Protein AF-0000000077048995 (afdb_homodimer)

Organism: Plasmodium vivax (strain Salvador I) (NCBI:txid126793)

Secondary structure (DSSP, 8-state):
-------------------GGGGGG-S-SGGGGGGGTS-----GGGPPEEEBPP-SSSS-TTHHHHTT--EEEGGGBSSHHHHTT--SS-EEEE-TT--EEEEEEE-TTSSEEEEEEES-TTS--SHHHHHHHHHHHHHHHHHHTTTT-----S----SS---------------------SS-TT-EEEEEEGGGGT-TTEEEEEETTEEEEEE-SHHHHHTHHHHHHHHHHHT--SEEEEEE--GGGGGGTPPPEEEEEEE---S-EEEEETTEEEEE-TTTSSTTSS-GGGHHHHHHHHHT-TT-EEEEES-TTTHHHHHHHHTS--SEEEEEES-HHHHHHHHHHHHHTT--TTTEEEEES-HHHHHHT----EEEEEE----S--SGGGHHHHHHHHHHHHHHHHTTEEEEEEEEEEE--SSS-HHHHHHHHHHHTTT-SS-EEEEEEE-S-TTS-EEGGGGGGSS-EEEEEEE-/-------------------GGGGGG-S-SGGGGGGGTS-----GGGPPEEEBPP-SSTT-TTHHHHTT--EEEGGGBSSHHHHTT--SS-EEEE-TT--EEEEEEE-TTSSEEEEEEES-TTS--SHHHHHHHHHHHHHHHHHHTSTT-----S----SS---------------------SS-TT-EEEEEEGGGGT-TTEEEEEETTEEEEEE-SHHHHHTHHHHHHHHHHHT--SEEEEEE--GGGGGGTPPPEEEEEEE---S-EEEEETTEEEEE-TTTSSTTSS-GGGHHHHHHHHHT-TT-EEEEES-TTTHHHHHHHHTS--SEEEEEES-HHHHHHHHHHHHHTT--TTTEEEEES-HHHHHHT----EEEEEE----S--SGGGHHHHHHHHHHHHHHHHTTEEEEEEEEEEE--SSS-HHHHHHHHHHHTTT-SS-EEEEEEE-S-TTS-EEGGGGGGSS-EEEEEEE-

pLDDT: mean 85.49, std 21.71, range [18.48, 98.88]

Radius of gyration: 31.17 Å; Cα contacts (8 Å, |Δi|>4): 1929; chains: 2; bounding box: 67×109×88 Å

Structure (mmCIF, N/CA/C/O backbone):
data_AF-0000000077048995-model_v1
#
loop_
_entity.id
_entity.type
_entity.pdbx_description
1 polymer 'Uncharacterized protein'
#
loop_
_atom_site.group_PDB
_atom_site.id
_atom_site.type_symbol
_atom_site.label_atom_id
_atom_site.label_alt_id
_atom_site.label_comp_id
_atom_site.label_asym_id
_atom_site.label_entity_id
_atom_site.label_seq_id
_atom_site.pdbx_PDB_ins_code
_atom_site.Cartn_x
_atom_site.Cartn_y
_atom_site.Cartn_z
_atom_site.occupancy
_atom_site.B_iso_or_equiv
_atom_site.auth_seq_id
_atom_site.auth_comp_id
_atom_site.auth_asym_id
_atom_site.auth_atom_id
_atom_site.pdbx_PDB_model_num
ATOM 1 N N . MET A 1 1 ? 3.68 63.906 1.757 1 19.91 1 MET A N 1
ATOM 2 C CA . MET A 1 1 ? 3.549 63.094 2.961 1 19.91 1 MET A CA 1
ATOM 3 C C . MET A 1 1 ? 2.168 62.438 3.037 1 19.91 1 MET A C 1
ATOM 5 O O . MET A 1 1 ? 1.251 63 3.643 1 19.91 1 MET A O 1
ATOM 9 N N . ALA A 1 2 ? 1.663 61.938 1.902 1 23.95 2 ALA A N 1
ATOM 10 C CA . ALA A 1 2 ? 0.292 61.5 1.652 1 23.95 2 ALA A CA 1
ATOM 11 C C . ALA A 1 2 ? -0.128 60.406 2.641 1 23.95 2 ALA A C 1
ATOM 13 O O . ALA A 1 2 ? 0.554 59.375 2.781 1 23.95 2 ALA A O 1
ATOM 14 N N . LYS A 1 3 ? -0.839 60.906 3.689 1 25.39 3 LYS A N 1
ATOM 15 C CA . LYS A 1 3 ? -1.364 60.156 4.824 1 25.39 3 LYS A CA 1
ATOM 16 C C . LYS A 1 3 ? -2.178 58.969 4.355 1 25.39 3 LYS A C 1
ATOM 18 O O . LYS A 1 3 ? -3.223 59.125 3.721 1 25.39 3 LYS A O 1
ATOM 23 N N . MET A 1 4 ? -1.569 57.906 3.887 1 28.05 4 MET A N 1
ATOM 24 C CA . MET A 1 4 ? -2.25 56.688 3.459 1 28.05 4 MET A CA 1
ATOM 25 C C . MET A 1 4 ? -3.148 56.156 4.566 1 28.05 4 MET A C 1
ATOM 27 O O . MET A 1 4 ? -2.678 55.875 5.668 1 28.05 4 MET A O 1
ATOM 31 N N . THR A 1 5 ? -4.391 56.625 4.664 1 26.62 5 THR A N 1
ATOM 32 C CA . THR A 1 5 ? -5.465 56.25 5.582 1 26.62 5 THR A CA 1
ATOM 33 C C . THR A 1 5 ? -5.625 54.75 5.641 1 26.62 5 THR A C 1
ATOM 35 O O . THR A 1 5 ? -5.852 54.094 4.617 1 26.62 5 THR A O 1
ATOM 38 N N . LEU A 1 6 ? -5.023 54.031 6.578 1 28.02 6 LEU A N 1
ATOM 39 C CA . LEU A 1 6 ? -5.211 52.625 7 1 28.02 6 LEU A CA 1
ATOM 40 C C . LEU A 1 6 ? -6.691 52.344 7.199 1 28.02 6 LEU A C 1
ATOM 42 O O . LEU A 1 6 ? -7.344 52.938 8.062 1 28.02 6 LEU A O 1
ATOM 46 N N . SER A 1 7 ? -7.453 52.219 6.102 1 29.59 7 SER A N 1
ATOM 47 C CA . SER A 1 7 ? -8.867 51.875 6.164 1 29.59 7 SER A CA 1
ATOM 48 C C . SER A 1 7 ? -9.133 50.844 7.25 1 29.59 7 SER A C 1
ATOM 50 O O . SER A 1 7 ? -8.328 49.906 7.461 1 29.59 7 SER A O 1
ATOM 52 N N . ARG A 1 8 ? -9.844 51.125 8.359 1 29.8 8 ARG A N 1
ATOM 53 C CA . ARG A 1 8 ? -10.438 50.375 9.469 1 29.8 8 ARG A CA 1
ATOM 54 C C . ARG A 1 8 ? -11.008 49.062 8.984 1 29.8 8 ARG A C 1
ATOM 56 O O . ARG A 1 8 ? -11.891 49.031 8.117 1 29.8 8 ARG A O 1
ATOM 63 N N . TRP A 1 9 ? -10.273 47.969 8.945 1 29.86 9 TRP A N 1
ATOM 64 C CA . TRP A 1 9 ? -10.695 46.594 8.766 1 29.86 9 TRP A CA 1
ATOM 65 C C . TRP A 1 9 ? -12 46.312 9.523 1 29.86 9 TRP A C 1
ATOM 67 O O . TRP A 1 9 ? -12.086 46.531 10.727 1 29.86 9 TRP A O 1
ATOM 77 N N . SER A 1 10 ? -13.219 46.625 8.961 1 30.12 10 SER A N 1
ATOM 78 C CA . SER A 1 10 ? -14.539 46.25 9.461 1 30.12 10 SER A CA 1
ATOM 79 C C . SER A 1 10 ? -14.484 44.906 10.18 1 30.12 10 SER A C 1
ATOM 81 O O . SER A 1 10 ? -13.961 43.938 9.641 1 30.12 10 SER A O 1
ATOM 83 N N . CYS A 1 11 ? -14.469 44.875 11.516 1 30 11 CYS A N 1
ATOM 84 C CA . CYS A 1 11 ? -14.688 43.75 12.414 1 30 11 CYS A CA 1
ATOM 85 C C . CYS A 1 11 ? -15.844 42.875 11.93 1 30 11 CYS A C 1
ATOM 87 O O . CYS A 1 11 ? -17 43.25 12.07 1 30 11 CYS A O 1
ATOM 89 N N . CYS A 1 12 ? -15.875 42.312 10.773 1 32.59 12 CYS A N 1
ATOM 90 C CA . CYS A 1 12 ? -16.859 41.312 10.43 1 32.59 12 CYS A CA 1
ATOM 91 C C . CYS A 1 12 ? -17.172 40.406 11.633 1 32.59 12 CYS A C 1
ATOM 93 O O . CYS A 1 12 ? -16.266 40.031 12.375 1 32.59 12 CYS A O 1
ATOM 95 N N . GLN A 1 13 ? -18.344 40.469 12.227 1 31.66 13 GLN A N 1
ATOM 96 C CA . GLN A 1 13 ? -18.922 39.594 13.25 1 31.66 13 GLN A CA 1
ATOM 97 C C . GLN A 1 13 ? -18.453 38.156 13.078 1 31.66 13 GLN A C 1
ATOM 99 O O . GLN A 1 13 ? -18.75 37.5 12.07 1 31.66 13 GLN A O 1
ATOM 104 N N . ILE A 1 14 ? -17.375 37.844 13.578 1 39.22 14 ILE A N 1
ATOM 105 C CA . ILE A 1 14 ? -16.828 36.5 13.734 1 39.22 14 ILE A CA 1
ATOM 106 C C . ILE A 1 14 ? -17.906 35.562 14.25 1 39.22 14 ILE A C 1
ATOM 108 O O . ILE A 1 14 ? -18.359 35.688 15.391 1 39.22 14 ILE A O 1
ATOM 112 N N . ARG A 1 15 ? -18.859 35.125 13.477 1 40.22 15 ARG A N 1
ATOM 113 C CA . ARG A 1 15 ? -19.812 34.094 13.883 1 40.22 15 ARG A CA 1
ATOM 114 C C . ARG A 1 15 ? -19.109 32.844 14.352 1 40.22 15 ARG A C 1
ATOM 116 O O . ARG A 1 15 ? -18.547 32.094 13.539 1 40.22 15 ARG A O 1
ATOM 123 N N . SER A 1 16 ? -18.672 32.812 15.57 1 46.22 16 SER A N 1
ATOM 124 C CA . SER A 1 16 ? -18.172 31.594 16.234 1 46.22 16 SER A CA 1
ATOM 125 C C . SER A 1 16 ? -19.312 30.625 16.547 1 46.22 16 SER A C 1
ATOM 127 O O . SER A 1 16 ? -20.359 31.031 17.047 1 46.22 16 SER A O 1
ATOM 129 N N . PHE A 1 17 ? -19.484 29.594 15.891 1 47.88 17 PHE A N 1
ATOM 130 C CA . PHE A 1 17 ? -20.438 28.531 16.234 1 47.88 17 PHE A CA 1
ATOM 131 C C . PHE A 1 17 ? -19.797 27.531 17.203 1 47.88 17 PHE A C 1
ATOM 133 O O . PHE A 1 17 ? -19.125 26.594 16.766 1 47.88 17 PHE A O 1
ATOM 140 N N . ALA A 1 18 ? -19.672 28.031 18.516 1 49.25 18 ALA A N 1
ATOM 141 C CA . ALA A 1 18 ? -19.156 27.141 19.547 1 49.25 18 ALA A CA 1
ATOM 142 C C . ALA A 1 18 ? -20.219 26.172 20.031 1 49.25 18 ALA A C 1
ATOM 144 O O . ALA A 1 18 ? -21.359 26.562 20.281 1 49.25 18 ALA A O 1
ATOM 145 N N . ASN A 1 19 ? -20.016 24.859 19.938 1 48.69 19 ASN A N 1
ATOM 146 C CA . ASN A 1 19 ? -20.906 23.844 20.484 1 48.69 19 ASN A CA 1
ATOM 147 C C . ASN A 1 19 ? -20.812 23.766 22 1 48.69 19 ASN A C 1
ATOM 149 O O . ASN A 1 19 ? -19.75 23.484 22.547 1 48.69 19 ASN A O 1
ATOM 153 N N . ALA A 1 20 ? -21.828 24.25 22.828 1 50.31 20 ALA A N 1
ATOM 154 C CA . ALA A 1 20 ? -21.984 24.328 24.281 1 50.31 20 ALA A CA 1
ATOM 155 C C . ALA A 1 20 ? -21.656 23 24.953 1 50.31 20 ALA A C 1
ATOM 157 O O . ALA A 1 20 ? -21.219 22.969 26.109 1 50.31 20 ALA A O 1
ATOM 158 N N . LYS A 1 21 ? -21.828 21.938 24.25 1 50.44 21 LYS A N 1
ATOM 159 C CA . LYS A 1 21 ? -21.781 20.609 24.844 1 50.44 21 LYS A CA 1
ATOM 160 C C . LYS A 1 21 ? -20.391 20.281 25.359 1 50.44 21 LYS A C 1
ATOM 162 O O . LYS A 1 21 ? -20.234 19.469 26.266 1 50.44 21 LYS A O 1
ATOM 167 N N . PHE A 1 22 ? -19.328 20.859 24.938 1 54.44 22 PHE A N 1
ATOM 168 C CA . PHE A 1 22 ? -17.984 20.438 25.297 1 54.44 22 PHE A CA 1
ATOM 169 C C . PHE A 1 22 ? -17.312 21.469 26.203 1 54.44 22 PHE A C 1
ATOM 171 O O . PHE A 1 22 ? -16.094 21.469 26.359 1 54.44 22 PHE A O 1
ATOM 178 N N . GLN A 1 23 ? -17.938 22.484 26.75 1 56.81 23 GLN A N 1
ATOM 179 C CA . GLN A 1 23 ? -17.375 23.609 27.5 1 56.81 23 GLN A CA 1
ATOM 180 C C . GLN A 1 23 ? -16.766 23.141 28.812 1 56.81 23 GLN A C 1
ATOM 182 O O . GLN A 1 23 ? -15.82 23.766 29.328 1 56.81 23 GLN A O 1
ATOM 187 N N . LYS A 1 24 ? -17.172 22.094 29.422 1 58.84 24 LYS A N 1
ATOM 188 C CA . LYS A 1 24 ? -16.828 21.781 30.797 1 58.84 24 LYS A CA 1
ATOM 189 C C . LYS A 1 24 ? -15.344 21.469 30.953 1 58.84 24 LYS A C 1
ATOM 191 O O . LYS A 1 24 ? -14.742 21.734 31.984 1 58.84 24 LYS A O 1
ATOM 196 N N . ASN A 1 25 ? -14.594 20.953 29.875 1 68.75 25 ASN A N 1
ATOM 197 C CA . ASN A 1 25 ? -13.234 20.484 30.094 1 68.75 25 ASN A CA 1
ATOM 198 C C . ASN A 1 25 ? -12.227 21.297 29.266 1 68.75 25 ASN A C 1
ATOM 200 O O . ASN A 1 25 ? -11.164 20.781 28.906 1 68.75 25 ASN A O 1
ATOM 204 N N . THR A 1 26 ? -12.609 22.625 29.141 1 82.06 26 THR A N 1
ATOM 205 C CA . THR A 1 26 ? -11.68 23.469 28.391 1 82.06 26 THR A CA 1
ATOM 206 C C . THR A 1 26 ? -10.859 24.328 29.344 1 82.06 26 THR A C 1
ATOM 208 O O . THR A 1 26 ? -11.367 24.797 30.359 1 82.06 26 THR A O 1
ATOM 211 N N . LYS A 1 27 ? -9.539 24.375 29.109 1 81.12 27 LYS A N 1
ATOM 212 C CA . LYS A 1 27 ? -8.633 25.188 29.906 1 81.12 27 LYS A CA 1
ATOM 213 C C . LYS A 1 27 ? -8.336 26.531 29.234 1 81.12 27 LYS A C 1
ATOM 215 O O . LYS A 1 27 ? -7.973 27.5 29.891 1 81.12 27 LYS A O 1
ATOM 220 N N . PHE A 1 28 ? -8.484 26.453 27.906 1 85.19 28 PHE A N 1
ATOM 221 C CA . PHE A 1 28 ? -8.141 27.641 27.125 1 85.19 28 PHE A CA 1
ATOM 222 C C . PHE A 1 28 ? -9.336 28.125 26.312 1 85.19 28 PHE A C 1
ATOM 224 O O . PHE A 1 28 ? -10.133 27.312 25.844 1 85.19 28 PHE A O 1
ATOM 231 N N . GLY A 1 29 ? -9.562 29.375 26.266 1 79.38 29 GLY A N 1
ATOM 232 C CA . GLY A 1 29 ? -10.688 29.906 25.516 1 79.38 29 GLY A CA 1
ATOM 233 C C . GLY A 1 29 ? -10.453 31.328 25.016 1 79.38 29 GLY A C 1
ATOM 234 O O . GLY A 1 29 ? -9.727 31.531 24.047 1 79.38 29 GLY A O 1
ATOM 235 N N . GLU A 1 30 ? -10.852 32.281 25.812 1 82.06 30 GLU A N 1
ATOM 236 C CA . GLU A 1 30 ? -10.891 33.656 25.391 1 82.06 30 GLU A CA 1
ATOM 237 C C . GLU A 1 30 ? -9.484 34.25 25.266 1 82.06 30 GLU A C 1
ATOM 239 O O . GLU A 1 30 ? -9.227 35.094 24.422 1 82.06 30 GLU A O 1
ATOM 244 N N . GLU A 1 31 ? -8.617 33.719 25.984 1 87.31 31 GLU A N 1
ATOM 245 C CA . GLU A 1 31 ? -7.254 34.25 26 1 87.31 31 GLU A CA 1
ATOM 246 C C . GLU A 1 31 ? -6.539 33.969 24.672 1 87.31 31 GLU A C 1
ATOM 248 O O . GLU A 1 31 ? -5.547 34.625 24.359 1 87.31 31 GLU A O 1
ATOM 253 N N . LEU A 1 32 ? -7.012 33.031 23.969 1 92 32 LEU A N 1
ATOM 254 C CA . LEU A 1 32 ? -6.363 32.656 22.719 1 92 32 LEU A CA 1
ATOM 255 C C . LEU A 1 32 ? -6.867 33.531 21.578 1 92 32 LEU A C 1
ATOM 257 O O . LEU A 1 32 ? -6.242 33.594 20.5 1 92 32 LEU A O 1
ATOM 261 N N . LEU A 1 33 ? -7.984 34.156 21.719 1 90.5 33 LEU A N 1
ATOM 262 C CA . LEU A 1 33 ? -8.617 34.938 20.656 1 90.5 33 LEU A CA 1
ATOM 263 C C . LEU A 1 33 ? -7.691 36.062 20.156 1 90.5 33 LEU A C 1
ATOM 265 O O . LEU A 1 33 ? -7.711 36.406 18.984 1 90.5 33 LEU A O 1
ATOM 269 N N . LYS A 1 34 ? -6.961 36.562 21.062 1 92.44 34 LYS A N 1
ATOM 270 C CA . LYS A 1 3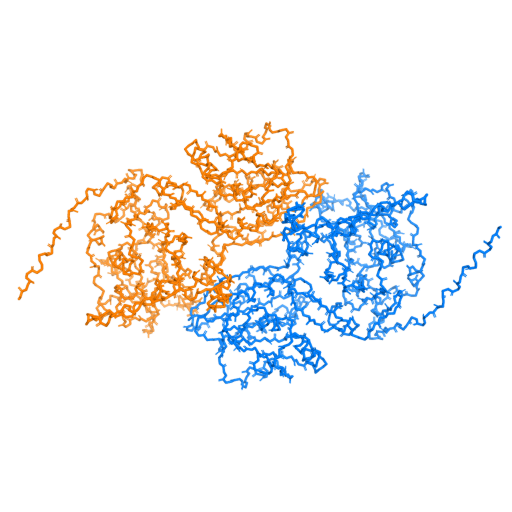4 ? -6.047 37.656 20.672 1 92.44 34 LYS A CA 1
ATOM 271 C C . LYS A 1 34 ? -5.039 37.156 19.641 1 92.44 34 LYS A C 1
ATOM 273 O O . LYS A 1 34 ? -4.648 37.938 18.75 1 92.44 34 LYS A O 1
ATOM 278 N N . TYR A 1 35 ? -4.672 35.938 19.703 1 94.69 35 TYR A N 1
ATOM 279 C CA . TYR A 1 35 ? -3.633 35.375 18.828 1 94.69 35 TYR A CA 1
ATOM 280 C C . TYR A 1 35 ? -4.191 35.062 17.453 1 94.69 35 TYR A C 1
ATOM 282 O O . TYR A 1 35 ? -3.455 34.625 16.562 1 94.69 35 TYR A O 1
ATOM 290 N N . HIS A 1 36 ? -5.465 35.25 17.281 1 94.19 36 HIS A N 1
ATOM 291 C CA . HIS A 1 36 ? -6.055 35.125 15.953 1 94.19 36 HIS A CA 1
ATOM 292 C C . HIS A 1 36 ? -5.77 36.344 15.094 1 94.19 36 HIS A C 1
ATOM 294 O O . HIS A 1 36 ? -5.848 36.281 13.867 1 94.19 36 HIS A O 1
ATOM 300 N N . HIS A 1 37 ? -5.395 37.438 15.797 1 91.62 37 HIS A N 1
ATOM 301 C CA . HIS A 1 37 ? -5.227 38.719 15.086 1 91.62 37 HIS A CA 1
ATOM 302 C C . HIS A 1 37 ? -3.854 39.312 15.359 1 91.62 37 HIS A C 1
ATOM 304 O O . HIS A 1 37 ? -3.367 40.156 14.578 1 91.62 37 HIS A O 1
ATOM 310 N N . GLU A 1 38 ? -3.357 38.938 16.531 1 94.75 38 GLU A N 1
ATOM 311 C CA . GLU A 1 38 ? -2.029 39.438 16.891 1 94.75 38 GLU A CA 1
ATOM 312 C C . GLU A 1 38 ? -1.019 38.281 16.922 1 94.75 38 GLU A C 1
ATOM 314 O O . GLU A 1 38 ? -1.244 37.25 17.578 1 94.75 38 GLU A O 1
ATOM 319 N N . GLN A 1 39 ? 0.044 38.531 16.297 1 95.38 39 GLN A N 1
ATOM 320 C CA . GLN A 1 39 ? 1.063 37.5 16.203 1 95.38 39 GLN A CA 1
ATOM 321 C C . GLN A 1 39 ? 1.72 37.25 17.562 1 95.38 39 GLN A C 1
ATOM 323 O O . GLN A 1 39 ? 2.012 38.219 18.297 1 95.38 39 GLN A O 1
ATOM 328 N N . TYR A 1 40 ? 1.874 36.031 17.844 1 95 40 TYR A N 1
ATOM 329 C CA . TYR A 1 40 ? 2.75 35.688 18.938 1 95 40 TYR A CA 1
ATOM 330 C C . TYR A 1 40 ? 4.207 35.969 18.609 1 95 40 TYR A C 1
ATOM 332 O O . TYR A 1 40 ? 4.707 35.562 17.562 1 95 40 TYR A O 1
ATOM 340 N N . VAL A 1 41 ? 4.828 36.719 19.453 1 95.44 41 VAL A N 1
ATOM 341 C CA . VAL A 1 41 ? 6.227 37.062 19.219 1 95.44 41 VAL A CA 1
ATOM 342 C C . VAL A 1 41 ? 7.133 36.062 19.922 1 95.44 41 VAL A C 1
ATOM 344 O O . VAL A 1 41 ? 7.238 36.094 21.156 1 95.44 41 VAL A O 1
ATOM 347 N N . ASP A 1 42 ? 7.773 35.25 19.188 1 96.31 42 ASP A N 1
ATOM 348 C CA . ASP A 1 42 ? 8.719 34.281 19.734 1 96.31 42 ASP A CA 1
ATOM 349 C C . ASP A 1 42 ? 10.117 34.875 19.875 1 96.31 42 ASP A C 1
ATOM 351 O O . ASP A 1 42 ? 10.734 35.25 18.875 1 96.31 42 ASP A O 1
ATOM 355 N N . LYS A 1 43 ? 10.57 34.969 21.078 1 94.5 43 LYS A N 1
ATOM 356 C CA . LYS A 1 43 ? 11.945 35.406 21.344 1 94.5 43 LYS A CA 1
ATOM 357 C C . LYS A 1 43 ? 12.82 34.188 21.719 1 94.5 43 LYS A C 1
ATOM 359 O O . LYS A 1 43 ? 12.82 33.75 22.859 1 94.5 43 LYS A O 1
ATOM 364 N N . ALA A 1 44 ? 13.688 33.844 20.828 1 93.19 44 ALA A N 1
ATOM 365 C CA . ALA A 1 44 ? 14.469 32.625 20.953 1 93.19 44 ALA A CA 1
ATOM 366 C C . ALA A 1 44 ? 15.336 32.656 22.203 1 93.19 44 ALA A C 1
ATOM 368 O O . ALA A 1 44 ? 15.492 31.625 22.891 1 93.19 44 ALA A O 1
ATOM 369 N N . HIS A 1 45 ? 15.828 33.781 22.547 1 91.75 45 HIS A N 1
ATOM 370 C CA . HIS A 1 45 ? 16.766 33.875 23.656 1 91.75 45 HIS A CA 1
ATOM 371 C C . HIS A 1 45 ? 16.047 33.844 25 1 91.75 45 HIS A C 1
ATOM 373 O O . HIS A 1 45 ? 16.672 33.594 26.031 1 91.75 45 HIS A O 1
ATOM 379 N N . SER A 1 46 ? 14.812 34.094 25 1 93 46 SER A N 1
ATOM 380 C CA . SER A 1 46 ? 14.086 34.156 26.266 1 93 46 SER A CA 1
ATOM 381 C C . SER A 1 46 ? 13.086 33 26.391 1 93 46 SER A C 1
ATOM 383 O O . SER A 1 46 ? 12.289 32.969 27.328 1 93 46 SER A O 1
ATOM 385 N N . ARG A 1 47 ? 13.062 32.062 25.484 1 95.25 47 ARG A N 1
ATOM 386 C CA . ARG A 1 47 ? 12.18 30.906 25.547 1 95.25 47 ARG A CA 1
ATOM 387 C C . ARG A 1 47 ? 12.469 30.062 26.781 1 95.25 47 ARG A C 1
ATOM 389 O O . ARG A 1 47 ? 13.633 29.812 27.109 1 95.25 47 ARG A O 1
ATOM 396 N N . PRO A 1 48 ? 11.383 29.688 27.453 1 96.88 48 PRO A N 1
ATOM 397 C CA . PRO A 1 48 ? 11.641 28.766 28.562 1 96.88 48 PRO A CA 1
ATOM 398 C C . PRO A 1 48 ? 12.188 27.422 28.094 1 96.88 48 PRO A C 1
ATOM 400 O O . PRO A 1 48 ? 11.867 26.969 27 1 96.88 48 PRO A O 1
ATOM 403 N N . ASP A 1 49 ? 12.992 26.844 28.984 1 96.81 49 ASP A N 1
ATOM 404 C CA . ASP A 1 49 ? 13.539 25.516 28.703 1 96.81 49 ASP A CA 1
ATOM 405 C C . ASP A 1 49 ? 12.672 24.422 29.344 1 96.81 49 ASP A C 1
ATOM 407 O O . ASP A 1 49 ? 12.281 24.531 30.516 1 96.81 49 ASP A O 1
ATOM 411 N N . LEU A 1 50 ? 12.258 23.5 28.578 1 97.25 50 LEU A N 1
ATOM 412 C CA . LEU A 1 50 ? 11.648 22.266 29.062 1 97.25 50 LEU A CA 1
ATOM 413 C C . LEU A 1 50 ? 12.68 21.156 29.203 1 97.25 50 LEU A C 1
ATOM 415 O O . LEU A 1 50 ? 13.32 20.781 28.219 1 97.25 50 LEU A O 1
ATOM 419 N N . TYR A 1 51 ? 12.82 20.672 30.422 1 95.62 51 TYR A N 1
ATOM 420 C CA . TYR A 1 51 ? 13.852 19.672 30.688 1 95.62 51 TYR A CA 1
ATOM 421 C C . TYR A 1 51 ? 13.234 18.281 30.797 1 95.62 51 TYR A C 1
ATOM 423 O O . TYR A 1 51 ? 12.266 18.078 31.547 1 95.62 51 TYR A O 1
ATOM 431 N N . LEU A 1 52 ? 13.836 17.391 30.094 1 94.06 52 LEU A N 1
ATOM 432 C CA . LEU A 1 52 ? 13.438 15.984 30.172 1 94.06 52 LEU A CA 1
ATOM 433 C C . LEU A 1 52 ? 14 15.336 31.438 1 94.06 52 LEU A C 1
ATOM 435 O O . LEU A 1 52 ? 15.117 15.656 31.844 1 94.06 52 LEU A O 1
ATOM 439 N N . LYS A 1 53 ? 13.148 14.445 32 1 89.38 53 LYS A N 1
ATOM 440 C CA . LYS A 1 53 ? 13.617 13.68 33.156 1 89.38 53 LYS A CA 1
ATOM 441 C C . LYS A 1 53 ? 14.766 12.75 32.781 1 89.38 53 LYS A C 1
ATOM 443 O O . LYS A 1 53 ? 14.812 12.25 31.641 1 89.38 53 LYS A O 1
ATOM 448 N N . GLY A 1 54 ? 15.688 12.766 33.781 1 75.69 54 GLY A N 1
ATOM 449 C CA . GLY A 1 54 ? 16.781 11.836 33.594 1 75.69 54 GLY A CA 1
ATOM 450 C C . GLY A 1 54 ? 16.391 10.391 33.812 1 75.69 54 GLY A C 1
ATOM 451 O O . GLY A 1 54 ? 15.367 10.109 34.438 1 75.69 54 GLY A O 1
ATOM 452 N N . SER A 1 55 ? 16.5 9.438 33.156 1 57.72 55 SER A N 1
ATOM 453 C CA . SER A 1 55 ? 16.188 8.055 33.5 1 57.72 55 SER A CA 1
ATOM 454 C C . SER A 1 55 ? 17.141 7.527 34.562 1 57.72 55 SER A C 1
ATOM 456 O O . SER A 1 55 ? 18.344 7.742 34.5 1 57.72 55 SER A O 1
ATOM 458 N N . GLU A 1 56 ? 16.75 7.5 36.031 1 52.47 56 GLU A N 1
ATOM 459 C CA . GLU A 1 56 ? 17.594 6.574 36.781 1 52.47 56 GLU A CA 1
ATOM 460 C C . GLU A 1 56 ? 18.125 5.465 35.875 1 52.47 56 GLU A C 1
ATOM 462 O O . GLU A 1 56 ? 19.156 4.863 36.188 1 52.47 56 GLU A O 1
ATOM 467 N N . ASN A 1 57 ? 17.297 4.707 35.406 1 46.53 57 ASN A N 1
ATOM 468 C CA . ASN A 1 57 ? 17.719 3.764 34.375 1 46.53 57 ASN A CA 1
ATOM 469 C C . ASN A 1 57 ? 18.109 4.48 33.094 1 46.53 57 ASN A C 1
ATOM 471 O O . ASN A 1 57 ? 17.609 5.566 32.812 1 46.53 57 ASN A O 1
ATOM 475 N N . LYS A 1 58 ? 19.047 3.943 32.188 1 46 58 LYS A N 1
ATOM 476 C CA . LYS A 1 58 ? 19.781 4.465 31.047 1 46 58 LYS A CA 1
ATOM 477 C C . LYS A 1 58 ? 18.922 5.453 30.266 1 46 58 LYS A C 1
ATOM 479 O O . LYS A 1 58 ? 17.734 5.602 30.516 1 46 58 LYS A O 1
ATOM 484 N N . HIS A 1 59 ? 19.297 6.109 28.906 1 48.03 59 HIS A N 1
ATOM 485 C CA . HIS A 1 59 ? 19.047 6.918 27.719 1 48.03 59 HIS A CA 1
ATOM 486 C C . HIS A 1 59 ? 17.547 6.961 27.391 1 48.03 59 HIS A C 1
ATOM 488 O O . HIS A 1 59 ? 17.172 7.391 26.297 1 48.03 59 HIS A O 1
ATOM 494 N N . ALA A 1 60 ? 16.641 6.805 28.453 1 53.66 60 ALA A N 1
ATOM 495 C CA . ALA A 1 60 ? 15.344 6.293 28.016 1 53.66 60 ALA A CA 1
ATOM 496 C C . ALA A 1 60 ? 14.438 7.422 27.531 1 53.66 60 ALA A C 1
ATOM 498 O O . ALA A 1 60 ? 13.742 7.277 26.516 1 53.66 60 ALA A O 1
ATOM 499 N N . HIS A 1 61 ? 14.492 8.75 28.234 1 57.47 61 HIS A N 1
ATOM 500 C CA . HIS A 1 61 ? 13.422 9.664 27.875 1 57.47 61 HIS A CA 1
ATOM 501 C C . HIS A 1 61 ? 13.781 10.453 26.609 1 57.47 61 HIS A C 1
ATOM 503 O O . HIS A 1 61 ? 12.914 11.078 26 1 57.47 61 HIS A O 1
ATOM 509 N N . ASP A 1 62 ? 15.023 10.461 26.328 1 68.5 62 ASP A N 1
ATOM 510 C CA . ASP A 1 62 ? 15.375 11.109 25.062 1 68.5 62 ASP A CA 1
ATOM 511 C C . ASP A 1 62 ? 15.406 10.094 23.922 1 68.5 62 ASP A C 1
ATOM 513 O O . ASP A 1 62 ? 15.695 10.453 22.781 1 68.5 62 ASP A O 1
ATOM 517 N N . LYS A 1 63 ? 15.109 8.867 24.328 1 74.62 63 LYS A N 1
ATOM 518 C CA . LYS A 1 63 ? 15.164 7.801 23.344 1 74.62 63 LYS A CA 1
ATOM 519 C C . LYS A 1 63 ? 14.141 8.031 22.234 1 74.62 63 LYS A C 1
ATOM 521 O O . LYS A 1 63 ? 14.438 7.824 21.047 1 74.62 63 LYS A O 1
ATOM 526 N N . ARG A 1 64 ? 13.055 8.5 22.625 1 79.44 64 ARG A N 1
ATOM 527 C CA . ARG A 1 64 ? 11.992 8.742 21.656 1 79.44 64 ARG A CA 1
ATOM 528 C C . ARG A 1 64 ? 12.398 9.82 20.656 1 79.44 64 ARG A C 1
ATOM 530 O O . ARG A 1 64 ? 12.195 9.672 19.453 1 79.44 64 ARG A O 1
ATOM 537 N N . LEU A 1 65 ? 12.938 10.82 21.234 1 77.62 65 LEU A N 1
ATOM 538 C CA 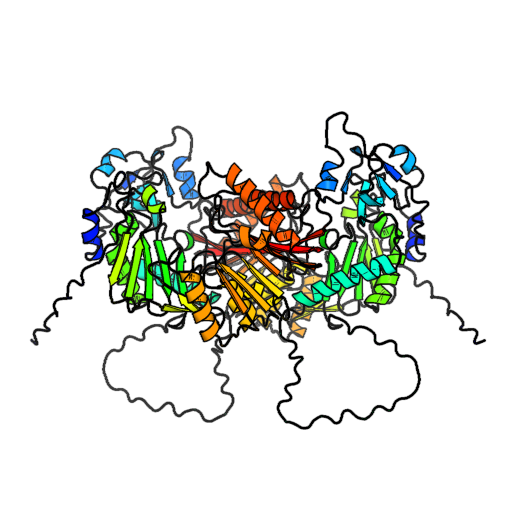. LEU A 1 65 ? 13.336 11.938 20.391 1 77.62 65 LEU A CA 1
ATOM 539 C C . LEU A 1 65 ? 14.5 11.547 19.484 1 77.62 65 LEU A C 1
ATOM 541 O O . LEU A 1 65 ? 14.562 11.977 18.328 1 77.62 65 LEU A O 1
ATOM 545 N N . ARG A 1 66 ? 15.328 10.758 19.953 1 77.19 66 ARG A N 1
ATOM 546 C CA . ARG A 1 66 ? 16.438 10.258 19.156 1 77.19 66 ARG A CA 1
ATOM 547 C C . ARG A 1 66 ? 15.945 9.328 18.047 1 77.19 66 ARG A C 1
ATOM 549 O O . ARG A 1 66 ? 16.625 9.148 17.031 1 77.19 66 ARG A O 1
ATOM 556 N N . ARG A 1 67 ? 14.797 8.867 18.281 1 78.31 67 ARG A N 1
ATOM 557 C CA . ARG A 1 67 ? 14.141 8.031 17.281 1 78.31 67 ARG A CA 1
ATOM 558 C C . ARG A 1 67 ? 13.234 8.875 16.375 1 78.31 67 ARG A C 1
ATOM 560 O O . ARG A 1 67 ? 12.344 8.336 15.711 1 78.31 67 ARG A O 1
ATOM 567 N N . ASN A 1 68 ? 13.375 10.102 16.484 1 80.25 68 ASN A N 1
ATOM 568 C CA . ASN A 1 68 ? 12.742 11.078 15.609 1 80.25 68 ASN A CA 1
ATOM 569 C C . ASN A 1 68 ? 11.242 11.188 15.883 1 80.25 68 ASN A C 1
ATOM 571 O O . ASN A 1 68 ? 10.469 11.555 15 1 80.25 68 ASN A O 1
ATOM 575 N N . ILE A 1 69 ? 10.875 10.719 17.031 1 86.56 69 ILE A N 1
ATOM 576 C CA . ILE A 1 69 ? 9.508 10.984 17.469 1 86.56 69 ILE A CA 1
ATOM 577 C C . ILE A 1 69 ? 9.398 12.414 17.984 1 86.56 69 ILE A C 1
ATOM 579 O O . ILE A 1 69 ? 10.039 12.773 18.969 1 86.56 69 ILE A O 1
ATOM 583 N N . PRO A 1 70 ? 8.547 13.148 17.406 1 91.38 70 PRO A N 1
ATOM 584 C CA . PRO A 1 70 ? 8.555 14.578 17.734 1 91.38 70 PRO A CA 1
ATOM 585 C C . PRO A 1 70 ? 7.688 14.906 18.953 1 91.38 70 PRO A C 1
ATOM 587 O O . PRO A 1 70 ? 7.168 16.016 19.062 1 91.38 70 PRO A O 1
ATOM 590 N N . PHE A 1 71 ? 7.508 13.961 19.906 1 94.06 71 PHE A N 1
ATOM 591 C CA . PHE A 1 71 ? 6.59 14.164 21.031 1 94.06 71 PHE A CA 1
ATOM 592 C C . PHE A 1 71 ? 7.324 14.023 22.359 1 94.06 71 PHE A C 1
ATOM 594 O O . PHE A 1 71 ? 8.211 13.18 22.5 1 94.06 71 PHE A O 1
ATOM 601 N N . VAL A 1 72 ? 6.988 14.859 23.219 1 95.12 72 VAL A N 1
ATOM 602 C CA . VAL A 1 72 ? 7.367 14.734 24.625 1 95.12 72 VAL A CA 1
ATOM 603 C C . VAL A 1 72 ? 6.117 14.547 25.469 1 95.12 72 VAL A C 1
ATOM 605 O O . VAL A 1 72 ? 5.195 15.367 25.438 1 95.12 72 VAL A O 1
ATOM 608 N N . TYR A 1 73 ? 6.137 13.594 26.25 1 94.31 73 TYR A N 1
ATOM 609 C CA . TYR A 1 73 ? 4.988 13.312 27.094 1 94.31 73 TYR A CA 1
ATOM 610 C C . TYR A 1 73 ? 5.141 13.977 28.469 1 94.31 73 TYR A C 1
ATOM 612 O O . TYR A 1 73 ? 6.258 14.203 28.922 1 94.31 73 TYR A O 1
ATOM 620 N N . SER A 1 74 ? 3.998 14.188 29.062 1 94.62 74 SER A N 1
ATOM 621 C CA . SER A 1 74 ? 3.951 14.945 30.312 1 94.62 74 SER A CA 1
ATOM 622 C C . SER A 1 74 ? 4.766 14.258 31.406 1 94.62 74 SER A C 1
ATOM 624 O O . SER A 1 74 ? 5.453 14.922 32.188 1 94.62 74 SER A O 1
ATOM 626 N N . ASN A 1 75 ? 4.742 12.953 31.438 1 91.69 75 ASN A N 1
ATOM 627 C CA . ASN A 1 75 ? 5.43 12.203 32.469 1 91.69 75 ASN A CA 1
ATOM 628 C C . ASN A 1 75 ? 6.941 12.203 32.281 1 91.69 75 ASN A C 1
ATOM 630 O O . ASN A 1 75 ? 7.695 11.797 33.156 1 91.69 75 ASN A O 1
ATOM 634 N N . GLU A 1 76 ? 7.344 12.766 31.188 1 92.19 76 GLU A N 1
ATOM 635 C CA . GLU A 1 76 ? 8.766 12.758 30.875 1 92.19 76 GLU A CA 1
ATOM 636 C C . GLU A 1 76 ? 9.414 14.109 31.188 1 92.19 76 GLU A C 1
ATOM 638 O O . GLU A 1 76 ? 10.625 14.266 31.062 1 92.19 76 GLU A O 1
ATOM 643 N N . VAL A 1 77 ? 8.664 15.031 31.641 1 94.62 77 VAL A N 1
ATOM 644 C CA . VAL A 1 77 ? 9.141 16.406 31.812 1 94.62 77 VAL A CA 1
ATOM 645 C C . VAL A 1 77 ? 9.492 16.641 33.281 1 94.62 77 VAL A C 1
ATOM 647 O O . VAL A 1 77 ? 8.688 16.375 34.156 1 94.62 77 VAL A O 1
ATOM 650 N N . LYS A 1 78 ? 10.633 17.141 33.5 1 93.75 78 LYS A N 1
ATOM 651 C CA . LYS A 1 78 ? 11.156 17.344 34.844 1 93.75 78 LYS A CA 1
ATOM 652 C C . LYS A 1 78 ? 10.562 18.594 35.469 1 93.75 78 LYS A C 1
ATOM 654 O O . LYS A 1 78 ? 10.219 18.594 36.656 1 93.75 78 LYS A O 1
ATOM 659 N N . ASN A 1 79 ? 10.539 19.672 34.781 1 95.25 79 ASN A N 1
ATOM 660 C CA . ASN A 1 79 ? 10.164 20.969 35.344 1 95.25 79 ASN A CA 1
ATOM 661 C C . ASN A 1 79 ? 8.781 21.406 34.875 1 95.25 79 ASN A C 1
ATOM 663 O O . ASN A 1 79 ? 8.57 22.594 34.594 1 95.25 79 ASN A O 1
ATOM 667 N N . LEU A 1 80 ? 7.859 20.531 34.719 1 95.5 80 LEU A N 1
ATOM 668 C CA . LEU A 1 80 ? 6.52 20.828 34.219 1 95.5 80 LEU A CA 1
ATOM 669 C C . LEU A 1 80 ? 5.789 21.781 35.156 1 95.5 80 LEU A C 1
ATOM 671 O O . LEU A 1 80 ? 5.062 22.672 34.719 1 95.5 80 LEU A O 1
ATOM 675 N N . GLY A 1 81 ? 5.887 21.562 36.375 1 93.75 81 GLY A N 1
ATOM 676 C CA . GLY A 1 81 ? 5.25 22.422 37.375 1 93.75 81 GLY A CA 1
ATOM 677 C C . GLY A 1 81 ? 5.609 23.891 37.219 1 93.75 81 GLY A C 1
ATOM 678 O O . GLY A 1 81 ? 4.75 24.766 37.344 1 93.75 81 GLY A O 1
ATOM 679 N N . GLU A 1 82 ? 6.789 24.141 36.969 1 93.88 82 GLU A N 1
ATOM 680 C CA . GLU A 1 82 ? 7.27 25.5 36.781 1 93.88 82 GLU A CA 1
ATOM 681 C C . GLU A 1 82 ? 6.711 26.109 35.5 1 93.88 82 GLU A C 1
ATOM 683 O O . GLU A 1 82 ? 6.355 27.297 35.469 1 93.88 82 GLU A O 1
ATOM 688 N N . LEU A 1 83 ? 6.637 25.312 34.531 1 95.19 83 LEU A N 1
ATOM 689 C CA . LEU A 1 83 ? 6.242 25.797 33.219 1 95.19 83 LEU A CA 1
ATOM 690 C C . LEU A 1 83 ? 4.734 26.016 33.156 1 95.19 83 LEU A C 1
ATOM 692 O O . LEU A 1 83 ? 4.246 26.75 32.281 1 95.19 83 LEU A O 1
ATOM 696 N N . LYS A 1 84 ? 4.012 25.406 34 1 93.19 84 LYS A N 1
ATOM 697 C CA . LYS A 1 84 ? 2.559 25.531 34.031 1 93.19 84 LYS A CA 1
ATOM 698 C C . LYS A 1 84 ? 2.146 26.969 34.312 1 93.19 84 LYS A C 1
ATOM 700 O O . LYS A 1 84 ? 1.041 27.391 33.969 1 93.19 84 LYS A O 1
ATOM 705 N N . GLY A 1 85 ? 2.992 27.734 34.844 1 89.81 85 GLY A N 1
ATOM 706 C CA . GLY A 1 85 ? 2.703 29.125 35.156 1 89.81 85 GLY A CA 1
ATOM 707 C C . GLY A 1 85 ? 2.58 30.016 33.938 1 89.81 85 GLY A C 1
ATOM 708 O O . GLY A 1 85 ? 1.94 31.062 34 1 89.81 85 GLY A O 1
ATOM 709 N N . LYS A 1 86 ? 3.148 29.625 32.875 1 90.31 86 LYS A N 1
ATOM 710 C CA . LYS A 1 86 ? 3.09 30.359 31.609 1 90.31 86 LYS A CA 1
ATOM 711 C C . LYS A 1 86 ? 2.848 29.406 30.438 1 90.31 86 LYS A C 1
ATOM 713 O O . LYS A 1 86 ? 3.725 29.234 29.594 1 90.31 86 LYS A O 1
ATOM 718 N N . PRO A 1 87 ? 1.677 29.016 30.328 1 92.19 87 PRO A N 1
ATOM 719 C CA . PRO A 1 87 ? 1.399 27.953 29.344 1 92.19 87 PRO A CA 1
ATOM 720 C C . PRO A 1 87 ? 1.404 28.453 27.906 1 92.19 87 PRO A C 1
ATOM 722 O O . PRO A 1 87 ? 1.588 27.672 26.969 1 92.19 87 PRO A O 1
ATOM 725 N N . LEU A 1 88 ? 1.177 29.734 27.641 1 94.75 88 LEU A N 1
ATOM 726 C CA . LEU A 1 88 ? 1.104 30.266 26.297 1 94.75 88 LEU A CA 1
ATOM 727 C C . LEU A 1 88 ? 2.486 30.672 25.781 1 94.75 88 LEU A C 1
ATOM 729 O O . LEU A 1 88 ? 2.771 31.859 25.625 1 94.75 88 LEU A O 1
ATOM 733 N N . THR A 1 89 ? 3.264 29.656 25.516 1 96 89 THR A N 1
ATOM 734 C CA . THR A 1 89 ? 4.637 29.875 25.062 1 96 89 THR A CA 1
ATOM 735 C C . THR A 1 89 ? 5.133 28.703 24.234 1 96 89 THR A C 1
ATOM 737 O O . THR A 1 89 ? 4.516 27.641 24.234 1 96 89 THR A O 1
ATOM 740 N N . LEU A 1 90 ? 6.168 28.969 23.453 1 98 90 LEU A N 1
ATOM 741 C CA . LEU A 1 90 ? 7.008 27.906 22.922 1 98 90 LEU A CA 1
ATOM 742 C C . LEU A 1 90 ? 8.117 27.531 23.906 1 98 90 LEU A C 1
ATOM 744 O O . LEU A 1 90 ? 8.453 28.328 24.781 1 98 90 LEU A O 1
ATOM 748 N N . VAL A 1 91 ? 8.648 26.312 23.766 1 98.06 91 VAL A N 1
ATOM 749 C CA . VAL A 1 91 ? 9.672 25.891 24.719 1 98.06 91 VAL A CA 1
ATOM 750 C C . VAL A 1 91 ? 10.859 25.281 23.953 1 98.06 91 VAL A C 1
ATOM 752 O O . VAL A 1 91 ? 10.695 24.734 22.859 1 98.06 91 VAL A O 1
ATOM 755 N N . ASN A 1 92 ? 12.031 25.469 24.516 1 97.31 92 ASN A N 1
ATOM 756 C CA . ASN A 1 92 ? 13.195 24.688 24.094 1 97.31 92 ASN A CA 1
ATOM 757 C C . ASN A 1 92 ? 13.266 23.359 24.844 1 97.31 92 ASN A C 1
ATOM 759 O O . ASN A 1 92 ? 13.242 23.328 26.078 1 97.31 92 ASN A O 1
ATOM 763 N N . VAL A 1 93 ? 13.383 22.297 24.141 1 96.19 93 VAL A N 1
ATOM 764 C CA . VAL A 1 93 ? 13.438 20.984 24.781 1 96.19 93 VAL A CA 1
ATOM 765 C C . VAL A 1 93 ? 14.898 20.562 24.969 1 96.19 93 VAL A C 1
ATOM 767 O O . VAL A 1 93 ? 15.672 20.5 24.016 1 96.19 93 VAL A O 1
ATOM 770 N N . LYS A 1 94 ? 15.219 20.266 26.172 1 94.94 94 LYS A N 1
ATOM 771 C CA . LYS A 1 94 ? 16.578 19.859 26.531 1 94.94 94 LYS A CA 1
ATOM 772 C C . LYS A 1 94 ? 16.578 18.672 27.469 1 94.94 94 LYS A C 1
ATOM 774 O O . LYS A 1 94 ? 15.555 18.375 28.094 1 94.94 94 LYS A O 1
ATOM 779 N N . ASN A 1 95 ? 17.688 18 27.438 1 91.69 95 ASN A N 1
ATOM 780 C CA . ASN A 1 95 ? 17.859 16.984 28.469 1 91.69 95 ASN A CA 1
ATOM 781 C C . ASN A 1 95 ? 18.672 17.516 29.641 1 91.69 95 ASN A C 1
ATOM 783 O O . ASN A 1 95 ? 18.984 18.703 29.703 1 91.69 95 ASN A O 1
ATOM 787 N N . GLU A 1 96 ? 18.969 16.641 30.547 1 87.56 96 GLU A N 1
ATOM 788 C CA . GLU A 1 96 ? 19.656 17.016 31.781 1 87.56 96 GLU A CA 1
ATOM 789 C C . GLU A 1 96 ? 21.094 17.469 31.484 1 87.56 96 GLU A C 1
ATOM 791 O O . GLU A 1 96 ? 21.656 18.25 32.25 1 87.56 96 GLU A O 1
ATOM 796 N N . ASN A 1 97 ? 21.609 16.984 30.391 1 88.75 97 ASN A N 1
ATOM 797 C CA . ASN A 1 97 ? 22.969 17.344 30 1 88.75 97 ASN A CA 1
ATOM 798 C C . ASN A 1 97 ? 22.984 18.609 29.125 1 88.75 97 ASN A C 1
ATOM 800 O O . ASN A 1 97 ? 23.984 18.906 28.484 1 88.75 97 ASN A O 1
ATOM 804 N N . GLU A 1 98 ? 21.922 19.25 28.922 1 90.5 98 GLU A N 1
ATOM 805 C CA . GLU A 1 98 ? 21.766 20.516 28.219 1 90.5 98 GLU A CA 1
ATOM 806 C C . GLU A 1 98 ? 21.828 20.312 26.703 1 90.5 98 GLU A C 1
ATOM 808 O O . GLU A 1 98 ? 22.016 21.281 25.953 1 90.5 98 GLU A O 1
ATOM 813 N N . GLU A 1 99 ? 21.734 19.094 26.391 1 91.19 99 GLU A N 1
ATOM 814 C CA . GLU A 1 99 ? 21.609 18.844 24.953 1 91.19 99 GLU A CA 1
ATOM 815 C C . GLU A 1 99 ? 20.25 19.312 24.438 1 91.19 99 GLU A C 1
ATOM 817 O O . GLU A 1 99 ? 19.219 19 25.016 1 91.19 99 GLU A O 1
ATOM 822 N N . SER A 1 100 ? 20.312 20.109 23.359 1 92.88 100 SER A N 1
ATOM 823 C CA . SER A 1 100 ? 19.078 20.672 22.812 1 92.88 100 SER A CA 1
ATOM 824 C C . SER A 1 100 ? 18.484 19.75 21.75 1 92.88 100 SER A C 1
ATOM 826 O O . SER A 1 100 ? 19.203 19.234 20.891 1 92.88 100 SER A O 1
ATOM 828 N N . PHE A 1 101 ? 17.172 19.578 21.797 1 92.12 101 PHE A N 1
ATOM 829 C CA . PHE A 1 101 ? 16.453 18.797 20.797 1 92.12 101 PHE A CA 1
ATOM 830 C C . PHE A 1 101 ? 15.625 19.703 19.906 1 92.12 101 PHE A C 1
ATOM 832 O O . PHE A 1 101 ? 14.992 19.234 18.953 1 92.12 101 PHE A O 1
ATOM 839 N N . GLY A 1 102 ? 15.648 20.984 20.266 1 94.06 102 GLY A N 1
ATOM 840 C CA . GLY A 1 102 ? 14.969 21.938 19.391 1 94.06 102 GLY A CA 1
ATOM 841 C C . GLY A 1 102 ? 13.867 22.703 20.094 1 94.06 102 GLY A C 1
ATOM 842 O O . GLY A 1 102 ? 13.852 22.797 21.312 1 94.06 102 GLY A O 1
ATOM 843 N N . VAL A 1 103 ? 13.023 23.375 19.281 1 97.31 103 VAL A N 1
ATOM 844 C CA . VAL A 1 103 ? 11.898 24.156 19.781 1 97.31 103 VAL A CA 1
ATOM 845 C C . VAL A 1 103 ? 10.594 23.391 19.562 1 97.31 103 VAL A C 1
ATOM 847 O O . VAL A 1 103 ? 10.43 22.703 18.547 1 97.31 103 VAL A O 1
ATOM 850 N N . ALA A 1 104 ? 9.711 23.5 20.547 1 97.81 104 ALA A N 1
ATOM 851 C CA . ALA A 1 104 ? 8.461 22.734 20.516 1 97.81 104 ALA A CA 1
ATOM 852 C C . ALA A 1 104 ? 7.277 23.625 20.906 1 97.81 104 ALA A C 1
ATOM 854 O O . ALA A 1 104 ? 7.438 24.594 21.656 1 97.81 104 ALA A O 1
ATOM 855 N N . THR A 1 105 ? 6.129 23.312 20.312 1 98.25 105 THR A N 1
ATOM 856 C CA . THR A 1 105 ? 4.887 23.797 20.906 1 98.25 105 THR A CA 1
ATOM 857 C C . THR A 1 105 ? 4.645 23.141 22.25 1 98.25 105 THR A C 1
ATOM 859 O O . THR A 1 105 ? 5.207 22.094 22.547 1 98.25 105 THR A O 1
ATOM 862 N N . PHE A 1 106 ? 3.783 23.844 23.016 1 97.81 106 PHE A N 1
ATOM 863 C CA . PHE A 1 106 ? 3.732 23.453 24.422 1 97.81 106 PHE A CA 1
ATOM 864 C C . PHE A 1 106 ? 2.305 23.531 24.953 1 97.81 106 PHE A C 1
ATOM 866 O O . PHE A 1 106 ? 1.552 24.438 24.594 1 97.81 106 PHE A O 1
ATOM 873 N N . ASN A 1 107 ? 1.915 22.484 25.688 1 97.62 107 ASN A N 1
ATOM 874 C CA . ASN A 1 107 ? 0.679 22.438 26.469 1 97.62 107 ASN A CA 1
ATOM 875 C C . ASN A 1 107 ? 0.852 21.609 27.734 1 97.62 107 ASN A C 1
ATOM 877 O O . ASN A 1 107 ? 0.857 20.391 27.703 1 97.62 107 ASN A O 1
ATOM 881 N N . PRO A 1 108 ? 0.94 22.281 28.875 1 95.88 108 PRO A N 1
ATOM 882 C CA . PRO A 1 108 ? 1.22 21.562 30.125 1 95.88 108 PRO A CA 1
ATOM 883 C C . PRO A 1 108 ? 0.036 20.719 30.594 1 95.88 108 PRO A C 1
ATOM 885 O O . PRO A 1 108 ? 0.168 19.938 31.531 1 95.88 108 PRO A O 1
ATOM 888 N N . TYR A 1 109 ? -1.069 20.844 29.953 1 94 109 TYR A N 1
ATOM 889 C CA . TYR A 1 109 ? -2.264 20.141 30.422 1 94 109 TYR A CA 1
ATOM 890 C C . TYR A 1 109 ? -2.604 18.969 29.5 1 94 109 TYR A C 1
ATOM 892 O O . TYR A 1 109 ? -3.596 18.266 29.719 1 94 109 TYR A O 1
ATOM 900 N N . ALA A 1 110 ? -1.878 18.797 28.516 1 94.94 110 ALA A N 1
ATOM 901 C CA . ALA A 1 110 ? -2.092 17.703 27.578 1 94.94 110 ALA A CA 1
ATOM 902 C C . ALA A 1 110 ? -1.15 16.531 27.875 1 94.94 110 ALA A C 1
ATOM 904 O O . ALA A 1 110 ? -0.09 16.719 28.469 1 94.94 110 ALA A O 1
ATOM 905 N N . LEU A 1 111 ? -1.593 15.32 27.422 1 94.38 111 LEU A N 1
ATOM 906 C CA . LEU A 1 111 ? -0.729 14.148 27.516 1 94.38 111 LEU A CA 1
ATOM 907 C C . LEU A 1 111 ? 0.579 14.375 26.766 1 94.38 111 LEU A C 1
ATOM 909 O O . LEU A 1 111 ? 1.658 14.094 27.297 1 94.38 111 LEU A O 1
ATOM 913 N N . ILE A 1 112 ? 0.446 14.734 25.531 1 95.75 112 ILE A N 1
ATOM 914 C CA . ILE A 1 112 ? 1.618 15.188 24.797 1 95.75 112 ILE A CA 1
ATOM 915 C C . ILE A 1 112 ? 1.88 16.672 25.094 1 95.75 112 ILE A C 1
ATOM 917 O O . ILE A 1 112 ? 1.241 17.547 24.516 1 95.75 112 ILE A O 1
ATOM 921 N N . THR A 1 113 ? 2.867 16.891 25.891 1 96.75 113 THR A N 1
ATOM 922 C CA . THR A 1 113 ? 3.074 18.219 26.453 1 96.75 113 THR A CA 1
ATOM 923 C C . THR A 1 113 ? 3.861 19.094 25.5 1 96.75 113 THR A C 1
ATOM 925 O O . THR A 1 113 ? 3.709 20.328 25.516 1 96.75 113 THR A O 1
ATOM 928 N N . ALA A 1 114 ? 4.703 18.484 24.766 1 97.38 114 ALA A N 1
ATOM 929 C CA . ALA A 1 114 ? 5.496 19.25 23.812 1 97.38 114 ALA A CA 1
ATOM 930 C C . ALA A 1 114 ? 5.609 18.516 22.484 1 97.38 114 ALA A C 1
ATOM 932 O O . ALA A 1 114 ? 5.723 17.297 22.453 1 97.38 114 ALA A O 1
ATOM 933 N N . ARG A 1 115 ? 5.535 19.234 21.391 1 97.12 115 ARG A N 1
ATOM 934 C CA . ARG A 1 115 ? 5.688 18.719 20.031 1 97.12 115 ARG A CA 1
ATOM 935 C C . ARG A 1 115 ? 6.766 19.5 19.281 1 97.12 115 ARG A C 1
ATOM 937 O O . ARG A 1 115 ? 6.59 20.672 18.969 1 97.12 115 ARG A O 1
ATOM 944 N N . ILE A 1 116 ? 7.801 18.828 18.922 1 95.56 116 ILE A N 1
ATOM 945 C CA . ILE A 1 116 ? 8.953 19.469 18.281 1 95.56 116 ILE A CA 1
ATOM 946 C C . ILE A 1 116 ? 8.578 19.938 16.875 1 95.56 116 ILE A C 1
ATOM 948 O O . ILE A 1 116 ? 8.031 19.156 16.094 1 95.56 116 ILE A O 1
ATOM 952 N N . ILE A 1 117 ? 8.891 21.172 16.531 1 96.12 117 ILE A N 1
ATOM 953 C CA . ILE A 1 117 ? 8.562 21.688 15.203 1 96.12 117 ILE A CA 1
ATOM 954 C C . ILE A 1 117 ? 9.844 22.047 14.461 1 96.12 117 ILE A C 1
ATOM 956 O O . ILE A 1 117 ? 9.836 22.234 13.242 1 96.12 117 ILE A O 1
ATOM 960 N N . SER A 1 118 ? 10.906 22.156 15.219 1 93.75 118 SER A N 1
ATOM 961 C CA . SER A 1 118 ? 12.219 22.406 14.625 1 93.75 118 SER A CA 1
ATOM 962 C C . SER A 1 118 ? 13.344 21.922 15.531 1 93.75 118 SER A C 1
ATOM 964 O O . SER A 1 118 ? 13.25 22.047 16.75 1 93.75 118 SER A O 1
ATOM 966 N N . THR A 1 119 ? 14.422 21.484 14.906 1 89.62 119 THR A N 1
ATOM 967 C CA . THR A 1 119 ? 15.562 21.031 15.688 1 89.62 119 THR A CA 1
ATOM 968 C C . THR A 1 119 ? 16.5 22.188 15.992 1 89.62 119 THR A C 1
ATOM 970 O O . THR A 1 119 ? 17.438 22.062 16.781 1 89.62 119 THR A O 1
ATOM 973 N N . ASN A 1 120 ? 16.266 23.266 15.383 1 90.56 120 ASN A N 1
ATOM 974 C CA . ASN A 1 120 ? 17.078 24.453 15.609 1 90.56 120 ASN A CA 1
ATOM 975 C C . ASN A 1 120 ? 16.406 25.422 16.594 1 90.56 120 ASN A C 1
ATOM 977 O O . ASN A 1 120 ? 15.508 26.172 16.219 1 90.56 120 ASN A O 1
ATOM 981 N N . ALA A 1 121 ? 16.938 25.5 17.719 1 92.81 121 ALA A N 1
ATOM 982 C CA . ALA A 1 121 ? 16.328 26.297 18.781 1 92.81 121 ALA A CA 1
ATOM 983 C C . ALA A 1 121 ? 16.828 27.734 18.703 1 92.81 121 ALA A C 1
ATOM 985 O O . ALA A 1 121 ? 16.297 28.609 19.406 1 92.81 121 ALA A O 1
ATOM 986 N N . LEU A 1 122 ? 17.719 28.016 17.844 1 92.5 122 LEU A N 1
ATOM 987 C CA . LEU A 1 122 ? 18.359 29.328 17.828 1 92.5 122 LEU A CA 1
ATOM 988 C C . LEU A 1 122 ? 17.547 30.328 17 1 92.5 122 LEU A C 1
ATOM 990 O O . LEU A 1 122 ? 17.75 31.531 17.109 1 92.5 122 LEU A O 1
ATOM 994 N N . PHE A 1 123 ? 16.672 29.828 16.281 1 92.81 123 PHE A N 1
ATOM 995 C CA . PHE A 1 123 ? 15.891 30.703 15.414 1 92.81 123 PHE A CA 1
ATOM 996 C C . PHE A 1 123 ? 14.477 30.875 15.953 1 92.81 123 PHE A C 1
ATOM 998 O O . PHE A 1 123 ? 13.898 29.938 16.5 1 92.81 123 PHE A O 1
ATOM 1005 N N . SER A 1 124 ? 13.953 32.062 15.695 1 96.19 124 SER A N 1
ATOM 1006 C CA . SER A 1 124 ? 12.586 32.344 16.125 1 96.19 124 SER A CA 1
ATOM 1007 C C . SER A 1 124 ? 11.562 31.719 15.188 1 96.19 124 SER A C 1
ATOM 1009 O O . SER A 1 124 ? 11.781 31.641 13.977 1 96.19 124 SER A O 1
ATOM 1011 N N . VAL A 1 125 ? 10.531 31.266 15.797 1 97.81 125 VAL A N 1
ATOM 1012 C CA . VAL A 1 125 ? 9.383 30.797 15.031 1 97.81 125 VAL A CA 1
ATOM 1013 C C . VAL A 1 125 ? 8.492 31.969 14.641 1 97.81 125 VAL A C 1
ATOM 1015 O O . VAL A 1 125 ? 7.719 32.469 15.469 1 97.81 125 VAL A O 1
ATOM 1018 N N . ASN A 1 126 ? 8.625 32.438 13.453 1 97.62 126 ASN A N 1
ATOM 1019 C CA . ASN A 1 126 ? 7.902 33.594 12.945 1 97.62 126 ASN A CA 1
ATOM 1020 C C . ASN A 1 126 ? 7.238 33.312 11.602 1 97.62 126 ASN A C 1
ATOM 1022 O O . ASN A 1 126 ? 7.094 32.156 11.219 1 97.62 126 ASN A O 1
ATOM 1026 N N . VAL A 1 127 ? 6.746 34.344 10.969 1 98.19 127 VAL A N 1
ATOM 1027 C CA . VAL A 1 127 ? 6.027 34.188 9.703 1 98.19 127 VAL A CA 1
ATOM 1028 C C . VAL A 1 127 ? 6.922 33.5 8.68 1 98.19 127 VAL A C 1
ATOM 1030 O O . VAL A 1 127 ? 6.473 32.594 7.957 1 98.19 127 VAL A O 1
ATOM 1033 N N . ASN A 1 128 ? 8.188 33.812 8.625 1 97.5 128 ASN A N 1
ATOM 1034 C CA . ASN A 1 128 ? 9.125 33.219 7.664 1 97.5 128 ASN A CA 1
ATOM 1035 C C . ASN A 1 128 ? 9.305 31.719 7.891 1 97.5 128 ASN A C 1
ATOM 1037 O O . ASN A 1 128 ? 9.484 30.969 6.938 1 97.5 128 ASN A O 1
ATOM 1041 N N . PHE A 1 129 ? 9.336 31.406 9.164 1 97.31 129 PHE A N 1
ATOM 1042 C CA . PHE A 1 129 ? 9.414 30 9.508 1 97.31 129 PHE A CA 1
ATOM 1043 C C . PHE A 1 129 ? 8.305 29.203 8.82 1 97.31 129 PHE A C 1
ATOM 1045 O O . PHE A 1 129 ? 8.562 28.188 8.172 1 97.31 129 PHE A O 1
ATOM 1052 N N . PHE A 1 130 ? 7.086 29.625 8.891 1 98.38 130 PHE A N 1
ATOM 1053 C CA . PHE A 1 130 ? 5.934 28.938 8.328 1 98.38 130 PHE A CA 1
ATOM 1054 C C . PHE A 1 130 ? 5.906 29.078 6.812 1 98.38 130 PHE A C 1
ATOM 1056 O O . PHE A 1 130 ? 5.477 28.172 6.105 1 98.38 130 PHE A O 1
ATOM 1063 N N . VAL A 1 131 ? 6.309 30.219 6.305 1 97.75 131 VAL A N 1
ATOM 1064 C CA . VAL A 1 131 ? 6.387 30.406 4.859 1 97.75 131 VAL A CA 1
ATOM 1065 C C . VAL A 1 131 ? 7.293 29.328 4.254 1 97.75 131 VAL A C 1
ATOM 1067 O O . VAL A 1 131 ? 6.926 28.672 3.275 1 97.75 131 VAL A O 1
ATOM 1070 N N . GLU A 1 132 ? 8.398 29.141 4.906 1 95.56 132 GLU A N 1
ATOM 1071 C CA . GLU A 1 132 ? 9.352 28.141 4.418 1 95.56 132 GLU A CA 1
ATOM 1072 C C . GLU A 1 132 ? 8.766 26.734 4.469 1 95.56 132 GLU A C 1
ATOM 1074 O O . GLU A 1 132 ? 8.914 25.969 3.521 1 95.56 132 GLU A O 1
ATOM 1079 N N . ARG A 1 133 ? 8.133 26.422 5.562 1 95.56 133 ARG A N 1
ATOM 1080 C CA . ARG A 1 133 ? 7.531 25.094 5.715 1 95.56 133 ARG A CA 1
ATOM 1081 C C . ARG A 1 133 ? 6.418 24.875 4.695 1 95.56 133 ARG A C 1
ATOM 1083 O O . ARG A 1 133 ? 6.309 23.797 4.109 1 95.56 133 ARG A O 1
ATOM 1090 N N . MET A 1 134 ? 5.605 25.875 4.457 1 96.62 134 MET A N 1
ATOM 1091 C CA . MET A 1 134 ? 4.5 25.781 3.508 1 96.62 134 MET A CA 1
ATOM 1092 C C . MET A 1 134 ? 5.023 25.641 2.08 1 96.62 134 MET A C 1
ATOM 1094 O O . MET A 1 134 ? 4.477 24.875 1.282 1 96.62 134 MET A O 1
ATOM 1098 N N . ARG A 1 135 ? 6.047 26.344 1.785 1 93.94 135 ARG A N 1
ATOM 1099 C CA . ARG A 1 135 ? 6.625 26.266 0.447 1 93.94 135 ARG A CA 1
ATOM 1100 C C . ARG A 1 135 ? 7.223 24.891 0.183 1 93.94 135 ARG A C 1
ATOM 1102 O O . ARG A 1 135 ? 7.098 24.359 -0.92 1 93.94 135 ARG A O 1
ATOM 1109 N N . ARG A 1 136 ? 7.84 24.375 1.194 1 91.12 136 ARG A N 1
ATOM 1110 C CA . ARG A 1 136 ? 8.375 23.016 1.069 1 91.12 136 ARG A CA 1
ATOM 1111 C C . ARG A 1 136 ? 7.262 22 0.852 1 91.12 136 ARG A C 1
ATOM 1113 O O . ARG A 1 136 ? 7.383 21.109 0.014 1 91.12 136 ARG A O 1
ATOM 1120 N N . ALA A 1 137 ? 6.258 22.109 1.623 1 93.69 137 ALA A N 1
ATOM 1121 C CA . ALA A 1 137 ? 5.102 21.234 1.476 1 93.69 137 ALA A CA 1
ATOM 1122 C C . ALA A 1 137 ? 4.469 21.391 0.094 1 93.69 137 ALA A C 1
ATOM 1124 O O . ALA A 1 137 ? 4.117 20.391 -0.544 1 93.69 137 ALA A O 1
ATOM 1125 N N . LEU A 1 138 ? 4.348 22.594 -0.353 1 91.69 138 LEU A N 1
ATOM 1126 C CA . LEU A 1 138 ? 3.77 22.906 -1.656 1 91.69 138 LEU A CA 1
ATOM 1127 C C . LEU A 1 138 ? 4.605 22.297 -2.779 1 91.69 138 LEU A C 1
ATOM 1129 O O . LEU A 1 138 ? 4.062 21.812 -3.771 1 91.69 138 LEU A O 1
ATOM 1133 N N . ALA A 1 139 ? 5.863 22.344 -2.615 1 87.56 139 ALA A N 1
ATOM 1134 C CA . ALA A 1 139 ? 6.77 21.781 -3.615 1 87.56 139 ALA A CA 1
ATOM 1135 C C . ALA A 1 139 ? 6.527 20.281 -3.785 1 87.56 139 ALA A C 1
ATOM 1137 O O . ALA A 1 139 ? 6.508 19.781 -4.91 1 87.56 139 ALA A O 1
ATOM 1138 N N . TRP A 1 140 ? 6.324 19.656 -2.736 1 88.38 140 TRP A N 1
ATOM 1139 C CA . TRP A 1 140 ? 6.059 18.219 -2.807 1 88.38 140 TRP A CA 1
ATOM 1140 C C . TRP A 1 140 ? 4.711 17.953 -3.465 1 88.38 140 TRP A C 1
ATOM 1142 O O . TRP A 1 140 ? 4.602 17.078 -4.332 1 88.38 140 TRP A O 1
ATOM 1152 N N . ARG A 1 141 ? 3.721 18.703 -3.043 1 90.31 141 ARG A N 1
ATOM 1153 C CA . ARG A 1 141 ? 2.395 18.516 -3.623 1 90.31 141 ARG A CA 1
ATOM 1154 C C . ARG A 1 141 ? 2.408 18.797 -5.121 1 90.31 141 ARG A C 1
ATOM 1156 O O . ARG A 1 141 ? 1.71 18.141 -5.891 1 90.31 141 ARG A O 1
ATOM 1163 N N . SER A 1 142 ? 3.15 19.703 -5.512 1 83.88 142 SER A N 1
ATOM 1164 C CA . SER A 1 142 ? 3.246 20.062 -6.922 1 83.88 142 SER A CA 1
ATOM 1165 C C . SER A 1 142 ? 3.838 18.922 -7.742 1 83.88 142 SER A C 1
ATOM 1167 O O . SER A 1 142 ? 3.467 18.719 -8.898 1 83.88 142 SER A O 1
ATOM 1169 N N . LYS A 1 143 ? 4.633 18.203 -7.109 1 76.81 143 LYS A N 1
ATOM 1170 C CA . LYS A 1 143 ? 5.246 17.047 -7.777 1 76.81 143 LYS A CA 1
ATOM 1171 C C . LYS A 1 143 ? 4.254 15.906 -7.914 1 76.81 143 LYS A C 1
ATOM 1173 O O . LYS A 1 143 ? 4.246 15.203 -8.93 1 76.81 143 LYS A O 1
ATOM 1178 N N . VAL A 1 144 ? 3.402 15.695 -6.953 1 75 144 VAL A N 1
ATOM 1179 C CA . VAL A 1 144 ? 2.551 14.508 -6.883 1 75 144 VAL A CA 1
ATOM 1180 C C . VAL A 1 144 ? 1.203 14.805 -7.539 1 75 144 VAL A C 1
ATOM 1182 O O . VAL A 1 144 ? 0.67 13.969 -8.273 1 75 144 VAL A O 1
ATOM 1185 N N . VAL A 1 145 ? 0.433 15.859 -7.059 1 55.81 145 VAL A N 1
ATOM 1186 C CA . VAL A 1 145 ? -0.934 16.156 -7.473 1 55.81 145 VAL A CA 1
ATOM 1187 C C . VAL A 1 145 ? -0.969 16.438 -8.969 1 55.81 145 VAL A C 1
ATOM 1189 O O . VAL A 1 145 ? -1.858 15.961 -9.68 1 55.81 145 VAL A O 1
ATOM 1192 N N . GLU A 1 146 ? -0.398 17.469 -9.289 1 49.22 146 GLU A N 1
ATOM 1193 C CA . GLU A 1 146 ? -0.523 17.766 -10.711 1 49.22 146 GLU A CA 1
ATOM 1194 C C . GLU A 1 146 ? 0.055 16.641 -11.562 1 49.22 146 GLU A C 1
ATOM 1196 O O . GLU A 1 146 ? -0.065 16.656 -12.789 1 49.22 146 GLU A O 1
ATOM 1201 N N . GLY A 1 147 ? -0.116 15.266 -11.172 1 44.75 147 GLY A N 1
ATOM 1202 C CA . GLY A 1 147 ? 0.485 14.367 -12.148 1 44.75 147 GLY A CA 1
ATOM 1203 C C . GLY A 1 147 ? 1.776 14.906 -12.734 1 44.75 147 GLY A C 1
ATOM 1204 O O . GLY A 1 147 ? 1.93 16.125 -12.906 1 44.75 147 GLY A O 1
ATOM 1205 N N . GLY A 1 148 ? 2.943 14.273 -12.516 1 36.19 148 GLY A N 1
ATOM 1206 C CA . GLY A 1 148 ? 4.039 14.25 -13.469 1 36.19 148 GLY A CA 1
ATOM 1207 C C . GLY A 1 148 ? 3.615 14.625 -14.875 1 36.19 148 GLY A C 1
ATOM 1208 O O . GLY A 1 148 ? 4.258 14.234 -15.852 1 36.19 148 GLY A O 1
ATOM 1209 N N . ARG A 1 149 ? 2.367 14.594 -15.141 1 31.3 149 ARG A N 1
ATOM 1210 C CA . ARG A 1 149 ? 2.307 15.078 -16.516 1 31.3 149 ARG A CA 1
ATOM 1211 C C . ARG A 1 149 ? 3.453 16.047 -16.812 1 31.3 149 ARG A C 1
ATOM 1213 O O . ARG A 1 149 ? 3.863 16.812 -15.938 1 31.3 149 ARG A O 1
ATOM 1220 N N . ARG A 1 150 ? 4.172 15.758 -17.625 1 29.11 150 ARG A N 1
ATOM 1221 C CA . ARG A 1 150 ? 5.035 16.656 -18.391 1 29.11 150 ARG A CA 1
ATOM 1222 C C . ARG A 1 150 ? 4.453 18.062 -18.453 1 29.11 150 ARG A C 1
ATOM 1224 O O . ARG A 1 150 ? 3.408 18.281 -19.078 1 29.11 150 ARG A O 1
ATOM 1231 N N . ALA A 1 151 ? 4.18 18.969 -17.75 1 25.95 151 ALA A N 1
ATOM 1232 C CA . ALA A 1 151 ? 4.828 20.203 -18.219 1 25.95 151 ALA A CA 1
ATOM 1233 C C . ALA A 1 151 ? 5.953 19.891 -19.203 1 25.95 151 ALA A C 1
ATOM 1235 O O . ALA A 1 151 ? 6.91 19.188 -18.859 1 25.95 151 ALA A O 1
ATOM 1236 N N . ASN A 1 152 ? 5.574 19.656 -20.453 1 25.48 152 ASN A N 1
ATOM 1237 C CA . ASN A 1 152 ? 6.535 20.094 -21.469 1 25.48 152 ASN A CA 1
ATOM 1238 C C . ASN A 1 152 ? 7.445 21.203 -20.922 1 25.48 152 ASN A C 1
ATOM 1240 O O . ASN A 1 152 ? 7.109 22.375 -21.016 1 25.48 152 ASN A O 1
ATOM 1244 N N . TRP A 1 153 ? 7.883 21.312 -19.953 1 23.84 153 TRP A N 1
ATOM 1245 C CA . TRP A 1 153 ? 8.914 22.344 -19.969 1 23.84 153 TRP A CA 1
ATOM 1246 C C . TRP A 1 153 ? 9.648 22.375 -21.312 1 23.84 153 TRP A C 1
ATOM 1248 O O . TRP A 1 153 ? 10.406 23.297 -21.594 1 23.84 153 TRP A O 1
ATOM 1258 N N . GLY A 1 154 ? 10.055 21.375 -21.922 1 23.42 154 GLY A N 1
ATOM 1259 C CA . GLY A 1 154 ? 10.375 21.906 -23.234 1 23.42 154 GLY A CA 1
ATOM 1260 C C . GLY A 1 154 ? 9.141 22.312 -24.031 1 23.42 154 GLY A C 1
ATOM 1261 O O . GLY A 1 154 ? 8.062 21.734 -23.844 1 23.42 154 GLY A O 1
ATOM 1262 N N . GLY A 1 155 ? 8.984 23.609 -24.484 1 23.84 155 GLY A N 1
ATOM 1263 C CA . GLY A 1 155 ? 8.508 24.219 -25.719 1 23.84 155 GLY A CA 1
ATOM 1264 C C . GLY A 1 155 ? 8.43 23.25 -26.875 1 23.84 155 GLY A C 1
ATOM 1265 O O . GLY A 1 155 ? 8.805 23.578 -28 1 23.84 155 GLY A O 1
ATOM 1266 N N . GLY A 1 156 ? 8.406 22.094 -26.906 1 22.38 156 GLY A N 1
ATOM 1267 C CA . GLY A 1 156 ? 8.18 21.875 -28.328 1 22.38 156 GLY A CA 1
ATOM 1268 C C . GLY A 1 156 ? 6.848 22.422 -28.812 1 22.38 156 GLY A C 1
ATOM 1269 O O . GLY A 1 156 ? 5.789 22.016 -28.328 1 22.38 156 GLY A O 1
ATOM 1270 N N . LEU A 1 157 ? 6.816 23.859 -29.219 1 22.33 157 LEU A N 1
ATOM 1271 C CA . LEU A 1 157 ? 6.293 24.547 -30.391 1 22.33 157 LEU A CA 1
ATOM 1272 C C . LEU A 1 157 ? 6.035 23.578 -31.531 1 22.33 157 LEU A C 1
ATOM 1274 O O . LEU A 1 157 ? 6.965 22.953 -32.031 1 22.33 157 LEU A O 1
ATOM 1278 N N . THR A 1 158 ? 5.258 22.797 -31.625 1 23.72 158 THR A N 1
ATOM 1279 C CA . THR A 1 158 ? 4.965 22.656 -33.031 1 23.72 158 THR A CA 1
ATOM 1280 C C . THR A 1 158 ? 4.926 24.016 -33.719 1 23.72 158 THR A C 1
ATOM 1282 O O . THR A 1 158 ? 4.699 25.047 -33.062 1 23.72 158 THR A O 1
ATOM 1285 N N . GLY A 1 159 ? 5.445 24.344 -34.969 1 24.11 159 GLY A N 1
ATOM 1286 C CA . GLY A 1 159 ? 5.57 25.484 -35.875 1 24.11 159 GLY A CA 1
ATOM 1287 C C . GLY A 1 159 ? 4.312 26.328 -35.969 1 24.11 159 GLY A C 1
ATOM 1288 O O . GLY A 1 159 ? 4.152 27.125 -36.906 1 24.11 159 GLY A O 1
ATOM 1289 N N . GLY A 1 160 ? 3.125 26.203 -35.469 1 23.88 160 GLY A N 1
ATOM 1290 C CA . GLY A 1 160 ? 2.562 27.422 -36.031 1 23.88 160 GLY A CA 1
ATOM 1291 C C . GLY A 1 160 ? 3.266 28.672 -35.531 1 23.88 160 GLY A C 1
ATOM 1292 O O . GLY A 1 160 ? 4.102 28.609 -34.625 1 23.88 160 GLY A O 1
ATOM 1293 N N . GLU A 1 161 ? 2.947 29.938 -35.969 1 23.47 161 GLU A N 1
ATOM 1294 C CA . GLU A 1 161 ? 3.553 31.234 -35.719 1 23.47 161 GLU A CA 1
ATOM 1295 C C . GLU A 1 161 ? 3.781 31.453 -34.219 1 23.47 161 GLU A C 1
ATOM 1297 O O . GLU A 1 161 ? 3.002 30.984 -33.375 1 23.47 161 GLU A O 1
ATOM 1302 N N . ARG A 1 162 ? 4.914 31.719 -33.812 1 26.03 162 ARG A N 1
ATOM 1303 C CA . ARG A 1 162 ? 5.516 32.406 -32.688 1 26.03 162 ARG A CA 1
ATOM 1304 C C . ARG A 1 162 ? 4.562 33.438 -32.094 1 26.03 162 ARG A C 1
ATOM 1306 O O . ARG A 1 162 ? 4.176 34.375 -32.75 1 26.03 162 ARG A O 1
ATOM 1313 N N . PRO A 1 163 ? 3.58 33.125 -31.328 1 23.69 163 PRO A N 1
ATOM 1314 C CA . PRO A 1 163 ? 2.994 34.438 -31.141 1 23.69 163 PRO A CA 1
ATOM 1315 C C . PRO A 1 163 ? 4.035 35.5 -30.766 1 23.69 163 PRO A C 1
ATOM 1317 O O . PRO A 1 163 ? 5.07 35.156 -30.172 1 23.69 163 PRO A O 1
ATOM 1320 N N . ASN A 1 164 ? 4.18 36.531 -31.484 1 22.73 164 ASN A N 1
ATOM 1321 C CA . ASN A 1 164 ? 4.914 37.781 -31.203 1 22.73 164 ASN A CA 1
ATOM 1322 C C . ASN A 1 164 ? 4.805 38.188 -29.734 1 22.73 164 ASN A C 1
ATOM 1324 O O . ASN A 1 164 ? 3.717 38.531 -29.266 1 22.73 164 ASN A O 1
ATOM 1328 N N . VAL A 1 165 ? 5.441 37.469 -28.891 1 24.53 165 VAL A N 1
ATOM 1329 C CA . VAL A 1 165 ? 5.609 38.156 -27.609 1 24.53 165 VAL A CA 1
ATOM 1330 C C . VAL A 1 165 ? 5.957 39.625 -27.859 1 24.53 165 VAL A C 1
ATOM 1332 O O . VAL A 1 165 ? 6.969 39.938 -28.5 1 24.53 165 VAL A O 1
ATOM 1335 N N . CYS A 1 166 ? 4.957 40.344 -27.953 1 22.53 166 CYS A N 1
ATOM 1336 C CA . CYS A 1 166 ? 5.168 41.812 -27.906 1 22.53 166 CYS A CA 1
ATOM 1337 C C . CYS A 1 166 ? 6.246 42.156 -26.891 1 22.53 166 CYS A C 1
ATOM 1339 O O . CYS A 1 166 ? 6.395 41.5 -25.875 1 22.53 166 CYS A O 1
ATOM 1341 N N . GLU A 1 167 ? 7.219 42.938 -27.281 1 24.47 167 GLU A N 1
ATOM 1342 C CA . GLU A 1 167 ? 8.203 43.781 -26.625 1 24.47 167 GLU A CA 1
ATOM 1343 C C . GLU A 1 167 ? 7.594 44.531 -25.422 1 24.47 167 GLU A C 1
ATOM 1345 O O . GLU A 1 167 ? 6.879 45.5 -25.594 1 24.47 167 GLU A O 1
ATOM 1350 N N . VAL A 1 168 ? 6.973 43.781 -24.422 1 23.25 168 VAL A N 1
ATOM 1351 C CA . VAL A 1 168 ? 6.738 44.781 -23.359 1 23.25 168 VAL A CA 1
ATOM 1352 C C . VAL A 1 168 ? 8.023 45.531 -23.078 1 23.25 168 VAL A C 1
ATOM 1354 O O . VAL A 1 168 ? 9.07 44.938 -22.828 1 23.25 168 VAL A O 1
ATOM 1357 N N . THR A 1 169 ? 8.188 46.656 -23.531 1 24.19 169 THR A N 1
ATOM 1358 C CA . THR A 1 169 ? 9.023 47.781 -23.141 1 24.19 169 THR A CA 1
ATOM 1359 C C . THR A 1 169 ? 9.25 47.781 -21.625 1 24.19 169 THR A C 1
ATOM 1361 O O . THR A 1 169 ? 8.406 47.312 -20.859 1 24.19 169 THR A O 1
ATOM 1364 N N . ASN A 1 170 ? 10.523 48.156 -21.125 1 24.14 170 ASN A N 1
ATOM 1365 C CA . ASN A 1 170 ? 11.352 48.469 -19.969 1 24.14 170 ASN A CA 1
ATOM 1366 C C . ASN A 1 170 ? 10.594 49.312 -18.953 1 24.14 170 ASN A C 1
ATOM 1368 O O . ASN A 1 170 ? 11.203 50.094 -18.219 1 24.14 170 ASN A O 1
ATOM 1372 N N . LEU A 1 171 ? 9.305 49.5 -18.984 1 23.83 171 LEU A N 1
ATOM 1373 C CA . LEU A 1 171 ? 9.117 50.594 -18.031 1 23.83 171 LEU A CA 1
ATOM 1374 C C . LEU A 1 171 ? 9.586 50.188 -16.641 1 23.83 171 LEU A C 1
ATOM 1376 O O . LEU A 1 171 ? 9.641 49 -16.312 1 23.83 171 LEU A O 1
ATOM 1380 N N . GLY A 1 172 ? 10.148 51.031 -15.625 1 24.89 172 GLY A N 1
ATOM 1381 C CA . GLY A 1 172 ? 10.945 51.25 -14.422 1 24.89 172 GLY A CA 1
ATOM 1382 C C . GLY A 1 172 ? 10.5 50.375 -13.25 1 24.89 172 GLY A C 1
ATOM 1383 O O . GLY A 1 172 ? 11.188 50.312 -12.234 1 24.89 172 GLY A O 1
ATOM 1384 N N . GLY A 1 173 ? 9.18 50.125 -12.859 1 27.33 173 GLY A N 1
ATOM 1385 C CA . GLY A 1 173 ? 8.961 49.875 -11.438 1 27.33 173 GLY A CA 1
ATOM 1386 C C . GLY A 1 173 ? 9.359 48.469 -11 1 27.33 173 GLY A C 1
ATOM 1387 O O . GLY A 1 173 ? 9.508 47.594 -11.828 1 27.33 173 GLY A O 1
ATOM 1388 N N . GLY A 1 174 ? 10.039 48.062 -9.797 1 25.88 174 GLY A N 1
ATOM 1389 C CA . GLY A 1 174 ? 10.695 47 -9.031 1 25.88 174 GLY A CA 1
ATOM 1390 C C . GLY A 1 174 ? 9.891 45.719 -8.945 1 25.88 174 GLY A C 1
ATOM 1391 O O . GLY A 1 174 ? 9.164 45.5 -7.969 1 25.88 174 GLY A O 1
ATOM 1392 N N . LEU A 1 175 ? 9.109 45.156 -9.945 1 28.03 175 LEU A N 1
ATOM 1393 C CA . LEU A 1 175 ? 8.391 43.906 -9.68 1 28.03 175 LEU A CA 1
ATOM 1394 C C . LEU A 1 175 ? 9.359 42.812 -9.289 1 28.03 175 LEU A C 1
ATOM 1396 O O . LEU A 1 175 ? 10.289 42.5 -10.039 1 28.03 175 LEU A O 1
ATOM 1400 N N . THR A 1 176 ? 9.672 42.562 -8.055 1 31.17 176 THR A N 1
ATOM 1401 C CA . THR A 1 176 ? 10.352 41.375 -7.52 1 31.17 176 THR A CA 1
ATOM 1402 C C . THR A 1 176 ? 9.867 40.125 -8.219 1 31.17 176 THR A C 1
ATOM 1404 O O . THR A 1 176 ? 8.664 39.938 -8.461 1 31.17 176 THR A O 1
ATOM 1407 N N . ALA A 1 177 ? 10.445 39.375 -9.125 1 33.28 177 ALA A N 1
ATOM 1408 C CA . ALA A 1 177 ? 10.32 38.125 -9.852 1 33.28 177 ALA A CA 1
ATOM 1409 C C . ALA A 1 177 ? 9.688 37.031 -8.977 1 33.28 177 ALA A C 1
ATOM 1411 O O . ALA A 1 177 ? 10.352 36.469 -8.102 1 33.28 177 ALA A O 1
ATOM 1412 N N . GLY A 1 178 ? 8.43 37.031 -8.555 1 35.34 178 GLY A N 1
ATOM 1413 C CA . GLY A 1 178 ? 7.688 36.031 -7.812 1 35.34 178 GLY A CA 1
ATOM 1414 C C . GLY A 1 178 ? 7.789 34.656 -8.422 1 35.34 178 GLY A C 1
ATOM 1415 O O . GLY A 1 178 ? 7.801 34.5 -9.648 1 35.34 178 GLY A O 1
ATOM 1416 N N . GLU A 1 179 ? 8.461 33.594 -7.863 1 45 179 GLU A N 1
ATOM 1417 C CA . GLU A 1 179 ? 8.531 32.188 -8.219 1 45 179 GLU A CA 1
ATOM 1418 C C . GLU A 1 179 ? 7.18 31.672 -8.711 1 45 179 GLU A C 1
ATOM 1420 O O . GLU A 1 179 ? 6.137 32 -8.148 1 45 179 GLU A O 1
ATOM 1425 N N . PRO A 1 180 ? 6.949 31.359 -9.953 1 44.72 180 PRO A N 1
ATOM 1426 C CA . PRO A 1 180 ? 5.676 30.828 -10.438 1 44.72 180 PRO A CA 1
ATOM 1427 C C . PRO A 1 180 ? 5.02 29.875 -9.438 1 44.72 180 PRO A C 1
ATOM 1429 O O . PRO A 1 180 ? 5.715 29.172 -8.703 1 44.72 180 PRO A O 1
ATOM 1432 N N . PRO A 1 181 ? 3.766 30.156 -9.242 1 53.06 181 PRO A N 1
ATOM 1433 C CA . PRO A 1 181 ? 3.094 29.234 -8.328 1 53.06 181 PRO A CA 1
ATOM 1434 C C . PRO A 1 181 ? 3.219 27.781 -8.758 1 53.06 181 PRO A C 1
ATOM 1436 O O . PRO A 1 181 ? 3.049 27.453 -9.938 1 53.06 181 PRO A O 1
ATOM 1439 N N . LEU A 1 182 ? 3.744 26.844 -7.992 1 63.5 182 LEU A N 1
ATOM 1440 C CA . LEU A 1 182 ? 4.07 25.438 -8.219 1 63.5 182 LEU A CA 1
ATOM 1441 C C . LEU A 1 182 ? 2.814 24.641 -8.562 1 63.5 182 LEU A C 1
ATOM 1443 O O . LEU A 1 182 ? 2.887 23.641 -9.289 1 63.5 182 LEU A O 1
ATOM 1447 N N . LEU A 1 183 ? 1.609 25.047 -8.094 1 69.75 183 LEU A N 1
ATOM 1448 C CA . LEU A 1 183 ? 0.347 24.406 -8.445 1 69.75 183 LEU A CA 1
ATOM 1449 C C . LEU A 1 183 ? -0.67 25.438 -8.93 1 69.75 183 LEU A C 1
ATOM 1451 O O . LEU A 1 183 ? -0.713 26.562 -8.422 1 69.75 183 LEU A O 1
ATOM 1455 N N . PRO A 1 184 ? -1.465 25.047 -10.023 1 65.94 184 PRO A N 1
ATOM 1456 C CA . PRO A 1 184 ? -2.525 25.953 -10.461 1 65.94 184 PRO A CA 1
ATOM 1457 C C . PRO A 1 184 ? -3.463 26.359 -9.328 1 65.94 184 PRO A C 1
ATOM 1459 O O . PRO A 1 184 ? -3.648 25.594 -8.375 1 65.94 184 PRO A O 1
ATOM 1462 N N . SER A 1 185 ? -3.955 27.531 -9.461 1 64.25 185 SER A N 1
ATOM 1463 C CA . SER A 1 185 ? -4.824 28.094 -8.438 1 64.25 185 SER A CA 1
ATOM 1464 C C . SER A 1 185 ? -6.117 27.297 -8.297 1 64.25 185 SER A C 1
ATOM 1466 O O . SER A 1 185 ? -6.793 27.375 -7.273 1 64.25 185 SER A O 1
ATOM 1468 N N . ASP A 1 186 ? -6.422 26.531 -9.234 1 73.88 186 ASP A N 1
ATOM 1469 C CA . ASP A 1 186 ? -7.684 25.797 -9.195 1 73.88 186 ASP A CA 1
ATOM 1470 C C . ASP A 1 186 ? -7.477 24.375 -8.688 1 73.88 186 ASP A C 1
ATOM 1472 O O . ASP A 1 186 ? -8.375 23.531 -8.805 1 73.88 186 ASP A O 1
ATOM 1476 N N . THR A 1 187 ? -6.402 24.219 -8.016 1 83.06 187 THR A N 1
ATOM 1477 C CA . THR A 1 187 ? -6.121 22.875 -7.504 1 83.06 187 THR A CA 1
ATOM 1478 C C . THR A 1 187 ? -6.535 22.766 -6.039 1 83.06 187 THR A C 1
ATOM 1480 O O . THR A 1 187 ? -6.48 23.734 -5.293 1 83.06 187 THR A O 1
ATOM 1483 N N . CYS A 1 188 ? -7.105 21.672 -5.656 1 92.5 188 CYS A N 1
ATOM 1484 C CA . CYS A 1 188 ? -7.484 21.375 -4.281 1 92.5 188 CYS A CA 1
ATOM 1485 C C . CYS A 1 188 ? -6.598 20.281 -3.695 1 92.5 188 CYS A C 1
ATOM 1487 O O . CYS A 1 188 ? -6.352 19.266 -4.344 1 92.5 188 CYS A O 1
ATOM 1489 N N . TYR A 1 189 ? -6.059 20.547 -2.514 1 93.31 189 TYR A N 1
ATOM 1490 C CA . TYR A 1 189 ? -5.168 19.609 -1.859 1 93.31 189 TYR A CA 1
ATOM 1491 C C . TYR A 1 189 ? -4.98 19.953 -0.389 1 93.31 189 TYR A C 1
ATOM 1493 O O . TYR A 1 189 ? -5.344 21.047 0.044 1 93.31 189 TYR A O 1
ATOM 1501 N N . ARG A 1 190 ? -4.492 19.016 0.348 1 95.75 190 ARG A N 1
ATOM 1502 C CA . ARG A 1 190 ? -4.016 19.328 1.694 1 95.75 190 ARG A CA 1
ATOM 1503 C C . ARG A 1 190 ? -2.586 19.859 1.665 1 95.75 190 ARG A C 1
ATOM 1505 O O . ARG A 1 190 ? -1.662 19.125 1.28 1 95.75 190 ARG A O 1
ATOM 1512 N N . LEU A 1 191 ? -2.428 21 2.049 1 96.19 191 LEU A N 1
ATOM 1513 C CA . LEU A 1 191 ? -1.121 21.656 2.018 1 96.19 191 LEU A CA 1
ATOM 1514 C C . LEU A 1 191 ? -0.247 21.172 3.168 1 96.19 191 LEU A C 1
ATOM 1516 O O . LEU A 1 191 ? 0.944 20.906 2.982 1 96.19 191 LEU A O 1
ATOM 1520 N N . ILE A 1 192 ? -0.838 21.094 4.359 1 97.81 192 ILE A N 1
ATOM 1521 C CA . ILE A 1 192 ? -0.105 20.672 5.547 1 97.81 192 ILE A CA 1
ATOM 1522 C C . ILE A 1 192 ? -0.825 19.484 6.191 1 97.81 192 ILE A C 1
ATOM 1524 O O . ILE A 1 192 ? -2.014 19.562 6.504 1 97.81 192 ILE A O 1
ATOM 1528 N N . ASN A 1 193 ? -0.063 18.422 6.387 1 96.5 193 ASN A N 1
ATOM 1529 C CA . ASN A 1 193 ? -0.605 17.203 6.992 1 96.5 193 ASN A CA 1
ATOM 1530 C C . ASN A 1 193 ? 0.044 16.906 8.336 1 96.5 193 ASN A C 1
ATOM 1532 O O . ASN A 1 193 ? 0.537 15.805 8.57 1 96.5 193 ASN A O 1
ATOM 1536 N N . GLY A 1 194 ? 0.073 17.922 9.203 1 96.19 194 GLY A N 1
ATOM 1537 C CA . GLY A 1 194 ? 0.535 17.734 10.57 1 96.19 194 GLY A CA 1
ATOM 1538 C C . GLY A 1 194 ? 1.978 17.281 10.656 1 96.19 194 GLY A C 1
ATOM 1539 O O . GLY A 1 194 ? 2.871 17.906 10.086 1 96.19 194 GLY A O 1
ATOM 1540 N N . GLU A 1 195 ? 2.131 16.141 11.297 1 94.38 195 GLU A N 1
ATOM 1541 C CA . GLU A 1 195 ? 3.451 15.555 11.531 1 94.38 195 GLU A CA 1
ATOM 1542 C C . GLU A 1 195 ? 4.133 15.195 10.211 1 94.38 195 GLU A C 1
ATOM 1544 O O . GLU A 1 195 ? 5.359 15.25 10.102 1 94.38 195 GLU A O 1
ATOM 1549 N N . GLY A 1 196 ? 3.324 14.883 9.242 1 94.12 196 GLY A N 1
ATOM 1550 C CA . GLY A 1 196 ? 3.877 14.523 7.949 1 94.12 196 GLY A CA 1
ATOM 1551 C C . GLY A 1 196 ? 4.609 15.672 7.273 1 94.12 196 GLY A C 1
ATOM 1552 O O . GLY A 1 196 ? 5.438 15.445 6.387 1 94.12 196 GLY A O 1
ATOM 1553 N N . ASP A 1 197 ? 4.309 16.828 7.695 1 95.19 197 ASP A N 1
ATOM 1554 C CA . ASP A 1 197 ? 4.977 18.016 7.168 1 95.19 197 ASP A CA 1
ATOM 1555 C C . ASP A 1 197 ? 5.738 18.75 8.273 1 95.19 197 ASP A C 1
ATOM 1557 O O . ASP A 1 197 ? 5.992 19.953 8.164 1 95.19 197 ASP A O 1
ATOM 1561 N N . ASN A 1 198 ? 5.969 18.109 9.32 1 93.56 198 ASN A N 1
ATOM 1562 C CA . ASN A 1 198 ? 6.785 18.578 10.438 1 93.56 198 ASN A CA 1
ATOM 1563 C C . ASN A 1 198 ? 6.129 19.75 11.148 1 93.56 198 ASN A C 1
ATOM 1565 O O . ASN A 1 198 ? 6.816 20.672 11.602 1 93.56 198 ASN A O 1
ATOM 1569 N N . LEU A 1 199 ? 4.836 19.812 11.078 1 97.19 199 LEU A N 1
ATOM 1570 C CA . LEU A 1 199 ? 4.035 20.781 11.828 1 97.19 199 LEU A CA 1
ATOM 1571 C C . LEU A 1 199 ? 2.922 20.062 12.602 1 97.19 199 LEU A C 1
ATOM 1573 O O . LEU A 1 199 ? 1.74 20.25 12.297 1 97.19 199 LEU A O 1
ATOM 1577 N N . PRO A 1 200 ? 3.354 19.359 13.641 1 96.56 200 PRO A N 1
ATOM 1578 C CA . PRO A 1 200 ? 2.377 18.562 14.391 1 96.56 200 PRO A CA 1
ATOM 1579 C C . PRO A 1 200 ? 1.196 19.391 14.883 1 96.56 200 PRO A C 1
ATOM 1581 O O . PRO A 1 200 ? 1.392 20.453 15.492 1 96.56 200 PRO A O 1
ATOM 1584 N N . GLY A 1 201 ? 0.001 18.891 14.586 1 97.12 201 GLY A N 1
ATOM 1585 C CA . GLY A 1 201 ? -1.213 19.516 15.094 1 97.12 201 GLY A CA 1
ATOM 1586 C C . GLY A 1 201 ? -1.781 20.562 14.156 1 97.12 201 GLY A C 1
ATOM 1587 O O . GLY A 1 201 ? -2.771 21.219 14.484 1 97.12 201 GLY A O 1
ATOM 1588 N N . LEU A 1 202 ? -1.192 20.719 12.992 1 98.44 202 LEU A N 1
ATOM 1589 C CA . LEU A 1 202 ? -1.674 21.688 12.023 1 98.44 202 LEU A CA 1
ATOM 1590 C C . LEU A 1 202 ? -2.141 21.016 10.742 1 98.44 202 LEU A C 1
ATOM 1592 O O . LEU A 1 202 ? -1.411 20.203 10.164 1 98.44 202 LEU A O 1
ATOM 1596 N N . ILE A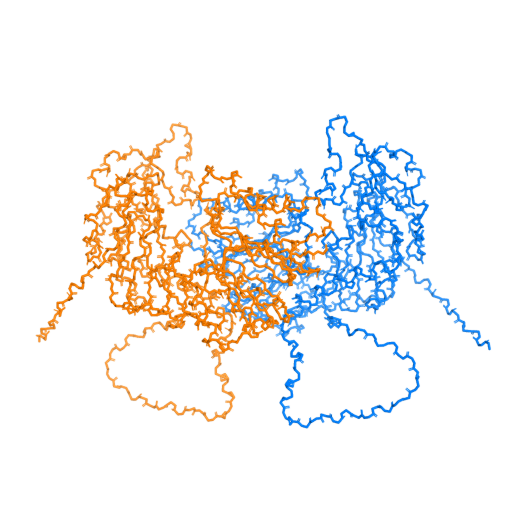 1 203 ? -3.328 21.281 10.336 1 98.12 203 ILE A N 1
ATOM 1597 C CA . ILE A 1 203 ? -3.859 20.812 9.055 1 98.12 203 ILE A CA 1
ATOM 1598 C C . ILE A 1 203 ? -4.289 22.016 8.219 1 98.12 203 ILE A C 1
ATOM 1600 O O . ILE A 1 203 ? -4.961 22.922 8.719 1 98.12 203 ILE A O 1
ATOM 1604 N N . ILE A 1 204 ? -3.881 22.094 7.012 1 98.44 204 ILE A N 1
ATOM 1605 C CA . ILE A 1 204 ? -4.316 23.141 6.09 1 98.44 204 ILE A CA 1
ATOM 1606 C C . ILE A 1 204 ? -4.785 22.5 4.781 1 98.44 204 ILE A C 1
ATOM 1608 O O . ILE A 1 204 ? -4.008 21.844 4.09 1 98.44 204 ILE A O 1
ATOM 1612 N N . ASP A 1 205 ? -6.016 22.703 4.465 1 97.25 205 ASP A N 1
ATOM 1613 C CA . ASP A 1 205 ? -6.609 22.219 3.223 1 97.25 205 ASP A CA 1
ATOM 1614 C C . ASP A 1 205 ? -6.953 23.375 2.289 1 97.25 205 ASP A C 1
ATOM 1616 O O . ASP A 1 205 ? -7.512 24.391 2.723 1 97.25 205 ASP A O 1
ATOM 1620 N N . ARG A 1 206 ? -6.625 23.234 1.088 1 95.94 206 ARG A N 1
ATOM 1621 C CA . ARG A 1 206 ? -6.918 24.266 0.097 1 95.94 206 ARG A CA 1
ATOM 1622 C C . ARG A 1 206 ? -8.039 23.812 -0.837 1 95.94 206 ARG A C 1
ATOM 1624 O O . ARG A 1 206 ? -8.031 22.688 -1.338 1 95.94 206 ARG A O 1
ATOM 1631 N N . TYR A 1 207 ? -8.984 24.609 -1.005 1 94.94 207 TYR A N 1
ATOM 1632 C CA . TYR A 1 207 ? -10.086 24.484 -1.954 1 94.94 207 TYR A CA 1
ATOM 1633 C C . TYR A 1 207 ? -10.109 25.672 -2.92 1 94.94 207 TYR A C 1
ATOM 1635 O O . TYR A 1 207 ? -10.891 26.609 -2.74 1 94.94 207 TYR A O 1
ATOM 1643 N N . HIS A 1 208 ? -9.289 25.562 -3.992 1 89.88 208 HIS A N 1
ATOM 1644 C CA . HIS A 1 208 ? -9.141 26.656 -4.941 1 89.88 208 HIS A CA 1
ATOM 1645 C C . HIS A 1 208 ? -8.727 27.938 -4.234 1 89.88 208 HIS A C 1
ATOM 1647 O O . HIS A 1 208 ? -7.648 28.016 -3.641 1 89.88 208 HIS A O 1
ATOM 1653 N N . ASP A 1 209 ? -9.703 28.844 -4.105 1 91.88 209 ASP A N 1
ATOM 1654 C CA . ASP A 1 209 ? -9.406 30.172 -3.553 1 91.88 209 ASP A CA 1
ATOM 1655 C C . ASP A 1 209 ? -9.688 30.219 -2.053 1 91.88 209 ASP A C 1
ATOM 1657 O O . ASP A 1 209 ? -9.57 31.266 -1.425 1 91.88 209 ASP A O 1
ATOM 1661 N N . TYR A 1 210 ? -9.984 29.156 -1.493 1 96.06 210 TYR A N 1
ATOM 1662 C CA . TYR A 1 210 ? -10.344 29.125 -0.08 1 96.06 210 TYR A CA 1
ATOM 1663 C C . TYR A 1 210 ? -9.477 28.125 0.675 1 96.06 210 TYR A C 1
ATOM 1665 O O . TYR A 1 210 ? -9.016 27.141 0.101 1 96.06 210 TYR A O 1
ATOM 1673 N N . VAL A 1 211 ? -9.266 28.422 1.948 1 97.19 211 VAL A N 1
ATOM 1674 C CA . VAL A 1 211 ? -8.422 27.547 2.756 1 97.19 211 VAL A CA 1
ATOM 1675 C C . VAL A 1 211 ? -9.102 27.25 4.09 1 97.19 211 VAL A C 1
ATOM 1677 O O . VAL A 1 211 ? -9.742 28.141 4.672 1 97.19 211 VAL A O 1
ATOM 1680 N N . ALA A 1 212 ? -9.047 26.062 4.48 1 98.31 212 ALA A N 1
ATOM 1681 C CA . ALA A 1 212 ? -9.477 25.656 5.816 1 98.31 212 ALA A CA 1
ATOM 1682 C C . ALA A 1 212 ? -8.289 25.281 6.688 1 98.31 212 ALA A C 1
ATOM 1684 O O . ALA A 1 212 ? -7.398 24.547 6.25 1 98.31 212 ALA A O 1
ATOM 1685 N N . ILE A 1 213 ? -8.266 25.766 7.879 1 98.62 213 ILE A N 1
ATOM 1686 C CA . ILE A 1 213 ? -7.195 25.469 8.82 1 98.62 213 ILE A CA 1
ATOM 1687 C C . ILE A 1 213 ? -7.777 24.766 10.055 1 98.62 213 ILE A C 1
ATOM 1689 O O . ILE A 1 213 ? -8.828 25.172 10.555 1 98.62 213 ILE A O 1
ATOM 1693 N N . GLN A 1 214 ? -7.137 23.734 10.484 1 98.44 214 GLN A N 1
ATOM 1694 C CA . GLN A 1 214 ? -7.406 23.125 11.789 1 98.44 214 GLN A CA 1
ATOM 1695 C C . GLN A 1 214 ? -6.203 23.266 12.719 1 98.44 214 GLN A C 1
ATOM 1697 O O . GLN A 1 214 ? -5.121 22.766 12.422 1 98.44 214 GLN A O 1
ATOM 1702 N N . HIS A 1 215 ? -6.426 24.031 13.773 1 98.19 215 HIS A N 1
ATOM 1703 C CA . HIS A 1 215 ? -5.453 24.047 14.859 1 98.19 215 HIS A CA 1
ATOM 1704 C C . HIS A 1 215 ? -5.781 23 15.914 1 98.19 215 HIS A C 1
ATOM 1706 O O . HIS A 1 215 ? -6.523 23.266 16.859 1 98.19 215 HIS A O 1
ATOM 1712 N N . LEU A 1 216 ? -5.086 21.906 15.906 1 97.31 216 LEU A N 1
ATOM 1713 C CA . LEU A 1 216 ? -5.469 20.766 16.75 1 97.31 216 LEU A CA 1
ATOM 1714 C C . LEU A 1 216 ? -4.777 20.844 18.094 1 97.31 216 LEU A C 1
ATOM 1716 O O . LEU A 1 216 ? -5.148 20.109 19.031 1 97.31 216 LEU A O 1
ATOM 1720 N N . THR A 1 217 ? -3.777 21.703 18.25 1 97.56 217 THR A N 1
ATOM 1721 C CA . THR A 1 217 ? -3.023 21.828 19.484 1 97.56 217 THR A CA 1
ATOM 1722 C C . THR A 1 217 ? -3.016 23.281 19.969 1 97.56 217 THR A C 1
ATOM 1724 O O . THR A 1 217 ? -3.236 24.203 19.188 1 97.56 217 THR A O 1
ATOM 1727 N N . LEU A 1 218 ? -2.738 23.422 21.234 1 97.25 218 LEU A N 1
ATOM 1728 C CA . LEU A 1 218 ? -2.637 24.766 21.828 1 97.25 218 LEU A CA 1
ATOM 1729 C C . LEU A 1 218 ? -1.572 25.594 21.125 1 97.25 218 LEU A C 1
ATOM 1731 O O . LEU A 1 218 ? -1.802 26.75 20.797 1 97.25 218 LEU A O 1
ATOM 1735 N N . GLY A 1 219 ? -0.474 24.984 20.891 1 97.69 219 GLY A N 1
ATOM 1736 C CA . GLY A 1 219 ? 0.632 25.688 20.266 1 97.69 219 GLY A CA 1
ATOM 1737 C C . GLY A 1 219 ? 0.293 26.203 18.875 1 97.69 219 GLY A C 1
ATOM 1738 O O . GLY A 1 219 ? 0.651 27.328 18.531 1 97.69 219 GLY A O 1
ATOM 1739 N N . MET A 1 220 ? -0.391 25.469 18.125 1 98.25 220 MET A N 1
ATOM 1740 C CA . MET A 1 220 ? -0.723 25.891 16.766 1 98.25 220 MET A CA 1
ATOM 1741 C C . MET A 1 220 ? -1.786 26.969 16.766 1 98.25 220 MET A C 1
ATOM 1743 O O . MET A 1 220 ? -1.782 27.859 15.914 1 98.25 220 MET A O 1
ATOM 1747 N N . GLU A 1 221 ? -2.703 26.906 17.719 1 97.69 221 GLU A N 1
ATOM 1748 C CA . GLU A 1 221 ? -3.664 28 17.828 1 97.69 221 GLU A CA 1
ATOM 1749 C C . GLU A 1 221 ? -2.998 29.266 18.328 1 97.69 221 GLU A C 1
ATOM 1751 O O . GLU A 1 221 ? -3.35 30.375 17.906 1 97.69 221 GLU A O 1
ATOM 1756 N N . LEU A 1 222 ? -2.043 29.125 19.266 1 97.62 222 LEU A N 1
ATOM 1757 C CA . LEU A 1 222 ? -1.248 30.266 19.734 1 97.62 222 LEU A CA 1
ATOM 1758 C C . LEU A 1 222 ? -0.584 30.984 18.562 1 97.62 222 LEU A C 1
ATOM 1760 O O . LEU A 1 222 ? -0.431 32.219 18.594 1 97.62 222 LEU A O 1
ATOM 1764 N N . LEU A 1 223 ? -0.268 30.234 17.562 1 98.25 223 LEU A N 1
ATOM 1765 C CA . LEU A 1 223 ? 0.471 30.766 16.422 1 98.25 223 LEU A CA 1
ATOM 1766 C C . LEU A 1 223 ? -0.466 31.078 15.266 1 98.25 223 LEU A C 1
ATOM 1768 O O . LEU A 1 223 ? -0.018 31.234 14.125 1 98.25 223 LEU A O 1
ATOM 1772 N N . ALA A 1 224 ? -1.744 31.188 15.453 1 98.31 224 ALA A N 1
ATOM 1773 C CA . ALA A 1 224 ? -2.754 31.281 14.398 1 98.31 224 ALA A CA 1
ATOM 1774 C C . ALA A 1 224 ? -2.51 32.5 13.508 1 98.31 224 ALA A C 1
ATOM 1776 O O . ALA A 1 224 ? -2.521 32.375 12.281 1 98.31 224 ALA A O 1
ATOM 1777 N N . ALA A 1 225 ? -2.285 33.656 14.102 1 98.06 225 ALA A N 1
ATOM 1778 C CA . ALA A 1 225 ? -2.07 34.875 13.32 1 98.06 225 ALA A CA 1
ATOM 1779 C C . ALA A 1 225 ? -0.812 34.75 12.469 1 98.06 225 ALA A C 1
ATOM 1781 O O . ALA A 1 225 ? -0.787 35.219 11.32 1 98.06 225 ALA A O 1
ATOM 1782 N N . THR A 1 226 ? 0.266 34.188 13.07 1 98.38 226 THR A N 1
ATOM 1783 C CA . THR A 1 226 ? 1.519 33.969 12.359 1 98.38 226 THR A CA 1
ATOM 1784 C C . THR A 1 226 ? 1.303 33.062 11.156 1 98.38 226 THR A C 1
ATOM 1786 O O . THR A 1 226 ? 1.805 33.344 10.062 1 98.38 226 THR A O 1
ATOM 1789 N N . ILE A 1 227 ? 0.555 32 11.359 1 98.69 227 ILE A N 1
ATOM 1790 C CA . ILE A 1 227 ? 0.249 31.016 10.32 1 98.69 227 ILE A CA 1
ATOM 1791 C C . ILE A 1 227 ? -0.598 31.672 9.227 1 98.69 227 ILE A C 1
ATOM 1793 O O . ILE A 1 227 ? -0.34 31.469 8.039 1 98.69 227 ILE A O 1
ATOM 1797 N N . ASN A 1 228 ? -1.609 32.469 9.633 1 98.19 228 ASN A N 1
ATOM 1798 C CA . ASN A 1 228 ? -2.461 33.156 8.672 1 98.19 228 ASN A CA 1
ATOM 1799 C C . ASN A 1 228 ? -1.649 34.062 7.758 1 98.19 228 ASN A C 1
ATOM 1801 O O . ASN A 1 228 ? -1.864 34.094 6.547 1 98.19 228 ASN A O 1
ATOM 1805 N N . GLU A 1 229 ? -0.766 34.812 8.375 1 97.94 229 GLU A N 1
ATOM 1806 C CA . GLU A 1 229 ? 0.059 35.719 7.594 1 97.94 229 GLU A CA 1
ATOM 1807 C C . GLU A 1 229 ? 0.931 34.969 6.594 1 97.94 229 GLU A C 1
ATOM 1809 O O . GLU A 1 229 ? 1.093 35.406 5.449 1 97.94 229 GLU A O 1
ATOM 1814 N N . ALA A 1 230 ? 1.51 33.875 7.062 1 98.12 230 ALA A N 1
ATOM 1815 C CA . ALA A 1 230 ? 2.309 33.062 6.164 1 98.12 230 ALA A CA 1
ATOM 1816 C C . ALA A 1 230 ? 1.463 32.531 5.008 1 98.12 230 ALA A C 1
ATOM 1818 O O . ALA A 1 230 ? 1.915 32.5 3.861 1 98.12 230 ALA A O 1
ATOM 1819 N N . LEU A 1 231 ? 0.275 32.125 5.312 1 97 231 LEU A N 1
ATOM 1820 C CA . LEU A 1 231 ? -0.636 31.594 4.309 1 97 231 LEU A CA 1
ATOM 1821 C C . LEU A 1 231 ? -0.994 32.656 3.275 1 97 231 LEU A C 1
ATOM 1823 O O . LEU A 1 231 ? -1.078 32.375 2.082 1 97 231 LEU A O 1
ATOM 1827 N N . LEU A 1 232 ? -1.258 33.875 3.691 1 96.25 232 LEU A N 1
ATOM 1828 C CA . LEU A 1 232 ? -1.562 34.969 2.795 1 96.25 232 LEU A CA 1
ATOM 1829 C C . LEU A 1 232 ? -0.392 35.25 1.858 1 96.25 232 LEU A C 1
ATOM 1831 O O . LEU A 1 232 ? -0.593 35.562 0.679 1 96.25 232 LEU A O 1
ATOM 1835 N N . GLU A 1 233 ? 0.752 35.062 2.416 1 95.56 233 GLU A N 1
ATOM 1836 C CA . GLU A 1 233 ? 1.948 35.312 1.611 1 95.56 233 GLU A CA 1
ATOM 1837 C C . GLU A 1 233 ? 2.137 34.188 0.575 1 95.56 233 GLU A C 1
ATOM 1839 O O . GLU A 1 233 ? 2.492 34.469 -0.574 1 95.56 233 GLU A O 1
ATOM 1844 N N . VAL A 1 234 ? 1.874 33 0.978 1 94.5 234 VAL A N 1
ATOM 1845 C CA . VAL A 1 234 ? 2.209 31.844 0.138 1 94.5 234 VAL A CA 1
ATOM 1846 C C . VAL A 1 234 ? 1.089 31.594 -0.869 1 94.5 234 VAL A C 1
ATOM 1848 O O . VAL A 1 234 ? 1.351 31.328 -2.045 1 94.5 234 VAL A O 1
ATOM 1851 N N . LEU A 1 235 ? -0.182 31.75 -0.452 1 93.19 235 LEU A N 1
ATOM 1852 C CA . LEU A 1 235 ? -1.286 31.312 -1.299 1 93.19 235 LEU A CA 1
ATOM 1853 C C . LEU A 1 235 ? -2.215 32.469 -1.625 1 93.19 235 LEU A C 1
ATOM 1855 O O . LEU A 1 235 ? -2.971 32.438 -2.598 1 93.19 235 LEU A O 1
ATOM 1859 N N . ASN A 1 236 ? -2.273 33.5 -0.798 1 93.44 236 ASN A N 1
ATOM 1860 C CA . ASN A 1 236 ? -3.162 34.656 -0.935 1 93.44 236 ASN A CA 1
ATOM 1861 C C . ASN A 1 236 ? -4.598 34.219 -1.211 1 93.44 236 ASN A C 1
ATOM 1863 O O . ASN A 1 236 ? -5.199 34.656 -2.199 1 93.44 236 ASN A O 1
ATOM 1867 N N . PRO A 1 237 ? -5.199 33.469 -0.299 1 95.06 237 PRO A N 1
ATOM 1868 C CA . PRO A 1 237 ? -6.566 33 -0.499 1 95.06 237 PRO A CA 1
ATOM 1869 C C . PRO A 1 237 ? -7.609 34.094 -0.323 1 95.06 237 PRO A C 1
ATOM 1871 O O . PRO A 1 237 ? -7.332 35.125 0.304 1 95.06 237 PRO A O 1
ATOM 1874 N N . LYS A 1 238 ? -8.812 33.906 -0.841 1 95.56 238 LYS A N 1
ATOM 1875 C CA . LYS A 1 238 ? -9.93 34.812 -0.688 1 95.56 238 LYS A CA 1
ATOM 1876 C C . LYS A 1 238 ? -10.523 34.75 0.716 1 95.56 238 LYS A C 1
ATOM 1878 O O . LYS A 1 238 ? -11.062 35.719 1.226 1 95.56 238 LYS A O 1
ATOM 1883 N N . ALA A 1 239 ? -10.422 33.562 1.281 1 96.94 239 ALA A N 1
ATOM 1884 C CA . ALA A 1 239 ? -10.938 33.375 2.633 1 96.94 239 ALA A CA 1
ATOM 1885 C C . ALA A 1 239 ? -10.164 32.281 3.385 1 96.94 239 ALA A C 1
ATOM 1887 O O . ALA A 1 239 ? -9.625 31.359 2.773 1 96.94 239 ALA A O 1
ATOM 1888 N N . ILE A 1 240 ? -10.109 32.469 4.656 1 97.88 240 ILE A N 1
ATOM 1889 C CA . ILE A 1 240 ? -9.547 31.484 5.57 1 97.88 240 ILE A CA 1
ATOM 1890 C C . ILE A 1 240 ? -10.602 31.062 6.594 1 97.88 240 ILE A C 1
ATOM 1892 O O . ILE A 1 240 ? -11.133 31.906 7.316 1 97.88 240 ILE A O 1
ATOM 1896 N N . LEU A 1 241 ? -10.906 29.812 6.598 1 98.19 241 LEU A N 1
ATOM 1897 C CA . LEU A 1 241 ? -11.859 29.234 7.539 1 98.19 241 LEU A CA 1
ATOM 1898 C C . LEU A 1 241 ? -11.141 28.422 8.617 1 98.19 241 LEU A C 1
ATOM 1900 O O . LEU A 1 241 ? -10.352 27.531 8.305 1 98.19 241 LEU A O 1
ATOM 1904 N N . PHE A 1 242 ? -11.352 28.766 9.906 1 98.12 242 PHE A N 1
ATOM 1905 C CA . PHE A 1 242 ? -10.938 27.891 11 1 98.12 242 PHE A CA 1
ATOM 1906 C C . PHE A 1 242 ? -11.953 26.766 11.211 1 98.12 242 PHE A C 1
ATOM 1908 O O . PHE A 1 242 ? -13.102 27.031 11.578 1 98.12 242 PHE A O 1
ATOM 1915 N N . ARG A 1 243 ? -11.531 25.625 10.883 1 97.81 243 ARG A N 1
ATOM 1916 C CA . ARG A 1 243 ? -12.336 24.438 11.188 1 97.81 243 ARG A CA 1
ATOM 1917 C C . ARG A 1 243 ? -11.844 23.75 12.453 1 97.81 243 ARG A C 1
ATOM 1919 O O . ARG A 1 243 ? -11.383 22.609 12.406 1 97.81 243 ARG A O 1
ATOM 1926 N N . ASN A 1 244 ? -12.039 24.438 13.562 1 96.69 244 ASN A N 1
ATOM 1927 C CA . ASN A 1 244 ? -11.578 23.953 14.859 1 96.69 244 ASN A CA 1
ATOM 1928 C C . ASN A 1 244 ? -12.664 23.156 15.578 1 96.69 244 ASN A C 1
ATOM 1930 O O . ASN A 1 244 ? -12.906 23.359 16.766 1 96.69 244 ASN A O 1
ATOM 1934 N N . ASP A 1 245 ? -13.312 22.312 14.844 1 95.25 245 ASP A N 1
ATOM 1935 C CA . ASP A 1 245 ? -14.398 21.5 15.406 1 95.25 245 ASP A CA 1
ATOM 1936 C C . ASP A 1 245 ? -14.008 20.031 15.469 1 95.25 245 ASP A C 1
ATOM 1938 O O . ASP A 1 245 ? -14.852 19.156 15.703 1 95.25 245 ASP A O 1
ATOM 1942 N N . ASN A 1 246 ? -12.781 19.766 15.188 1 94.06 246 ASN A N 1
ATOM 1943 C CA . ASN A 1 246 ? -12.266 18.406 15.391 1 94.06 246 ASN A CA 1
ATOM 1944 C C . ASN A 1 246 ? -12.203 18.047 16.875 1 94.06 246 ASN A C 1
ATOM 1946 O O . ASN A 1 246 ? -11.625 18.781 17.672 1 94.06 246 ASN A O 1
ATOM 1950 N N . LYS A 1 247 ? -12.672 16.906 17.25 1 90.5 247 LYS A N 1
ATOM 1951 C CA . LYS A 1 247 ? -12.797 16.5 18.641 1 90.5 247 LYS A CA 1
ATOM 1952 C C . LYS A 1 247 ? -11.438 16.203 19.266 1 90.5 247 LYS A C 1
ATOM 1954 O O . LYS A 1 247 ? -11.305 16.141 20.484 1 90.5 247 LYS A O 1
ATOM 1959 N N . GLU A 1 248 ? -10.461 16.047 18.453 1 90.5 248 GLU A N 1
ATOM 1960 C CA . GLU A 1 248 ? -9.109 15.844 18.969 1 90.5 248 GLU A CA 1
ATOM 1961 C C . GLU A 1 248 ? -8.641 17.047 19.781 1 90.5 248 GLU A C 1
ATOM 1963 O O . GLU A 1 248 ? -7.773 16.922 20.641 1 90.5 248 GLU A O 1
ATOM 1968 N N . ARG A 1 249 ? -9.211 18.172 19.594 1 94.94 249 ARG A N 1
ATOM 1969 C CA . ARG A 1 249 ? -8.875 19.391 20.312 1 94.94 249 ARG A CA 1
ATOM 1970 C C . ARG A 1 249 ? -9.195 19.25 21.812 1 94.94 249 ARG A C 1
ATOM 1972 O O . ARG A 1 249 ? -8.562 19.891 22.641 1 94.94 249 ARG A O 1
ATOM 1979 N N . LEU A 1 250 ? -10.109 18.391 22.078 1 92.31 250 LEU A N 1
ATOM 1980 C CA . LEU A 1 250 ? -10.477 18.172 23.469 1 92.31 250 LEU A CA 1
ATOM 1981 C C . LEU A 1 250 ? -9.328 17.547 24.25 1 92.31 250 LEU A C 1
ATOM 1983 O O . LEU A 1 250 ? -9.18 17.781 25.453 1 92.31 250 LEU A O 1
ATOM 1987 N N . ASN A 1 251 ? -8.5 16.781 23.578 1 91.69 251 ASN A N 1
ATOM 1988 C CA . ASN A 1 251 ? -7.309 16.234 24.203 1 91.69 251 ASN A CA 1
ATOM 1989 C C . ASN A 1 251 ? -6.336 17.328 24.625 1 91.69 251 ASN A C 1
ATOM 1991 O O . ASN A 1 251 ? -5.492 17.109 25.5 1 91.69 251 ASN A O 1
ATOM 1995 N N . GLU A 1 252 ? -6.465 18.469 24.047 1 94.25 252 GLU A N 1
ATOM 1996 C CA . GLU A 1 252 ? -5.629 19.625 24.344 1 94.25 252 GLU A CA 1
ATOM 1997 C C . GLU A 1 252 ? -6.371 20.641 25.219 1 94.25 252 GLU A C 1
ATOM 1999 O O . GLU A 1 252 ? -5.887 21.75 25.438 1 94.25 252 GLU A O 1
ATOM 2004 N N . ARG A 1 253 ? -7.598 20.25 25.625 1 93.81 253 ARG A N 1
ATOM 2005 C CA . ARG A 1 253 ? -8.438 21.094 26.453 1 93.81 253 ARG A CA 1
ATOM 2006 C C . ARG A 1 253 ? -8.781 22.391 25.75 1 93.81 253 ARG A C 1
ATOM 2008 O O . ARG A 1 253 ? -8.812 23.469 26.375 1 93.81 253 ARG A O 1
ATOM 2015 N N . LEU A 1 254 ? -8.953 22.266 24.5 1 95.19 254 LEU A N 1
ATOM 2016 C CA . LEU A 1 254 ? -9.297 23.438 23.688 1 95.19 254 LEU A CA 1
ATOM 2017 C C . LEU A 1 254 ? -10.781 23.438 23.344 1 95.19 254 LEU A C 1
ATOM 2019 O O . LEU A 1 254 ? -11.43 22.391 23.344 1 95.19 254 LEU A O 1
ATOM 2023 N N . GLN A 1 255 ? -11.266 24.609 23.016 1 93.75 255 GLN A N 1
ATOM 2024 C CA . GLN A 1 255 ? -12.656 24.75 22.609 1 93.75 255 GLN A CA 1
ATOM 2025 C C . GLN A 1 255 ? -12.875 24.234 21.188 1 93.75 255 GLN A C 1
ATOM 2027 O O . GLN A 1 255 ? -11.945 24.234 20.375 1 93.75 255 GLN A O 1
ATOM 2032 N N . ILE A 1 256 ? -14.133 23.828 20.953 1 94.25 256 ILE A N 1
ATOM 2033 C CA . ILE A 1 256 ? -14.555 23.391 19.625 1 94.25 256 ILE A CA 1
ATOM 2034 C C . ILE A 1 256 ? -15.375 24.5 18.969 1 94.25 256 ILE A C 1
ATOM 2036 O O . ILE A 1 256 ? -16.359 24.984 19.531 1 94.25 256 ILE A O 1
ATOM 2040 N N . TYR A 1 257 ? -14.93 24.938 17.766 1 94.25 257 TYR A N 1
ATOM 2041 C CA . TYR A 1 257 ? -15.648 26.016 17.109 1 94.25 257 TYR A CA 1
ATOM 2042 C C . TYR A 1 257 ? -15.273 26.094 15.633 1 94.25 257 TYR A C 1
ATOM 2044 O O . TYR A 1 257 ? -14.344 25.422 15.188 1 94.25 257 TYR A O 1
ATOM 2052 N N . LYS A 1 258 ? -16.016 26.828 14.867 1 95.88 258 LYS A N 1
ATOM 2053 C CA . LYS A 1 258 ? -15.734 27.25 13.5 1 95.88 258 LYS A CA 1
ATOM 2054 C C . LYS A 1 258 ? -15.797 28.766 13.359 1 95.88 258 LYS A C 1
ATOM 2056 O O . LYS A 1 258 ? -16.609 29.406 14.016 1 95.88 258 LYS A O 1
ATOM 2061 N N . LYS A 1 259 ? -14.875 29.266 12.531 1 94.44 259 LYS A N 1
ATOM 2062 C CA . LYS A 1 259 ? -14.875 30.719 12.375 1 94.44 259 LYS A CA 1
ATOM 2063 C C . LYS A 1 259 ? -14.211 31.125 11.07 1 94.44 259 LYS A C 1
ATOM 2065 O O . LYS A 1 259 ? -13.195 30.547 10.672 1 94.44 259 LYS A O 1
ATOM 2070 N N . ILE A 1 260 ? -14.82 32.094 10.406 1 96.31 260 ILE A N 1
ATOM 2071 C CA . ILE A 1 260 ? -14.148 32.719 9.266 1 96.31 260 ILE A CA 1
ATOM 2072 C C . ILE A 1 260 ? -13.133 33.75 9.766 1 96.31 260 ILE A C 1
ATOM 2074 O O . ILE A 1 260 ? -13.508 34.781 10.312 1 96.31 260 ILE A O 1
ATOM 2078 N N . ALA A 1 261 ? -11.93 33.5 9.594 1 96.25 261 ALA A N 1
ATOM 2079 C CA . ALA A 1 261 ? -10.859 34.344 10.141 1 96.25 261 ALA A CA 1
ATOM 2080 C C . ALA A 1 261 ? -10.461 35.438 9.164 1 96.25 261 ALA A C 1
ATOM 2082 O O . ALA A 1 261 ? -9.891 36.469 9.57 1 96.25 261 ALA A O 1
ATOM 2083 N N . HIS A 1 262 ? -10.703 35.219 7.938 1 95.44 262 HIS A N 1
ATOM 2084 C CA . HIS A 1 262 ? -10.336 36.156 6.887 1 95.44 262 HIS A CA 1
ATOM 2085 C C . HIS A 1 262 ? -11.266 36.031 5.684 1 95.44 262 HIS A C 1
ATOM 2087 O O . HIS A 1 262 ? -11.633 34.906 5.293 1 95.44 262 HIS A O 1
ATOM 2093 N N . GLY A 1 263 ? -11.773 37.062 5.207 1 96.12 263 GLY A N 1
ATOM 2094 C CA . GLY A 1 263 ? -12.531 37.094 3.965 1 96.12 263 GLY A CA 1
ATOM 2095 C C . GLY A 1 263 ? -13.961 36.594 4.133 1 96.12 263 GLY A C 1
ATOM 2096 O O . GLY A 1 263 ? -14.531 36.719 5.219 1 96.12 263 GLY A O 1
ATOM 2097 N N . LYS A 1 264 ? -14.562 36.281 2.953 1 95.69 264 LYS A N 1
ATOM 2098 C CA . LYS A 1 264 ? -15.922 35.781 2.895 1 95.69 264 LYS A CA 1
ATOM 2099 C C . LYS A 1 264 ? -15.977 34.438 2.186 1 95.69 264 LYS A C 1
ATOM 2101 O O . LYS A 1 264 ? -15.281 34.219 1.192 1 95.69 264 LYS A O 1
ATOM 2106 N N . LEU A 1 265 ? -16.781 33.594 2.768 1 95.25 265 LEU A N 1
ATOM 2107 C CA . LEU A 1 265 ? -16.906 32.25 2.232 1 95.25 265 LEU A CA 1
ATOM 2108 C C . LEU A 1 265 ? -18.297 32 1.67 1 95.25 265 LEU A C 1
ATOM 2110 O O . LEU A 1 265 ? -19.297 32.281 2.342 1 95.25 265 LEU A O 1
ATOM 2114 N N . PRO A 1 266 ? -18.391 31.562 0.456 1 94.19 266 PRO A N 1
ATOM 2115 C CA . PRO A 1 266 ? -19.703 31.188 -0.059 1 94.19 266 PRO A CA 1
ATOM 2116 C C . PRO A 1 266 ? -20.266 29.938 0.608 1 94.19 266 PRO A C 1
ATOM 2118 O O . PRO A 1 266 ? -19.516 29.188 1.239 1 94.19 266 PRO A O 1
ATOM 2121 N N . GLU A 1 267 ? -21.5 29.719 0.387 1 90.56 267 GLU A N 1
ATOM 2122 C CA . GLU A 1 267 ? -22.172 28.547 0.972 1 90.56 267 GLU A CA 1
ATOM 2123 C C . GLU A 1 267 ? -21.656 27.25 0.363 1 90.56 267 GLU A C 1
ATOM 2125 O O . GLU A 1 267 ? -21.516 26.25 1.062 1 90.56 267 GLU A O 1
ATOM 2130 N N . GLN A 1 268 ? -21.484 27.344 -0.926 1 92.81 268 GLN A N 1
ATOM 2131 C CA . GLN A 1 268 ? -20.953 26.188 -1.655 1 92.81 268 GLN A CA 1
ATOM 2132 C C . GLN A 1 268 ? -19.688 26.562 -2.43 1 92.81 268 GLN A C 1
ATOM 2134 O O . GLN A 1 268 ? -19.594 27.672 -2.977 1 92.81 268 GLN A O 1
ATOM 2139 N N . VAL A 1 269 ? -18.766 25.609 -2.354 1 94 269 VAL A N 1
ATOM 2140 C CA . VAL A 1 269 ? -17.5 25.797 -3.061 1 94 269 VAL A CA 1
ATOM 2141 C C . VAL A 1 269 ? -17.312 24.688 -4.094 1 94 269 VAL A C 1
ATOM 2143 O O . VAL A 1 269 ? -17.641 23.531 -3.838 1 94 269 VAL A O 1
ATOM 2146 N N . MET A 1 270 ? -16.859 25.062 -5.242 1 93.19 270 MET A N 1
ATOM 2147 C CA . MET A 1 270 ? -16.594 24.078 -6.285 1 93.19 270 MET A CA 1
ATOM 2148 C C . MET A 1 270 ? -15.211 23.469 -6.113 1 93.19 270 MET A C 1
ATOM 2150 O O . MET A 1 270 ? -14.234 24.188 -5.879 1 93.19 270 MET A O 1
ATOM 2154 N N . LEU A 1 271 ? -15.164 22.188 -6.199 1 94.12 271 LEU A N 1
ATOM 2155 C CA . LEU A 1 271 ? -13.922 21.422 -6.094 1 94.12 271 LEU A CA 1
ATOM 2156 C C . LEU A 1 271 ? -13.664 20.625 -7.363 1 94.12 271 LEU A C 1
ATOM 2158 O O . LEU A 1 271 ? -14.594 20.016 -7.922 1 94.12 271 LEU A O 1
ATOM 2162 N N . THR A 1 272 ? -12.414 20.609 -7.754 1 92.81 272 THR A N 1
ATOM 2163 C CA . THR A 1 272 ? -12.016 19.781 -8.898 1 92.81 272 THR A CA 1
ATOM 2164 C C . THR A 1 272 ? -11.031 18.703 -8.461 1 92.81 272 THR A C 1
ATOM 2166 O O . THR A 1 272 ? -10.062 18.984 -7.762 1 92.81 272 THR A O 1
ATOM 2169 N N . GLU A 1 273 ? -11.305 17.484 -8.828 1 92.62 273 GLU A N 1
ATOM 2170 C CA . GLU A 1 273 ? -10.414 16.344 -8.602 1 92.62 273 GLU A CA 1
ATOM 2171 C C . GLU A 1 273 ? -10.516 15.328 -9.742 1 92.62 273 GLU A C 1
ATOM 2173 O O . GLU A 1 273 ? -11.609 14.914 -10.125 1 92.62 273 GLU A O 1
ATOM 2178 N N . ASN A 1 274 ? -9.406 14.914 -10.273 1 90.44 274 ASN A N 1
ATOM 2179 C CA . ASN A 1 274 ? -9.359 13.906 -11.328 1 90.44 274 ASN A CA 1
ATOM 2180 C C . ASN A 1 274 ? -10.305 14.258 -12.477 1 90.44 274 ASN A C 1
ATOM 2182 O O . ASN A 1 274 ? -11.086 13.422 -12.922 1 90.44 274 ASN A O 1
ATOM 2186 N N . ASP A 1 275 ? -10.328 15.516 -12.859 1 90.62 275 ASP A N 1
ATOM 2187 C CA . ASP A 1 275 ? -11.094 16.031 -13.992 1 90.62 275 ASP A CA 1
ATOM 2188 C C . ASP A 1 275 ? -12.602 15.93 -13.719 1 90.62 275 ASP A C 1
ATOM 2190 O O . ASP A 1 275 ? -13.391 15.797 -14.656 1 90.62 275 ASP A O 1
ATOM 2194 N N . CYS A 1 276 ? -13 15.914 -12.492 1 95.56 276 CYS A N 1
ATOM 2195 C CA . CYS A 1 276 ? -14.398 15.953 -12.07 1 95.56 276 CYS A CA 1
ATOM 2196 C C . CYS A 1 276 ? -14.656 17.156 -11.172 1 95.56 276 CYS A C 1
ATOM 2198 O O . CYS A 1 276 ? -13.742 17.672 -10.531 1 95.56 276 CYS A O 1
ATOM 2200 N N . PHE A 1 277 ? -15.891 17.516 -11.141 1 96.12 277 PHE A N 1
ATOM 2201 C CA . PHE A 1 277 ? -16.297 18.703 -10.375 1 96.12 277 PHE A CA 1
ATOM 2202 C C . PHE A 1 277 ? -17.266 18.328 -9.266 1 96.12 277 PHE A C 1
ATOM 2204 O O . PHE A 1 277 ? -18.141 17.484 -9.469 1 96.12 277 PHE A O 1
ATOM 2211 N N . PHE A 1 278 ? -17.094 18.984 -8.156 1 97.12 278 PHE A N 1
ATOM 2212 C CA . PHE A 1 278 ? -17.969 18.719 -7.012 1 97.12 278 PHE A CA 1
ATOM 2213 C C . PHE A 1 278 ? -18.344 20.016 -6.309 1 97.12 278 PHE A C 1
ATOM 2215 O O . PHE A 1 278 ? -17.562 20.969 -6.277 1 97.12 278 PHE A O 1
ATOM 2222 N N . PHE A 1 279 ? -19.5 20.031 -5.762 1 96.06 279 PHE A N 1
ATOM 2223 C CA . PHE A 1 279 ? -19.891 21.062 -4.797 1 96.06 279 PHE A CA 1
ATOM 2224 C C . PHE A 1 279 ? -19.703 20.547 -3.371 1 96.06 279 PHE A C 1
ATOM 2226 O O . PHE A 1 279 ? -20.156 19.453 -3.033 1 96.06 279 PHE A O 1
ATOM 2233 N N . ILE A 1 280 ? -19.047 21.422 -2.604 1 95.56 280 ILE A N 1
ATOM 2234 C CA . ILE A 1 280 ? -18.875 21.031 -1.211 1 95.56 280 ILE A CA 1
ATOM 2235 C C . ILE A 1 280 ? -19.297 22.172 -0.29 1 95.56 280 ILE A C 1
ATOM 2237 O O . ILE A 1 280 ? -19.344 23.328 -0.708 1 95.56 280 ILE A O 1
ATOM 2241 N N . ASP A 1 281 ? -19.703 21.797 0.864 1 95.38 281 ASP A N 1
ATOM 2242 C CA . ASP A 1 281 ? -19.938 22.719 1.98 1 95.38 281 ASP A CA 1
AT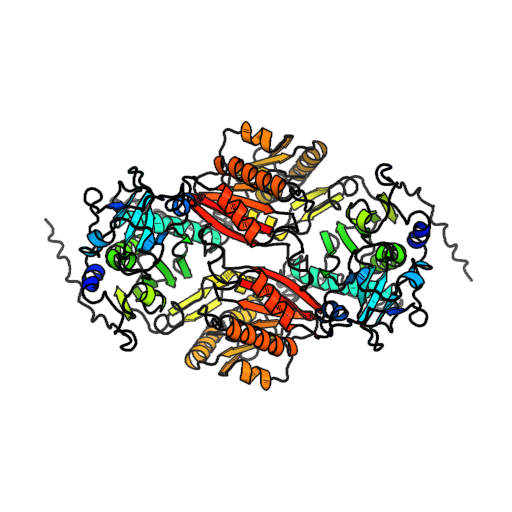OM 2243 C C . ASP A 1 281 ? -18.766 22.688 2.961 1 95.38 281 ASP A C 1
ATOM 2245 O O . ASP A 1 281 ? -18.641 21.766 3.77 1 95.38 281 ASP A O 1
ATOM 2249 N N . MET A 1 282 ? -17.953 23.734 2.939 1 95.81 282 MET A N 1
ATOM 2250 C CA . MET A 1 282 ? -16.734 23.75 3.736 1 95.81 282 MET A CA 1
ATOM 2251 C C . MET A 1 282 ? -17.047 23.859 5.223 1 95.81 282 MET A C 1
ATOM 2253 O O . MET A 1 282 ? -16.234 23.484 6.066 1 95.81 282 MET A O 1
ATOM 2257 N N . ILE A 1 283 ? -18.141 24.375 5.531 1 95.19 283 ILE A N 1
ATOM 2258 C CA . ILE A 1 283 ? -18.469 24.688 6.922 1 95.19 283 ILE A CA 1
ATOM 2259 C C . ILE A 1 283 ? -19.109 23.484 7.59 1 95.19 283 ILE A C 1
ATOM 2261 O O . ILE A 1 283 ? -18.75 23.109 8.703 1 95.19 283 ILE A O 1
ATOM 2265 N N . ASN A 1 284 ? -20 22.781 6.883 1 92.75 284 ASN A N 1
ATOM 2266 C CA . ASN A 1 284 ? -20.828 21.781 7.559 1 92.75 284 ASN A CA 1
ATOM 2267 C C . ASN A 1 284 ? -20.484 20.375 7.094 1 92.75 284 ASN A C 1
ATOM 2269 O O . ASN A 1 284 ? -21.094 19.406 7.547 1 92.75 284 ASN A O 1
ATOM 2273 N N . SER A 1 285 ? -19.531 20.25 6.324 1 93.19 285 SER A N 1
ATOM 2274 C CA . SER A 1 285 ? -19.141 18.938 5.832 1 93.19 285 SER A CA 1
ATOM 2275 C C . SER A 1 285 ? -18.188 18.25 6.797 1 93.19 285 SER A C 1
ATOM 2277 O O . SER A 1 285 ? -17.594 18.906 7.66 1 93.19 285 SER A O 1
ATOM 2279 N N . PRO A 1 286 ? -18.078 16.906 6.676 1 91.44 286 PRO A N 1
ATOM 2280 C CA . PRO A 1 286 ? -17.062 16.219 7.465 1 91.44 286 PRO A CA 1
ATOM 2281 C C . PRO A 1 286 ? -15.648 16.719 7.176 1 91.44 286 PRO A C 1
ATOM 2283 O O . PRO A 1 286 ? -15.359 17.141 6.051 1 91.44 286 PRO A O 1
ATOM 2286 N N . ASN A 1 287 ? -14.789 16.578 8.211 1 90.38 287 ASN A N 1
ATOM 2287 C CA . ASN A 1 287 ? -13.438 17.109 8.109 1 90.38 287 ASN A CA 1
ATOM 2288 C C . ASN A 1 287 ? -13.445 18.578 7.715 1 90.38 287 ASN A C 1
ATOM 2290 O O . ASN A 1 287 ? -14.078 19.406 8.383 1 90.38 287 ASN A O 1
ATOM 2294 N N . THR A 1 288 ? -12.789 18.906 6.664 1 94.75 288 THR A N 1
ATOM 2295 C CA . THR A 1 288 ? -12.797 20.297 6.23 1 94.75 288 THR A CA 1
ATOM 2296 C C . THR A 1 288 ? -13.578 20.453 4.93 1 94.75 288 THR A C 1
ATOM 2298 O O . THR A 1 288 ? -13.586 21.531 4.332 1 94.75 288 THR A O 1
ATOM 2301 N N . GLY A 1 289 ? -14.234 19.422 4.52 1 94.69 289 GLY A N 1
ATOM 2302 C CA . GLY A 1 289 ? -15.039 19.516 3.311 1 94.69 289 GLY A CA 1
ATOM 2303 C C . GLY A 1 289 ? -14.789 18.391 2.332 1 94.69 289 GLY A C 1
ATOM 2304 O O . GLY A 1 289 ? -15.648 18.062 1.513 1 94.69 289 GLY A O 1
ATOM 2305 N N . TRP A 1 290 ? -13.625 17.812 2.383 1 96.25 290 TRP A N 1
ATOM 2306 C CA . TRP A 1 290 ? -13.219 16.797 1.414 1 96.25 290 TRP A CA 1
ATOM 2307 C C . TRP A 1 290 ? -12.164 15.875 2.008 1 96.25 290 TRP A C 1
ATOM 2309 O O . TRP A 1 290 ? -11.414 16.266 2.91 1 96.25 290 TRP A O 1
ATOM 2319 N N . PHE A 1 291 ? -12.148 14.648 1.56 1 95.56 291 PHE A N 1
ATOM 2320 C CA . PHE A 1 291 ? -11.133 13.68 1.953 1 95.56 291 PHE A CA 1
ATOM 2321 C C . PHE A 1 291 ? -10.016 13.617 0.919 1 95.56 291 PHE A C 1
ATOM 2323 O O . PHE A 1 291 ? -9.945 12.672 0.133 1 95.56 291 PHE A O 1
ATOM 2330 N N . HIS A 1 292 ? -9.109 14.555 1.061 1 94.81 292 HIS A N 1
ATOM 2331 C CA . HIS A 1 292 ? -8.039 14.703 0.077 1 94.81 292 HIS A CA 1
ATOM 2332 C C . HIS A 1 292 ? -7.16 13.461 0.022 1 94.81 292 HIS A C 1
ATOM 2334 O O . HIS A 1 292 ? -6.531 13.18 -1.002 1 94.81 292 HIS A O 1
ATOM 2340 N N . ASN A 1 293 ? -7.125 12.695 1.051 1 94.12 293 ASN A N 1
ATOM 2341 C CA . ASN A 1 293 ? -6.203 11.57 1.18 1 94.12 293 ASN A CA 1
ATOM 2342 C C . ASN A 1 293 ? -6.664 10.367 0.357 1 94.12 293 ASN A C 1
ATOM 2344 O O . ASN A 1 293 ? -5.965 9.359 0.28 1 94.12 293 ASN A O 1
ATOM 2348 N N . ARG A 1 294 ? -7.77 10.438 -0.361 1 95.25 294 ARG A N 1
ATOM 2349 C CA . ARG A 1 294 ? -8.305 9.32 -1.133 1 95.25 294 ARG A CA 1
ATOM 2350 C C . ARG A 1 294 ? -8.211 9.602 -2.629 1 95.25 294 ARG A C 1
ATOM 2352 O O . ARG A 1 294 ? -8.734 8.828 -3.439 1 95.25 294 ARG A O 1
ATOM 2359 N N . ARG A 1 295 ? -7.617 10.648 -2.986 1 93.44 295 ARG A N 1
ATOM 2360 C CA . ARG A 1 295 ? -7.582 11.094 -4.375 1 93.44 295 ARG A CA 1
ATOM 2361 C C . ARG A 1 295 ? -7.07 9.992 -5.293 1 93.44 295 ARG A C 1
ATOM 2363 O O . ARG A 1 295 ? -7.711 9.656 -6.293 1 93.44 295 ARG A O 1
ATOM 2370 N N . HIS A 1 296 ? -5.953 9.406 -4.98 1 90.69 296 HIS A N 1
ATOM 2371 C CA . HIS A 1 296 ? -5.332 8.391 -5.828 1 90.69 296 HIS A CA 1
ATOM 2372 C C . HIS A 1 296 ? -6.168 7.121 -5.867 1 90.69 296 HIS A C 1
ATOM 2374 O O . HIS A 1 296 ? -6.211 6.43 -6.891 1 90.69 296 HIS A O 1
ATOM 2380 N N . LEU A 1 297 ? -6.746 6.781 -4.754 1 93.94 297 LEU A N 1
ATOM 2381 C CA . LEU A 1 297 ? -7.617 5.609 -4.711 1 93.94 297 LEU A CA 1
ATOM 2382 C C . LEU A 1 297 ? -8.828 5.801 -5.617 1 93.94 297 LEU A C 1
ATOM 2384 O O . LEU A 1 297 ? -9.242 4.871 -6.312 1 93.94 297 LEU A O 1
ATOM 2388 N N . ARG A 1 298 ? -9.398 7.008 -5.562 1 96.56 298 ARG A N 1
ATOM 2389 C CA . ARG A 1 298 ? -10.539 7.305 -6.426 1 96.56 298 ARG A CA 1
ATOM 2390 C C . ARG A 1 298 ? -10.156 7.203 -7.898 1 96.56 298 ARG A C 1
ATOM 2392 O O . ARG A 1 298 ? -10.914 6.68 -8.711 1 96.56 298 ARG A O 1
ATOM 2399 N N . GLN A 1 299 ? -8.961 7.664 -8.227 1 92.56 299 GLN A N 1
ATOM 2400 C CA . GLN A 1 299 ? -8.453 7.523 -9.586 1 92.56 299 GLN A CA 1
ATOM 2401 C C . GLN A 1 299 ? -8.273 6.055 -9.961 1 92.56 299 GLN A C 1
ATOM 2403 O O . GLN A 1 299 ? -8.672 5.629 -11.047 1 92.56 299 GLN A O 1
ATOM 2408 N N . LEU A 1 300 ? -7.66 5.32 -9.086 1 90.31 300 LEU A N 1
ATOM 2409 C CA . LEU A 1 300 ? -7.418 3.902 -9.32 1 90.31 300 LEU A CA 1
ATOM 2410 C C . LEU A 1 300 ? -8.727 3.162 -9.586 1 90.31 300 LEU A C 1
ATOM 2412 O O . LEU A 1 300 ? -8.812 2.361 -10.516 1 90.31 300 LEU A O 1
ATOM 2416 N N . LEU A 1 301 ? -9.711 3.393 -8.773 1 94.75 301 LEU A N 1
ATOM 2417 C CA . LEU A 1 301 ? -10.984 2.691 -8.906 1 94.75 301 LEU A CA 1
ATOM 2418 C C . LEU A 1 301 ? -11.648 3.033 -10.242 1 94.75 301 LEU A C 1
ATOM 2420 O O . LEU A 1 301 ? -12.312 2.186 -10.844 1 94.75 301 LEU A O 1
ATOM 2424 N N . SER A 1 302 ? -11.5 4.262 -10.648 1 94.06 302 SER A N 1
ATOM 2425 C CA . SER A 1 302 ? -12.047 4.668 -11.93 1 94.06 302 SER A CA 1
ATOM 2426 C C . SER A 1 302 ? -11.469 3.842 -13.07 1 94.06 302 SER A C 1
ATOM 2428 O O . SER A 1 302 ? -12.148 3.568 -14.062 1 94.06 302 SER A O 1
ATOM 2430 N N . ASP A 1 303 ? -10.25 3.41 -12.922 1 87.69 303 ASP A N 1
ATOM 2431 C CA . ASP A 1 303 ? -9.602 2.594 -13.938 1 87.69 303 ASP A CA 1
ATOM 2432 C C . ASP A 1 303 ? -10.281 1.233 -14.07 1 87.69 303 ASP A C 1
ATOM 2434 O O . ASP A 1 303 ? -10.172 0.579 -15.109 1 87.69 303 ASP A O 1
ATOM 2438 N N . TYR A 1 304 ? -11 0.83 -13.086 1 91.38 304 TYR A N 1
ATOM 2439 C CA . TYR A 1 304 ? -11.66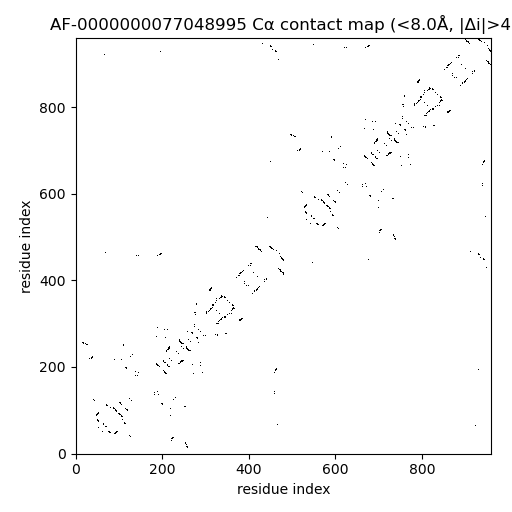4 -0.466 -13.086 1 91.38 304 TYR A CA 1
ATOM 2440 C C . TYR A 1 304 ? -13.141 -0.318 -13.445 1 91.38 304 TYR A C 1
ATOM 2442 O O . TYR A 1 304 ? -13.859 -1.313 -13.57 1 91.38 304 TYR A O 1
ATOM 2450 N N . ALA A 1 305 ? -13.594 0.832 -13.719 1 95.19 305 ALA A N 1
ATOM 2451 C CA . ALA A 1 305 ? -15.031 1.109 -13.68 1 95.19 305 ALA A CA 1
ATOM 2452 C C . ALA A 1 305 ? -15.656 0.938 -15.055 1 95.19 305 ALA A C 1
ATOM 2454 O O . ALA A 1 305 ? -16.891 0.89 -15.188 1 95.19 305 ALA A O 1
ATOM 2455 N N . TYR A 1 306 ? -14.945 0.834 -16.125 1 93.25 306 TYR A N 1
ATOM 2456 C CA . TYR A 1 306 ? -15.477 0.861 -17.484 1 93.25 306 TYR A CA 1
ATOM 2457 C C . TYR A 1 306 ? -16.547 -0.207 -17.688 1 93.25 306 TYR A C 1
ATOM 2459 O O . TYR A 1 306 ? -16.297 -1.391 -17.438 1 93.25 306 TYR A O 1
ATOM 2467 N N . ASP A 1 307 ? -17.656 0.146 -18.047 1 94.94 307 ASP A N 1
ATOM 2468 C CA . ASP A 1 307 ? -18.812 -0.694 -18.375 1 94.94 307 ASP A CA 1
ATOM 2469 C C . ASP A 1 307 ? -19.219 -1.548 -17.188 1 94.94 307 ASP A C 1
ATOM 2471 O O . ASP A 1 307 ? -19.672 -2.68 -17.344 1 94.94 307 ASP A O 1
ATOM 2475 N N . LYS A 1 308 ? -19.016 -1.056 -16 1 96.94 308 LYS A N 1
ATOM 2476 C CA . LYS A 1 308 ? -19.344 -1.798 -14.789 1 96.94 308 LYS A CA 1
ATOM 2477 C C . LYS A 1 308 ? -20.547 -1.176 -14.078 1 96.94 308 LYS A C 1
ATOM 2479 O O . LYS A 1 308 ? -20.766 0.034 -14.164 1 96.94 308 LYS A O 1
ATOM 2484 N N . LYS A 1 309 ? -21.312 -2.008 -13.469 1 98.5 309 LYS A N 1
ATOM 2485 C CA . LYS A 1 309 ? -22.328 -1.561 -12.516 1 98.5 309 LYS A CA 1
ATOM 2486 C C . LYS A 1 309 ? -21.734 -1.391 -11.125 1 98.5 309 LYS A C 1
ATOM 2488 O O . LYS A 1 309 ? -21.234 -2.352 -10.539 1 98.5 309 LYS A O 1
ATOM 2493 N N . ILE A 1 310 ? -21.844 -0.157 -10.57 1 98.75 310 ILE A N 1
ATOM 2494 C CA . ILE A 1 310 ? -21.094 0.157 -9.359 1 98.75 310 ILE A CA 1
ATOM 2495 C C . ILE A 1 310 ? -22.047 0.622 -8.258 1 98.75 310 ILE A C 1
ATOM 2497 O O . ILE A 1 310 ? -22.969 1.398 -8.516 1 98.75 310 ILE A O 1
ATOM 2501 N N . LEU A 1 311 ? -21.859 0.11 -7.055 1 98.88 311 LEU A N 1
ATOM 2502 C CA . LEU A 1 311 ? -22.547 0.561 -5.855 1 98.88 311 LEU A CA 1
ATOM 2503 C C . LEU A 1 311 ? -21.594 1.312 -4.93 1 98.88 311 LEU A C 1
ATOM 2505 O O . LEU A 1 311 ? -20.625 0.737 -4.426 1 98.88 311 LEU A O 1
ATOM 2509 N N . ASP A 1 312 ? -21.844 2.574 -4.727 1 98.81 312 ASP A N 1
ATOM 2510 C CA . ASP A 1 312 ? -21.062 3.438 -3.848 1 98.81 312 ASP A CA 1
ATOM 2511 C C . ASP A 1 312 ? -21.797 3.68 -2.527 1 98.81 312 ASP A C 1
ATOM 2513 O O . ASP A 1 312 ? -22.641 4.578 -2.432 1 98.81 312 ASP A O 1
ATOM 2517 N N . LEU A 1 313 ? -21.391 2.91 -1.516 1 98.69 313 LEU A N 1
ATOM 2518 C CA . LEU A 1 313 ? -22 3.055 -0.196 1 98.69 313 LEU A CA 1
ATOM 2519 C C . LEU A 1 313 ? -21.281 4.117 0.622 1 98.69 313 LEU A C 1
ATOM 2521 O O . LEU A 1 313 ? -20.062 4.285 0.488 1 98.69 313 LEU A O 1
ATOM 2525 N N . PHE A 1 314 ? -22.078 4.812 1.571 1 98.38 314 PHE A N 1
ATOM 2526 C CA . PHE A 1 314 ? -21.516 5.934 2.309 1 98.38 314 PHE A CA 1
ATOM 2527 C C . PHE A 1 314 ? -20.891 6.945 1.358 1 98.38 314 PHE A C 1
ATOM 2529 O O . PHE A 1 314 ? -19.734 7.363 1.56 1 98.38 314 PHE A O 1
ATOM 2536 N N . SER A 1 315 ? -21.625 7.391 0.385 1 98.31 315 SER A N 1
ATOM 2537 C CA . SER A 1 315 ? -21.062 8 -0.813 1 98.31 315 SER A CA 1
ATOM 2538 C C . SER A 1 315 ? -20.75 9.477 -0.593 1 98.31 315 SER A C 1
ATOM 2540 O O . SER A 1 315 ? -20.062 10.102 -1.396 1 98.31 315 SER A O 1
ATOM 2542 N N . TYR A 1 316 ? -21.234 10.055 0.567 1 97.38 316 TYR A N 1
ATOM 2543 C CA . TYR A 1 316 ? -21.031 11.484 0.806 1 97.38 316 TYR A CA 1
ATOM 2544 C C . TYR A 1 316 ? -21.547 12.312 -0.369 1 97.38 316 TYR A C 1
ATOM 2546 O O . TYR A 1 316 ? -22.719 12.227 -0.73 1 97.38 316 TYR A O 1
ATOM 2554 N N . VAL A 1 317 ? -20.766 13.055 -1.011 1 97.44 317 VAL A N 1
ATOM 2555 C CA . VAL A 1 317 ? -21.219 13.867 -2.131 1 97.44 317 VAL A CA 1
ATOM 2556 C C . VAL A 1 317 ? -20.906 13.164 -3.447 1 97.44 317 VAL A C 1
ATOM 2558 O O . VAL A 1 317 ? -20.672 13.82 -4.469 1 97.44 317 VAL A O 1
ATOM 2561 N N . GLY A 1 318 ? -20.797 11.875 -3.406 1 98.06 318 GLY A N 1
ATOM 2562 C CA . GLY A 1 318 ? -20.578 11.078 -4.602 1 98.06 318 GLY A CA 1
ATOM 2563 C C . GLY A 1 318 ? -19.125 11.07 -5.047 1 98.06 318 GLY A C 1
ATOM 2564 O O . GLY A 1 318 ? -18.828 11 -6.242 1 98.06 318 GLY A O 1
ATOM 2565 N N . SER A 1 319 ? -18.219 11.133 -4.102 1 97.31 319 SER A N 1
ATOM 2566 C CA . SER A 1 319 ? -16.797 11.32 -4.398 1 97.31 319 SER A CA 1
ATOM 2567 C C . SER A 1 319 ? -16.25 10.188 -5.258 1 97.31 319 SER A C 1
ATOM 2569 O O . SER A 1 319 ? -15.539 10.422 -6.234 1 97.31 319 SER A O 1
ATOM 2571 N N . PHE A 1 320 ? -16.562 8.938 -4.973 1 98.5 320 PHE A N 1
ATOM 2572 C CA . PHE A 1 320 ? -16.125 7.793 -5.766 1 98.5 320 PHE A CA 1
ATOM 2573 C C . PHE A 1 320 ? -17.031 7.605 -6.98 1 98.5 320 PHE A C 1
ATOM 2575 O O . PHE A 1 320 ? -16.547 7.488 -8.109 1 98.5 320 PHE A O 1
ATOM 2582 N N . GLY A 1 321 ? -18.328 7.656 -6.746 1 98.75 321 GLY A N 1
ATOM 2583 C CA . GLY A 1 321 ? -19.312 7.32 -7.762 1 98.75 321 GLY A CA 1
ATOM 2584 C C . GLY A 1 321 ? -19.234 8.219 -8.984 1 98.75 321 GLY A C 1
ATOM 2585 O O . GLY A 1 321 ? -19.234 7.73 -10.117 1 98.75 321 GLY A O 1
ATOM 2586 N N . ILE A 1 322 ? -19.188 9.5 -8.789 1 98.75 322 ILE A N 1
ATOM 2587 C CA . ILE A 1 322 ? -19.188 10.461 -9.891 1 98.75 322 ILE A CA 1
ATOM 2588 C C . ILE A 1 322 ? -17.922 10.266 -10.742 1 98.75 322 ILE A C 1
ATOM 2590 O O . ILE A 1 322 ? -17.984 10.312 -11.969 1 98.75 322 ILE A O 1
ATOM 2594 N N . GLN A 1 323 ? -16.797 10.031 -10.109 1 98 323 GLN A N 1
ATOM 2595 C CA . GLN A 1 323 ? -15.555 9.82 -10.852 1 98 323 GLN A CA 1
ATOM 2596 C C . GLN A 1 323 ? -15.594 8.516 -11.633 1 98 323 GLN A C 1
ATOM 2598 O O . GLN A 1 323 ? -15.117 8.453 -12.766 1 98 323 GLN A O 1
ATOM 2603 N N . CYS A 1 324 ? -16.156 7.512 -11.047 1 98.12 324 CYS A N 1
ATOM 2604 C CA . CYS A 1 324 ? -16.312 6.242 -11.75 1 98.12 324 CYS A CA 1
ATOM 2605 C C . CYS A 1 324 ? -17.219 6.398 -12.969 1 98.12 324 CYS A C 1
ATOM 2607 O O . CYS A 1 324 ? -16.953 5.809 -14.016 1 98.12 324 CYS A O 1
ATOM 2609 N N . ALA A 1 325 ? -18.266 7.168 -12.805 1 98.56 325 ALA A N 1
ATOM 2610 C CA . ALA A 1 325 ? -19.203 7.383 -13.898 1 98.56 325 ALA A CA 1
ATOM 2611 C C . ALA A 1 325 ? -18.578 8.227 -15.008 1 98.56 325 ALA A C 1
ATOM 2613 O O . ALA A 1 325 ? -18.625 7.848 -16.188 1 98.56 325 ALA A O 1
ATOM 2614 N N . LYS A 1 326 ? -18 9.297 -14.656 1 97.88 326 LYS A N 1
ATOM 2615 C CA . LYS A 1 326 ? -17.5 10.266 -15.625 1 97.88 326 LYS A CA 1
ATOM 2616 C C . LYS A 1 326 ? -16.172 9.805 -16.25 1 97.88 326 LYS A C 1
ATOM 2618 O O . LYS A 1 326 ? -16.078 9.641 -17.469 1 97.88 326 LYS A O 1
ATOM 2623 N N . LYS A 1 327 ? -15.211 9.609 -15.422 1 94.69 327 LYS A N 1
ATOM 2624 C CA . LYS A 1 327 ? -13.875 9.25 -15.883 1 94.69 327 LYS A CA 1
ATOM 2625 C C . LYS A 1 327 ? -13.789 7.766 -16.219 1 94.69 327 LYS A C 1
ATOM 2627 O O . LYS A 1 327 ? -13.195 7.383 -17.234 1 94.69 327 LYS A O 1
ATOM 2632 N N . GLY A 1 328 ? -14.391 6.961 -15.352 1 94.62 328 GLY A N 1
ATOM 2633 C CA . GLY A 1 328 ? -14.305 5.516 -15.5 1 94.62 328 GLY A CA 1
ATOM 2634 C C . GLY A 1 328 ? -15.266 4.969 -16.547 1 94.62 328 GLY A C 1
ATOM 2635 O O . GLY A 1 328 ? -15.133 3.818 -16.969 1 94.62 328 GLY A O 1
ATOM 2636 N N . LYS A 1 329 ? -16.234 5.801 -16.938 1 96.38 329 LYS A N 1
ATOM 2637 C CA . LYS A 1 329 ? -17.25 5.402 -17.922 1 96.38 329 LYS A CA 1
ATOM 2638 C C . LYS A 1 329 ? -17.969 4.145 -17.453 1 96.38 329 LYS A C 1
ATOM 2640 O O . LYS A 1 329 ? -18.141 3.199 -18.234 1 96.38 329 LYS A O 1
ATOM 2645 N N . ALA A 1 330 ? -18.328 4.141 -16.266 1 97.75 330 ALA A N 1
ATOM 2646 C CA . ALA A 1 330 ? -19.125 3.045 -15.719 1 97.75 330 ALA A CA 1
ATOM 2647 C C . ALA A 1 330 ? -20.453 2.912 -16.469 1 97.75 330 ALA A C 1
ATOM 2649 O O . ALA A 1 330 ? -20.984 3.895 -16.984 1 97.75 330 ALA A O 1
ATOM 2650 N N . LYS A 1 331 ? -21 1.676 -16.5 1 97.81 331 LYS A N 1
ATOM 2651 C CA . LYS A 1 331 ? -22.312 1.426 -17.094 1 97.81 331 LYS A CA 1
ATOM 2652 C C . LYS A 1 331 ? -23.422 2.084 -16.266 1 97.81 331 LYS A C 1
ATOM 2654 O O . LYS A 1 331 ? -24.344 2.689 -16.828 1 97.81 331 LYS A O 1
ATOM 2659 N N . LYS A 1 332 ? -23.344 1.949 -15.039 1 98.5 332 LYS A N 1
ATOM 2660 C CA . LYS A 1 332 ? -24.281 2.529 -14.094 1 98.5 332 LYS A CA 1
ATOM 2661 C C . LYS A 1 332 ? -23.688 2.611 -12.688 1 98.5 332 LYS A C 1
ATOM 2663 O O . LYS A 1 332 ? -23.016 1.686 -12.242 1 98.5 332 LYS A O 1
ATOM 2668 N N . VAL A 1 333 ? -23.969 3.727 -12.047 1 98.81 333 VAL A N 1
ATOM 2669 C CA . VAL A 1 333 ? -23.5 3.91 -10.68 1 98.81 333 VAL A CA 1
ATOM 2670 C C . VAL A 1 333 ? -24.672 4.234 -9.766 1 98.81 333 VAL A C 1
ATOM 2672 O O . VAL A 1 333 ? -25.547 5.027 -10.117 1 98.81 333 VAL A O 1
ATOM 2675 N N . LEU A 1 334 ? -24.75 3.564 -8.688 1 98.75 334 LEU A N 1
ATOM 2676 C CA . LEU A 1 334 ? -25.703 3.854 -7.629 1 98.75 334 LEU A CA 1
ATOM 2677 C C . LEU A 1 334 ? -25 4.309 -6.355 1 98.75 334 LEU A C 1
ATOM 2679 O O . LEU A 1 334 ? -24.156 3.584 -5.816 1 98.75 334 LEU A O 1
ATOM 2683 N N . CYS A 1 335 ? -25.328 5.527 -5.914 1 98.75 335 CYS A N 1
ATOM 2684 C CA . CYS A 1 335 ? -24.766 6.082 -4.691 1 98.75 335 CYS A CA 1
ATOM 2685 C C . CYS A 1 335 ? -25.781 6.074 -3.559 1 98.75 335 CYS A C 1
ATOM 2687 O O . CYS A 1 335 ? -26.922 6.492 -3.746 1 98.75 335 CYS A O 1
ATOM 2689 N N . VAL A 1 336 ? -25.328 5.617 -2.395 1 98.75 336 VAL A N 1
ATOM 2690 C CA . VAL A 1 336 ? -26.188 5.574 -1.224 1 98.75 336 VAL A CA 1
ATOM 2691 C C . VAL A 1 336 ? -25.594 6.43 -0.108 1 98.75 336 VAL A C 1
ATOM 2693 O O . VAL A 1 336 ? -24.438 6.23 0.289 1 98.75 336 VAL A O 1
ATOM 2696 N N . GLU A 1 337 ? -26.312 7.355 0.359 1 98.38 337 GLU A N 1
ATOM 2697 C CA . GLU A 1 337 ? -25.922 8.289 1.408 1 98.38 337 GLU A CA 1
ATOM 2698 C C . GLU A 1 337 ? -27.094 8.641 2.312 1 98.38 337 GLU A C 1
ATOM 2700 O O . GLU A 1 337 ? -28.188 8.945 1.826 1 98.38 337 GLU A O 1
ATOM 2705 N N . LYS A 1 338 ? -26.859 8.625 3.621 1 97.75 338 LYS A N 1
ATOM 2706 C CA . LYS A 1 338 ? -27.953 8.781 4.57 1 97.75 338 LYS A CA 1
ATOM 2707 C C . LYS A 1 338 ? -28.344 10.242 4.746 1 97.75 338 LYS A C 1
ATOM 2709 O O . LYS A 1 338 ? -29.484 10.562 5.062 1 97.75 338 LYS A O 1
ATOM 2714 N N . ASP A 1 339 ? -27.453 11.164 4.633 1 96.62 339 ASP A N 1
ATOM 2715 C CA . ASP A 1 339 ? -27.703 12.594 4.82 1 96.62 339 ASP A CA 1
ATOM 2716 C C . ASP A 1 339 ? -28.281 13.219 3.555 1 96.62 339 ASP A C 1
ATOM 2718 O O . ASP A 1 339 ? -27.625 13.25 2.514 1 96.62 339 ASP A O 1
ATOM 2722 N N . SER A 1 340 ? -29.406 13.789 3.664 1 97.38 340 SER A N 1
ATOM 2723 C CA . SER A 1 340 ? -30.125 14.344 2.516 1 97.38 340 SER A CA 1
ATOM 2724 C C . SER A 1 340 ? -29.391 15.547 1.941 1 97.38 340 SER A C 1
ATOM 2726 O O . SER A 1 340 ? -29.422 15.789 0.732 1 97.38 340 SER A O 1
ATOM 2728 N N . LYS A 1 341 ? -28.766 16.297 2.803 1 96.06 341 LYS A N 1
ATOM 2729 C CA . LYS A 1 341 ? -28.016 17.453 2.332 1 96.06 341 LYS A CA 1
ATOM 2730 C C . LYS A 1 341 ? -26.875 17.031 1.415 1 96.06 341 LYS A C 1
ATOM 2732 O O . LYS A 1 341 ? -26.641 17.656 0.379 1 96.06 341 LYS A O 1
ATOM 2737 N N . PHE A 1 342 ? -26.188 16.016 1.773 1 97.25 342 PHE A N 1
ATOM 2738 C CA . PHE A 1 342 ? -25.078 15.523 0.971 1 97.25 342 PHE A CA 1
ATOM 2739 C C . PHE A 1 342 ? -25.578 14.883 -0.319 1 97.25 342 PHE A C 1
ATOM 2741 O O . PHE A 1 342 ? -24.938 15.016 -1.369 1 97.25 342 PHE A O 1
ATOM 2748 N N . THR A 1 343 ? -26.703 14.203 -0.246 1 97.94 343 THR A N 1
ATOM 2749 C CA . THR A 1 343 ? -27.297 13.609 -1.443 1 97.94 343 THR A CA 1
ATOM 2750 C C . THR A 1 343 ? -27.656 14.688 -2.461 1 97.94 343 THR A C 1
ATOM 2752 O O . THR A 1 343 ? -27.438 14.516 -3.662 1 97.94 343 THR A O 1
ATOM 2755 N N . GLN A 1 344 ? -28.141 15.758 -1.964 1 97.31 344 GLN A N 1
ATOM 2756 C CA . GLN A 1 344 ? -28.516 16.859 -2.85 1 97.31 344 GLN A CA 1
ATOM 2757 C C . GLN A 1 344 ? -27.281 17.484 -3.492 1 97.31 344 GLN A C 1
ATOM 2759 O O . GLN A 1 344 ? -27.297 17.797 -4.684 1 97.31 344 GLN A O 1
ATOM 2764 N N . LEU A 1 345 ? -26.266 17.672 -2.697 1 97.19 345 LEU A N 1
ATOM 2765 C CA . LEU A 1 345 ? -25 18.188 -3.24 1 97.19 345 LEU A CA 1
ATOM 2766 C C . LEU A 1 345 ? -24.438 17.25 -4.293 1 97.19 345 LEU A C 1
ATOM 2768 O O . LEU A 1 345 ? -23.875 17.688 -5.297 1 97.19 345 LEU A O 1
ATOM 2772 N N . ALA A 1 346 ? -24.578 15.984 -4.062 1 98.06 346 ALA A N 1
ATOM 2773 C CA . ALA A 1 346 ? -24.109 14.984 -5.008 1 98.06 346 ALA A CA 1
ATOM 2774 C C . ALA A 1 346 ? -24.844 15.086 -6.34 1 98.06 346 ALA A C 1
ATOM 2776 O O . ALA A 1 346 ? -24.234 15 -7.406 1 98.06 346 ALA A O 1
ATOM 2777 N N . LYS A 1 347 ? -26.125 15.242 -6.25 1 98.12 347 LYS A N 1
ATOM 2778 C CA . LYS A 1 347 ? -26.938 15.398 -7.461 1 98.12 347 LYS A CA 1
ATOM 2779 C C . LYS A 1 347 ? -26.5 16.625 -8.258 1 98.12 347 LYS A C 1
ATOM 2781 O O . LYS A 1 347 ? -26.359 16.562 -9.477 1 98.12 347 LYS A O 1
ATOM 2786 N N . LYS A 1 348 ? -26.297 17.703 -7.539 1 97.56 348 LYS A N 1
ATOM 2787 C CA . LYS A 1 348 ? -25.828 18.922 -8.188 1 97.56 348 LYS A CA 1
ATOM 2788 C C . LYS A 1 348 ? -24.469 18.703 -8.844 1 97.56 348 LYS A C 1
ATOM 2790 O O . LYS A 1 348 ? -24.219 19.203 -9.945 1 97.56 348 LYS A O 1
ATOM 2795 N N . SER A 1 349 ? -23.594 18 -8.156 1 98.06 349 SER A N 1
ATOM 2796 C CA . SER A 1 349 ? -22.266 17.703 -8.688 1 98.06 349 SER A CA 1
ATOM 2797 C C . SER A 1 349 ? -22.359 16.844 -9.945 1 98.06 349 SER A C 1
ATOM 2799 O O . SER A 1 349 ? -21.609 17.047 -10.906 1 98.06 349 SER A O 1
ATOM 2801 N N . ALA A 1 350 ? -23.234 15.867 -9.906 1 98.44 350 ALA A N 1
ATOM 2802 C CA . ALA A 1 350 ? -23.422 15.016 -11.07 1 98.44 350 ALA A CA 1
ATOM 2803 C C . ALA A 1 350 ? -23.859 15.836 -12.289 1 98.44 350 ALA A C 1
ATOM 2805 O O . ALA A 1 350 ? -23.375 15.617 -13.398 1 98.44 350 ALA A O 1
ATOM 2806 N N . TYR A 1 351 ? -24.734 16.719 -12.047 1 97.31 351 TYR A N 1
ATOM 2807 C CA . TYR A 1 351 ? -25.203 17.609 -13.102 1 97.31 351 TYR A CA 1
ATOM 2808 C C . TYR A 1 351 ? -24.062 18.438 -13.672 1 97.31 351 TYR A C 1
ATOM 2810 O O . TYR A 1 351 ? -23.953 18.609 -14.891 1 97.31 351 TYR A O 1
ATOM 2818 N N . LEU A 1 352 ? -23.219 18.906 -12.797 1 95.94 352 LEU A N 1
ATOM 2819 C CA . LEU A 1 352 ? -22.062 19.688 -13.203 1 95.94 352 LEU A CA 1
ATOM 2820 C C . LEU A 1 352 ? -21.141 18.875 -14.109 1 95.94 352 LEU A C 1
ATOM 2822 O O . LEU A 1 352 ? -20.406 19.453 -14.922 1 95.94 352 LEU A O 1
ATOM 2826 N N . ASN A 1 353 ? -21.172 17.594 -13.977 1 98 353 ASN A N 1
ATOM 2827 C CA . ASN A 1 353 ? -20.297 16.719 -14.742 1 98 353 ASN A CA 1
ATOM 2828 C C . ASN A 1 353 ? -21.031 16.141 -15.961 1 98 353 ASN A C 1
ATOM 2830 O O . ASN A 1 353 ? -20.531 15.203 -16.594 1 98 353 ASN A O 1
ATOM 2834 N N . ASN A 1 354 ? -22.203 16.562 -16.234 1 97.69 354 ASN A N 1
ATOM 2835 C CA . ASN A 1 354 ? -23.016 16.141 -17.375 1 97.69 354 ASN A CA 1
ATOM 2836 C C . ASN A 1 354 ? -23.406 14.672 -17.281 1 97.69 354 ASN A C 1
ATOM 2838 O O . ASN A 1 354 ? -23.344 13.945 -18.281 1 97.69 354 ASN A O 1
ATOM 2842 N N . LEU A 1 355 ? -23.641 14.312 -16.125 1 98.31 355 LEU A N 1
ATOM 2843 C CA . LEU A 1 355 ? -24.125 12.953 -15.906 1 98.31 355 LEU A CA 1
ATOM 2844 C C . LEU A 1 355 ? -25.641 12.938 -15.75 1 98.31 355 LEU A C 1
ATOM 2846 O O . LEU A 1 355 ? -26.219 13.836 -15.133 1 98.31 355 LEU A O 1
ATOM 2850 N N . THR A 1 356 ? -26.234 11.906 -16.281 1 96.81 356 THR A N 1
ATOM 2851 C CA . THR A 1 356 ? -27.688 11.758 -16.219 1 96.81 356 THR A CA 1
ATOM 2852 C C . THR A 1 356 ? -28.062 10.602 -15.297 1 96.81 356 THR A C 1
ATOM 2854 O O . THR A 1 356 ? -27.203 9.914 -14.766 1 96.81 356 THR A O 1
ATOM 2857 N N . SER A 1 357 ? -29.359 10.406 -15.258 1 94.38 357 SER A N 1
ATOM 2858 C CA . SER A 1 357 ? -29.875 9.328 -14.422 1 94.38 357 SER A CA 1
ATOM 2859 C C . SER A 1 357 ? -29.531 7.965 -15.008 1 94.38 357 SER A C 1
ATOM 2861 O O . SER A 1 357 ? -29.594 6.953 -14.305 1 94.38 357 SER A O 1
ATOM 2863 N N . SER A 1 358 ? -29.203 7.93 -16.203 1 95.88 358 SER A N 1
ATOM 2864 C CA . SER A 1 358 ? -28.797 6.676 -16.828 1 95.88 358 SER A CA 1
ATOM 2865 C C . SER A 1 358 ? -27.375 6.289 -16.406 1 95.88 358 SER A C 1
ATOM 2867 O O . SER A 1 358 ? -27.016 5.109 -16.438 1 95.88 358 SER A O 1
ATOM 2869 N N . ASP A 1 359 ? -26.625 7.297 -16.031 1 97.44 359 ASP A N 1
ATOM 2870 C CA . ASP A 1 359 ? -25.234 7.07 -15.656 1 97.44 359 ASP A CA 1
ATOM 2871 C C . ASP A 1 359 ? -25.094 6.801 -14.156 1 97.44 359 ASP A C 1
ATOM 2873 O O . ASP A 1 359 ? -24.328 5.93 -13.75 1 97.44 359 ASP A O 1
ATOM 2877 N N . ILE A 1 360 ? -25.891 7.613 -13.414 1 98.62 360 ILE A N 1
ATOM 2878 C CA . ILE A 1 360 ? -25.672 7.602 -11.969 1 98.62 360 ILE A CA 1
ATOM 2879 C C . ILE A 1 360 ? -26.984 7.953 -11.258 1 98.62 360 ILE A C 1
ATOM 2881 O O . ILE A 1 360 ? -27.734 8.828 -11.711 1 98.62 360 ILE A O 1
ATOM 2885 N N . GLU A 1 361 ? -27.266 7.27 -10.195 1 98.25 361 GLU A N 1
ATOM 2886 C CA . GLU A 1 361 ? -28.422 7.512 -9.336 1 98.25 361 GLU A CA 1
ATOM 2887 C C . GLU A 1 361 ? -27.984 7.711 -7.883 1 98.25 361 GLU A C 1
ATOM 2889 O O . GLU A 1 361 ? -27 7.141 -7.438 1 98.25 361 GLU A O 1
ATOM 2894 N N . PHE A 1 362 ? -28.781 8.539 -7.176 1 98.38 362 PHE A N 1
ATOM 2895 C CA . PHE A 1 362 ? -28.516 8.828 -5.773 1 98.38 362 PHE A CA 1
ATOM 2896 C C . PHE A 1 362 ? -29.703 8.445 -4.902 1 98.38 362 PHE A C 1
ATOM 2898 O O . PHE A 1 362 ? -30.828 8.883 -5.148 1 98.38 362 PHE A O 1
ATOM 2905 N N . VAL A 1 363 ? -29.438 7.633 -3.91 1 97.88 363 VAL A N 1
ATOM 2906 C CA . VAL A 1 363 ? -30.469 7.191 -2.979 1 97.88 363 VAL A CA 1
ATOM 2907 C C . VAL A 1 363 ? -30.141 7.688 -1.571 1 97.88 363 VAL A C 1
ATOM 2909 O O . VAL A 1 363 ? -29.031 7.453 -1.063 1 97.88 363 VAL A O 1
ATOM 2912 N N . CYS A 1 364 ? -31.078 8.406 -0.949 1 98.38 364 CYS A N 1
ATOM 2913 C CA . CYS A 1 364 ? -30.922 8.836 0.437 1 98.38 364 CYS A CA 1
ATOM 2914 C C . CYS A 1 364 ? -31.391 7.75 1.397 1 98.38 364 CYS A C 1
ATOM 2916 O O . CYS A 1 364 ? -32.594 7.602 1.632 1 98.38 364 CYS A O 1
ATOM 2918 N N . SER A 1 365 ? -30.469 7 1.883 1 97.94 365 SER A N 1
ATOM 2919 C CA . SER A 1 365 ? -30.781 5.875 2.754 1 97.94 365 SER A CA 1
ATOM 2920 C C . SER A 1 365 ? -29.578 5.445 3.572 1 97.94 365 SER A C 1
ATOM 2922 O O . SER A 1 365 ? -28.438 5.781 3.232 1 97.94 365 SER A O 1
ATOM 2924 N N . ASP A 1 366 ? -29.906 4.812 4.641 1 97.56 366 ASP A N 1
ATOM 2925 C CA . ASP A 1 366 ? -28.859 4.121 5.379 1 97.56 366 ASP A CA 1
ATOM 2926 C C . ASP A 1 366 ? -28.297 2.945 4.574 1 97.56 366 ASP A C 1
ATOM 2928 O O . ASP A 1 366 ? -29.062 2.211 3.938 1 97.56 366 ASP A O 1
ATOM 2932 N N . ALA A 1 367 ? -27.031 2.805 4.566 1 97.19 367 ALA A N 1
ATOM 2933 C CA . ALA A 1 367 ? -26.359 1.818 3.725 1 97.19 367 ALA A CA 1
ATOM 2934 C C . ALA A 1 367 ? -26.812 0.403 4.062 1 97.19 367 ALA A C 1
ATOM 2936 O O . ALA A 1 367 ? -27.047 -0.414 3.17 1 97.19 367 ALA A O 1
ATOM 2937 N N . ILE A 1 368 ? -26.906 0.09 5.383 1 96.56 368 ILE A N 1
ATOM 2938 C CA . ILE A 1 368 ? -27.281 -1.25 5.816 1 96.56 368 ILE A CA 1
ATOM 2939 C C . ILE A 1 368 ? -28.734 -1.529 5.418 1 96.56 368 ILE A C 1
ATOM 2941 O O . ILE A 1 368 ? -29.031 -2.596 4.883 1 96.56 368 ILE A O 1
ATOM 2945 N N . ALA A 1 369 ? -29.562 -0.552 5.637 1 96.69 369 ALA A N 1
ATOM 2946 C CA . ALA A 1 369 ? -30.969 -0.678 5.258 1 96.69 369 ALA A CA 1
ATOM 2947 C C . ALA A 1 369 ? -31.109 -0.863 3.75 1 96.69 369 ALA A C 1
ATOM 2949 O O . ALA A 1 369 ? -31.922 -1.67 3.295 1 96.69 369 ALA A O 1
ATOM 2950 N N . PHE A 1 370 ? -30.391 -0.148 3.031 1 97.69 370 PHE A N 1
ATOM 2951 C CA . PHE A 1 370 ? -30.438 -0.263 1.578 1 97.69 370 PHE A CA 1
ATOM 2952 C C . PHE A 1 370 ? -30.062 -1.673 1.137 1 97.69 370 PHE A C 1
ATOM 2954 O O . PHE A 1 370 ? -30.766 -2.279 0.323 1 97.69 370 PHE A O 1
ATOM 2961 N N . LEU A 1 371 ? -28.938 -2.213 1.66 1 96.94 371 LEU A N 1
ATOM 2962 C CA . LEU A 1 371 ? -28.438 -3.523 1.267 1 96.94 371 LEU A CA 1
ATOM 2963 C C . LEU A 1 371 ? -29.438 -4.617 1.621 1 96.94 371 LEU A C 1
ATOM 2965 O O . LEU A 1 371 ? -29.625 -5.562 0.852 1 96.94 371 LEU A O 1
ATOM 2969 N N . GLU A 1 372 ? -30.016 -4.465 2.75 1 94.88 372 GLU A N 1
ATOM 2970 C CA . GLU A 1 372 ? -30.984 -5.461 3.199 1 94.88 372 GLU A CA 1
ATOM 2971 C C . GLU A 1 372 ? -32.188 -5.551 2.25 1 94.88 372 GLU A C 1
ATOM 2973 O O . GLU A 1 372 ? -32.812 -6.594 2.152 1 94.88 372 GLU A O 1
ATOM 2978 N N . ASN A 1 373 ? -32.406 -4.543 1.488 1 93.81 373 ASN A N 1
ATOM 2979 C CA . ASN A 1 373 ? -33.531 -4.512 0.585 1 93.81 373 ASN A CA 1
ATOM 2980 C C . ASN A 1 373 ? -33.094 -4.551 -0.876 1 93.81 373 ASN A C 1
ATOM 2982 O O . ASN A 1 373 ? -33.938 -4.465 -1.78 1 93.81 373 ASN A O 1
ATOM 2986 N N . CYS A 1 374 ? -31.875 -4.688 -1.021 1 93.12 374 CYS A N 1
ATOM 2987 C CA . CYS A 1 374 ? -31.312 -4.676 -2.367 1 93.12 374 CYS A CA 1
ATOM 2988 C C . CYS A 1 374 ? -31.578 -5.996 -3.08 1 93.12 374 CYS A C 1
ATOM 2990 O O . CYS A 1 374 ? -31.547 -7.059 -2.461 1 93.12 374 CYS A O 1
ATOM 2992 N N . LYS A 1 375 ? -31.859 -6.004 -4.402 1 91.56 375 LYS A N 1
ATOM 2993 C CA . LYS A 1 375 ? -32.125 -7.211 -5.176 1 91.56 375 LYS A CA 1
ATOM 2994 C C . LYS A 1 375 ? -31.219 -7.32 -6.383 1 91.56 375 LYS A C 1
ATOM 2996 O O . LYS A 1 375 ? -31.438 -8.148 -7.27 1 91.56 375 LYS A O 1
ATOM 3001 N N . GLU A 1 376 ? -30.266 -6.477 -6.453 1 95.44 376 GLU A N 1
ATOM 3002 C CA . GLU A 1 376 ? -29.391 -6.453 -7.613 1 95.44 376 GLU A CA 1
ATOM 3003 C C . GLU A 1 376 ? -27.938 -6.773 -7.215 1 95.44 376 GLU A C 1
ATOM 3005 O O . GLU A 1 376 ? -27.578 -6.664 -6.043 1 95.44 376 GLU A O 1
ATOM 3010 N N . LEU A 1 377 ? -27.188 -7.27 -8.203 1 97.56 377 LEU A N 1
ATOM 3011 C CA . LEU A 1 377 ? -25.766 -7.492 -8.039 1 97.56 377 LEU A CA 1
ATOM 3012 C C . LEU A 1 377 ? -24.953 -6.367 -8.68 1 97.56 377 LEU A C 1
ATOM 3014 O O . LEU A 1 377 ? -25.453 -5.684 -9.578 1 97.56 377 LEU A O 1
ATOM 3018 N N . PHE A 1 378 ? -23.797 -6.172 -8.195 1 98.56 378 PHE A N 1
ATOM 3019 C CA . PHE A 1 378 ? -22.922 -5.117 -8.688 1 98.56 378 PHE A CA 1
ATOM 3020 C C . PHE A 1 378 ? -21.547 -5.676 -9.031 1 98.56 378 PHE A C 1
ATOM 3022 O O . PHE A 1 378 ? -21.078 -6.629 -8.391 1 98.56 378 PHE A O 1
ATOM 3029 N N . ASP A 1 379 ? -20.891 -5.07 -10.008 1 97.94 379 ASP A N 1
ATOM 3030 C CA . ASP A 1 379 ? -19.547 -5.469 -10.406 1 97.94 379 ASP A CA 1
ATOM 3031 C C . ASP A 1 379 ? -18.5 -4.918 -9.445 1 97.94 379 ASP A C 1
ATOM 3033 O O . ASP A 1 379 ? -17.422 -5.508 -9.266 1 97.94 379 ASP A O 1
ATOM 3037 N N . ILE A 1 380 ? -18.781 -3.746 -8.914 1 98.56 380 ILE A N 1
ATOM 3038 C CA . ILE A 1 380 ? -17.906 -3.115 -7.93 1 98.56 380 ILE A CA 1
ATOM 3039 C C . ILE A 1 380 ? -18.75 -2.539 -6.789 1 98.56 380 ILE A C 1
ATOM 3041 O O . ILE A 1 380 ? -19.734 -1.843 -7.027 1 98.56 380 ILE A O 1
ATOM 3045 N N . ILE A 1 381 ? -18.359 -2.846 -5.598 1 98.88 381 ILE A N 1
ATOM 3046 C CA . ILE A 1 381 ? -18.969 -2.23 -4.422 1 98.88 381 ILE A CA 1
ATOM 3047 C C . ILE A 1 381 ? -17.906 -1.492 -3.619 1 98.88 381 ILE A C 1
ATOM 3049 O O . ILE A 1 381 ? -16.828 -2.029 -3.371 1 98.88 381 ILE A O 1
ATOM 3053 N N . ILE A 1 382 ? -18.219 -0.262 -3.24 1 98.81 382 ILE A N 1
ATOM 3054 C CA . ILE A 1 382 ? -17.328 0.577 -2.439 1 98.81 382 ILE A CA 1
ATOM 3055 C C . ILE A 1 382 ? -17.859 0.671 -1.012 1 98.81 382 ILE A C 1
ATOM 3057 O O . ILE A 1 382 ? -19 1.088 -0.792 1 98.81 382 ILE A O 1
ATOM 3061 N N . LEU A 1 383 ? -17.047 0.284 -0.064 1 98.62 383 LEU A N 1
ATOM 3062 C CA . LEU A 1 383 ? -17.359 0.416 1.357 1 98.62 383 LEU A CA 1
ATOM 3063 C C . LEU A 1 383 ? -16.422 1.433 2.018 1 98.62 383 LEU A C 1
ATOM 3065 O O . LEU A 1 383 ? -15.328 1.086 2.453 1 98.62 383 LEU A O 1
ATOM 3069 N N . ASP A 1 384 ? -16.891 2.604 2.188 1 97.75 384 ASP A N 1
ATOM 3070 C CA . ASP A 1 384 ? -16.156 3.65 2.898 1 97.75 384 ASP A CA 1
ATOM 3071 C C . ASP A 1 384 ? -16.969 4.168 4.086 1 97.75 384 ASP A C 1
ATOM 3073 O O . ASP A 1 384 ? -17.328 5.348 4.137 1 97.75 384 ASP A O 1
ATOM 3077 N N . PRO A 1 385 ? -17.188 3.393 5.078 1 97.62 385 PRO A N 1
ATOM 3078 C CA . PRO A 1 385 ? -18 3.793 6.23 1 97.62 38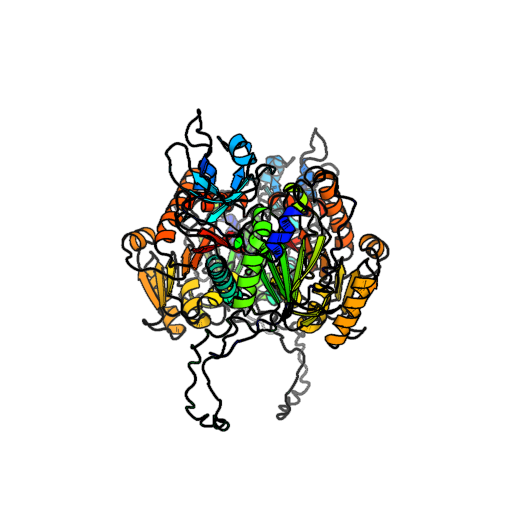5 PRO A CA 1
ATOM 3079 C C . PRO A 1 385 ? -17.297 4.82 7.117 1 97.62 385 PRO A C 1
ATOM 3081 O O . PRO A 1 385 ? -16.078 5.027 6.988 1 97.62 385 PRO A O 1
ATOM 3084 N N . PRO A 1 386 ? -18.094 5.488 7.934 1 94.81 386 PRO A N 1
ATOM 3085 C CA . PRO A 1 386 ? -17.438 6.293 8.969 1 94.81 386 PRO A CA 1
ATOM 3086 C C . PRO A 1 386 ? -16.547 5.457 9.883 1 94.81 386 PRO A C 1
ATOM 3088 O O . PRO A 1 386 ? -16.547 4.227 9.797 1 94.81 386 PRO A O 1
ATOM 3091 N N . ASN A 1 387 ? -15.68 6.086 10.578 1 94.5 387 ASN A N 1
ATOM 3092 C CA . ASN A 1 387 ? -14.805 5.371 11.5 1 94.5 387 ASN A CA 1
ATOM 3093 C C . ASN A 1 387 ? -15.602 4.574 12.523 1 94.5 387 ASN A C 1
ATOM 3095 O O . ASN A 1 387 ? -16.203 5.145 13.445 1 94.5 387 ASN A O 1
ATOM 3099 N N . LEU A 1 388 ? -15.539 3.285 12.422 1 96 388 LEU A N 1
ATOM 3100 C CA . LEU A 1 388 ? -16.344 2.426 13.289 1 96 388 LEU A CA 1
ATOM 3101 C C . LEU A 1 388 ? -15.586 2.098 14.578 1 96 388 LEU A C 1
ATOM 3103 O O . LEU A 1 388 ? -16.156 1.519 15.5 1 96 388 LEU A O 1
ATOM 3107 N N . ILE A 1 389 ? -14.336 2.445 14.609 1 95.56 389 ILE A N 1
ATOM 3108 C CA . ILE A 1 389 ? -13.508 2.283 15.805 1 95.56 389 ILE A CA 1
ATOM 3109 C C . ILE A 1 389 ? -12.812 3.602 16.125 1 95.56 389 ILE A C 1
ATOM 3111 O O . ILE A 1 389 ? -11.586 3.697 16.062 1 95.56 389 ILE A O 1
ATOM 3115 N N . PRO A 1 390 ? -13.477 4.535 16.641 1 90.5 390 PRO A N 1
ATOM 3116 C CA . PRO A 1 390 ? -12.891 5.855 16.891 1 90.5 390 PRO A CA 1
ATOM 3117 C C . PRO A 1 390 ? -12.086 5.906 18.188 1 90.5 390 PRO A C 1
ATOM 3119 O O . PRO A 1 390 ? -11.273 6.809 18.375 1 90.5 390 PRO A O 1
ATOM 3122 N N . LYS A 1 391 ? -12.398 4.977 19.078 1 90.19 391 LYS A N 1
ATOM 3123 C CA . LYS A 1 391 ? -11.719 4.914 20.359 1 90.19 391 LYS A CA 1
ATOM 3124 C C . LYS A 1 391 ? -11.344 3.479 20.719 1 90.19 391 LYS A C 1
ATOM 3126 O O . LYS A 1 391 ? -11.938 2.531 20.203 1 90.19 391 LYS A O 1
ATOM 3131 N N . SER A 1 392 ? -10.43 3.416 21.625 1 91.94 392 SER A N 1
ATOM 3132 C CA . SER A 1 392 ? -9.852 2.121 21.953 1 91.94 392 SER A CA 1
ATOM 3133 C C . SER A 1 392 ? -10.898 1.195 22.578 1 91.94 392 SER A C 1
ATOM 3135 O O . SER A 1 392 ? -10.852 -0.02 22.375 1 91.94 392 SER A O 1
ATOM 3137 N N . ASN A 1 393 ? -11.812 1.71 23.344 1 94 393 ASN A N 1
ATOM 3138 C CA . ASN A 1 393 ? -12.797 0.874 24.016 1 94 393 ASN A CA 1
ATOM 3139 C C . ASN A 1 393 ? -13.836 0.324 23.047 1 94 393 ASN A C 1
ATOM 3141 O O . ASN A 1 393 ? -14.656 -0.513 23.406 1 94 393 ASN A O 1
ATOM 3145 N N . LEU A 1 394 ? -13.758 0.756 21.797 1 95.12 394 LEU A N 1
ATOM 3146 C CA . LEU A 1 394 ? -14.727 0.321 20.797 1 95.12 394 LEU A CA 1
ATOM 3147 C C . LEU A 1 394 ? -14.086 -0.641 19.797 1 95.12 394 LEU A C 1
ATOM 3149 O O . LEU A 1 394 ? -14.703 -0.991 18.797 1 95.12 394 LEU A O 1
ATOM 3153 N N . ILE A 1 395 ? -12.945 -1.099 20.047 1 96.12 395 ILE A N 1
ATOM 3154 C CA . ILE A 1 395 ? -12.219 -1.957 19.125 1 96.12 395 ILE A CA 1
ATOM 3155 C C . ILE A 1 395 ? -13.008 -3.238 18.875 1 96.12 395 ILE A C 1
ATOM 3157 O O . ILE A 1 395 ? -13.219 -3.629 17.719 1 96.12 395 ILE A O 1
ATOM 3161 N N . LEU A 1 396 ? -13.492 -3.867 19.922 1 96.38 396 LEU A N 1
ATOM 3162 C CA . LEU A 1 396 ? -14.211 -5.129 19.781 1 96.38 396 LEU A CA 1
ATOM 3163 C C . LEU A 1 396 ? -15.516 -4.934 19.016 1 96.38 396 LEU A C 1
ATOM 3165 O O . LEU A 1 396 ? -15.766 -5.625 18.031 1 96.38 396 LEU A O 1
ATOM 3169 N N . SER A 1 397 ? -16.359 -3.994 19.484 1 97.19 397 SER A N 1
ATOM 3170 C CA . SER A 1 397 ? -17.641 -3.754 18.844 1 97.19 397 SER A CA 1
ATOM 3171 C C . SER A 1 397 ? -17.469 -3.25 17.406 1 97.19 397 SER A C 1
ATOM 3173 O O . SER A 1 397 ? -18.219 -3.646 16.516 1 97.19 397 SER A O 1
ATOM 3175 N N . GLY A 1 398 ? -16.531 -2.336 17.219 1 97.75 398 GLY A N 1
ATOM 3176 C CA . GLY A 1 398 ? -16.266 -1.82 15.891 1 97.75 398 GLY A CA 1
ATOM 3177 C C . GLY A 1 398 ? -15.789 -2.885 14.922 1 97.75 398 GLY A C 1
ATOM 3178 O O . GLY A 1 398 ? -16.156 -2.885 13.75 1 97.75 398 GLY A O 1
ATOM 3179 N N . THR A 1 399 ? -14.945 -3.758 15.43 1 97.94 399 THR A N 1
ATOM 3180 C CA . THR A 1 399 ? -14.477 -4.883 14.633 1 97.94 399 THR A CA 1
ATOM 3181 C C . THR A 1 399 ? -15.648 -5.738 14.156 1 97.94 399 THR A C 1
ATOM 3183 O O . THR A 1 399 ? -15.719 -6.102 12.977 1 97.94 399 THR A O 1
ATOM 3186 N N . LYS A 1 400 ? -16.531 -6.07 15.023 1 97.88 400 LYS A N 1
ATOM 3187 C CA . LYS A 1 400 ? -17.719 -6.848 14.672 1 97.88 400 LYS A CA 1
ATOM 3188 C C . LYS A 1 400 ? -18.547 -6.133 13.617 1 97.88 400 LYS A C 1
ATOM 3190 O O . LYS A 1 400 ? -19.094 -6.766 12.711 1 97.88 400 LYS A O 1
ATOM 3195 N N . ARG A 1 401 ? -18.672 -4.84 13.766 1 97.44 401 ARG A N 1
ATOM 3196 C CA . ARG A 1 401 ? -19.453 -4.055 12.82 1 97.44 401 ARG A CA 1
ATOM 3197 C C . ARG A 1 401 ? -18.828 -4.082 11.43 1 97.44 401 ARG A C 1
ATOM 3199 O O . ARG A 1 401 ? -19.547 -4.168 10.43 1 97.44 401 ARG A O 1
ATOM 3206 N N . TYR A 1 402 ? -17.562 -3.963 11.391 1 97.88 402 TYR A N 1
ATOM 3207 C CA . TYR A 1 402 ? -16.859 -4.074 10.109 1 97.88 402 TYR A CA 1
ATOM 3208 C C . TYR A 1 402 ? -17.125 -5.438 9.477 1 97.88 402 TYR A C 1
ATOM 3210 O O . TYR A 1 402 ? -17.422 -5.527 8.281 1 97.88 402 TYR A O 1
ATOM 3218 N N . ILE A 1 403 ? -16.953 -6.492 10.258 1 97.81 403 ILE A N 1
ATOM 3219 C CA . ILE A 1 403 ? -17.141 -7.852 9.766 1 97.81 403 ILE A CA 1
ATOM 3220 C C . ILE A 1 403 ? -18.562 -8.016 9.227 1 97.81 403 ILE A C 1
ATOM 3222 O O . ILE A 1 403 ? -18.75 -8.523 8.117 1 97.81 403 ILE A O 1
ATOM 3226 N N . GLN A 1 404 ? -19.531 -7.574 9.93 1 97.38 404 GLN A N 1
ATOM 3227 C CA . GLN A 1 404 ? -20.922 -7.672 9.523 1 97.38 404 GLN A CA 1
ATOM 3228 C C . GLN A 1 404 ? -21.172 -6.902 8.227 1 97.38 404 GLN A C 1
ATOM 3230 O O . GLN A 1 404 ? -21.891 -7.375 7.348 1 97.38 404 GLN A O 1
ATOM 3235 N N . LEU A 1 405 ? -20.656 -5.734 8.18 1 97.88 405 LEU A N 1
ATOM 3236 C CA . LEU A 1 405 ? -20.812 -4.898 6.992 1 97.88 405 LEU A CA 1
ATOM 3237 C C . LEU A 1 405 ? -20.25 -5.586 5.758 1 97.88 405 LEU A C 1
ATOM 3239 O O . LEU A 1 405 ? -20.875 -5.598 4.699 1 97.88 405 LEU A O 1
ATOM 3243 N N . ILE A 1 406 ? -19.078 -6.121 5.855 1 97.94 406 ILE A N 1
ATOM 3244 C CA . ILE A 1 406 ? -18.422 -6.812 4.75 1 97.94 406 ILE A CA 1
ATOM 3245 C C . ILE A 1 406 ? -19.219 -8.055 4.375 1 97.94 406 ILE A C 1
ATOM 3247 O O . ILE A 1 406 ? -19.422 -8.336 3.193 1 97.94 406 ILE A O 1
ATOM 3251 N N . GLN A 1 407 ? -19.672 -8.797 5.383 1 96.62 407 GLN A N 1
ATOM 3252 C CA . GLN A 1 407 ? -20.484 -9.992 5.16 1 96.62 407 GLN A CA 1
ATOM 3253 C C . GLN A 1 407 ? -21.766 -9.656 4.383 1 96.62 407 GLN A C 1
ATOM 3255 O O . GLN A 1 407 ? -22.188 -10.414 3.51 1 96.62 407 GLN A O 1
ATOM 3260 N N . LEU A 1 408 ? -22.312 -8.586 4.762 1 96.75 408 LEU A N 1
ATOM 3261 C CA . LEU A 1 408 ? -23.531 -8.164 4.086 1 96.75 408 LEU A CA 1
ATOM 3262 C C . LEU A 1 408 ? -23.234 -7.738 2.65 1 96.75 408 LEU A C 1
ATOM 3264 O O . LEU A 1 408 ? -23.922 -8.172 1.718 1 96.75 408 LEU A O 1
ATOM 3268 N N . ALA A 1 409 ? -22.234 -6.941 2.408 1 97.62 409 ALA A N 1
ATOM 3269 C CA . ALA A 1 409 ? -21.906 -6.367 1.105 1 97.62 409 ALA A CA 1
ATOM 3270 C C . ALA A 1 409 ? -21.469 -7.445 0.123 1 97.62 409 ALA A C 1
ATOM 3272 O O . ALA A 1 409 ? -21.781 -7.371 -1.069 1 97.62 409 ALA A O 1
ATOM 3273 N N . LYS A 1 410 ? -20.703 -8.422 0.609 1 95.88 410 LYS A N 1
ATOM 3274 C CA . LYS A 1 410 ? -20.125 -9.43 -0.276 1 95.88 410 LYS A CA 1
ATOM 3275 C C . LYS A 1 410 ? -21.219 -10.188 -1.033 1 95.88 410 LYS A C 1
ATOM 3277 O O . LYS A 1 410 ? -20.969 -10.695 -2.133 1 95.88 410 LYS A O 1
ATOM 3282 N N . ASN A 1 411 ? -22.453 -10.242 -0.492 1 95.44 411 ASN A N 1
ATOM 3283 C CA . ASN A 1 411 ? -23.547 -10.992 -1.08 1 95.44 411 ASN A CA 1
ATOM 3284 C C . ASN A 1 411 ? -24.078 -10.312 -2.34 1 95.44 411 ASN A C 1
ATOM 3286 O O . ASN A 1 411 ? -24.828 -10.922 -3.111 1 95.44 411 ASN A O 1
ATOM 3290 N N . TYR A 1 412 ? -23.688 -9.141 -2.545 1 97.38 412 TYR A N 1
ATOM 3291 C CA . TYR A 1 412 ? -24.234 -8.375 -3.662 1 97.38 412 TYR A CA 1
ATOM 3292 C C . TYR A 1 412 ? -23.172 -8.125 -4.723 1 97.38 412 TYR A C 1
ATOM 3294 O O . TYR A 1 412 ? -23.375 -7.336 -5.648 1 97.38 412 TYR A O 1
ATOM 3302 N N . VAL A 1 413 ? -22.047 -8.742 -4.613 1 97.12 413 VAL A N 1
ATOM 3303 C CA . VAL A 1 413 ? -20.969 -8.633 -5.594 1 97.12 413 VAL A CA 1
ATOM 3304 C C . VAL A 1 413 ? -21.125 -9.719 -6.656 1 97.12 413 VAL A C 1
ATOM 3306 O O . VAL A 1 413 ? -21.281 -10.898 -6.328 1 97.12 413 VAL A O 1
ATOM 3309 N N . SER A 1 414 ? -21.094 -9.352 -7.902 1 96.19 414 SER A N 1
ATOM 3310 C CA . SER A 1 414 ? -21.156 -10.305 -9.008 1 96.19 414 SER A CA 1
ATOM 3311 C C . SER A 1 414 ? -19.906 -11.172 -9.07 1 96.19 414 SER A C 1
ATOM 3313 O O . SER A 1 414 ? -18.906 -10.867 -8.43 1 96.19 414 SER A O 1
ATOM 3315 N N . SER A 1 415 ? -20.016 -12.266 -9.812 1 91.75 415 SER A N 1
ATOM 3316 C CA . SER A 1 415 ? -18.859 -13.133 -9.984 1 91.75 415 SER A CA 1
ATOM 3317 C C . SER A 1 415 ? -17.703 -12.375 -10.617 1 91.75 415 SER A C 1
ATOM 3319 O O . SER A 1 415 ? -17.875 -11.664 -11.602 1 91.75 415 SER A O 1
ATOM 3321 N N . ASN A 1 416 ? -16.578 -12.484 -9.992 1 89.94 416 ASN A N 1
ATOM 3322 C CA . ASN A 1 416 ? -15.336 -11.828 -10.406 1 89.94 416 ASN A CA 1
ATOM 3323 C C . ASN A 1 416 ? -15.398 -10.32 -10.18 1 89.94 416 ASN A C 1
ATOM 3325 O O . ASN A 1 416 ? -14.641 -9.57 -10.789 1 89.94 416 ASN A O 1
ATOM 3329 N N . GLY A 1 417 ? -16.391 -9.953 -9.383 1 95.38 417 GLY A N 1
ATOM 3330 C CA . GLY A 1 417 ? -16.516 -8.547 -9.047 1 95.38 417 GLY A CA 1
ATOM 3331 C C . GLY A 1 417 ? -15.508 -8.094 -8 1 95.38 417 GLY A C 1
ATOM 3332 O O . GLY A 1 417 ? -14.727 -8.898 -7.488 1 95.38 417 GLY A O 1
ATOM 3333 N N . LEU A 1 418 ? -15.531 -6.77 -7.777 1 97.25 418 LEU A N 1
ATOM 3334 C CA . LEU A 1 418 ? -14.578 -6.164 -6.855 1 97.25 418 LEU A CA 1
ATOM 3335 C C . LEU A 1 418 ? -15.281 -5.582 -5.637 1 97.25 418 LEU A C 1
ATOM 3337 O O . LEU A 1 418 ? -16.391 -5.055 -5.75 1 97.25 418 LEU A O 1
ATOM 3341 N N . LEU A 1 419 ? -14.672 -5.699 -4.516 1 98.5 419 LEU A N 1
ATOM 3342 C CA . LEU A 1 419 ? -15.102 -5.078 -3.268 1 98.5 419 LEU A CA 1
ATOM 3343 C C . LEU A 1 419 ? -13.984 -4.219 -2.678 1 98.5 419 LEU A C 1
ATOM 3345 O O . LEU A 1 419 ? -12.93 -4.734 -2.301 1 98.5 419 LEU A O 1
ATOM 3349 N N . LEU A 1 420 ? -14.219 -2.896 -2.678 1 98.62 420 LEU A N 1
ATOM 3350 C CA . LEU A 1 420 ? -13.289 -1.985 -2.018 1 98.62 420 LEU A CA 1
ATOM 3351 C C . LEU A 1 420 ? -13.68 -1.771 -0.56 1 98.62 420 LEU A C 1
ATOM 3353 O O . LEU A 1 420 ? -14.82 -1.413 -0.266 1 98.62 420 LEU A O 1
ATOM 3357 N N . ILE A 1 421 ? -12.742 -1.977 0.332 1 98.69 421 ILE A N 1
ATOM 3358 C CA . ILE A 1 421 ? -12.953 -1.761 1.758 1 98.69 421 ILE A CA 1
ATOM 3359 C C . ILE A 1 421 ? -11.969 -0.715 2.277 1 98.69 421 ILE A C 1
ATOM 3361 O O . ILE A 1 421 ? -10.758 -0.852 2.1 1 98.69 421 ILE A O 1
ATOM 3365 N N . ILE A 1 422 ? -12.477 0.289 2.924 1 98.19 422 ILE A N 1
ATOM 3366 C CA . ILE A 1 422 ? -11.641 1.329 3.52 1 98.19 422 ILE A CA 1
ATOM 3367 C C . ILE A 1 422 ? -11.805 1.312 5.039 1 98.19 422 ILE A C 1
ATOM 3369 O O . ILE A 1 422 ? -12.93 1.333 5.551 1 98.19 422 ILE A O 1
ATOM 3373 N N . PHE A 1 423 ? -10.727 1.236 5.758 1 97.69 423 PHE A N 1
ATOM 3374 C CA . PHE A 1 423 ? -10.664 1.318 7.211 1 97.69 423 PHE A CA 1
ATOM 3375 C C . PHE A 1 423 ? -10.047 2.641 7.652 1 97.69 423 PHE A C 1
ATOM 3377 O O . PHE A 1 423 ? -8.844 2.85 7.504 1 97.69 423 PHE A O 1
ATOM 3384 N N . SER A 1 424 ? -10.789 3.451 8.305 1 94.75 424 SER A N 1
ATOM 3385 C CA . SER A 1 424 ? -10.297 4.781 8.641 1 94.75 424 SER A CA 1
ATOM 3386 C C . SER A 1 424 ? -9.781 4.836 10.07 1 94.75 424 SER A C 1
ATOM 3388 O O . SER A 1 424 ? -9.281 5.871 10.516 1 94.75 424 SER A O 1
ATOM 3390 N N . THR A 1 425 ? -9.906 3.75 10.82 1 94.5 425 THR A N 1
ATOM 3391 C CA . THR A 1 425 ? -9.422 3.729 12.195 1 94.5 425 THR A CA 1
ATOM 3392 C C . THR A 1 425 ? -7.898 3.715 12.242 1 94.5 425 THR A C 1
ATOM 3394 O O . THR A 1 425 ? -7.254 3.111 11.375 1 94.5 425 THR A O 1
ATOM 3397 N N . LYS A 1 426 ? -7.367 4.355 13.211 1 91.25 426 LYS A N 1
ATOM 3398 C CA . LYS A 1 426 ? -5.918 4.375 13.414 1 91.25 426 LYS A CA 1
ATOM 3399 C C . LYS A 1 426 ? -5.512 3.447 14.555 1 91.25 426 LYS A C 1
ATOM 3401 O O . LYS A 1 426 ? -4.348 3.428 14.961 1 91.25 426 LYS A O 1
ATOM 3406 N N . LEU A 1 427 ? -6.445 2.676 15.031 1 93.25 427 LEU A N 1
ATOM 3407 C CA . LEU A 1 427 ? -6.227 1.918 16.25 1 93.25 427 LEU A CA 1
ATOM 3408 C C . LEU A 1 427 ? -5.93 0.455 15.945 1 93.25 427 LEU A C 1
ATOM 3410 O O . LEU A 1 427 ? -5.578 -0.316 16.844 1 93.25 427 LEU A O 1
ATOM 3414 N N . CYS A 1 428 ? -6.047 0.056 14.711 1 94.62 428 CYS A N 1
ATOM 3415 C CA . CYS A 1 428 ? -5.816 -1.328 14.312 1 94.62 428 CYS A CA 1
ATOM 3416 C C . CYS A 1 428 ? -4.578 -1.443 13.43 1 94.62 428 CYS A C 1
ATOM 3418 O O . CYS A 1 428 ? -4.301 -0.553 12.625 1 94.62 428 CYS A O 1
ATOM 3420 N N . SER A 1 429 ? -3.889 -2.531 13.617 1 93.06 429 SER A N 1
ATOM 3421 C CA . SER A 1 429 ? -2.705 -2.793 12.805 1 93.06 429 SER A CA 1
ATOM 3422 C C . SER A 1 429 ? -3.088 -3.289 11.414 1 93.06 429 SER A C 1
ATOM 3424 O O . SER A 1 429 ? -4.246 -3.627 11.172 1 93.06 429 SER A O 1
ATOM 3426 N N . TYR A 1 430 ? -2.082 -3.305 10.57 1 94.38 430 TYR A N 1
ATOM 3427 C CA . TYR A 1 430 ? -2.238 -3.871 9.242 1 94.38 430 TYR A CA 1
ATOM 3428 C C . TYR A 1 430 ? -2.781 -5.293 9.312 1 94.38 430 TYR A C 1
ATOM 3430 O O . TYR A 1 430 ? -3.711 -5.648 8.578 1 94.38 430 TYR A O 1
ATOM 3438 N N . GLN A 1 431 ? -2.258 -6.113 10.172 1 92.62 431 GLN A N 1
ATOM 3439 C CA . GLN A 1 431 ? -2.66 -7.5 10.367 1 92.62 431 GLN A CA 1
ATOM 3440 C C . GLN A 1 431 ? -4.098 -7.59 10.875 1 92.62 431 GLN A C 1
ATOM 3442 O O . GLN A 1 431 ? -4.852 -8.477 10.469 1 92.62 431 GLN A O 1
ATOM 3447 N N . ASP A 1 432 ? -4.449 -6.688 11.688 1 95.06 432 ASP A N 1
ATOM 3448 C CA . ASP A 1 432 ? -5.805 -6.676 12.227 1 95.06 432 ASP A CA 1
ATOM 3449 C C . ASP A 1 432 ? -6.836 -6.512 11.109 1 95.06 432 ASP A C 1
ATOM 3451 O O . ASP A 1 432 ? -7.863 -7.191 11.102 1 95.06 432 ASP A O 1
ATOM 3455 N N . HIS A 1 433 ? -6.562 -5.641 10.234 1 96.38 433 HIS A N 1
ATOM 3456 C CA . HIS A 1 433 ? -7.492 -5.398 9.133 1 96.38 433 HIS A CA 1
ATOM 3457 C C . HIS A 1 433 ? -7.645 -6.637 8.258 1 96.38 433 HIS A C 1
ATOM 3459 O O . HIS A 1 433 ? -8.758 -6.996 7.867 1 96.38 433 HIS A O 1
ATOM 3465 N N . ILE A 1 434 ? -6.562 -7.281 7.934 1 94.69 434 ILE A N 1
ATOM 3466 C CA . ILE A 1 434 ? -6.594 -8.5 7.129 1 94.69 434 ILE A CA 1
ATOM 3467 C C . ILE A 1 434 ? -7.387 -9.578 7.859 1 94.69 434 ILE A C 1
ATOM 3469 O O . ILE A 1 434 ? -8.172 -10.297 7.242 1 94.69 434 ILE A O 1
ATOM 3473 N N . ASN A 1 435 ? -7.184 -9.672 9.125 1 93.94 435 ASN A N 1
ATOM 3474 C CA . ASN A 1 435 ? -7.922 -10.641 9.922 1 93.94 435 ASN A CA 1
ATOM 3475 C C . ASN A 1 435 ? -9.422 -10.367 9.883 1 93.94 435 ASN A C 1
ATOM 3477 O O . ASN A 1 435 ? -10.227 -11.305 9.812 1 93.94 435 ASN A O 1
ATOM 3481 N N . MET A 1 436 ? -9.789 -9.117 9.984 1 96.12 436 MET A N 1
ATOM 3482 C CA . MET A 1 436 ? -11.195 -8.75 9.883 1 96.12 436 MET A CA 1
ATOM 3483 C C . MET A 1 436 ? -11.781 -9.188 8.547 1 96.12 436 MET A C 1
ATOM 3485 O O . MET A 1 436 ? -12.883 -9.742 8.5 1 96.12 436 MET A O 1
ATOM 3489 N N . ILE A 1 437 ? -11.062 -8.945 7.523 1 97 437 ILE A N 1
ATOM 3490 C CA . ILE A 1 437 ? -11.523 -9.328 6.191 1 97 437 ILE A CA 1
ATOM 3491 C C . ILE A 1 437 ? -11.656 -10.844 6.109 1 97 437 ILE A C 1
ATOM 3493 O O . ILE A 1 437 ? -12.68 -11.359 5.648 1 97 437 ILE A O 1
ATOM 3497 N N . ASN A 1 438 ? -10.609 -11.539 6.559 1 93.5 438 ASN A N 1
ATOM 3498 C CA . ASN A 1 438 ? -10.648 -13 6.551 1 93.5 438 ASN A CA 1
ATOM 3499 C C . ASN A 1 438 ? -11.875 -13.539 7.281 1 93.5 438 ASN A C 1
ATOM 3501 O O . ASN A 1 438 ? -12.562 -14.43 6.785 1 93.5 438 ASN A O 1
ATOM 3505 N N . GLU A 1 439 ? -12.102 -13.008 8.422 1 93.88 439 GLU A N 1
ATOM 3506 C CA . GLU A 1 439 ? -13.227 -13.438 9.234 1 93.88 439 GLU A CA 1
ATOM 3507 C C . GLU A 1 439 ? -14.555 -13.219 8.508 1 93.88 439 GLU A C 1
ATOM 3509 O O . GLU A 1 439 ? -15.5 -13.992 8.672 1 93.88 439 GLU A O 1
ATOM 3514 N N . SER A 1 440 ? -14.617 -12.242 7.734 1 95.75 440 SER A N 1
ATOM 3515 C CA . SER A 1 440 ? -15.836 -11.906 7.012 1 95.75 440 SER A CA 1
ATOM 3516 C C . SER A 1 440 ? -16.141 -12.93 5.922 1 95.75 440 SER A C 1
ATOM 3518 O O . SER A 1 440 ? -17.25 -12.969 5.387 1 95.75 440 SER A O 1
ATOM 3520 N N . PHE A 1 441 ? -15.234 -13.727 5.598 1 93.38 441 PHE A N 1
ATOM 3521 C CA . PHE A 1 441 ? -15.438 -14.664 4.496 1 93.38 441 PHE A CA 1
ATOM 3522 C C . PHE A 1 441 ? -15.383 -16.109 4.996 1 93.38 441 PHE A C 1
ATOM 3524 O O . PHE A 1 441 ? -15.336 -17.047 4.195 1 93.38 441 PHE A O 1
ATOM 3531 N N . VAL A 1 442 ? -15.312 -16.25 6.281 1 88.12 442 VAL A N 1
ATOM 3532 C CA . VAL A 1 442 ? -15.375 -17.594 6.848 1 88.12 442 VAL A CA 1
ATOM 3533 C C . VAL A 1 442 ? -16.672 -18.281 6.41 1 88.12 442 VAL A C 1
ATOM 3535 O O . VAL A 1 442 ? -17.734 -17.672 6.434 1 88.12 442 VAL A O 1
ATOM 3538 N N . ASP A 1 443 ? -16.547 -19.516 5.898 1 81.06 443 ASP A N 1
ATOM 3539 C CA . ASP A 1 443 ? -17.656 -20.375 5.469 1 81.06 443 ASP A CA 1
ATOM 3540 C C . ASP A 1 443 ? -18.297 -19.828 4.195 1 81.06 443 ASP A C 1
ATOM 3542 O O . ASP A 1 443 ? -19.469 -20.125 3.914 1 81.06 443 ASP A O 1
ATOM 3546 N N . SER A 1 444 ? -17.594 -18.906 3.617 1 82.94 444 SER A N 1
ATOM 3547 C CA . SER A 1 444 ? -18.062 -18.438 2.322 1 82.94 444 SER A CA 1
ATOM 3548 C C . SER A 1 444 ? -17.688 -19.406 1.208 1 82.94 444 SER A C 1
ATOM 3550 O O . SER A 1 444 ? -16.656 -20.047 1.268 1 82.94 444 SER A O 1
ATOM 3552 N N . ASN A 1 445 ? -18.531 -19.594 0.296 1 77.88 445 ASN A N 1
ATOM 3553 C CA . ASN A 1 445 ? -18.266 -20.453 -0.844 1 77.88 445 ASN A CA 1
ATOM 3554 C C . ASN A 1 445 ? -17.562 -19.703 -1.972 1 77.88 445 ASN A C 1
ATOM 3556 O O . ASN A 1 445 ? -17.469 -20.203 -3.096 1 77.88 445 ASN A O 1
ATOM 3560 N N . ARG A 1 446 ? -17.125 -18.562 -1.643 1 83.88 446 ARG A N 1
ATOM 3561 C CA . ARG A 1 446 ? -16.453 -17.75 -2.646 1 83.88 446 ARG A CA 1
ATOM 3562 C C . ARG A 1 446 ? -14.938 -17.75 -2.439 1 83.88 446 ARG A C 1
ATOM 3564 O O . ARG A 1 446 ? -14.469 -17.797 -1.303 1 83.88 446 ARG A O 1
ATOM 3571 N N . THR A 1 447 ? -14.258 -17.734 -3.586 1 86.75 447 THR A N 1
ATOM 3572 C CA . THR A 1 447 ? -12.82 -17.484 -3.543 1 86.75 447 THR A CA 1
ATOM 3573 C C . THR A 1 447 ? -12.531 -15.984 -3.486 1 86.75 447 THR A C 1
ATOM 3575 O O . THR A 1 447 ? -13.148 -15.203 -4.211 1 86.75 447 THR A O 1
ATOM 3578 N N . VAL A 1 448 ? -11.656 -15.664 -2.549 1 92.81 448 VAL A N 1
ATOM 3579 C CA . VAL A 1 448 ? -11.375 -14.242 -2.346 1 92.81 448 VAL A CA 1
ATOM 3580 C C . VAL A 1 448 ? -9.883 -13.984 -2.527 1 92.81 448 VAL A C 1
ATOM 3582 O O . VAL A 1 448 ? -9.047 -14.664 -1.928 1 92.81 448 VAL A O 1
ATOM 3585 N N . ARG A 1 449 ? -9.602 -13.039 -3.338 1 93.38 449 ARG A N 1
ATOM 3586 C CA . ARG A 1 449 ? -8.219 -12.602 -3.541 1 93.38 449 ARG A CA 1
ATOM 3587 C C . ARG A 1 449 ? -8.078 -11.102 -3.318 1 93.38 449 ARG A C 1
ATOM 3589 O O . ARG A 1 449 ? -9.016 -10.344 -3.574 1 93.38 449 ARG A O 1
ATOM 3596 N N . ILE A 1 450 ? -6.949 -10.688 -2.83 1 94.25 450 ILE A N 1
ATOM 3597 C CA . ILE A 1 450 ? -6.617 -9.273 -2.742 1 94.25 450 ILE A CA 1
ATOM 3598 C C . ILE A 1 450 ? -5.875 -8.836 -4.004 1 94.25 450 ILE A C 1
ATOM 3600 O O . ILE A 1 450 ? -4.84 -9.398 -4.352 1 94.25 450 ILE A O 1
ATOM 3604 N N . VAL A 1 451 ? -6.398 -7.824 -4.676 1 93.12 451 VAL A N 1
ATOM 3605 C CA . VAL A 1 451 ? -5.816 -7.387 -5.941 1 93.12 451 VAL A CA 1
ATOM 3606 C C . VAL A 1 451 ? -5.328 -5.945 -5.812 1 93.12 451 VAL A C 1
ATOM 3608 O O . VAL A 1 451 ? -4.836 -5.359 -6.781 1 93.12 451 VAL A O 1
ATOM 3611 N N . GLY A 1 452 ? -5.465 -5.398 -4.652 1 93.06 452 GLY A N 1
ATOM 3612 C CA . GLY A 1 452 ? -5 -4.051 -4.367 1 93.06 452 GLY A CA 1
ATOM 3613 C C . GLY A 1 452 ? -5.023 -3.715 -2.889 1 93.06 452 GLY A C 1
ATOM 3614 O O . GLY A 1 452 ? -5.895 -4.188 -2.152 1 93.06 452 GLY A O 1
ATOM 3615 N N . GLN A 1 453 ? -4.109 -2.873 -2.471 1 94.38 453 GLN A N 1
ATOM 3616 C CA . GLN A 1 453 ? -4.043 -2.365 -1.104 1 94.38 453 GLN A CA 1
ATOM 3617 C C . GLN A 1 453 ? -3.268 -1.055 -1.039 1 94.38 453 GLN A C 1
ATOM 3619 O O . GLN A 1 453 ? -2.475 -0.751 -1.934 1 94.38 453 GLN A O 1
ATOM 3624 N N . GLY A 1 454 ? -3.574 -0.332 -0.011 1 94.06 454 GLY A N 1
ATOM 3625 C CA . GLY A 1 454 ? -2.822 0.904 0.139 1 94.06 454 GLY A CA 1
ATOM 3626 C C . GLY A 1 454 ? -3.27 1.732 1.329 1 94.06 454 GLY A C 1
ATOM 3627 O O . GLY A 1 454 ? -3.977 1.235 2.209 1 94.06 454 GLY A O 1
ATOM 3628 N N . ARG A 1 455 ? -2.711 2.938 1.373 1 94.62 455 ARG A N 1
ATOM 3629 C CA . ARG A 1 455 ? -3.018 3.947 2.381 1 94.62 455 ARG A CA 1
ATOM 3630 C C . ARG A 1 455 ? -3.305 5.297 1.733 1 94.62 455 ARG A C 1
ATOM 3632 O O . ARG A 1 455 ? -4.004 5.371 0.72 1 94.62 455 ARG A O 1
ATOM 3639 N N . ALA A 1 456 ? -2.9 6.363 2.377 1 93.31 456 ALA A N 1
ATOM 3640 C CA . ALA A 1 456 ? -3.197 7.707 1.885 1 93.31 456 ALA A CA 1
ATOM 3641 C C . ALA A 1 456 ? -2.418 8.008 0.607 1 93.31 456 ALA A C 1
ATOM 3643 O O . ALA A 1 456 ? -1.343 7.445 0.383 1 93.31 456 ALA A O 1
ATOM 3644 N N . SER A 1 457 ? -2.957 8.906 -0.177 1 90.25 457 SER A N 1
ATOM 3645 C CA . SER A 1 457 ? -2.297 9.391 -1.386 1 90.25 457 SER A CA 1
ATOM 3646 C C . SER A 1 457 ? -0.931 9.992 -1.068 1 90.25 457 SER A C 1
ATOM 3648 O O . SER A 1 457 ? -0.709 10.492 0.036 1 90.25 457 SER A O 1
ATOM 3650 N N . PRO A 1 458 ? -0.044 9.992 -2.053 1 87.94 458 PRO A N 1
ATOM 3651 C CA . PRO A 1 458 ? 1.324 10.461 -1.824 1 87.94 458 PRO A CA 1
ATOM 3652 C C . PRO A 1 458 ? 1.382 11.922 -1.389 1 87.94 458 PRO A C 1
ATOM 3654 O O . PRO A 1 458 ? 2.385 12.359 -0.821 1 87.94 458 PRO A O 1
ATOM 3657 N N . ASP A 1 459 ? 0.411 12.641 -1.67 1 87.88 459 ASP A N 1
ATOM 3658 C CA . ASP A 1 459 ? 0.401 14.039 -1.263 1 87.88 459 ASP A CA 1
ATOM 3659 C C . ASP A 1 459 ? 0.02 14.18 0.209 1 87.88 459 ASP A C 1
ATOM 3661 O O . ASP A 1 459 ? -0.128 15.297 0.712 1 87.88 459 ASP A O 1
ATOM 3665 N N . HIS A 1 460 ? -0.142 13.094 0.881 1 93 460 HIS A N 1
ATOM 3666 C CA . HIS A 1 460 ? -0.33 13.055 2.326 1 93 460 HIS A CA 1
ATOM 3667 C C . HIS A 1 460 ? 0.831 12.344 3.014 1 93 460 HIS A C 1
ATOM 3669 O O . HIS A 1 460 ? 0.661 11.25 3.559 1 93 460 HIS A O 1
ATOM 3675 N N . PRO A 1 461 ? 1.942 13 3.006 1 93.19 461 PRO A N 1
ATOM 3676 C CA . PRO A 1 461 ? 3.096 12.359 3.646 1 93.19 461 PRO A CA 1
ATOM 3677 C C . PRO A 1 461 ? 2.871 12.086 5.133 1 93.19 461 PRO A C 1
ATOM 3679 O O . PRO A 1 461 ? 2.096 12.789 5.781 1 93.19 461 PRO A O 1
ATOM 3682 N N . ALA A 1 462 ? 3.527 11.031 5.613 1 93.56 462 ALA A N 1
ATOM 3683 C CA . ALA A 1 462 ? 3.447 10.672 7.023 1 93.56 462 ALA A CA 1
ATOM 3684 C C . ALA A 1 462 ? 4.836 10.594 7.652 1 93.56 462 ALA A C 1
ATOM 3686 O O . ALA A 1 462 ? 5.785 10.125 7.016 1 93.56 462 ALA A O 1
ATOM 3687 N N . ASP A 1 463 ? 4.875 11.062 8.836 1 92.06 463 ASP A N 1
ATOM 3688 C CA . ASP A 1 463 ? 6.113 10.93 9.602 1 92.06 463 ASP A CA 1
ATOM 3689 C C . ASP A 1 463 ? 6.477 9.461 9.812 1 92.06 463 ASP A C 1
ATOM 3691 O O . ASP A 1 463 ? 5.621 8.648 10.164 1 92.06 463 ASP A O 1
ATOM 3695 N N . LEU A 1 464 ? 7.719 9.133 9.594 1 91.69 464 LEU A N 1
ATOM 3696 C CA . LEU A 1 464 ? 8.164 7.742 9.68 1 91.69 464 LEU A CA 1
ATOM 3697 C C . LEU A 1 464 ? 7.879 7.164 11.062 1 91.69 464 LEU A C 1
ATOM 3699 O O . LEU A 1 464 ? 7.348 6.055 11.172 1 91.69 464 LEU A O 1
ATOM 3703 N N . SER A 1 465 ? 8.188 7.875 12.078 1 89.12 465 SER A N 1
ATOM 3704 C CA . SER A 1 465 ? 8.094 7.363 13.438 1 89.12 465 SER A CA 1
ATOM 3705 C C . SER A 1 465 ? 6.637 7.203 13.867 1 89.12 465 SER A C 1
ATOM 3707 O O . SER A 1 465 ? 6.336 6.438 14.781 1 89.12 465 SER A O 1
ATOM 3709 N N . LEU A 1 466 ? 5.82 7.91 13.211 1 90.38 466 LEU A N 1
ATOM 3710 C CA . LEU A 1 466 ? 4.402 7.879 13.562 1 90.38 466 LEU A CA 1
ATOM 3711 C C . LEU A 1 466 ? 3.588 7.188 12.477 1 90.38 466 LEU A C 1
ATOM 3713 O O . LEU A 1 466 ? 2.355 7.195 12.516 1 90.38 466 LEU A O 1
ATOM 3717 N N . TYR A 1 467 ? 4.176 6.543 11.57 1 90.56 467 TYR A N 1
ATOM 3718 C CA . TYR A 1 467 ? 3.58 6.023 10.344 1 90.56 467 TYR A CA 1
ATOM 3719 C C . TYR A 1 467 ? 2.506 4.988 10.656 1 90.56 467 TYR A C 1
ATOM 3721 O O . TYR A 1 467 ? 1.455 4.961 10.016 1 90.56 467 TYR A O 1
ATOM 3729 N N . LEU A 1 468 ? 2.742 4.145 11.586 1 84.69 468 LEU A N 1
ATOM 3730 C CA . LEU A 1 468 ? 1.829 3.049 11.891 1 84.69 468 LEU A CA 1
ATOM 3731 C C . LEU A 1 468 ? 0.525 3.578 12.477 1 84.69 468 LEU A C 1
ATOM 3733 O O . LEU A 1 468 ? -0.476 2.859 12.523 1 84.69 468 LEU A O 1
ATOM 3737 N N . PHE A 1 469 ? 0.588 4.824 12.852 1 81 469 PHE A N 1
ATOM 3738 C CA . PHE A 1 469 ? -0.59 5.426 13.469 1 81 469 PHE A CA 1
ATOM 3739 C C . PHE A 1 469 ? -1.148 6.539 12.586 1 81 469 PHE A C 1
ATOM 3741 O O . PHE A 1 469 ? -1.979 7.332 13.031 1 81 469 PHE A O 1
ATOM 3748 N N . ALA A 1 470 ? -0.57 6.402 11.422 1 81.44 470 ALA A N 1
ATOM 3749 C CA . ALA A 1 470 ? -0.974 7.477 10.516 1 81.44 470 ALA A CA 1
ATOM 3750 C C . ALA A 1 470 ? -2.035 6.996 9.531 1 81.44 470 ALA A C 1
ATOM 3752 O O . ALA A 1 470 ? -2.021 5.836 9.117 1 81.44 470 ALA A O 1
ATOM 3753 N N . ASP A 1 471 ? -3.066 7.727 9.281 1 80.81 471 ASP A N 1
ATOM 3754 C CA . ASP A 1 471 ? -3.986 7.684 8.148 1 80.81 471 ASP A CA 1
ATOM 3755 C C . ASP A 1 471 ? -4.824 6.41 8.164 1 80.81 471 ASP A C 1
ATOM 3757 O O . ASP A 1 471 ? -5.094 5.852 9.234 1 80.81 471 ASP A O 1
ATOM 3761 N N . PHE A 1 472 ? -5.367 5.934 6.973 1 92.12 472 PHE A N 1
ATOM 3762 C CA . PHE A 1 472 ? -6.309 4.832 6.793 1 92.12 472 PHE A CA 1
ATOM 3763 C C . PHE A 1 472 ? -5.699 3.734 5.93 1 92.12 472 PHE A C 1
ATOM 3765 O O . PHE A 1 472 ? -4.578 3.875 5.438 1 92.12 472 PHE A O 1
ATOM 3772 N N . TYR A 1 473 ? -6.316 2.529 5.977 1 96 473 TYR A N 1
ATOM 3773 C CA . TYR A 1 473 ? -5.98 1.419 5.09 1 96 473 TYR A CA 1
ATOM 3774 C C . TYR A 1 473 ? -7.121 1.128 4.125 1 96 473 TYR A C 1
ATOM 3776 O O . TYR A 1 473 ? -8.297 1.312 4.461 1 96 473 TYR A O 1
ATOM 3784 N N . TRP A 1 474 ? -6.77 0.705 2.916 1 97.38 474 TRP A N 1
ATOM 3785 C CA . TRP A 1 474 ? -7.793 0.22 1.996 1 97.38 474 TRP A CA 1
ATOM 3786 C C . TRP A 1 474 ? -7.332 -1.048 1.286 1 97.38 474 TRP A C 1
ATOM 3788 O O . TRP A 1 474 ? -6.133 -1.258 1.094 1 97.38 474 TRP A O 1
ATOM 3798 N N . PHE A 1 475 ? -8.297 -1.906 0.933 1 97.44 475 PHE A N 1
ATOM 3799 C CA . PHE A 1 475 ? -8.078 -3.162 0.225 1 97.44 475 PHE A CA 1
ATOM 3800 C C . PHE A 1 475 ? -9.109 -3.35 -0.88 1 97.44 475 PHE A C 1
ATOM 3802 O O . PHE A 1 475 ? -10.289 -3.049 -0.691 1 97.44 475 PHE A O 1
ATOM 3809 N N . ILE A 1 476 ? -8.688 -3.801 -2.018 1 97.06 476 ILE A N 1
ATOM 3810 C CA . ILE A 1 476 ? -9.578 -4.23 -3.088 1 97.06 476 ILE A CA 1
ATOM 3811 C C . ILE A 1 476 ? -9.555 -5.754 -3.199 1 97.06 476 ILE A C 1
ATOM 3813 O O . ILE A 1 476 ? -8.5 -6.352 -3.434 1 97.06 476 ILE A O 1
ATOM 3817 N N . LEU A 1 477 ? -10.688 -6.316 -3.045 1 97.25 477 LEU A N 1
ATOM 3818 C CA . LEU A 1 477 ? -10.859 -7.762 -3.152 1 97.25 477 LEU A CA 1
ATOM 3819 C C . LEU A 1 477 ? -11.531 -8.133 -4.469 1 97.25 477 LEU A C 1
ATOM 3821 O O . LEU A 1 477 ? -12.398 -7.402 -4.953 1 97.25 477 LEU A O 1
ATOM 3825 N N . GLN A 1 478 ? -11.156 -9.188 -5.012 1 95.12 478 GLN A N 1
ATOM 3826 C CA . GLN A 1 478 ? -11.914 -9.836 -6.082 1 95.12 478 GLN A CA 1
ATOM 3827 C C . GLN A 1 478 ? -12.594 -11.109 -5.586 1 95.12 478 GLN A C 1
ATOM 3829 O O . GLN A 1 478 ? -11.953 -11.945 -4.945 1 95.12 478 GLN A O 1
ATOM 3834 N N . LEU A 1 479 ? -13.805 -11.172 -5.875 1 93.81 479 LEU A N 1
ATOM 3835 C CA . LEU A 1 479 ? -14.609 -12.297 -5.414 1 93.81 479 LEU A CA 1
ATOM 3836 C C . LEU A 1 479 ? -15.039 -13.172 -6.582 1 93.81 479 LEU A C 1
ATOM 3838 O O . LEU A 1 479 ? -15.547 -12.672 -7.59 1 93.81 479 LEU A O 1
ATOM 3842 N N . SER A 1 480 ? -14.75 -14.461 -6.402 1 87.81 480 SER A N 1
ATOM 3843 C CA . SER A 1 480 ? -15.18 -15.414 -7.418 1 87.81 480 SER A CA 1
ATOM 3844 C C . SER A 1 480 ? -15.859 -16.625 -6.789 1 87.81 480 SER A C 1
ATOM 3846 O O . SER A 1 480 ? -15.594 -16.969 -5.633 1 87.81 480 SER A O 1
ATOM 3848 N N . MET B 1 1 ? -10.367 -41.125 -46.688 1 18.48 1 MET B N 1
ATOM 3849 C CA . MET B 1 1 ? -9.93 -41.656 -45.406 1 18.48 1 MET B CA 1
ATOM 3850 C C . MET B 1 1 ? -8.484 -41.281 -45.125 1 18.48 1 MET B C 1
ATOM 3852 O O . MET B 1 1 ? -7.559 -41.969 -45.531 1 18.48 1 MET B O 1
ATOM 3856 N N . ALA B 1 2 ? -8.18 -40 -45.281 1 21.06 2 ALA B N 1
ATOM 3857 C CA . ALA B 1 2 ? -6.887 -39.344 -45.375 1 21.06 2 ALA B CA 1
ATOM 3858 C C . ALA B 1 2 ? -6.043 -39.594 -44.125 1 21.06 2 ALA B C 1
ATOM 3860 O O . ALA B 1 2 ? -6.484 -39.312 -43 1 21.06 2 ALA B O 1
ATOM 3861 N N . LYS B 1 3 ? -5.211 -40.625 -44.219 1 23.08 3 LYS B N 1
ATOM 3862 C CA . LYS B 1 3 ? -4.242 -41.094 -43.219 1 23.08 3 LYS B CA 1
ATOM 3863 C C . LYS B 1 3 ? -3.412 -39.938 -42.656 1 23.08 3 LYS B C 1
ATOM 3865 O O . LYS B 1 3 ? -2.559 -39.406 -43.375 1 23.08 3 LYS B O 1
ATOM 3870 N N . MET B 1 4 ? -4.004 -39.031 -42 1 26.09 4 MET B N 1
ATOM 3871 C CA . MET B 1 4 ? -3.197 -37.938 -41.469 1 26.09 4 MET B CA 1
ATOM 3872 C C . MET B 1 4 ? -2.064 -38.469 -40.594 1 26.09 4 MET B C 1
ATOM 3874 O O . MET B 1 4 ? -2.309 -39.188 -39.625 1 26.09 4 MET B O 1
ATOM 3878 N N . THR B 1 5 ? -0.944 -38.812 -41.156 1 26.98 5 THR B N 1
ATOM 3879 C CA . THR B 1 5 ? 0.311 -39.281 -40.594 1 26.98 5 THR B CA 1
ATOM 3880 C C . THR B 1 5 ? 0.75 -38.344 -39.469 1 26.98 5 THR B C 1
ATOM 3882 O O . THR B 1 5 ? 0.922 -37.125 -39.656 1 26.98 5 THR B O 1
ATOM 3885 N N . LEU B 1 6 ? 0.446 -38.594 -38.219 1 28.69 6 LEU B N 1
ATOM 3886 C CA . LEU B 1 6 ? 0.926 -38.031 -36.938 1 28.69 6 LEU B CA 1
ATOM 3887 C C . LEU B 1 6 ? 2.449 -38 -36.906 1 28.69 6 LEU B C 1
ATOM 3889 O O . LEU B 1 6 ? 3.102 -39.031 -36.969 1 28.69 6 LEU B O 1
ATOM 3893 N N . SER B 1 7 ? 3.094 -37.062 -37.625 1 30.81 7 SER B N 1
ATOM 3894 C CA . SER B 1 7 ? 4.539 -36.875 -37.656 1 30.81 7 SER B CA 1
ATOM 3895 C C . SER B 1 7 ? 5.129 -37.031 -36.25 1 30.81 7 SER B C 1
ATOM 3897 O O . SER B 1 7 ? 4.516 -36.625 -35.25 1 30.81 7 SER B O 1
ATOM 3899 N N . ARG B 1 8 ? 5.98 -38.062 -35.969 1 32.31 8 ARG B N 1
ATOM 3900 C CA . ARG B 1 8 ? 6.844 -38.438 -34.875 1 32.31 8 ARG B CA 1
ATOM 3901 C C . ARG B 1 8 ? 7.527 -37.25 -34.25 1 32.31 8 ARG B C 1
ATOM 3903 O O . ARG B 1 8 ? 8.242 -36.5 -34.938 1 32.31 8 ARG B O 1
ATOM 3910 N N . TRP B 1 9 ? 7.027 -36.594 -33.219 1 30.64 9 TRP B N 1
ATOM 3911 C CA . TRP B 1 9 ? 7.613 -35.594 -32.312 1 30.64 9 TRP B CA 1
ATOM 3912 C C . TRP B 1 9 ? 9.055 -35.969 -31.969 1 30.64 9 TRP B C 1
ATOM 3914 O O . TRP B 1 9 ? 9.328 -37.031 -31.469 1 30.64 9 TRP B O 1
ATOM 3924 N N . SER B 1 10 ? 10.109 -35.656 -32.812 1 30.42 10 SER B N 1
ATOM 3925 C CA . SER B 1 10 ? 11.539 -35.719 -32.531 1 30.42 10 SER B CA 1
ATOM 3926 C C . SER B 1 10 ? 11.828 -35.469 -31.062 1 30.42 10 SER B C 1
ATOM 3928 O O . SER B 1 10 ? 11.359 -34.469 -30.5 1 30.42 10 SER B O 1
ATOM 3930 N N . CYS B 1 11 ? 12.133 -36.469 -30.234 1 31.03 11 CYS B N 1
ATOM 3931 C CA . CYS B 1 11 ? 12.688 -36.469 -28.891 1 31.03 11 CYS B CA 1
ATOM 3932 C C . CYS B 1 11 ? 13.82 -35.469 -28.766 1 31.03 11 CYS B C 1
ATOM 3934 O O . CYS B 1 11 ? 14.945 -35.75 -29.188 1 31.03 11 CYS B O 1
ATOM 3936 N N . CYS B 1 12 ? 13.719 -34.219 -29.031 1 33 12 CYS B N 1
ATOM 3937 C CA . CYS B 1 12 ? 14.734 -33.219 -28.688 1 33 12 CYS B CA 1
ATOM 3938 C C . CYS B 1 12 ? 15.375 -33.562 -27.344 1 33 12 CYS B C 1
ATOM 3940 O O . CYS B 1 12 ? 14.688 -33.969 -26.406 1 33 12 CYS B O 1
ATOM 3942 N N . GLN B 1 13 ? 16.656 -33.906 -27.25 1 32.38 13 GLN B N 1
ATOM 3943 C CA . GLN B 1 13 ? 17.531 -34.094 -26.094 1 32.38 13 GLN B CA 1
ATOM 3944 C C . GLN B 1 13 ? 17.203 -33.094 -25 1 32.38 13 GLN B C 1
ATOM 3946 O O . GLN B 1 13 ? 17.344 -31.875 -25.188 1 32.38 13 GLN B O 1
ATOM 3951 N N . ILE B 1 14 ? 16.281 -33.375 -24.234 1 39.69 14 ILE B N 1
ATOM 3952 C CA . ILE B 1 14 ? 15.922 -32.688 -23 1 39.69 14 ILE B CA 1
ATOM 3953 C C . ILE B 1 14 ? 17.172 -32.406 -22.172 1 39.69 14 ILE B C 1
ATOM 3955 O O . ILE B 1 14 ? 17.828 -33.312 -21.672 1 39.69 14 ILE B O 1
ATOM 3959 N N . ARG B 1 15 ? 17.984 -31.422 -22.516 1 41.06 15 ARG B N 1
ATOM 3960 C CA . ARG B 1 15 ? 19.109 -31.031 -21.672 1 41.06 15 ARG B CA 1
ATOM 3961 C C . ARG B 1 15 ? 18.641 -30.641 -20.266 1 41.06 15 ARG B C 1
ATOM 3963 O O . ARG B 1 15 ? 18 -29.609 -20.094 1 41.06 15 ARG B O 1
ATOM 3970 N N . SER B 1 16 ? 18.453 -31.578 -19.391 1 47.62 16 SER B N 1
ATOM 3971 C CA . SER B 1 16 ? 18.203 -31.375 -17.969 1 47.62 16 SER B CA 1
ATOM 3972 C C . SER B 1 16 ? 19.469 -30.906 -17.25 1 47.62 16 SER B C 1
ATOM 3974 O O . SER B 1 16 ? 20.547 -31.469 -17.453 1 47.62 16 SER B O 1
ATOM 3976 N N . PHE B 1 17 ? 19.609 -29.734 -16.875 1 49.5 17 PHE B N 1
ATOM 3977 C CA . PHE B 1 17 ? 20.688 -29.25 -16.031 1 49.5 17 PHE B CA 1
ATOM 3978 C C . PHE B 1 17 ? 20.344 -29.406 -14.562 1 49.5 17 PHE B C 1
ATOM 3980 O O . PHE B 1 17 ? 19.703 -28.547 -13.969 1 49.5 17 PHE B O 1
ATOM 3987 N N . ALA B 1 18 ? 20.438 -30.766 -14.109 1 50.56 18 ALA B N 1
ATOM 3988 C CA . ALA B 1 18 ? 20.188 -31.031 -12.703 1 50.56 18 ALA B CA 1
ATOM 3989 C C . ALA B 1 18 ? 21.406 -30.703 -11.844 1 50.56 18 ALA B C 1
ATOM 3991 O O . ALA B 1 18 ? 22.531 -31.031 -12.211 1 50.56 18 ALA B O 1
ATOM 3992 N N . ASN B 1 19 ? 21.266 -29.828 -10.852 1 49.38 19 ASN B N 1
ATOM 3993 C CA . ASN B 1 19 ? 22.328 -29.516 -9.898 1 49.38 19 ASN B CA 1
ATOM 3994 C C . ASN B 1 19 ? 22.516 -30.656 -8.898 1 49.38 19 ASN B C 1
ATOM 3996 O O . ASN B 1 19 ? 21.594 -31 -8.156 1 49.38 19 ASN B O 1
ATOM 4000 N N . ALA B 1 20 ? 23.609 -31.516 -8.938 1 50.94 20 ALA B N 1
ATOM 4001 C CA . ALA B 1 20 ? 24.016 -32.688 -8.156 1 50.94 20 ALA B CA 1
ATOM 4002 C C . ALA B 1 20 ? 23.938 -32.375 -6.66 1 50.94 20 ALA B C 1
ATOM 4004 O O . ALA B 1 20 ? 23.719 -33.281 -5.855 1 50.94 20 ALA B O 1
ATOM 4005 N N . LYS B 1 21 ? 24.062 -31.156 -6.301 1 50.62 21 LYS B N 1
ATOM 4006 C CA . LYS B 1 21 ? 24.234 -30.781 -4.902 1 50.62 21 LYS B CA 1
ATOM 4007 C C . LYS B 1 21 ? 22.984 -31.094 -4.09 1 50.62 21 LYS B C 1
ATOM 4009 O O . LYS B 1 21 ? 23.062 -31.297 -2.873 1 50.62 21 LYS B O 1
ATOM 4014 N N . PHE B 1 22 ? 21.828 -31.234 -4.609 1 54.56 22 PHE B N 1
ATOM 4015 C CA . PHE B 1 22 ? 20.609 -31.359 -3.822 1 54.56 22 PHE B CA 1
ATOM 4016 C C . PHE B 1 22 ? 20.016 -32.75 -3.943 1 54.56 22 PHE B C 1
ATOM 4018 O O . PHE B 1 22 ? 18.844 -32.969 -3.646 1 54.56 22 PHE B O 1
ATOM 4025 N N . GLN B 1 23 ? 20.641 -33.781 -4.477 1 57.59 23 GLN B N 1
ATOM 4026 C CA . GLN B 1 23 ? 20.125 -35.125 -4.797 1 57.59 23 GLN B CA 1
ATOM 4027 C C . GLN B 1 23 ? 19.797 -35.906 -3.529 1 57.59 23 GLN B C 1
ATOM 4029 O O . GLN B 1 23 ? 18.891 -36.719 -3.529 1 57.59 23 GLN B O 1
ATOM 4034 N N . LYS B 1 24 ? 20.391 -35.656 -2.42 1 58.16 24 LYS B N 1
ATOM 4035 C CA . LYS B 1 24 ? 20.312 -36.562 -1.277 1 58.16 24 LYS B CA 1
ATOM 4036 C C . LYS B 1 24 ? 18.906 -36.562 -0.677 1 58.16 24 LYS B C 1
ATOM 4038 O O . LYS B 1 24 ? 18.469 -37.594 -0.134 1 58.16 24 LYS B O 1
ATOM 4043 N N . ASN B 1 25 ? 18.047 -35.5 -0.841 1 68.44 25 ASN B N 1
ATOM 4044 C CA . ASN B 1 25 ? 16.781 -35.469 -0.112 1 68.44 25 ASN B CA 1
ATOM 4045 C C . ASN B 1 25 ? 15.586 -35.438 -1.062 1 68.44 25 ASN B C 1
ATOM 4047 O O . ASN B 1 25 ? 14.523 -34.906 -0.707 1 68.44 25 ASN B O 1
ATOM 4051 N N . THR B 1 26 ? 15.844 -36.125 -2.238 1 81.62 26 THR B N 1
ATOM 4052 C CA . THR B 1 26 ? 14.734 -36.188 -3.188 1 81.62 26 THR B CA 1
ATOM 4053 C C . THR B 1 26 ? 14.023 -37.531 -3.145 1 81.62 26 THR B C 1
ATOM 4055 O O . THR B 1 26 ? 14.672 -38.562 -2.992 1 81.62 26 THR B O 1
ATOM 4058 N N . LYS B 1 27 ? 12.688 -37.5 -3.084 1 80.75 27 LYS B N 1
ATOM 4059 C CA . LYS B 1 27 ? 11.875 -38.719 -3.062 1 80.75 27 LYS B CA 1
ATOM 4060 C C . LYS B 1 27 ? 11.344 -39.031 -4.457 1 80.75 27 LYS B C 1
ATOM 4062 O O . LYS B 1 27 ? 11.031 -40.188 -4.75 1 80.75 27 LYS B O 1
ATOM 4067 N N . PHE B 1 28 ? 11.242 -37.938 -5.234 1 85.06 28 PHE B N 1
ATOM 4068 C CA . PHE B 1 28 ? 10.672 -38.125 -6.562 1 85.06 28 PHE B CA 1
ATOM 4069 C C . PHE B 1 28 ? 11.656 -37.688 -7.641 1 85.06 28 PHE B C 1
ATOM 4071 O O . PHE B 1 28 ? 12.422 -36.75 -7.449 1 85.06 28 PHE B O 1
ATOM 4078 N N . GLY B 1 29 ? 11.766 -38.438 -8.664 1 79.31 29 GLY B N 1
ATOM 4079 C CA . GLY B 1 29 ? 12.703 -38.094 -9.734 1 79.31 29 GLY B CA 1
ATOM 4080 C C . GLY B 1 29 ? 12.258 -38.625 -11.094 1 79.31 29 GLY B C 1
ATOM 4081 O O . GLY B 1 29 ? 11.352 -38.062 -11.711 1 79.31 29 GLY B O 1
ATOM 4082 N N . GLU B 1 30 ? 12.703 -39.781 -11.422 1 82 30 GLU B N 1
ATOM 4083 C CA . GLU B 1 30 ? 12.539 -40.344 -12.766 1 82 30 GLU B CA 1
ATOM 4084 C C . GLU B 1 30 ? 11.094 -40.719 -13.039 1 82 30 GLU B C 1
ATOM 4086 O O . GLU B 1 30 ? 10.617 -40.625 -14.172 1 82 30 GLU B O 1
ATOM 4091 N N . GLU B 1 31 ? 10.414 -41.031 -12.039 1 87.31 31 GLU B N 1
ATOM 4092 C CA . GLU B 1 31 ? 9.039 -41.469 -12.195 1 87.31 31 GLU B CA 1
ATOM 4093 C C . GLU B 1 31 ? 8.133 -40.344 -12.656 1 87.31 31 GLU B C 1
ATOM 4095 O O . GLU B 1 31 ? 7.043 -40.594 -13.188 1 87.31 31 GLU B O 1
ATOM 4100 N N . LEU B 1 32 ? 8.547 -39.156 -12.43 1 92 32 LEU B N 1
ATOM 4101 C CA . LEU B 1 32 ? 7.727 -38.031 -12.805 1 92 32 LEU B CA 1
ATOM 4102 C C . LEU B 1 32 ? 7.945 -37.656 -14.266 1 92 32 LEU B C 1
ATOM 4104 O O . LEU B 1 32 ? 7.141 -36.906 -14.844 1 92 32 LEU B O 1
ATOM 4108 N N . LEU B 1 33 ? 9.016 -38.062 -14.859 1 90.5 33 LEU B N 1
ATOM 4109 C CA . LEU B 1 33 ? 9.383 -37.688 -16.219 1 90.5 33 LEU B CA 1
ATOM 4110 C C . LEU B 1 33 ? 8.297 -38.062 -17.203 1 90.5 33 LEU B C 1
ATOM 4112 O O . LEU B 1 33 ? 8.07 -37.375 -18.203 1 90.5 33 LEU B O 1
ATOM 4116 N N . LYS B 1 34 ? 7.688 -39.156 -16.953 1 92.38 34 LYS B N 1
ATOM 4117 C CA . LYS B 1 34 ? 6.633 -39.625 -17.844 1 92.38 34 LYS B CA 1
ATOM 4118 C C . LYS B 1 34 ? 5.504 -38.594 -17.938 1 92.38 34 LYS B C 1
ATOM 4120 O O . LYS B 1 34 ? 4.902 -38.406 -19 1 92.38 34 LYS B O 1
ATOM 4125 N N . TYR B 1 35 ? 5.277 -37.875 -16.859 1 94.56 35 TYR B N 1
ATOM 4126 C CA . TYR B 1 35 ? 4.145 -36.969 -16.797 1 94.56 35 TYR B CA 1
ATOM 4127 C C . TYR B 1 35 ? 4.48 -35.625 -17.484 1 94.56 35 TYR B C 1
ATOM 4129 O O . TYR B 1 35 ? 3.631 -34.75 -17.562 1 94.56 35 TYR B O 1
ATOM 4137 N N . HIS B 1 36 ? 5.668 -35.531 -17.969 1 94 36 HIS B N 1
ATOM 4138 C CA . HIS B 1 36 ? 6.023 -34.375 -18.766 1 94 36 HIS B CA 1
ATOM 4139 C C . HIS B 1 36 ? 5.492 -34.5 -20.188 1 94 36 HIS B C 1
ATOM 4141 O O . HIS B 1 36 ? 5.352 -33.5 -20.906 1 94 36 HIS B O 1
ATOM 4147 N N . HIS B 1 37 ? 5.156 -35.75 -20.547 1 91.31 37 HIS B N 1
ATOM 4148 C CA . HIS B 1 37 ? 4.762 -36.031 -21.938 1 91.31 37 HIS B CA 1
ATOM 4149 C C . HIS B 1 37 ? 3.412 -36.719 -22 1 91.31 37 HIS B C 1
ATOM 4151 O O . HIS B 1 37 ? 2.729 -36.688 -23.031 1 91.31 37 HIS B O 1
ATOM 4157 N N . GLU B 1 38 ? 3.166 -37.438 -20.906 1 94.5 38 GLU B N 1
ATOM 4158 C CA . GLU B 1 38 ? 1.885 -38.125 -20.828 1 94.5 38 GLU B CA 1
ATOM 4159 C C . GLU B 1 38 ? 0.993 -37.531 -19.75 1 94.5 38 GLU B C 1
ATOM 4161 O O . GLU B 1 38 ? 1.414 -37.344 -18.609 1 94.5 38 GLU B O 1
ATOM 4166 N N . GLN B 1 39 ? -0.178 -37.281 -20.156 1 95.25 39 GLN B N 1
ATOM 4167 C CA . GLN B 1 39 ? -1.108 -36.656 -19.219 1 95.25 39 GLN B CA 1
ATOM 4168 C C . GLN B 1 39 ? -1.493 -37.594 -18.094 1 95.25 39 GLN B C 1
ATOM 4170 O O . GLN B 1 39 ? -1.733 -38.781 -18.344 1 95.25 39 GLN B O 1
ATOM 4175 N N . TYR B 1 40 ? -1.5 -37.062 -16.953 1 94.75 40 TYR B N 1
ATOM 4176 C CA . TYR B 1 40 ? -2.133 -37.75 -15.852 1 94.75 40 TYR B CA 1
ATOM 4177 C C . TYR B 1 40 ? -3.645 -37.812 -16.031 1 94.75 40 TYR B C 1
ATOM 4179 O O . TYR B 1 40 ? -4.289 -36.781 -16.266 1 94.75 40 TYR B O 1
ATOM 4187 N N . VAL B 1 41 ? -4.164 -39 -15.984 1 95.31 41 VAL B N 1
ATOM 4188 C CA . VAL B 1 41 ? -5.605 -39.156 -16.156 1 95.31 41 VAL B CA 1
ATOM 4189 C C . VAL B 1 41 ? -6.281 -39.156 -14.781 1 95.31 41 VAL B C 1
ATOM 4191 O O . VAL B 1 41 ? -6.172 -40.125 -14.031 1 95.31 41 VAL B O 1
ATOM 4194 N N . ASP B 1 42 ? -6.984 -38.125 -14.477 1 96.25 42 ASP B N 1
ATOM 4195 C CA . ASP B 1 42 ? -7.727 -38 -13.227 1 96.25 42 ASP B CA 1
ATOM 4196 C C . ASP B 1 42 ? -9.125 -38.594 -13.359 1 96.25 42 ASP B C 1
ATOM 4198 O O . ASP B 1 42 ? -9.938 -38.125 -14.156 1 96.25 42 ASP B O 1
ATOM 4202 N N . LYS B 1 43 ? -9.367 -39.625 -12.617 1 94.44 43 LYS B N 1
ATOM 4203 C CA . LYS B 1 43 ? -10.695 -40.219 -12.531 1 94.44 43 LYS B CA 1
ATOM 4204 C C . LYS B 1 43 ? -11.391 -39.812 -11.234 1 94.44 43 LYS B C 1
ATOM 4206 O O . LYS B 1 43 ? -11.133 -40.406 -10.18 1 94.44 43 LYS B O 1
ATOM 4211 N N . ALA B 1 44 ? -12.375 -39 -11.359 1 93.12 44 ALA B N 1
ATOM 4212 C CA . ALA B 1 44 ? -13.008 -38.375 -10.195 1 93.12 44 ALA B CA 1
ATOM 4213 C C . ALA B 1 44 ? -13.641 -39.438 -9.297 1 93.12 44 ALA B C 1
ATOM 4215 O O . ALA B 1 44 ? -13.586 -39.344 -8.07 1 93.12 44 ALA B O 1
ATOM 4216 N N . HIS B 1 45 ? -14.164 -40.438 -9.867 1 91.69 45 HIS B N 1
ATOM 4217 C CA . HIS B 1 45 ? -14.906 -41.438 -9.109 1 91.69 45 HIS B CA 1
ATOM 4218 C C . HIS B 1 45 ? -13.969 -42.375 -8.383 1 91.69 45 HIS B C 1
ATOM 4220 O O . HIS B 1 45 ? -14.375 -43.062 -7.445 1 91.69 45 HIS B O 1
ATOM 4226 N N . SER B 1 46 ? -12.773 -42.438 -8.789 1 92.94 46 SER B N 1
ATOM 4227 C CA . SER B 1 46 ? -11.844 -43.406 -8.195 1 92.94 46 SER B CA 1
ATOM 4228 C C . SER B 1 46 ? -10.742 -42.688 -7.418 1 92.94 46 SER B C 1
ATOM 4230 O O . SER B 1 46 ? -9.789 -43.344 -6.957 1 92.94 46 SER B O 1
ATOM 4232 N N . ARG B 1 47 ? -10.797 -41.406 -7.246 1 95.19 47 ARG B N 1
ATOM 4233 C CA . ARG B 1 47 ? -9.82 -40.656 -6.461 1 95.19 47 ARG B CA 1
ATOM 4234 C C . ARG B 1 47 ? -9.805 -41.125 -5.008 1 95.19 47 ARG B C 1
ATOM 4236 O O . ARG B 1 47 ? -10.859 -41.344 -4.41 1 95.19 47 ARG B O 1
ATOM 4243 N N . PRO B 1 48 ? -8.594 -41.344 -4.523 1 96.81 48 PRO B N 1
ATOM 4244 C CA . PRO B 1 48 ? -8.57 -41.625 -3.092 1 96.81 48 PRO B CA 1
ATOM 4245 C C . PRO B 1 48 ? -9.078 -40.469 -2.236 1 96.81 48 PRO B C 1
ATOM 4247 O O . PRO B 1 48 ? -8.922 -39.312 -2.609 1 96.81 48 PRO B O 1
ATOM 4250 N N . ASP B 1 49 ? -9.664 -40.844 -1.103 1 96.69 49 ASP B N 1
ATOM 4251 C CA . ASP B 1 49 ? -10.133 -39.844 -0.145 1 96.69 49 ASP B CA 1
ATOM 4252 C C . ASP B 1 49 ? -9.078 -39.594 0.93 1 96.69 49 ASP B C 1
ATOM 4254 O O . ASP B 1 49 ? -8.5 -40.531 1.481 1 96.69 49 ASP B O 1
ATOM 4258 N N . LEU B 1 50 ? -8.727 -38.375 1.122 1 97.25 50 LEU B N 1
ATOM 4259 C CA . LEU B 1 50 ? -7.934 -37.938 2.258 1 97.25 50 LEU B CA 1
ATOM 4260 C C . LEU B 1 50 ? -8.836 -37.438 3.383 1 97.25 50 LEU B C 1
ATOM 4262 O O . LEU B 1 50 ? -9.602 -36.469 3.197 1 97.25 50 LEU B O 1
ATOM 4266 N N . TYR B 1 51 ? -8.711 -38.062 4.527 1 95.56 51 TYR B N 1
ATOM 4267 C CA . TYR B 1 51 ? -9.586 -37.75 5.645 1 95.56 51 TYR B CA 1
ATOM 4268 C C . TYR B 1 51 ? -8.852 -36.906 6.684 1 95.56 51 TYR B C 1
ATOM 4270 O O . TYR B 1 51 ? -7.75 -37.25 7.117 1 95.56 51 TYR B O 1
ATOM 4278 N N . LEU B 1 52 ? -9.484 -35.844 7.047 1 94 52 LEU B N 1
ATOM 4279 C CA . LEU B 1 52 ? -8.961 -35 8.109 1 94 52 LEU B CA 1
ATOM 4280 C C . LEU B 1 52 ? -9.25 -35.625 9.477 1 94 52 LEU B C 1
ATOM 4282 O O . LEU B 1 52 ? -10.297 -36.219 9.688 1 94 52 LEU B O 1
ATOM 4286 N N . LYS B 1 53 ? -8.242 -35.438 10.359 1 89.31 53 LYS B N 1
ATOM 4287 C CA . LYS B 1 53 ? -8.438 -35.875 11.734 1 89.31 53 LYS B CA 1
ATOM 4288 C C . LYS B 1 53 ? -9.555 -35.094 12.414 1 89.31 53 LYS B C 1
ATOM 4290 O O . LYS B 1 53 ? -9.766 -33.906 12.125 1 89.31 53 LYS B O 1
ATOM 4295 N N . GLY B 1 54 ? -10.297 -35.969 13.164 1 76 54 GLY B N 1
ATOM 4296 C CA . GLY B 1 54 ? -11.336 -35.344 13.945 1 76 54 GLY B CA 1
ATOM 4297 C C . GLY B 1 54 ? -10.797 -34.562 15.125 1 76 54 GLY B C 1
ATOM 4298 O O . GLY B 1 54 ? -9.641 -34.719 15.508 1 76 54 GLY B O 1
ATOM 4299 N N . SER B 1 55 ? -11.078 -33.469 15.469 1 57.41 55 SER B N 1
ATOM 4300 C CA . SER B 1 55 ? -10.625 -32.781 16.672 1 57.41 55 SER B CA 1
ATOM 4301 C C . SER B 1 55 ? -11.164 -33.469 17.938 1 57.41 55 SER B C 1
ATOM 4303 O O . SER B 1 55 ? -12.367 -33.688 18.047 1 57.41 55 SER B O 1
ATOM 4305 N N . GLU B 1 56 ? -10.547 -34.594 18.594 1 52.41 56 GLU B N 1
ATOM 4306 C CA . GLU B 1 56 ? -11.047 -34.719 19.969 1 52.41 56 GLU B CA 1
ATOM 4307 C C . GLU B 1 56 ? -11.539 -33.375 20.5 1 52.41 56 GLU B C 1
ATOM 4309 O O . GLU B 1 56 ? -12.367 -33.312 21.406 1 52.41 56 GLU B O 1
ATOM 4314 N N . ASN B 1 57 ? -10.75 -32.438 20.578 1 45.22 57 ASN B N 1
ATOM 4315 C CA . ASN B 1 57 ? -11.172 -31.078 20.875 1 45.22 57 ASN B CA 1
ATOM 4316 C C . ASN B 1 57 ? -11.852 -30.422 19.688 1 45.22 57 ASN B C 1
ATOM 4318 O O . ASN B 1 57 ? -11.5 -30.688 18.531 1 45.22 57 ASN B O 1
ATOM 4322 N N . LYS B 1 58 ? -12.969 -29.625 19.844 1 45.81 58 LYS B N 1
ATOM 4323 C CA . LYS B 1 58 ? -14.016 -29.047 19 1 45.81 58 LYS B CA 1
ATOM 4324 C C . LYS B 1 58 ? -13.539 -28.906 17.562 1 45.81 58 LYS B C 1
ATOM 4326 O O . LYS B 1 58 ? -14 -29.641 16.672 1 45.81 58 LYS B O 1
ATOM 4331 N N . HIS B 1 59 ? -13.727 -27.891 16.547 1 47.41 59 HIS B N 1
ATOM 4332 C CA . HIS B 1 59 ? -13.789 -27.203 15.266 1 47.41 59 HIS B CA 1
ATOM 4333 C C . HIS B 1 59 ? -12.43 -27.203 14.578 1 47.41 59 HIS B C 1
ATOM 4335 O O . HIS B 1 59 ? -12.25 -26.547 13.547 1 47.41 59 HIS B O 1
ATOM 4341 N N . ALA B 1 60 ? -11.359 -27.984 14.969 1 53.53 60 ALA B N 1
ATOM 4342 C CA . ALA B 1 60 ? -10.086 -27.297 14.781 1 53.53 60 ALA B CA 1
ATOM 4343 C C . ALA B 1 60 ? -9.492 -27.578 13.406 1 53.53 60 ALA B C 1
ATOM 4345 O O . ALA B 1 60 ? -8.961 -26.688 12.75 1 53.53 60 ALA B O 1
ATOM 4346 N N . HIS B 1 61 ? -9.617 -28.969 12.797 1 57.53 61 HIS B N 1
ATOM 4347 C CA . HIS B 1 61 ? -8.734 -29.188 11.656 1 57.53 61 HIS B CA 1
ATOM 4348 C C . HIS B 1 61 ? -9.391 -28.75 10.352 1 57.53 61 HIS B C 1
ATOM 4350 O O . HIS B 1 61 ? -8.719 -28.625 9.328 1 57.53 61 HIS B O 1
ATOM 4356 N N . ASP B 1 62 ? -10.664 -28.688 10.344 1 68.31 62 ASP B N 1
ATOM 4357 C CA . ASP B 1 62 ? -11.297 -28.141 9.141 1 68.31 62 ASP B CA 1
ATOM 4358 C C . ASP B 1 62 ? -11.461 -26.625 9.234 1 68.31 62 ASP B C 1
ATOM 4360 O O . ASP B 1 62 ? -11.984 -26 8.32 1 68.31 62 ASP B O 1
ATOM 4364 N N . LYS B 1 63 ? -11 -26.156 10.367 1 74.44 63 LYS B N 1
ATOM 4365 C CA . LYS B 1 63 ? -11.148 -24.719 10.594 1 74.44 63 LYS B CA 1
ATOM 4366 C C . LYS B 1 63 ? -10.359 -23.922 9.562 1 74.44 63 LYS B C 1
ATOM 4368 O O . LYS B 1 63 ? -10.844 -22.891 9.062 1 74.44 63 LYS B O 1
ATOM 4373 N N . ARG B 1 64 ? -9.266 -24.422 9.25 1 79.69 64 ARG B N 1
ATOM 4374 C CA . ARG B 1 64 ? -8.422 -23.734 8.281 1 79.69 64 ARG B CA 1
ATOM 4375 C C . ARG B 1 64 ? -9.086 -23.672 6.91 1 79.69 64 ARG B C 1
ATOM 4377 O O . ARG B 1 64 ? -9.094 -22.625 6.262 1 79.69 64 ARG B O 1
ATOM 4384 N N . LEU B 1 65 ? -9.602 -24.797 6.59 1 77.62 65 LEU B N 1
ATOM 4385 C CA . LEU B 1 65 ? -10.234 -24.875 5.277 1 77.62 65 LEU B CA 1
ATOM 4386 C C . LEU B 1 65 ? -11.5 -24.031 5.238 1 77.62 65 LEU B C 1
ATOM 4388 O O . LEU B 1 65 ? -11.812 -23.406 4.215 1 77.62 65 LEU B O 1
ATOM 4392 N N . ARG B 1 66 ? -12.164 -23.953 6.289 1 77.44 66 ARG B N 1
ATOM 4393 C CA . ARG B 1 66 ? -13.352 -23.125 6.387 1 77.44 66 ARG B CA 1
ATOM 4394 C C . ARG B 1 66 ? -12.984 -21.641 6.348 1 77.44 66 ARG B C 1
ATOM 4396 O O . ARG B 1 66 ? -13.812 -20.797 6 1 77.44 66 ARG B O 1
ATOM 4403 N N . ARG B 1 67 ? -11.773 -21.438 6.645 1 78.75 67 ARG B N 1
ATOM 4404 C CA . ARG B 1 67 ? -11.242 -20.078 6.559 1 78.75 67 ARG B CA 1
ATOM 4405 C C . ARG B 1 67 ? -10.586 -19.828 5.207 1 78.75 67 ARG B C 1
ATOM 4407 O O . ARG B 1 67 ? -9.789 -18.906 5.059 1 78.75 67 ARG B O 1
ATOM 4414 N N . ASN B 1 68 ? -10.82 -20.688 4.332 1 80.44 68 ASN B N 1
ATOM 4415 C CA . ASN B 1 68 ? -10.438 -20.562 2.932 1 80.44 68 ASN B CA 1
ATOM 4416 C C . ASN B 1 68 ? -8.93 -20.719 2.752 1 80.44 68 ASN B C 1
ATOM 4418 O O . ASN B 1 68 ? -8.359 -20.203 1.796 1 80.44 68 ASN B O 1
ATOM 4422 N N . ILE B 1 69 ? -8.32 -21.297 3.746 1 86.75 69 ILE B N 1
ATOM 4423 C CA . ILE B 1 69 ? -6.93 -21.672 3.559 1 86.75 69 ILE B CA 1
ATOM 4424 C C . ILE B 1 69 ? -6.852 -22.969 2.746 1 86.75 69 ILE B C 1
ATOM 4426 O O . ILE B 1 69 ? -7.34 -24.016 3.184 1 86.75 69 ILE B O 1
ATOM 4430 N N . PRO B 1 70 ? -6.172 -22.922 1.681 1 91.38 70 PRO B N 1
ATOM 4431 C CA . PRO B 1 70 ? -6.238 -24.078 0.779 1 91.38 70 PRO B CA 1
ATOM 4432 C C . PRO B 1 70 ? -5.207 -25.156 1.114 1 91.38 70 PRO B C 1
ATOM 4434 O O . PRO B 1 70 ? -4.781 -25.906 0.232 1 91.38 70 PRO B O 1
ATOM 4437 N N . PHE B 1 71 ? -4.781 -25.266 2.391 1 94.12 71 PHE B N 1
ATOM 4438 C CA . PHE B 1 71 ? -3.703 -26.188 2.752 1 94.12 71 PHE B CA 1
ATOM 4439 C C . PHE B 1 71 ? -4.172 -27.188 3.797 1 94.12 71 PHE B C 1
ATOM 4441 O O . PHE B 1 71 ? -4.941 -26.844 4.699 1 94.12 71 PHE B O 1
ATOM 4448 N N . VAL B 1 72 ? -3.766 -28.344 3.609 1 95.12 72 VAL B N 1
ATOM 4449 C CA . VAL B 1 72 ? -3.883 -29.391 4.629 1 95.12 72 VAL B CA 1
ATOM 4450 C C . VAL B 1 72 ? -2.492 -29.828 5.078 1 95.12 72 VAL B C 1
ATOM 4452 O O . VAL B 1 72 ? -1.664 -30.219 4.258 1 95.12 72 VAL B O 1
ATOM 4455 N N . TYR B 1 73 ? -2.303 -29.828 6.285 1 94.31 73 TYR B N 1
ATOM 4456 C CA . TYR B 1 73 ? -1 -30.219 6.82 1 94.31 73 TYR B CA 1
ATOM 4457 C C . TYR B 1 73 ? -0.966 -31.703 7.164 1 94.31 73 TYR B C 1
ATOM 4459 O O . TYR B 1 73 ? -2.002 -32.281 7.469 1 94.31 73 TYR B O 1
ATOM 4467 N N . SER B 1 74 ? 0.244 -32.219 7.168 1 94.62 74 SER B N 1
ATOM 4468 C CA . SER B 1 74 ? 0.444 -33.656 7.332 1 94.62 74 SER B CA 1
ATOM 4469 C C . SER B 1 74 ? -0.105 -34.125 8.672 1 94.62 74 SER B C 1
ATOM 4471 O O . SER B 1 74 ? -0.7 -35.219 8.75 1 94.62 74 SER B O 1
ATOM 4473 N N . ASN B 1 75 ? 0.043 -33.344 9.688 1 91.69 75 ASN B N 1
ATOM 4474 C CA . ASN B 1 75 ? -0.382 -33.719 11.023 1 91.69 75 ASN B CA 1
ATOM 4475 C C . ASN B 1 75 ? -1.901 -33.688 11.164 1 91.69 75 ASN B C 1
ATOM 4477 O O . ASN B 1 75 ? -2.451 -34.188 12.148 1 91.69 75 ASN B O 1
ATOM 4481 N N . GLU B 1 76 ? -2.537 -33.25 10.156 1 92.19 76 GLU B N 1
ATOM 4482 C CA . GLU B 1 76 ? -3.988 -33.125 10.211 1 92.19 76 GLU B CA 1
ATOM 4483 C C . GLU B 1 76 ? -4.68 -34.25 9.477 1 92.19 76 GLU B C 1
ATOM 4485 O O . GLU B 1 76 ? -5.906 -34.375 9.492 1 92.19 76 GLU B O 1
ATOM 4490 N N . VAL B 1 77 ? -3.949 -35.125 8.906 1 94.62 77 VAL B N 1
ATOM 4491 C CA . VAL B 1 77 ? -4.504 -36.156 8.039 1 94.62 77 VAL B CA 1
ATOM 4492 C C . VAL B 1 77 ? -4.613 -37.469 8.812 1 94.62 77 VAL B C 1
ATOM 4494 O O . VAL B 1 77 ? -3.643 -37.938 9.422 1 94.62 77 VAL B O 1
ATOM 4497 N N . LYS B 1 78 ? -5.73 -38.062 8.75 1 93.69 78 LYS B N 1
ATOM 4498 C CA . LYS B 1 78 ? -6.027 -39.25 9.5 1 93.69 78 LYS B CA 1
ATOM 4499 C C . LYS B 1 78 ? -5.438 -40.5 8.805 1 93.69 78 LYS B C 1
ATOM 4501 O O . LYS B 1 78 ? -4.887 -41.375 9.469 1 93.69 78 LYS B O 1
ATOM 4506 N N . ASN B 1 79 ? -5.621 -40.625 7.555 1 95.19 79 ASN B N 1
ATOM 4507 C CA . ASN B 1 79 ? -5.27 -41.844 6.832 1 95.19 79 ASN B CA 1
ATOM 4508 C C . ASN B 1 79 ? -4.039 -41.656 5.957 1 95.19 79 ASN B C 1
ATOM 4510 O O . ASN B 1 79 ? -3.973 -42.156 4.84 1 95.19 79 ASN B O 1
ATOM 4514 N N . LEU B 1 80 ? -3.084 -40.875 6.371 1 95.5 80 LEU B N 1
ATOM 4515 C CA . LEU B 1 80 ? -1.884 -40.562 5.602 1 95.5 80 LEU B CA 1
ATOM 4516 C C . LEU B 1 80 ? -1.084 -41.844 5.312 1 95.5 80 LEU B C 1
ATOM 4518 O O . LEU B 1 80 ? -0.532 -42 4.219 1 95.5 80 LEU B O 1
ATOM 4522 N N . GLY B 1 81 ? -0.943 -42.656 6.234 1 93.62 81 GLY B N 1
ATOM 4523 C CA . GLY B 1 81 ? -0.217 -43.906 6.062 1 93.62 81 GLY B CA 1
ATOM 4524 C C . GLY B 1 81 ? -0.725 -44.75 4.902 1 93.62 81 GLY B C 1
ATOM 4525 O O . GLY B 1 81 ? 0.065 -45.312 4.148 1 93.62 81 GLY B O 1
ATOM 4526 N N . GLU B 1 82 ? -1.946 -44.781 4.766 1 93.88 82 GLU B N 1
ATOM 4527 C CA . GLU B 1 82 ? -2.572 -45.531 3.678 1 93.88 82 GLU B CA 1
ATOM 4528 C C . GLU B 1 82 ? -2.299 -44.875 2.328 1 93.88 82 GLU B C 1
ATOM 4530 O O . GLU B 1 82 ? -2.055 -45.594 1.336 1 93.88 82 GLU B O 1
ATOM 4535 N N . LEU B 1 83 ? -2.328 -43.656 2.35 1 95.12 83 LEU B N 1
ATOM 4536 C CA . LEU B 1 83 ? -2.209 -42.906 1.106 1 95.12 83 LEU B CA 1
ATOM 4537 C C . LEU B 1 83 ? -0.762 -42.875 0.629 1 95.12 83 LEU B C 1
ATOM 4539 O O . LEU B 1 83 ? -0.499 -42.625 -0.55 1 95.12 83 LEU B O 1
ATOM 4543 N N . LYS B 1 84 ? 0.142 -43.062 1.495 1 93.12 84 LYS B N 1
ATOM 4544 C CA . LYS B 1 84 ? 1.562 -43.062 1.16 1 93.12 84 LYS B CA 1
ATOM 4545 C C . LYS B 1 84 ? 1.893 -44.125 0.142 1 93.12 84 LYS B C 1
ATOM 4547 O O . LYS B 1 84 ? 2.877 -44.031 -0.592 1 93.12 84 LYS B O 1
ATOM 4552 N N . GLY B 1 85 ? 1.098 -45.094 0.021 1 89.69 85 GLY B N 1
ATOM 4553 C CA . GLY B 1 85 ? 1.32 -46.188 -0.905 1 89.69 85 GLY B CA 1
ATOM 4554 C C . GLY B 1 85 ? 1.145 -45.812 -2.357 1 89.69 85 GLY B C 1
ATOM 4555 O O . GLY B 1 85 ? 1.688 -46.438 -3.256 1 89.69 85 GLY B O 1
ATOM 4556 N N . LYS B 1 86 ? 0.432 -44.781 -2.607 1 90.19 86 LYS B N 1
ATOM 4557 C CA . LYS B 1 86 ? 0.201 -44.25 -3.951 1 90.19 86 LYS B CA 1
ATOM 4558 C C . LYS B 1 86 ? 0.319 -42.75 -3.977 1 90.19 86 LYS B C 1
ATOM 4560 O O . LYS B 1 86 ? -0.673 -42.031 -4.184 1 90.19 86 LYS B O 1
ATOM 4565 N N . PRO B 1 87 ? 1.481 -42.312 -3.957 1 92.06 87 PRO B N 1
ATOM 4566 C CA . PRO B 1 87 ? 1.68 -40.844 -3.775 1 92.06 87 PRO B CA 1
ATOM 4567 C C . PRO B 1 87 ? 1.38 -40.062 -5.043 1 92.06 87 PRO B C 1
ATOM 4569 O O . PRO B 1 87 ? 1.113 -38.844 -4.969 1 92.06 87 PRO B O 1
ATOM 4572 N N . LEU B 1 88 ? 1.438 -40.656 -6.227 1 94.69 88 LEU B N 1
ATOM 4573 C CA . LEU B 1 88 ? 1.228 -39.906 -7.473 1 94.69 88 LEU B CA 1
ATOM 4574 C C . LEU B 1 88 ? -0.252 -39.906 -7.844 1 94.69 88 LEU B C 1
ATOM 4576 O O . LEU B 1 88 ? -0.662 -40.531 -8.812 1 94.69 88 LEU B O 1
ATOM 4580 N N . THR B 1 89 ? -0.979 -39.125 -7.086 1 95.94 89 THR B N 1
ATOM 4581 C CA . THR B 1 89 ? -2.422 -39.031 -7.289 1 95.94 89 THR B CA 1
ATOM 4582 C C . THR B 1 89 ? -2.955 -37.688 -6.793 1 95.94 89 THR B C 1
ATOM 4584 O O . THR B 1 89 ? -2.26 -36.969 -6.078 1 95.94 89 THR B O 1
ATOM 4587 N N . LEU B 1 90 ? -4.129 -37.344 -7.305 1 98 90 LEU B N 1
ATOM 4588 C CA . LEU B 1 90 ? -4.953 -36.312 -6.652 1 98 90 LEU B CA 1
ATOM 4589 C C . LEU B 1 90 ? -5.84 -36.969 -5.582 1 98 90 LEU B C 1
ATOM 4591 O O . LEU B 1 90 ? -6.098 -38.156 -5.613 1 98 90 LEU B O 1
ATOM 4595 N N . VAL B 1 91 ? -6.277 -36.125 -4.617 1 98 91 VAL B N 1
ATOM 4596 C CA . VAL B 1 91 ? -7.082 -36.688 -3.537 1 98 91 VAL B CA 1
ATOM 4597 C C . VAL B 1 91 ? -8.328 -35.812 -3.322 1 98 91 VAL B C 1
ATOM 4599 O O . VAL B 1 91 ? -8.312 -34.625 -3.598 1 98 91 VAL B O 1
ATOM 4602 N N . ASN B 1 92 ? -9.391 -36.469 -2.928 1 97.31 92 ASN B N 1
ATOM 4603 C CA . ASN B 1 92 ? -10.539 -35.75 -2.373 1 97.31 92 ASN B CA 1
ATOM 4604 C C . ASN B 1 92 ? -10.375 -35.5 -0.877 1 97.31 92 ASN B C 1
ATOM 4606 O O . ASN B 1 92 ? -10.141 -36.438 -0.108 1 97.31 92 ASN B O 1
ATOM 4610 N N . VAL B 1 93 ? -10.508 -34.281 -0.444 1 96.19 93 VAL B N 1
ATOM 4611 C CA . VAL B 1 93 ? -10.336 -33.969 0.967 1 96.19 93 VAL B CA 1
ATOM 4612 C C . VAL B 1 93 ? -11.695 -33.969 1.666 1 96.19 93 VAL B C 1
ATOM 4614 O O . VAL B 1 93 ? -12.617 -33.25 1.257 1 96.19 93 VAL B O 1
ATOM 4617 N N . LYS B 1 94 ? -11.781 -34.719 2.688 1 94.88 94 LYS B N 1
ATOM 4618 C CA . LYS B 1 94 ? -13.016 -34.875 3.453 1 94.88 94 LYS B CA 1
ATOM 4619 C C . LYS B 1 94 ? -12.734 -34.844 4.953 1 94.88 94 LYS B C 1
ATOM 4621 O O . LYS B 1 94 ? -11.602 -35.062 5.383 1 94.88 94 LYS B O 1
ATOM 4626 N N . ASN B 1 95 ? -13.781 -34.5 5.641 1 91.69 95 ASN B N 1
ATOM 4627 C CA . ASN B 1 95 ? -13.68 -34.656 7.086 1 91.69 95 ASN B CA 1
ATOM 4628 C C . ASN B 1 95 ? -14.312 -35.969 7.535 1 91.69 95 ASN B C 1
ATOM 4630 O O . ASN B 1 95 ? -14.703 -36.812 6.707 1 91.69 95 ASN B O 1
ATOM 4634 N N . GLU B 1 96 ? -14.367 -36.156 8.82 1 87.62 96 GLU B N 1
ATOM 4635 C CA . GLU B 1 96 ? -14.859 -37.406 9.391 1 87.62 96 GLU B CA 1
ATOM 4636 C C . GLU B 1 96 ? -16.359 -37.594 9.125 1 87.62 96 GLU B C 1
ATOM 4638 O O . GLU B 1 96 ? -16.844 -38.719 9.078 1 87.62 96 GLU B O 1
ATOM 4643 N N . ASN B 1 97 ? -17.016 -36.5 8.914 1 88.62 97 ASN B N 1
ATOM 4644 C CA . ASN B 1 97 ? -18.438 -36.531 8.633 1 88.62 97 ASN B CA 1
ATOM 4645 C C . ASN B 1 97 ? -18.719 -36.656 7.141 1 88.62 97 ASN B C 1
ATOM 4647 O O . ASN B 1 97 ? -19.844 -36.438 6.691 1 88.62 97 ASN B O 1
ATOM 4651 N N . GLU B 1 98 ? -17.781 -36.812 6.328 1 90.31 98 GLU B N 1
ATOM 4652 C CA . GLU B 1 98 ? -17.844 -37.031 4.887 1 90.31 98 GLU B CA 1
ATOM 4653 C C . GLU B 1 98 ? -18.156 -35.75 4.137 1 90.31 98 GLU B C 1
ATOM 4655 O O . GLU B 1 98 ? -18.547 -35.781 2.971 1 90.31 98 GLU B O 1
ATOM 4660 N N . GLU B 1 99 ? -18.031 -34.719 4.875 1 91.06 99 GLU B N 1
ATOM 4661 C CA . GLU B 1 99 ? -18.125 -33.438 4.172 1 91.06 99 GLU B CA 1
ATOM 4662 C C . GLU B 1 99 ? -16.938 -33.219 3.248 1 91.06 99 GLU B C 1
ATOM 4664 O O . GLU B 1 99 ? -15.789 -33.375 3.662 1 91.06 99 GLU B O 1
ATOM 4669 N N . SER B 1 100 ? -17.25 -32.906 2.002 1 92.88 100 SER B N 1
ATOM 4670 C CA . SER B 1 100 ? -16.188 -32.719 1.014 1 92.88 100 SER B CA 1
ATOM 4671 C C . SER B 1 100 ? -15.719 -31.281 0.966 1 92.88 100 SER B C 1
ATOM 4673 O O . SER B 1 100 ? -16.531 -30.344 0.978 1 92.88 100 SER B O 1
ATOM 4675 N N . PHE B 1 101 ? -14.406 -31.094 0.906 1 92.19 101 PHE B N 1
ATOM 4676 C CA . PHE B 1 101 ? -13.812 -29.766 0.771 1 92.19 101 PHE B CA 1
ATOM 4677 C C . PHE B 1 101 ? -13.234 -29.578 -0.626 1 92.19 101 PHE B C 1
ATOM 4679 O O . PHE B 1 101 ? -12.742 -28.5 -0.956 1 92.19 101 PHE B O 1
ATOM 4686 N N . GLY B 1 102 ? -13.305 -30.656 -1.397 1 94.06 102 GLY B N 1
ATOM 4687 C CA . GLY B 1 102 ? -12.875 -30.516 -2.781 1 94.06 102 GLY B CA 1
ATOM 4688 C C . GLY B 1 102 ? -11.734 -31.438 -3.146 1 94.06 102 GLY B C 1
ATOM 4689 O O . GLY B 1 102 ? -11.516 -32.469 -2.479 1 94.06 102 GLY B O 1
ATOM 4690 N N . VAL B 1 103 ? -11.109 -31.172 -4.297 1 97.31 103 VAL B N 1
ATOM 4691 C CA . VAL B 1 103 ? -9.984 -31.953 -4.805 1 97.31 103 VAL B CA 1
ATOM 4692 C C . VAL B 1 103 ? -8.68 -31.203 -4.57 1 97.31 103 VAL B C 1
ATOM 4694 O O . VAL B 1 103 ? -8.633 -29.969 -4.688 1 97.31 103 VAL B O 1
ATOM 4697 N N . ALA B 1 104 ? -7.652 -31.953 -4.215 1 97.81 104 ALA B N 1
ATOM 4698 C CA . ALA B 1 104 ? -6.371 -31.344 -3.863 1 97.81 104 ALA B CA 1
ATOM 4699 C C . ALA B 1 104 ? -5.215 -32.094 -4.512 1 97.81 104 ALA B C 1
ATOM 4701 O O . ALA B 1 104 ? -5.32 -33.312 -4.777 1 97.81 104 ALA B O 1
ATOM 4702 N N . THR B 1 105 ? -4.164 -31.344 -4.848 1 98.25 105 THR B N 1
ATOM 4703 C CA . THR B 1 105 ? -2.885 -32 -5.078 1 98.25 105 THR B CA 1
ATOM 4704 C C . THR B 1 105 ? -2.354 -32.625 -3.789 1 98.25 105 THR B C 1
ATOM 4706 O O . THR B 1 105 ? -2.766 -32.25 -2.693 1 98.25 105 THR B O 1
ATOM 4709 N N . PHE B 1 106 ? -1.443 -33.562 -4.027 1 97.81 106 PHE B N 1
ATOM 4710 C CA . PHE B 1 106 ? -1.108 -34.406 -2.885 1 97.81 106 PHE B CA 1
ATOM 4711 C C . PHE B 1 106 ? 0.379 -34.75 -2.875 1 97.81 106 PHE B C 1
ATOM 4713 O O . PHE B 1 106 ? 0.973 -35 -3.926 1 97.81 106 PHE B O 1
ATOM 4720 N N . ASN B 1 107 ? 0.98 -34.656 -1.682 1 97.56 107 ASN B N 1
ATOM 4721 C CA . ASN B 1 107 ? 2.334 -35.094 -1.389 1 97.56 107 ASN B CA 1
ATOM 4722 C C . ASN B 1 107 ? 2.463 -35.594 0.052 1 97.56 107 ASN B C 1
ATOM 4724 O O . ASN B 1 107 ? 2.553 -34.781 0.979 1 97.56 107 ASN B O 1
ATOM 4728 N N . PRO B 1 108 ? 2.52 -36.906 0.251 1 95.75 108 PRO B N 1
ATOM 4729 C CA . PRO B 1 108 ? 2.527 -37.438 1.617 1 95.75 108 PRO B CA 1
ATOM 4730 C C . PRO B 1 108 ? 3.842 -37.156 2.346 1 95.75 108 PRO B C 1
ATOM 4732 O O . PRO B 1 108 ? 3.945 -37.406 3.551 1 95.75 108 PRO B O 1
ATOM 4735 N N . TYR B 1 109 ? 4.805 -36.656 1.679 1 93.88 109 TYR B N 1
ATOM 4736 C CA . TYR B 1 109 ? 6.117 -36.469 2.287 1 93.88 109 TYR B CA 1
ATOM 4737 C C . TYR B 1 109 ? 6.383 -35 2.568 1 93.88 109 TYR B C 1
ATOM 4739 O O . TYR B 1 109 ? 7.461 -34.625 3.053 1 93.88 109 TYR B O 1
ATOM 4747 N N . ALA B 1 110 ? 5.512 -34.188 2.246 1 94.88 110 ALA B N 1
ATOM 4748 C CA . ALA B 1 110 ? 5.645 -32.75 2.477 1 94.88 110 ALA B CA 1
ATOM 4749 C C . ALA B 1 110 ? 4.875 -32.312 3.721 1 94.88 110 ALA B C 1
ATOM 4751 O O . ALA B 1 110 ? 3.92 -33 4.129 1 94.88 110 ALA B O 1
ATOM 4752 N N . LEU B 1 111 ? 5.34 -31.172 4.316 1 94.31 111 LEU B N 1
ATOM 4753 C CA . LEU B 1 111 ? 4.609 -30.578 5.438 1 94.31 111 LEU B CA 1
ATOM 4754 C C . LEU B 1 111 ? 3.178 -30.25 5.035 1 94.31 111 LEU B C 1
ATOM 4756 O O . LEU B 1 111 ? 2.234 -30.562 5.766 1 94.31 111 LEU B O 1
ATOM 4760 N N . ILE B 1 112 ? 3.062 -29.516 3.982 1 95.75 112 ILE B N 1
ATOM 4761 C CA . ILE B 1 112 ? 1.745 -29.328 3.385 1 95.75 112 ILE B CA 1
ATOM 4762 C C . ILE B 1 112 ? 1.418 -30.5 2.471 1 95.75 112 ILE B C 1
ATOM 4764 O O . ILE B 1 112 ? 1.869 -30.547 1.323 1 95.75 112 ILE B O 1
ATOM 4768 N N . THR B 1 113 ? 0.574 -31.344 2.943 1 96.69 113 THR B N 1
ATOM 4769 C CA . THR B 1 113 ? 0.362 -32.656 2.301 1 96.69 113 THR B CA 1
ATOM 4770 C C . THR B 1 113 ? -0.652 -32.531 1.168 1 96.69 113 THR B C 1
ATOM 4772 O O . THR B 1 113 ? -0.604 -33.281 0.202 1 96.69 113 THR B O 1
ATOM 4775 N N . ALA B 1 114 ? -1.557 -31.641 1.354 1 97.38 114 ALA B N 1
ATOM 4776 C CA . ALA B 1 114 ? -2.568 -31.453 0.317 1 97.38 114 ALA B CA 1
ATOM 4777 C C . ALA B 1 114 ? -2.852 -29.969 0.091 1 97.38 114 ALA B C 1
ATOM 4779 O O . ALA B 1 114 ? -2.865 -29.188 1.04 1 97.38 114 ALA B O 1
ATOM 4780 N N . ARG B 1 115 ? -3.039 -29.578 -1.144 1 97.12 115 ARG B N 1
ATOM 4781 C CA . ARG B 1 115 ? -3.387 -28.219 -1.547 1 97.12 115 ARG B CA 1
ATOM 4782 C C . ARG B 1 115 ? -4.641 -28.203 -2.414 1 97.12 115 ARG B C 1
ATOM 4784 O O . ARG B 1 115 ? -4.625 -28.703 -3.545 1 97.12 115 ARG B O 1
ATOM 4791 N N . ILE B 1 116 ? -5.656 -27.594 -1.934 1 95.62 116 ILE B N 1
ATOM 4792 C CA . ILE B 1 116 ? -6.949 -27.609 -2.611 1 95.62 116 ILE B CA 1
ATOM 4793 C C . ILE B 1 116 ? -6.867 -26.781 -3.891 1 95.62 116 ILE B C 1
ATOM 4795 O O . ILE B 1 116 ? -6.398 -25.641 -3.873 1 95.62 116 ILE B O 1
ATOM 4799 N N . ILE B 1 117 ? -7.344 -27.328 -5.016 1 96.19 117 ILE B N 1
ATOM 4800 C CA . ILE B 1 117 ? -7.305 -26.594 -6.273 1 96.19 117 ILE B CA 1
ATOM 4801 C C . ILE B 1 117 ? -8.727 -26.344 -6.773 1 96.19 117 ILE B C 1
ATOM 4803 O O . ILE B 1 117 ? -8.945 -25.516 -7.664 1 96.19 117 ILE B O 1
ATOM 4807 N N . SER B 1 118 ? -9.648 -27.094 -6.215 1 93.75 118 SER B N 1
ATOM 4808 C CA . SER B 1 118 ? -11.055 -26.891 -6.531 1 93.75 118 SER B CA 1
ATOM 4809 C C . SER B 1 118 ? -11.953 -27.391 -5.398 1 93.75 118 SER B C 1
ATOM 4811 O O . SER B 1 118 ? -11.664 -28.406 -4.766 1 93.75 118 SER B O 1
ATOM 4813 N N . THR B 1 119 ? -13.078 -26.703 -5.246 1 89.75 119 THR B N 1
ATOM 4814 C CA . THR B 1 119 ? -14.031 -27.125 -4.215 1 89.75 119 THR B CA 1
ATOM 4815 C C . THR B 1 119 ? -15 -28.172 -4.766 1 89.75 119 THR B C 1
ATOM 4817 O O . THR B 1 119 ? -15.766 -28.766 -4.008 1 89.75 119 THR B O 1
ATOM 4820 N N . ASN B 1 120 ? -14.953 -28.359 -6.012 1 90.62 120 ASN B N 1
ATOM 4821 C CA . ASN B 1 120 ? -15.812 -29.344 -6.652 1 90.62 120 ASN B CA 1
ATOM 4822 C C . ASN B 1 120 ? -15.062 -30.656 -6.906 1 90.62 120 ASN B C 1
ATOM 4824 O O . ASN B 1 120 ? -14.281 -30.75 -7.859 1 90.62 120 ASN B O 1
ATOM 4828 N N . ALA B 1 121 ? -15.398 -31.609 -6.203 1 92.75 121 ALA B N 1
ATOM 4829 C CA . ALA B 1 121 ? -14.695 -32.875 -6.289 1 92.75 121 ALA B CA 1
ATOM 4830 C C . ALA B 1 121 ? -15.312 -33.781 -7.359 1 92.75 121 ALA B C 1
ATOM 4832 O O . ALA B 1 121 ? -14.758 -34.844 -7.695 1 92.75 121 ALA B O 1
ATOM 4833 N N . LEU B 1 122 ? -16.344 -33.344 -7.953 1 92.56 122 LEU B N 1
ATOM 4834 C CA . LEU B 1 122 ? -17.094 -34.219 -8.859 1 92.56 122 LEU B CA 1
ATOM 4835 C C . LEU B 1 122 ? -16.531 -34.125 -10.273 1 92.56 122 LEU B C 1
ATOM 4837 O O . LEU B 1 122 ? -16.828 -35 -11.109 1 92.56 122 LEU B O 1
ATOM 4841 N N . PHE B 1 123 ? -15.75 -33.219 -10.492 1 93 123 PHE B N 1
ATOM 4842 C CA . PHE B 1 123 ? -15.211 -33.031 -11.836 1 93 123 PHE B CA 1
ATOM 4843 C C . PHE B 1 123 ? -13.742 -33.438 -11.891 1 93 123 PHE B C 1
ATOM 4845 O O . PHE B 1 123 ? -13 -33.219 -10.938 1 93 123 PHE B O 1
ATOM 4852 N N . SER B 1 124 ? -13.375 -33.938 -13.055 1 96.19 124 SER B N 1
ATOM 4853 C CA . SER B 1 124 ? -11.984 -34.344 -13.258 1 96.19 124 SER B CA 1
ATOM 4854 C C . SER B 1 124 ? -11.094 -33.125 -13.508 1 96.19 124 SER B C 1
ATOM 4856 O O . SER B 1 124 ? -11.516 -32.156 -14.141 1 96.19 124 SER B O 1
ATOM 4858 N N . VAL B 1 125 ? -9.93 -33.219 -12.984 1 97.81 125 VAL B N 1
ATOM 4859 C CA . VAL B 1 125 ? -8.906 -32.25 -13.281 1 97.81 125 VAL B CA 1
ATOM 4860 C C . VAL B 1 125 ? -8.195 -32.594 -14.586 1 97.81 125 VAL B C 1
ATOM 4862 O O . VAL B 1 125 ? -7.336 -33.469 -14.609 1 97.81 125 VAL B O 1
ATOM 4865 N N . ASN B 1 126 ? -8.578 -32 -15.648 1 97.62 126 ASN B N 1
ATOM 4866 C CA . ASN B 1 126 ? -8.062 -32.281 -16.984 1 97.62 126 ASN B CA 1
ATOM 4867 C C . ASN B 1 126 ? -7.625 -30.984 -17.688 1 97.62 126 ASN B C 1
ATOM 4869 O O . ASN B 1 126 ? -7.461 -29.953 -17.047 1 97.62 126 ASN B O 1
ATOM 4873 N N . VAL B 1 127 ? -7.344 -31.109 -18.953 1 98.19 127 VAL B N 1
ATOM 4874 C CA . VAL B 1 127 ? -6.852 -29.969 -19.734 1 98.19 127 VAL B CA 1
ATOM 4875 C C . VAL B 1 127 ? -7.848 -28.828 -19.656 1 98.19 127 VAL B C 1
ATOM 4877 O O . VAL B 1 127 ? -7.461 -27.672 -19.484 1 98.19 127 VAL B O 1
ATOM 4880 N N . ASN B 1 128 ? -9.125 -29.078 -19.719 1 97.44 128 ASN B N 1
ATOM 4881 C CA . ASN B 1 128 ? -10.164 -28.062 -19.688 1 97.44 128 ASN B CA 1
ATOM 4882 C C . ASN B 1 128 ? -10.18 -27.312 -18.359 1 97.44 128 ASN B C 1
ATOM 4884 O O . ASN B 1 128 ? -10.453 -26.109 -18.312 1 97.44 128 ASN B O 1
ATOM 4888 N N . PHE B 1 129 ? -9.953 -28.109 -17.328 1 97.31 129 PHE B N 1
ATOM 4889 C CA . PHE B 1 129 ? -9.844 -27.484 -16.016 1 97.31 129 PHE B CA 1
ATOM 4890 C C . PHE B 1 129 ? -8.812 -26.359 -16.016 1 97.31 129 PHE B C 1
ATOM 4892 O O . PHE B 1 129 ? -9.094 -25.25 -15.57 1 97.31 129 PHE B O 1
ATOM 4899 N N . PHE B 1 130 ? -7.648 -26.562 -16.516 1 98.38 130 PHE B N 1
ATOM 4900 C CA . PHE B 1 130 ? -6.559 -25.594 -16.531 1 98.38 130 PHE B CA 1
ATOM 4901 C C . PHE B 1 130 ? -6.812 -24.516 -17.562 1 98.38 130 PHE B C 1
ATOM 4903 O O . PHE B 1 130 ? -6.441 -23.359 -17.359 1 98.38 130 PHE B O 1
ATOM 4910 N N . VAL B 1 131 ? -7.387 -24.875 -18.688 1 97.69 131 VAL B N 1
ATOM 4911 C CA . VAL B 1 131 ? -7.738 -23.875 -19.688 1 97.69 131 VAL B CA 1
ATOM 4912 C C . VAL B 1 131 ? -8.641 -22.812 -19.062 1 97.69 131 VAL B C 1
ATOM 4914 O O . VAL B 1 131 ? -8.398 -21.609 -19.219 1 97.69 131 VAL B O 1
ATOM 4917 N N . GLU B 1 132 ? -9.594 -23.281 -18.312 1 95.5 132 GLU B N 1
ATOM 4918 C CA . GLU B 1 132 ? -10.531 -22.375 -17.688 1 95.5 132 GLU B CA 1
ATOM 4919 C C . GLU B 1 132 ? -9.828 -21.469 -16.672 1 95.5 132 GLU B C 1
ATOM 4921 O O . GLU B 1 132 ? -10.07 -20.266 -16.625 1 95.5 132 GLU B O 1
ATOM 4926 N N . ARG B 1 133 ? -8.984 -22.062 -15.859 1 95.56 133 ARG B N 1
ATOM 4927 C CA . ARG B 1 133 ? -8.258 -21.297 -14.852 1 95.56 133 ARG B CA 1
ATOM 4928 C C . ARG B 1 133 ? -7.328 -20.281 -15.508 1 95.56 133 ARG B C 1
ATOM 4930 O O . ARG B 1 133 ? -7.227 -19.141 -15.047 1 95.56 133 ARG B O 1
ATOM 4937 N N . MET B 1 134 ? -6.656 -20.656 -16.562 1 96.56 134 MET B N 1
ATOM 4938 C CA . MET B 1 134 ? -5.73 -19.766 -17.266 1 96.56 134 MET B CA 1
ATOM 4939 C C . MET B 1 134 ? -6.484 -18.625 -17.938 1 96.56 134 MET B C 1
ATOM 4941 O O . MET B 1 134 ? -6.023 -17.484 -17.922 1 96.56 134 MET B O 1
ATOM 4945 N N . ARG B 1 135 ? -7.602 -18.922 -18.469 1 93.81 135 ARG B N 1
ATOM 4946 C CA . ARG B 1 135 ? -8.398 -17.891 -19.125 1 93.81 135 ARG B CA 1
ATOM 4947 C C . ARG B 1 135 ? -8.914 -16.875 -18.125 1 93.81 135 ARG B C 1
ATOM 4949 O O . ARG B 1 135 ? -8.938 -15.672 -18.406 1 93.81 135 ARG B O 1
ATOM 4956 N N . ARG B 1 136 ? -9.297 -17.375 -16.984 1 91.06 136 ARG B N 1
ATOM 4957 C CA . ARG B 1 136 ? -9.727 -16.469 -15.922 1 91.06 136 ARG B CA 1
ATOM 4958 C C . ARG B 1 136 ? -8.586 -15.57 -15.469 1 91.06 136 ARG B C 1
ATOM 4960 O O . ARG B 1 136 ? -8.781 -14.367 -15.266 1 91.06 136 ARG B O 1
ATOM 4967 N N . ALA B 1 137 ? -7.477 -16.156 -15.273 1 93.62 137 ALA B N 1
ATOM 4968 C CA . ALA B 1 137 ? -6.293 -15.391 -14.883 1 93.62 137 ALA B CA 1
ATOM 4969 C C . ALA B 1 137 ? -5.934 -14.359 -15.953 1 93.62 137 ALA B C 1
ATOM 4971 O O . ALA B 1 137 ? -5.617 -13.211 -15.641 1 93.62 137 ALA B O 1
ATOM 4972 N N . LEU B 1 138 ? -5.996 -14.766 -17.172 1 91.69 138 LEU B N 1
ATOM 4973 C CA . LEU B 1 138 ? -5.688 -13.906 -18.312 1 91.69 138 LEU B CA 1
ATOM 4974 C C . LEU B 1 138 ? -6.656 -12.727 -18.375 1 91.69 138 LEU B C 1
ATOM 4976 O O . LEU B 1 138 ? -6.258 -11.609 -18.703 1 91.69 138 LEU B O 1
ATOM 4980 N N . ALA B 1 139 ? -7.867 -13 -18.094 1 87.56 139 ALA B N 1
ATOM 4981 C CA . ALA B 1 139 ? -8.883 -11.953 -18.109 1 87.56 139 ALA B CA 1
ATOM 4982 C C . ALA B 1 139 ? -8.547 -10.859 -17.094 1 87.56 139 ALA B C 1
ATOM 4984 O O . ALA B 1 139 ? -8.688 -9.672 -17.391 1 87.56 139 ALA B O 1
ATOM 4985 N N . TRP B 1 140 ? -8.117 -11.266 -16 1 88.38 140 TRP B N 1
ATOM 4986 C CA . TRP B 1 140 ? -7.75 -10.289 -14.984 1 88.38 140 TRP B CA 1
ATOM 4987 C C . TRP B 1 140 ? -6.523 -9.492 -15.414 1 88.38 140 TRP B C 1
ATOM 4989 O O . TRP B 1 140 ? -6.496 -8.266 -15.289 1 88.38 140 TRP B O 1
ATOM 4999 N N . ARG B 1 141 ? -5.535 -10.195 -15.914 1 90.25 141 ARG B N 1
ATOM 5000 C CA . ARG B 1 141 ? -4.324 -9.523 -16.359 1 90.25 141 ARG B CA 1
ATOM 5001 C C . ARG B 1 141 ? -4.625 -8.547 -17.5 1 90.25 141 ARG B C 1
ATOM 5003 O O . ARG B 1 141 ? -4.023 -7.469 -17.562 1 90.25 141 ARG B O 1
ATOM 5010 N N . SER B 1 142 ? -5.504 -8.891 -18.297 1 83.81 142 SER B N 1
ATOM 5011 C CA . SER B 1 142 ? -5.879 -8.039 -19.406 1 83.81 142 SER B CA 1
ATOM 5012 C C . SER B 1 142 ? -6.508 -6.734 -18.922 1 83.81 142 SER B C 1
ATOM 5014 O O . SER B 1 142 ? -6.32 -5.68 -19.531 1 83.81 142 SER B O 1
ATOM 5016 N N . LYS B 1 143 ? -7.129 -6.852 -17.844 1 76.56 143 LYS B N 1
ATOM 5017 C CA . LYS B 1 143 ? -7.754 -5.668 -17.266 1 76.56 143 LYS B CA 1
ATOM 5018 C C . LYS B 1 143 ? -6.707 -4.75 -16.641 1 76.56 143 LYS B C 1
ATOM 5020 O O . LYS B 1 143 ? -6.816 -3.527 -16.719 1 76.56 143 LYS B O 1
ATOM 5025 N N . VAL B 1 144 ? -5.703 -5.316 -16.016 1 74.25 144 VAL B N 1
ATOM 5026 C CA . VAL B 1 144 ? -4.754 -4.555 -15.219 1 74.25 144 VAL B CA 1
ATOM 5027 C C . VAL B 1 144 ? -3.576 -4.117 -16.078 1 74.25 144 VAL B C 1
ATOM 5029 O O . VAL B 1 144 ? -3.113 -2.979 -15.984 1 74.25 144 VAL B O 1
ATOM 5032 N N . VAL B 1 145 ? -2.877 -5.148 -16.734 1 55.75 145 VAL B N 1
ATOM 5033 C CA . VAL B 1 145 ? -1.645 -4.902 -17.469 1 55.75 145 VAL B CA 1
ATOM 5034 C C . VAL B 1 145 ? -1.918 -3.938 -18.625 1 55.75 145 VAL B C 1
ATOM 5036 O O . VAL B 1 145 ? -1.137 -3.016 -18.859 1 55.75 145 VAL B O 1
ATOM 5039 N N . GLU B 1 146 ? -2.773 -4.508 -19.359 1 49.69 146 GLU B N 1
ATOM 5040 C CA . GLU B 1 146 ? -3.074 -3.557 -20.422 1 49.69 146 GLU B CA 1
ATOM 5041 C C . GLU B 1 146 ? -3.723 -2.291 -19.859 1 49.69 146 GLU B C 1
ATOM 5043 O O . GLU B 1 146 ? -4.027 -1.362 -20.609 1 49.69 146 GLU B O 1
ATOM 5048 N N . GLY B 1 147 ? -3.715 -2.232 -18.375 1 41.94 147 GLY B N 1
ATOM 5049 C CA . GLY B 1 147 ? -4.316 -0.958 -18.016 1 41.94 147 GLY B CA 1
ATOM 5050 C C . GLY B 1 147 ? -5.18 -0.376 -19.125 1 41.94 147 GLY B C 1
ATOM 5051 O O . GLY B 1 147 ? -5.035 -0.745 -20.297 1 41.94 147 GLY B O 1
ATOM 5052 N N . GLY B 1 148 ? -6.164 0.622 -18.547 1 36.75 148 GLY B N 1
ATOM 5053 C CA . GLY B 1 148 ? -7.25 1.541 -18.844 1 36.75 148 GLY B CA 1
ATOM 5054 C C . GLY B 1 148 ? -7.02 2.354 -20.094 1 36.75 148 GLY B C 1
ATOM 5055 O O . GLY B 1 148 ? -7.609 3.42 -20.281 1 36.75 148 GLY B O 1
ATOM 5056 N N . ARG B 1 149 ? -5.805 2.426 -20.406 1 31 149 ARG B N 1
ATOM 5057 C CA . ARG B 1 149 ? -6.02 3.154 -21.656 1 31 149 ARG B CA 1
ATOM 5058 C C . ARG B 1 149 ? -7.266 2.65 -22.375 1 31 149 ARG B C 1
ATOM 5060 O O . ARG B 1 149 ? -7.562 1.453 -22.359 1 31 149 ARG B O 1
ATOM 5067 N N . ARG B 1 150 ? -8.227 3.242 -22.375 1 29.38 150 ARG B N 1
ATOM 5068 C CA . ARG B 1 150 ? -9.211 3.199 -23.453 1 29.38 150 ARG B CA 1
ATOM 5069 C C . ARG B 1 150 ? -8.633 2.523 -24.688 1 29.38 150 ARG B C 1
ATOM 5071 O O . ARG B 1 150 ? -7.66 3.002 -25.266 1 29.38 150 ARG B O 1
ATOM 5078 N N . ALA B 1 151 ? -8.453 1.43 -25.078 1 26.36 151 ALA B N 1
ATOM 5079 C CA . ALA B 1 151 ? -9.094 1.05 -26.344 1 26.36 151 ALA B CA 1
ATOM 5080 C C . ALA B 1 151 ? -10.195 2.037 -26.719 1 26.36 151 ALA B C 1
ATOM 5082 O O . ALA B 1 151 ? -11.188 2.166 -26 1 26.36 151 ALA B O 1
ATOM 5083 N N . ASN B 1 152 ? -9.836 3.211 -27.203 1 25.78 152 ASN B N 1
ATOM 5084 C CA . ASN B 1 152 ? -10.719 3.697 -28.25 1 25.78 152 ASN B CA 1
ATOM 5085 C C . ASN B 1 152 ? -11.406 2.547 -28.984 1 25.78 152 ASN B C 1
ATOM 5087 O O . ASN B 1 152 ? -10.898 2.053 -29.984 1 25.78 152 ASN B O 1
ATOM 5091 N N . TRP B 1 153 ? -11.766 1.56 -28.562 1 23.95 153 TRP B N 1
ATOM 5092 C CA . TRP B 1 153 ? -12.711 0.827 -29.391 1 23.95 153 TRP B CA 1
ATOM 5093 C C . TRP B 1 153 ? -13.648 1.782 -30.125 1 23.95 153 TRP B C 1
ATOM 5095 O O . TRP B 1 153 ? -14.43 1.364 -30.984 1 23.95 153 TRP B O 1
ATOM 5105 N N . GLY B 1 154 ? -14.18 2.77 -29.562 1 23.88 154 GLY B N 1
ATOM 5106 C CA . GLY B 1 154 ? -14.773 3.439 -30.703 1 23.88 154 GLY B CA 1
ATOM 5107 C C . GLY B 1 154 ? -13.75 3.953 -31.703 1 23.88 154 GLY B C 1
ATOM 5108 O O . GLY B 1 154 ? -12.641 4.332 -31.312 1 23.88 154 GLY B O 1
ATOM 5109 N N . GLY B 1 155 ? -13.719 3.488 -32.969 1 24 155 GLY B N 1
ATOM 5110 C CA . GLY B 1 155 ? -13.539 4.125 -34.281 1 24 155 GLY B CA 1
ATOM 5111 C C . GLY B 1 155 ? -13.703 5.633 -34.219 1 24 155 GLY B C 1
ATOM 5112 O O . GLY B 1 155 ? -13.914 6.273 -35.25 1 24 155 GLY B O 1
ATOM 5113 N N . GLY B 1 156 ? -13.82 6.348 -33.312 1 22.34 156 GLY B N 1
ATOM 5114 C CA . GLY B 1 156 ? -13.836 7.602 -34.062 1 22.34 156 GLY B CA 1
ATOM 5115 C C . GLY B 1 156 ? -12.547 7.863 -34.812 1 22.34 156 GLY B C 1
ATOM 5116 O O . GLY B 1 156 ? -11.469 7.902 -34.219 1 22.34 156 GLY B O 1
ATOM 5117 N N . LEU B 1 157 ? -12.445 7.266 -36.156 1 22.3 157 LEU B N 1
ATOM 5118 C CA . LEU B 1 157 ? -12.047 7.832 -37.438 1 22.3 157 LEU B CA 1
ATOM 5119 C C . LEU B 1 157 ? -12.023 9.359 -37.375 1 22.3 157 LEU B C 1
ATOM 5121 O O . LEU B 1 157 ? -13.055 9.984 -37.094 1 22.3 157 LEU B O 1
ATOM 5125 N N . THR B 1 158 ? -11.305 9.984 -36.844 1 23.48 158 THR B N 1
ATOM 5126 C CA . THR B 1 158 ? -11.289 11.203 -37.625 1 23.48 158 THR B CA 1
ATOM 5127 C C . THR B 1 158 ? -11.398 10.883 -39.125 1 23.48 158 THR B C 1
ATOM 5129 O O . THR B 1 158 ? -11.07 9.773 -39.562 1 23.48 158 THR B O 1
ATOM 5132 N N . GLY B 1 159 ? -12.148 11.602 -40.062 1 23.86 159 GLY B N 1
ATOM 5133 C CA . GLY B 1 159 ? -12.461 11.547 -41.469 1 23.86 159 GLY B CA 1
ATOM 5134 C C . GLY B 1 159 ? -11.273 11.141 -42.344 1 23.86 159 GLY B C 1
ATOM 5135 O O . GLY B 1 159 ? -11.281 11.359 -43.562 1 23.86 159 GLY B O 1
ATOM 5136 N N . GLY B 1 160 ? -10.031 10.867 -42.062 1 23.66 160 GLY B N 1
ATOM 5137 C CA . GLY B 1 160 ? -9.602 10.531 -43.406 1 23.66 160 GLY B CA 1
ATOM 5138 C C . GLY B 1 160 ? -10.297 9.297 -43.938 1 23.66 160 GLY B C 1
ATOM 5139 O O . GLY B 1 160 ? -10.977 8.578 -43.219 1 23.66 160 GLY B O 1
ATOM 5140 N N . GLU B 1 161 ? -10.18 8.828 -45.219 1 23.41 161 GLU B N 1
ATOM 5141 C CA . GLU B 1 161 ? -10.836 7.773 -45.969 1 23.41 161 GLU B CA 1
ATOM 5142 C C . GLU B 1 161 ? -10.852 6.461 -45.188 1 23.41 161 GLU B C 1
ATOM 5144 O O . GLU B 1 161 ? -9.938 6.184 -44.406 1 23.41 161 GLU B O 1
ATOM 5149 N N . ARG B 1 162 ? -11.969 5.863 -45 1 25.7 162 ARG B N 1
ATOM 5150 C CA . ARG B 1 162 ? -12.422 4.5 -44.719 1 25.7 162 ARG B CA 1
ATOM 5151 C C . ARG B 1 162 ? -11.43 3.479 -45.281 1 25.7 162 ARG B C 1
ATOM 5153 O O . ARG B 1 162 ? -11.188 3.422 -46.469 1 25.7 162 ARG B O 1
ATOM 5160 N N . PRO B 1 163 ? -10.344 3.135 -44.688 1 23.73 163 PRO B N 1
ATOM 5161 C CA . PRO B 1 163 ? -9.797 2.178 -45.656 1 23.73 163 PRO B CA 1
ATOM 5162 C C . PRO B 1 163 ? -10.82 1.134 -46.094 1 23.73 163 PRO B C 1
ATOM 5164 O O . PRO B 1 163 ? -11.75 0.819 -45.344 1 23.73 163 PRO B O 1
ATOM 5167 N N . ASN B 1 164 ? -11.133 0.999 -47.344 1 23.12 164 ASN B N 1
ATOM 5168 C CA . ASN B 1 164 ? -11.898 -0.039 -48.031 1 23.12 164 ASN B CA 1
ATOM 5169 C C . ASN B 1 164 ? -11.617 -1.42 -47.438 1 23.12 164 ASN B C 1
ATOM 5171 O O . ASN B 1 164 ? -10.5 -1.936 -47.531 1 23.12 164 ASN B O 1
ATOM 5175 N N . VAL B 1 165 ? -12.109 -1.696 -46.312 1 24.86 165 VAL B N 1
ATOM 5176 C CA . VAL B 1 165 ? -12.148 -3.129 -46.031 1 24.86 165 VAL B CA 1
ATOM 5177 C C . VAL B 1 165 ? -12.625 -3.879 -47.281 1 24.86 165 VAL B C 1
ATOM 5179 O O . VAL B 1 165 ? -13.727 -3.639 -47.781 1 24.86 165 VAL B O 1
ATOM 5182 N N . CYS B 1 166 ? -11.719 -4.242 -48.062 1 22.89 166 CYS B N 1
ATOM 5183 C CA . CYS B 1 166 ? -12.023 -5.199 -49.094 1 22.89 166 CYS B CA 1
ATOM 5184 C C . CYS B 1 166 ? -12.969 -6.285 -48.594 1 22.89 166 CYS B C 1
ATOM 5186 O O . CYS B 1 166 ? -12.945 -6.637 -47.438 1 22.89 166 CYS B O 1
ATOM 5188 N N . GLU B 1 167 ? -14.039 -6.582 -49.312 1 24.84 167 GLU B N 1
ATOM 5189 C CA . GLU B 1 167 ? -14.969 -7.699 -49.406 1 24.84 167 GLU B CA 1
ATOM 5190 C C . GLU B 1 167 ? -14.242 -9.039 -49.312 1 24.84 167 GLU B C 1
ATOM 5192 O O . GLU B 1 167 ? -13.641 -9.5 -50.281 1 24.84 167 GLU B O 1
ATOM 5197 N N . VAL B 1 168 ? -13.43 -9.305 -48.25 1 23.52 168 VAL B N 1
ATOM 5198 C CA . VAL B 1 168 ? -13.078 -10.711 -48.375 1 23.52 168 VAL B CA 1
ATOM 5199 C C . VAL B 1 168 ? -14.344 -11.547 -48.562 1 23.52 168 VAL B C 1
ATOM 5201 O O . VAL B 1 168 ? -15.273 -11.445 -47.781 1 23.52 168 VAL B O 1
ATOM 5204 N N . THR B 1 169 ? -14.664 -12 -49.625 1 24.67 169 THR B N 1
ATOM 5205 C CA . THR B 1 169 ? -15.531 -13.055 -50.125 1 24.67 169 THR B CA 1
ATOM 5206 C C . THR B 1 169 ? -15.594 -14.219 -49.156 1 24.67 169 THR B C 1
ATOM 5208 O O . THR B 1 169 ? -14.609 -14.5 -48.469 1 24.67 169 THR B O 1
ATOM 5211 N N . ASN B 1 170 ? -16.859 -14.828 -48.875 1 24.53 170 ASN B N 1
ATOM 5212 C CA . ASN B 1 170 ? -17.594 -15.898 -48.219 1 24.53 170 ASN B CA 1
ATOM 5213 C C . ASN B 1 170 ? -16.891 -17.25 -48.375 1 24.53 170 ASN B C 1
ATOM 5215 O O . ASN B 1 170 ? -17.531 -18.234 -48.75 1 24.53 170 ASN B O 1
ATOM 5219 N N . LEU B 1 171 ? -15.688 -17.359 -48.781 1 24.03 171 LEU B N 1
ATOM 5220 C CA . LEU B 1 171 ? -15.555 -18.781 -49.062 1 24.03 171 LEU B CA 1
ATOM 5221 C C . LEU B 1 171 ? -15.844 -19.609 -47.812 1 24.03 171 LEU B C 1
ATOM 5223 O O . LEU B 1 171 ? -15.719 -19.125 -46.688 1 24.03 171 LEU B O 1
ATOM 5227 N N . GLY B 1 172 ? -16.359 -20.953 -47.75 1 25.12 172 GLY B N 1
ATOM 5228 C CA . GLY B 1 172 ? -17.031 -22.031 -47.062 1 25.12 172 GLY B CA 1
ATOM 5229 C C . GLY B 1 172 ? -16.422 -22.344 -45.719 1 25.12 172 GLY B C 1
ATOM 5230 O O . GLY B 1 172 ? -17 -23.109 -44.938 1 25.12 172 GLY B O 1
ATOM 5231 N N . GLY B 1 173 ? -15.07 -22.438 -45.438 1 26.41 173 GLY B N 1
ATOM 5232 C CA . GLY B 1 173 ? -14.68 -23.359 -44.375 1 26.41 173 GLY B CA 1
ATOM 5233 C C . GLY B 1 173 ? -14.953 -22.828 -42.969 1 26.41 173 GLY B C 1
ATOM 5234 O O . GLY B 1 173 ? -15.133 -21.625 -42.812 1 26.41 173 GLY B O 1
ATOM 5235 N N . GLY B 1 174 ? -15.531 -23.5 -41.812 1 26.27 174 GLY B N 1
ATOM 5236 C CA . GLY B 1 174 ? -16.016 -23.453 -40.438 1 26.27 174 GLY B CA 1
ATOM 5237 C C . GLY B 1 174 ? -15.094 -22.688 -39.531 1 26.27 174 GLY B C 1
ATOM 5238 O O . GLY B 1 174 ? -14.203 -23.266 -38.906 1 26.27 174 GLY B O 1
ATOM 5239 N N . LEU B 1 175 ? -14.547 -21.469 -39.781 1 27.58 175 LEU B N 1
ATOM 5240 C CA . LEU B 1 175 ? -13.734 -20.797 -38.781 1 27.58 175 LEU B CA 1
ATOM 5241 C C . LEU B 1 175 ? -14.547 -20.547 -37.5 1 27.58 175 LEU B C 1
ATOM 5243 O O . LEU B 1 175 ? -15.602 -19.906 -37.531 1 27.58 175 LEU B O 1
ATOM 5247 N N . THR B 1 176 ? -14.633 -21.438 -36.562 1 30.02 176 THR B N 1
ATOM 5248 C CA . THR B 1 176 ? -15.156 -21.188 -35.219 1 30.02 176 THR B CA 1
ATOM 5249 C C . THR B 1 176 ? -14.664 -19.828 -34.688 1 30.02 176 THR B C 1
ATOM 5251 O O . THR B 1 176 ? -13.5 -19.469 -34.875 1 30.02 176 THR B O 1
ATOM 5254 N N . ALA B 1 177 ? -15.344 -18.75 -34.5 1 33.25 177 ALA B N 1
ATOM 5255 C CA . ALA B 1 177 ? -15.219 -17.406 -33.938 1 33.25 177 ALA B CA 1
ATOM 5256 C C . ALA B 1 177 ? -14.312 -17.422 -32.688 1 33.25 177 ALA B C 1
ATOM 5258 O O . ALA B 1 177 ? -14.727 -17.828 -31.609 1 33.25 177 ALA B O 1
ATOM 5259 N N . GLY B 1 178 ? -12.992 -17.734 -32.688 1 34.31 178 GLY B N 1
ATOM 5260 C CA . GLY B 1 178 ? -12.023 -17.656 -31.594 1 34.31 178 GLY B CA 1
ATOM 5261 C C . GLY B 1 178 ? -12.047 -16.344 -30.859 1 34.31 178 GLY B C 1
ATOM 5262 O O . GLY B 1 178 ? -12.203 -15.281 -31.469 1 34.31 178 GLY B O 1
ATOM 5263 N N . GLU B 1 179 ? -12.391 -16.188 -29.516 1 45.44 179 GLU B N 1
ATOM 5264 C CA . GLU B 1 179 ? -12.367 -15.047 -28.609 1 45.44 179 GLU B CA 1
ATOM 5265 C C . GLU B 1 179 ? -11.086 -14.242 -28.781 1 45.44 179 GLU B C 1
ATOM 5267 O O . GLU B 1 179 ? -10 -14.805 -28.906 1 45.44 179 GLU B O 1
ATOM 5272 N N . PRO B 1 180 ? -11.055 -13.039 -29.344 1 44.97 180 PRO B N 1
ATOM 5273 C CA . PRO B 1 180 ? -9.828 -12.25 -29.469 1 44.97 180 PRO B CA 1
ATOM 5274 C C . PRO B 1 180 ? -8.93 -12.367 -28.25 1 44.97 180 PRO B C 1
ATOM 5276 O O . PRO B 1 180 ? -9.422 -12.547 -27.125 1 44.97 180 PRO B O 1
ATOM 5279 N N . PRO B 1 181 ? -7.668 -12.57 -28.578 1 53.62 181 PRO B N 1
ATOM 5280 C CA . PRO B 1 181 ? -6.766 -12.656 -27.422 1 53.62 181 PRO B CA 1
ATOM 5281 C C . PRO B 1 181 ? -6.828 -11.414 -26.531 1 53.62 181 PRO B C 1
ATOM 5283 O O . PRO B 1 181 ? -6.863 -10.289 -27.031 1 53.62 181 PRO B O 1
ATOM 5286 N N . LEU B 1 182 ? -7.086 -11.484 -25.234 1 63 182 LEU B N 1
ATOM 5287 C CA . LEU B 1 182 ? -7.332 -10.461 -24.219 1 63 182 LEU B CA 1
ATOM 5288 C C . LEU B 1 182 ? -6.105 -9.578 -24.031 1 63 182 LEU B C 1
ATOM 5290 O O . LEU B 1 182 ? -6.234 -8.398 -23.703 1 63 182 LEU B O 1
ATOM 5294 N N . LEU B 1 183 ? -4.863 -10.094 -24.297 1 69.5 183 LEU B N 1
ATOM 5295 C CA . LEU B 1 183 ? -3.639 -9.305 -24.219 1 69.5 183 LEU B CA 1
ATOM 5296 C C . LEU B 1 183 ? -2.812 -9.469 -25.484 1 69.5 183 LEU B C 1
ATOM 5298 O O . LEU B 1 183 ? -2.779 -10.555 -26.078 1 69.5 183 LEU B O 1
ATOM 5302 N N . PRO B 1 184 ? -2.193 -8.297 -25.984 1 65.88 184 PRO B N 1
ATOM 5303 C CA . PRO B 1 184 ? -1.303 -8.422 -27.141 1 65.88 184 PRO B CA 1
ATOM 5304 C C . PRO B 1 184 ? -0.221 -9.484 -26.922 1 65.88 184 PRO B C 1
ATOM 5306 O O . PRO B 1 184 ? 0.183 -9.742 -25.797 1 65.88 184 PRO B O 1
ATOM 5309 N N . SER B 1 185 ? 0.138 -10.07 -28.016 1 63.88 185 SER B N 1
ATOM 5310 C CA . SER B 1 185 ? 1.12 -11.148 -28 1 63.88 185 SER B CA 1
ATOM 5311 C C . SER B 1 185 ? 2.477 -10.656 -27.5 1 63.88 185 SER B C 1
ATOM 5313 O O . SER B 1 185 ? 3.312 -11.445 -27.062 1 63.88 185 SER B O 1
ATOM 5315 N N . ASP B 1 186 ? 2.68 -9.422 -27.531 1 74.06 186 ASP B N 1
ATOM 5316 C CA . ASP B 1 186 ? 3.988 -8.891 -27.156 1 74.06 186 ASP B CA 1
ATOM 5317 C C . ASP B 1 186 ? 3.996 -8.422 -25.703 1 74.06 186 ASP B C 1
ATOM 5319 O O . ASP B 1 186 ? 4.938 -7.754 -25.266 1 74.06 186 ASP B O 1
ATOM 5323 N N . THR B 1 187 ? 3.061 -8.938 -25 1 83.06 187 THR B N 1
ATOM 5324 C CA . THR B 1 187 ? 2.984 -8.523 -23.594 1 83.06 187 THR B CA 1
ATOM 5325 C C . THR B 1 187 ? 3.658 -9.547 -22.688 1 83.06 187 THR B C 1
ATOM 5327 O O . THR B 1 187 ? 3.643 -10.742 -22.984 1 83.06 187 THR B O 1
ATOM 5330 N N . CYS B 1 188 ? 4.379 -9.109 -21.719 1 92.44 188 CYS B N 1
ATOM 5331 C CA . CYS B 1 188 ? 5.02 -9.953 -20.719 1 92.44 188 CYS B CA 1
ATOM 5332 C C . CYS B 1 188 ? 4.344 -9.797 -19.359 1 92.44 188 CYS B C 1
ATOM 5334 O O . CYS B 1 188 ? 4.07 -8.672 -18.922 1 92.44 188 CYS B O 1
ATOM 5336 N N . TYR B 1 189 ? 3.998 -10.922 -18.75 1 93.25 189 TYR B N 1
ATOM 5337 C CA . TYR B 1 189 ? 3.316 -10.906 -17.469 1 93.25 189 TYR B CA 1
ATOM 5338 C C . TYR B 1 189 ? 3.365 -12.281 -16.797 1 93.25 189 TYR B C 1
ATOM 5340 O O . TYR B 1 189 ? 3.707 -13.273 -17.453 1 93.25 189 TYR B O 1
ATOM 5348 N N . ARG B 1 190 ? 3.09 -12.305 -15.547 1 95.75 190 ARG B N 1
ATOM 5349 C CA . ARG B 1 190 ? 2.84 -13.578 -14.875 1 95.75 190 ARG B CA 1
ATOM 5350 C C . ARG B 1 190 ? 1.387 -14.008 -15.047 1 95.75 190 ARG B C 1
ATOM 5352 O O . ARG B 1 190 ? 0.474 -13.344 -14.555 1 95.75 190 ARG B O 1
ATOM 5359 N N . LEU B 1 191 ? 1.217 -15.047 -15.68 1 96.19 191 LEU B N 1
ATOM 5360 C CA . LEU B 1 191 ? -0.124 -15.539 -15.969 1 96.19 191 LEU B CA 1
ATOM 5361 C C . LEU B 1 191 ? -0.738 -16.203 -14.742 1 96.19 191 LEU B C 1
ATOM 5363 O O . LEU B 1 191 ? -1.914 -15.992 -14.438 1 96.19 191 LEU B O 1
ATOM 5367 N N . ILE B 1 192 ? 0.053 -17.031 -14.07 1 97.81 192 ILE B N 1
ATOM 5368 C CA . ILE B 1 192 ? -0.419 -17.734 -12.883 1 97.81 192 ILE B CA 1
ATOM 5369 C C . ILE B 1 192 ? 0.502 -17.422 -11.703 1 97.81 192 ILE B C 1
ATOM 5371 O O . ILE B 1 192 ? 1.717 -17.625 -11.789 1 97.81 192 ILE B O 1
ATOM 5375 N N . ASN B 1 193 ? -0.115 -16.969 -10.625 1 96.5 193 ASN B N 1
ATOM 5376 C CA . ASN B 1 193 ? 0.626 -16.625 -9.414 1 96.5 193 ASN B CA 1
ATOM 5377 C C . ASN B 1 193 ? 0.253 -17.547 -8.25 1 96.5 193 ASN B C 1
ATOM 5379 O O . ASN B 1 193 ? -0.092 -17.062 -7.168 1 96.5 193 ASN B O 1
ATOM 5383 N N . GLY B 1 194 ? 0.285 -18.844 -8.5 1 96.12 194 GLY B N 1
ATOM 5384 C CA . GLY B 1 194 ? 0.088 -19.828 -7.445 1 96.12 194 GLY B CA 1
ATOM 5385 C C . GLY B 1 194 ? -1.272 -19.734 -6.781 1 96.12 194 GLY B C 1
ATOM 5386 O O . GLY B 1 194 ? -2.303 -19.766 -7.461 1 96.12 194 GLY B O 1
ATOM 5387 N N . GLU B 1 195 ? -1.21 -19.531 -5.473 1 94.38 195 GLU B N 1
ATOM 5388 C CA . GLU B 1 195 ? -2.412 -19.453 -4.648 1 94.38 195 GLU B CA 1
ATOM 5389 C C . GLU B 1 195 ? -3.283 -18.266 -5.055 1 94.38 195 GLU B C 1
ATOM 5391 O O . GLU B 1 195 ? -4.512 -18.328 -4.945 1 94.38 195 GLU B O 1
ATOM 5396 N N . GLY B 1 196 ? -2.641 -17.25 -5.547 1 94.12 196 GLY B N 1
ATOM 5397 C CA . GLY B 1 196 ? -3.381 -16.078 -5.961 1 94.12 196 GLY B CA 1
ATOM 5398 C C . GLY B 1 196 ? -4.312 -16.328 -7.129 1 94.12 196 GLY B C 1
ATOM 5399 O O . GLY B 1 196 ? -5.258 -15.578 -7.355 1 94.12 196 GLY B O 1
ATOM 5400 N N . ASP B 1 197 ? -4.039 -17.359 -7.82 1 95.12 197 ASP B N 1
ATOM 5401 C CA . ASP B 1 197 ? -4.887 -17.75 -8.945 1 95.12 197 ASP B CA 1
ATOM 5402 C C . ASP B 1 197 ? -5.504 -19.141 -8.711 1 95.12 197 ASP B C 1
ATOM 5404 O O . ASP B 1 197 ? -5.879 -19.828 -9.664 1 95.12 197 ASP B O 1
ATOM 5408 N N . ASN B 1 198 ? -5.492 -19.562 -7.531 1 93.56 198 ASN B N 1
ATOM 5409 C CA . ASN B 1 198 ? -6.141 -20.781 -7.078 1 93.56 198 ASN B CA 1
ATOM 5410 C C . ASN B 1 198 ? -5.477 -22.016 -7.668 1 93.56 198 ASN B C 1
ATOM 5412 O O . ASN B 1 198 ? -6.148 -23 -7.988 1 93.56 198 ASN B O 1
ATOM 5416 N N . LEU B 1 199 ? -4.23 -21.891 -7.984 1 97.19 199 LEU B N 1
ATOM 5417 C CA . LEU B 1 199 ? -3.393 -23.016 -8.406 1 97.19 199 LEU B CA 1
ATOM 5418 C C . LEU B 1 199 ? -2.105 -23.062 -7.59 1 97.19 199 LEU B C 1
ATOM 5420 O O . LEU B 1 199 ? -1.017 -22.844 -8.125 1 97.19 199 LEU B O 1
ATOM 5424 N N . PRO B 1 200 ? -2.287 -23.453 -6.328 1 96.5 200 PRO B N 1
ATOM 5425 C CA . PRO B 1 200 ? -1.13 -23.453 -5.434 1 96.5 200 PRO B CA 1
ATOM 5426 C C . PRO B 1 200 ? 0.046 -24.25 -5.977 1 96.5 200 PRO B C 1
ATOM 5428 O O . PRO B 1 200 ? -0.128 -25.406 -6.387 1 96.5 200 PRO B O 1
ATOM 5431 N N . GLY B 1 201 ? 1.213 -23.609 -5.988 1 97.06 201 GLY B N 1
ATOM 5432 C CA . GLY B 1 201 ? 2.439 -24.281 -6.375 1 97.06 201 GLY B CA 1
ATOM 5433 C C . GLY B 1 201 ? 2.742 -24.188 -7.855 1 97.06 201 GLY B C 1
ATOM 5434 O O . GLY B 1 201 ? 3.715 -24.766 -8.336 1 97.06 201 GLY B O 1
ATOM 5435 N N . LEU B 1 202 ? 1.951 -23.438 -8.578 1 98.44 202 LEU B N 1
ATOM 5436 C CA . LEU B 1 202 ? 2.17 -23.266 -10.016 1 98.44 202 LEU B CA 1
ATOM 5437 C C . LEU B 1 202 ? 2.461 -21.797 -10.344 1 98.44 202 LEU B C 1
ATOM 5439 O O . LEU B 1 202 ? 1.71 -20.906 -9.953 1 98.44 202 LEU B O 1
ATOM 5443 N N . ILE B 1 203 ? 3.531 -21.547 -11 1 98.12 203 ILE B N 1
ATOM 5444 C CA . ILE B 1 203 ? 3.863 -20.234 -11.523 1 98.12 203 ILE B CA 1
ATOM 5445 C C . ILE B 1 203 ? 4.035 -20.297 -13.039 1 98.12 203 ILE B C 1
ATOM 5447 O O . ILE B 1 203 ? 4.707 -21.203 -13.547 1 98.12 203 ILE B O 1
ATOM 5451 N N . ILE B 1 204 ? 3.418 -19.438 -13.758 1 98.38 204 ILE B N 1
ATOM 5452 C CA . ILE B 1 204 ? 3.594 -19.344 -15.203 1 98.38 204 ILE B CA 1
ATOM 5453 C C . ILE B 1 204 ? 3.877 -17.906 -15.594 1 98.38 204 ILE B C 1
ATOM 5455 O O . ILE B 1 204 ? 3.051 -17.016 -15.359 1 98.38 204 ILE B O 1
ATOM 5459 N N . ASP B 1 205 ? 5.012 -17.688 -16.156 1 97.19 205 ASP B N 1
ATOM 5460 C CA . ASP B 1 205 ? 5.414 -16.359 -16.641 1 97.19 205 ASP B CA 1
ATOM 5461 C C . ASP B 1 205 ? 5.488 -16.344 -18.172 1 97.19 205 ASP B C 1
ATOM 5463 O O . ASP B 1 205 ? 6.035 -17.266 -18.781 1 97.19 205 ASP B O 1
ATOM 5467 N N . ARG B 1 206 ? 4.973 -15.352 -18.719 1 95.88 206 ARG B N 1
ATOM 5468 C CA . ARG B 1 206 ? 4.996 -15.211 -20.172 1 95.88 206 ARG B CA 1
ATOM 5469 C C . ARG B 1 206 ? 5.969 -14.109 -20.594 1 95.88 206 ARG B C 1
ATOM 5471 O O . ARG B 1 206 ? 5.957 -13.016 -20.031 1 95.88 206 ARG B O 1
ATOM 5478 N N . TYR B 1 207 ? 6.793 -14.391 -21.484 1 94.88 207 TYR B N 1
ATOM 5479 C CA . TYR B 1 207 ? 7.711 -13.484 -22.156 1 94.88 207 TYR B CA 1
ATOM 5480 C C . TYR B 1 207 ? 7.469 -13.477 -23.672 1 94.88 207 TYR B C 1
ATOM 5482 O O . TYR B 1 207 ? 8.18 -14.141 -24.422 1 94.88 207 TYR B O 1
ATOM 5490 N N . HIS B 1 208 ? 6.484 -12.656 -24.094 1 89.62 208 HIS B N 1
ATOM 5491 C CA . HIS B 1 208 ? 6.074 -12.625 -25.484 1 89.62 208 HIS B CA 1
ATOM 5492 C C . HIS B 1 208 ? 5.684 -14.008 -25.984 1 89.62 208 HIS B C 1
ATOM 5494 O O . HIS B 1 208 ? 4.723 -14.602 -25.484 1 89.62 208 HIS B O 1
ATOM 5500 N N . ASP B 1 209 ? 6.586 -14.602 -26.781 1 91.75 209 ASP B N 1
ATOM 5501 C CA . ASP B 1 209 ? 6.277 -15.883 -27.406 1 91.75 209 ASP B CA 1
ATOM 5502 C C . ASP B 1 209 ? 6.816 -17.047 -26.578 1 91.75 209 ASP B C 1
ATOM 5504 O O . ASP B 1 209 ? 6.73 -18.203 -27 1 91.75 209 ASP B O 1
ATOM 5508 N N . TYR B 1 210 ? 7.301 -16.797 -25.484 1 96.06 210 TYR B N 1
ATOM 5509 C CA . TYR B 1 210 ? 7.906 -17.828 -24.656 1 96.06 210 TYR B CA 1
ATOM 5510 C C . TYR B 1 210 ? 7.273 -17.859 -23.266 1 96.06 210 TYR B C 1
ATOM 5512 O O . TYR B 1 210 ? 6.797 -16.828 -22.766 1 96.06 210 TYR B O 1
ATOM 5520 N N . VAL B 1 211 ? 7.27 -19.047 -22.688 1 97.19 211 VAL B N 1
ATOM 5521 C CA . VAL B 1 211 ? 6.66 -19.188 -21.359 1 97.19 211 VAL B CA 1
ATOM 5522 C C . VAL B 1 211 ? 7.59 -19.984 -20.453 1 97.19 211 VAL B C 1
ATOM 5524 O O . VAL B 1 211 ? 8.242 -20.922 -20.891 1 97.19 211 VAL B O 1
ATOM 5527 N N . ALA B 1 212 ? 7.695 -19.547 -19.281 1 98.31 212 ALA B N 1
ATOM 5528 C CA . ALA B 1 212 ? 8.398 -20.281 -18.234 1 98.31 212 ALA B CA 1
ATOM 5529 C C . ALA B 1 212 ? 7.414 -20.812 -17.188 1 98.31 212 ALA B C 1
ATOM 5531 O O . ALA B 1 212 ? 6.523 -20.094 -16.734 1 98.31 212 ALA B O 1
ATOM 5532 N N . ILE B 1 213 ? 7.566 -22.047 -16.844 1 98.62 213 ILE B N 1
ATOM 5533 C CA . ILE B 1 213 ? 6.711 -22.688 -15.844 1 98.62 213 ILE B CA 1
ATOM 5534 C C . ILE B 1 213 ? 7.555 -23.156 -14.664 1 98.62 213 ILE B C 1
ATOM 5536 O O . ILE B 1 213 ? 8.648 -23.703 -14.844 1 98.62 213 ILE B O 1
ATOM 5540 N N . GLN B 1 214 ? 7.09 -22.875 -13.484 1 98.44 214 GLN B N 1
ATOM 5541 C CA . GLN B 1 214 ? 7.633 -23.484 -12.273 1 98.44 214 GLN B CA 1
ATOM 5542 C C . GLN B 1 214 ? 6.605 -24.391 -11.602 1 98.44 214 GLN B C 1
ATOM 5544 O O . GLN B 1 214 ? 5.531 -23.938 -11.203 1 98.44 214 GLN B O 1
ATOM 5549 N N . HIS B 1 215 ? 6.945 -25.672 -11.578 1 98.19 215 HIS B N 1
ATOM 5550 C CA . HIS B 1 215 ? 6.18 -26.609 -10.766 1 98.19 215 HIS B CA 1
ATOM 5551 C C . HIS B 1 215 ? 6.773 -26.734 -9.367 1 98.19 215 HIS B C 1
ATOM 5553 O O . HIS B 1 215 ? 7.648 -27.562 -9.133 1 98.19 215 HIS B O 1
ATOM 5559 N N . LEU B 1 216 ? 6.184 -26.094 -8.398 1 97.25 216 LEU B N 1
ATOM 5560 C CA . LEU B 1 216 ? 6.801 -25.984 -7.082 1 97.25 216 LEU B CA 1
ATOM 5561 C C . LEU B 1 216 ? 6.352 -27.141 -6.184 1 97.25 216 LEU B C 1
ATOM 5563 O O . LEU B 1 216 ? 6.938 -27.375 -5.121 1 97.25 216 LEU B O 1
ATOM 5567 N N . THR B 1 217 ? 5.328 -27.891 -6.59 1 97.5 217 THR B N 1
ATOM 5568 C CA . THR B 1 217 ? 4.797 -29 -5.801 1 97.5 217 THR B CA 1
ATOM 5569 C C . THR B 1 217 ? 4.754 -30.281 -6.629 1 97.5 217 THR B C 1
ATOM 5571 O O . THR B 1 217 ? 4.758 -30.234 -7.859 1 97.5 217 THR B O 1
ATOM 5574 N N . LEU B 1 218 ? 4.691 -31.375 -5.922 1 97.25 218 LEU B N 1
ATOM 5575 C CA . LEU B 1 218 ? 4.582 -32.688 -6.574 1 97.25 218 LEU B CA 1
ATOM 5576 C C . LEU B 1 218 ? 3.344 -32.75 -7.461 1 97.25 218 LEU B C 1
ATOM 5578 O O . LEU B 1 218 ? 3.416 -33.219 -8.602 1 97.25 218 LEU B O 1
ATOM 5582 N N . GLY B 1 219 ? 2.275 -32.281 -6.938 1 97.69 219 GLY B N 1
ATOM 5583 C CA . GLY B 1 219 ? 1.021 -32.312 -7.672 1 97.69 219 GLY B CA 1
ATOM 5584 C C . GLY B 1 219 ? 1.067 -31.547 -8.977 1 97.69 219 GLY B C 1
ATOM 5585 O O . GLY B 1 219 ? 0.561 -32.031 -10 1 97.69 219 GLY B O 1
ATOM 5586 N N . MET B 1 220 ? 1.66 -30.453 -8.984 1 98.25 220 MET B N 1
ATOM 5587 C CA . MET B 1 220 ? 1.712 -29.641 -10.195 1 98.25 220 MET B CA 1
ATOM 5588 C C . MET B 1 220 ? 2.664 -30.25 -11.227 1 98.25 220 MET B C 1
ATOM 5590 O O . MET B 1 220 ? 2.436 -30.141 -12.43 1 98.25 220 MET B O 1
ATOM 5594 N N . GLU B 1 221 ? 3.734 -30.844 -10.75 1 97.62 221 GLU B N 1
ATOM 5595 C CA . GLU B 1 221 ? 4.602 -31.531 -11.703 1 97.62 221 GLU B CA 1
ATOM 5596 C C . GLU B 1 221 ? 3.932 -32.781 -12.258 1 97.62 221 GLU B C 1
ATOM 5598 O O . GLU B 1 221 ? 4.105 -33.125 -13.438 1 97.62 221 GLU B O 1
ATOM 5603 N N . LEU B 1 222 ? 3.178 -33.5 -11.422 1 97.56 222 LEU B N 1
ATOM 5604 C CA . LEU B 1 222 ? 2.387 -34.625 -11.867 1 97.56 222 LEU B CA 1
ATOM 5605 C C . LEU B 1 222 ? 1.47 -34.25 -13.016 1 97.56 222 LEU B C 1
ATOM 5607 O O . LEU B 1 222 ? 1.221 -35.062 -13.922 1 97.56 222 LEU B O 1
ATOM 5611 N N . LEU B 1 223 ? 1.041 -33.031 -13 1 98.25 223 LEU B N 1
ATOM 5612 C CA . LEU B 1 223 ? 0.07 -32.531 -13.977 1 98.25 223 LEU B CA 1
ATOM 5613 C C . LEU B 1 223 ? 0.76 -31.75 -15.086 1 98.25 223 LEU B C 1
ATOM 5615 O O . LEU B 1 223 ? 0.106 -31.031 -15.828 1 98.25 223 LEU B O 1
ATOM 5619 N N . ALA B 1 224 ? 2.035 -31.859 -15.266 1 98.25 224 ALA B N 1
ATOM 5620 C CA . ALA B 1 224 ? 2.834 -31.031 -16.156 1 98.25 224 ALA B CA 1
ATOM 5621 C C . ALA B 1 224 ? 2.336 -31.125 -17.594 1 98.25 224 ALA B C 1
ATOM 5623 O O . ALA B 1 224 ? 2.139 -30.109 -18.266 1 98.25 224 ALA B O 1
ATOM 5624 N N . ALA B 1 225 ? 2.125 -32.344 -18.094 1 98.06 225 ALA B N 1
ATOM 5625 C CA . ALA B 1 225 ? 1.679 -32.5 -19.469 1 98.06 225 ALA B CA 1
ATOM 5626 C C . ALA B 1 225 ? 0.301 -31.891 -19.688 1 98.06 225 ALA B C 1
ATOM 5628 O O . ALA B 1 225 ? 0.037 -31.297 -20.734 1 98.06 225 ALA B O 1
ATOM 5629 N N . THR B 1 226 ? -0.597 -32.094 -18.703 1 98.31 226 THR B N 1
ATOM 5630 C CA . THR B 1 226 ? -1.934 -31.5 -18.75 1 98.31 226 THR B CA 1
ATOM 5631 C C . THR B 1 226 ? -1.858 -29.984 -18.797 1 98.31 226 THR B C 1
ATOM 5633 O O . THR B 1 226 ? -2.564 -29.344 -19.594 1 98.31 226 THR B O 1
ATOM 5636 N N . ILE B 1 227 ? -1.004 -29.406 -17.984 1 98.62 227 ILE B N 1
ATOM 5637 C CA . ILE B 1 227 ? -0.804 -27.953 -17.922 1 98.62 227 ILE B CA 1
ATOM 5638 C C . ILE B 1 227 ? -0.222 -27.453 -19.234 1 98.62 227 ILE B C 1
ATOM 5640 O O . ILE B 1 227 ? -0.671 -26.422 -19.766 1 98.62 227 ILE B O 1
ATOM 5644 N N . ASN B 1 228 ? 0.769 -28.172 -19.781 1 98.19 228 ASN B N 1
ATOM 5645 C CA . ASN B 1 228 ? 1.378 -27.797 -21.047 1 98.19 228 ASN B CA 1
ATOM 5646 C C . ASN B 1 228 ? 0.345 -27.734 -22.172 1 98.19 228 ASN B C 1
ATOM 5648 O O . ASN B 1 228 ? 0.338 -26.797 -22.969 1 98.19 228 ASN B O 1
ATOM 5652 N N . GLU B 1 229 ? -0.459 -28.766 -22.219 1 97.94 229 GLU B N 1
ATOM 5653 C CA . GLU B 1 229 ? -1.483 -28.812 -23.25 1 97.94 229 GLU B CA 1
ATOM 5654 C C . GLU B 1 229 ? -2.451 -27.641 -23.125 1 97.94 229 GLU B C 1
ATOM 5656 O O . GLU B 1 229 ? -2.844 -27.047 -24.125 1 97.94 229 GLU B O 1
ATOM 5661 N N . ALA B 1 230 ? -2.846 -27.375 -21.906 1 98.06 230 ALA B N 1
ATOM 5662 C CA . ALA B 1 230 ? -3.717 -26.219 -21.672 1 98.06 230 ALA B CA 1
ATOM 5663 C C . ALA B 1 230 ? -3.049 -24.922 -22.125 1 98.06 230 ALA B C 1
ATOM 5665 O O . ALA B 1 230 ? -3.693 -24.062 -22.719 1 98.06 230 ALA B O 1
ATOM 5666 N N . LEU B 1 231 ? -1.801 -24.797 -21.844 1 96.94 231 LEU B N 1
ATOM 5667 C CA . LEU B 1 231 ? -1.038 -23.609 -22.188 1 96.94 231 LEU B CA 1
ATOM 5668 C C . LEU B 1 231 ? -0.957 -23.453 -23.703 1 96.94 231 LEU B C 1
ATOM 5670 O O . LEU B 1 231 ? -1.063 -22.344 -24.234 1 96.94 231 LEU B O 1
ATOM 5674 N N . LEU B 1 232 ? -0.729 -24.516 -24.422 1 96.31 232 LEU B N 1
ATOM 5675 C CA . LEU B 1 232 ? -0.681 -24.484 -25.875 1 96.31 232 LEU B CA 1
ATOM 5676 C C . LEU B 1 232 ? -2.018 -24.031 -26.453 1 96.31 232 LEU B C 1
ATOM 5678 O O . LEU B 1 232 ? -2.053 -23.281 -27.438 1 96.31 232 LEU B O 1
ATOM 5682 N N . GLU B 1 233 ? -3.021 -24.453 -25.781 1 95.5 233 GLU B N 1
ATOM 5683 C CA . GLU B 1 233 ? -4.355 -24.078 -26.25 1 95.5 233 GLU B CA 1
ATOM 5684 C C . GLU B 1 233 ? -4.629 -22.594 -25.984 1 95.5 233 GLU B C 1
ATOM 5686 O O . GLU B 1 233 ? -5.199 -21.906 -26.844 1 95.5 233 GLU B O 1
ATOM 5691 N N . VAL B 1 234 ? -4.203 -22.125 -24.859 1 94.38 234 VAL B N 1
ATOM 5692 C CA . VAL B 1 234 ? -4.586 -20.781 -24.422 1 94.38 234 VAL B CA 1
ATOM 5693 C C . VAL B 1 234 ? -3.645 -19.75 -25.047 1 94.38 234 VAL B C 1
ATOM 5695 O O . VAL B 1 234 ? -4.086 -18.703 -25.5 1 94.38 234 VAL B O 1
ATOM 5698 N N . LEU B 1 235 ? -2.33 -20.062 -25.141 1 93.19 235 LEU B N 1
ATOM 5699 C CA . LEU B 1 235 ? -1.361 -19.031 -25.5 1 93.19 235 LEU B CA 1
ATOM 5700 C C . LEU B 1 235 ? -0.604 -19.438 -26.766 1 93.19 235 LEU B C 1
ATOM 5702 O O . LEU B 1 235 ? -0.022 -18.578 -27.438 1 93.19 235 LEU B O 1
ATOM 5706 N N . ASN B 1 236 ? -0.491 -20.719 -27.062 1 93.5 236 ASN B N 1
ATOM 5707 C CA . ASN B 1 236 ? 0.258 -21.266 -28.188 1 93.5 236 ASN B CA 1
ATOM 5708 C C . ASN B 1 236 ? 1.657 -20.656 -28.281 1 93.5 236 ASN B C 1
ATOM 5710 O O . ASN B 1 236 ? 2.039 -20.109 -29.312 1 93.5 236 ASN B O 1
ATOM 5714 N N . PRO B 1 237 ? 2.467 -20.844 -27.234 1 95.12 237 PRO B N 1
ATOM 5715 C CA . PRO B 1 237 ? 3.814 -20.266 -27.234 1 95.12 237 PRO B CA 1
ATOM 5716 C C . PRO B 1 237 ? 4.777 -21.016 -28.156 1 95.12 237 PRO B C 1
ATOM 5718 O O . PRO B 1 237 ? 4.531 -22.156 -28.516 1 95.12 237 PRO B O 1
ATOM 5721 N N . LYS B 1 238 ? 5.883 -20.375 -28.531 1 95.56 238 LYS B N 1
ATOM 5722 C CA . LYS B 1 238 ? 6.93 -20.984 -29.359 1 95.56 238 LYS B CA 1
ATOM 5723 C C . LYS B 1 238 ? 7.766 -21.969 -28.531 1 95.56 238 LYS B C 1
ATOM 5725 O O . LYS B 1 238 ? 8.305 -22.938 -29.078 1 95.56 238 LYS B O 1
ATOM 5730 N N . ALA B 1 239 ? 7.855 -21.656 -27.266 1 97 239 ALA B N 1
ATOM 5731 C CA . ALA B 1 239 ? 8.617 -22.547 -26.391 1 97 239 ALA B CA 1
ATOM 5732 C C . ALA B 1 239 ? 8.078 -22.516 -24.953 1 97 239 ALA B C 1
ATOM 5734 O O . ALA B 1 239 ? 7.523 -21.5 -24.516 1 97 239 ALA B O 1
ATOM 5735 N N . ILE B 1 240 ? 8.242 -23.609 -24.312 1 97.88 240 ILE B N 1
ATOM 5736 C CA . ILE B 1 240 ? 7.93 -23.734 -22.891 1 97.88 240 ILE B CA 1
ATOM 5737 C C . ILE B 1 240 ? 9.172 -24.188 -22.125 1 97.88 240 ILE B C 1
ATOM 5739 O O . ILE B 1 240 ? 9.758 -25.234 -22.438 1 97.88 240 ILE B O 1
ATOM 5743 N N . LEU B 1 241 ? 9.586 -23.375 -21.203 1 98.12 241 LEU B N 1
ATOM 5744 C CA . LEU B 1 241 ? 10.734 -23.656 -20.359 1 98.12 241 LEU B CA 1
ATOM 5745 C C . LEU B 1 241 ? 10.297 -24.031 -18.953 1 98.12 241 LEU B C 1
ATOM 5747 O O . LEU B 1 241 ? 9.539 -23.297 -18.312 1 98.12 241 LEU B O 1
ATOM 5751 N N . PHE B 1 242 ? 10.703 -25.234 -18.469 1 98.06 242 PHE B N 1
ATOM 5752 C CA . PHE B 1 242 ? 10.562 -25.562 -17.047 1 98.06 242 PHE B CA 1
ATOM 5753 C C . PHE B 1 242 ? 11.688 -24.953 -16.234 1 98.06 242 PHE B C 1
ATOM 5755 O O . PHE B 1 242 ? 12.852 -25.297 -16.406 1 98.06 242 PHE B O 1
ATOM 5762 N N . ARG B 1 243 ? 11.312 -24 -15.469 1 97.81 243 ARG B N 1
ATOM 5763 C CA . ARG B 1 243 ? 12.25 -23.422 -14.516 1 97.81 243 ARG B CA 1
ATOM 5764 C C . ARG B 1 243 ? 12.047 -24.016 -13.125 1 97.81 243 ARG B C 1
ATOM 5766 O O . ARG B 1 243 ? 11.688 -23.297 -12.188 1 97.81 243 ARG B O 1
ATOM 5773 N N . ASN B 1 244 ? 12.375 -25.281 -13.008 1 96.62 244 ASN B N 1
ATOM 5774 C CA . ASN B 1 244 ? 12.195 -26.016 -11.758 1 96.62 244 ASN B CA 1
ATOM 5775 C C . ASN B 1 244 ? 13.461 -25.984 -10.906 1 96.62 244 ASN B C 1
ATOM 5777 O O . ASN B 1 244 ? 13.891 -27.016 -10.391 1 96.62 244 ASN B O 1
ATOM 5781 N N . ASP B 1 245 ? 14.039 -24.828 -10.805 1 95.25 245 ASP B N 1
ATOM 5782 C CA . ASP B 1 245 ? 15.266 -24.656 -10.023 1 95.25 245 ASP B CA 1
ATOM 5783 C C . ASP B 1 245 ? 15.016 -23.812 -8.781 1 95.25 245 ASP B C 1
ATOM 5785 O O . ASP B 1 245 ? 15.969 -23.391 -8.117 1 95.25 245 ASP B O 1
ATOM 5789 N N . ASN B 1 246 ? 13.789 -23.547 -8.523 1 94 246 ASN B N 1
ATOM 5790 C CA . ASN B 1 246 ? 13.43 -22.891 -7.266 1 94 246 ASN B CA 1
ATOM 5791 C C . ASN B 1 246 ? 13.664 -23.828 -6.074 1 94 246 ASN B C 1
ATOM 5793 O O . ASN B 1 246 ? 13.172 -24.953 -6.055 1 94 246 ASN B O 1
ATOM 5797 N N . LYS B 1 247 ? 14.281 -23.344 -5.047 1 90.38 247 LYS B N 1
ATOM 5798 C CA . LYS B 1 247 ? 14.688 -24.172 -3.91 1 90.38 247 LYS B CA 1
ATOM 5799 C C . LYS B 1 247 ? 13.477 -24.578 -3.07 1 90.38 247 LYS B C 1
ATOM 5801 O O . LYS B 1 247 ? 13.57 -25.484 -2.25 1 90.38 247 LYS B O 1
ATOM 5806 N N . GLU B 1 248 ? 12.398 -23.922 -3.254 1 90.38 248 GLU B N 1
ATOM 5807 C CA . GLU B 1 248 ? 11.172 -24.312 -2.557 1 90.38 248 GLU B CA 1
ATOM 5808 C C . GLU B 1 248 ? 10.766 -25.734 -2.908 1 90.38 248 GLU B C 1
ATOM 5810 O O . GLU B 1 248 ? 10.07 -26.391 -2.131 1 90.38 248 GLU B O 1
ATOM 5815 N N . ARG B 1 249 ? 11.195 -26.25 -3.992 1 94.81 249 ARG B N 1
ATOM 5816 C CA . ARG B 1 249 ? 10.891 -27.609 -4.438 1 94.81 249 ARG B CA 1
ATOM 5817 C C . ARG B 1 249 ? 11.469 -28.641 -3.479 1 94.81 249 ARG B C 1
ATOM 5819 O O . ARG B 1 249 ? 10.945 -29.75 -3.359 1 94.81 249 ARG B O 1
ATOM 5826 N N . LEU B 1 250 ? 12.5 -28.234 -2.818 1 92.19 250 LEU B N 1
ATOM 5827 C CA . LEU B 1 250 ? 13.125 -29.156 -1.869 1 92.19 250 LEU B CA 1
ATOM 5828 C C . LEU B 1 250 ? 12.188 -29.453 -0.705 1 92.19 250 LEU B C 1
ATOM 5830 O O . LEU B 1 250 ? 12.242 -30.547 -0.132 1 92.19 250 LEU B O 1
ATOM 5834 N N . ASN B 1 251 ? 11.312 -28.531 -0.384 1 91.44 251 ASN B N 1
ATOM 5835 C CA . ASN B 1 251 ? 10.305 -28.766 0.642 1 91.44 251 ASN B CA 1
ATOM 5836 C C . ASN B 1 251 ? 9.336 -29.859 0.228 1 91.44 251 ASN B C 1
ATOM 5838 O O . ASN B 1 251 ? 8.68 -30.469 1.077 1 91.44 251 ASN B O 1
ATOM 5842 N N . GLU B 1 252 ? 9.258 -30.125 -1.03 1 94.12 252 GLU B N 1
ATOM 5843 C CA . GLU B 1 252 ? 8.398 -31.156 -1.604 1 94.12 252 GLU B CA 1
ATOM 5844 C C . GLU B 1 252 ? 9.195 -32.406 -1.983 1 94.12 252 GLU B C 1
ATOM 5846 O O . GLU B 1 252 ? 8.664 -33.312 -2.619 1 94.12 252 GLU B O 1
ATOM 5851 N N . ARG B 1 253 ? 10.492 -32.375 -1.652 1 93.62 253 ARG B N 1
ATOM 5852 C CA . ARG B 1 253 ? 11.398 -33.469 -1.95 1 93.62 253 ARG B CA 1
ATOM 5853 C C . ARG B 1 253 ? 11.492 -33.719 -3.453 1 93.62 253 ARG B C 1
ATOM 5855 O O . ARG B 1 253 ? 11.539 -34.875 -3.904 1 93.62 253 ARG B O 1
ATOM 5862 N N . LEU B 1 254 ? 11.461 -32.656 -4.145 1 95.06 254 LEU B N 1
ATOM 5863 C CA . LEU B 1 254 ? 11.547 -32.719 -5.602 1 95.06 254 LEU B CA 1
ATOM 5864 C C . LEU B 1 254 ? 12.945 -32.344 -6.078 1 95.06 254 LEU B C 1
ATOM 5866 O O . LEU B 1 254 ? 13.664 -31.609 -5.387 1 95.06 254 LEU B O 1
ATOM 5870 N N . GLN B 1 255 ? 13.266 -32.781 -7.254 1 93.62 255 GLN B N 1
ATOM 5871 C CA . GLN B 1 255 ? 14.547 -32.438 -7.867 1 93.62 255 GLN B CA 1
ATOM 5872 C C . GLN B 1 255 ? 14.555 -30.984 -8.367 1 93.62 255 GLN B C 1
ATOM 5874 O O . GLN B 1 255 ? 13.5 -30.438 -8.703 1 93.62 255 GLN B O 1
ATOM 5879 N N . ILE B 1 256 ? 15.773 -30.438 -8.406 1 94.12 256 ILE B N 1
ATOM 5880 C CA . ILE B 1 256 ? 16 -29.109 -8.961 1 94.12 256 ILE B CA 1
ATOM 5881 C C . ILE B 1 256 ? 16.594 -29.219 -10.367 1 94.12 256 ILE B C 1
ATOM 5883 O O . ILE B 1 256 ? 17.625 -29.875 -10.555 1 94.12 256 ILE B O 1
ATOM 5887 N N . TYR B 1 257 ? 15.914 -28.609 -11.352 1 94.12 257 TYR B N 1
ATOM 5888 C CA . TYR B 1 257 ? 16.406 -28.719 -12.719 1 94.12 257 TYR B CA 1
ATOM 5889 C C . TYR B 1 257 ? 15.781 -27.656 -13.609 1 94.12 257 TYR B C 1
ATOM 5891 O O . TYR B 1 257 ? 14.844 -26.953 -13.195 1 94.12 257 TYR B O 1
ATOM 5899 N N . LYS B 1 258 ? 16.312 -27.469 -14.766 1 95.81 258 LYS B N 1
ATOM 5900 C CA . LYS B 1 258 ? 15.766 -26.688 -15.875 1 95.81 258 LYS B CA 1
ATOM 5901 C C . LYS B 1 258 ? 15.672 -27.531 -17.141 1 95.81 258 LYS B C 1
ATOM 5903 O O . LYS B 1 258 ? 16.531 -28.391 -17.391 1 95.81 258 LYS B O 1
ATOM 5908 N N . LYS B 1 259 ? 14.578 -27.266 -17.859 1 94.44 259 LYS B N 1
ATOM 5909 C CA . LYS B 1 259 ? 14.422 -28.078 -19.078 1 94.44 259 LYS B CA 1
ATOM 5910 C C . LYS B 1 259 ? 13.508 -27.375 -20.078 1 94.44 259 LYS B C 1
ATOM 5912 O O . LYS B 1 259 ? 12.492 -26.781 -19.703 1 94.44 259 LYS B O 1
ATOM 5917 N N . ILE B 1 260 ? 13.914 -27.422 -21.344 1 96.25 260 ILE B N 1
ATOM 5918 C CA . ILE B 1 260 ? 13 -26.984 -22.406 1 96.25 260 ILE B CA 1
ATOM 5919 C C . ILE B 1 260 ? 12.008 -28.109 -22.703 1 96.25 260 ILE B C 1
ATOM 5921 O O . ILE B 1 260 ? 12.383 -29.156 -23.25 1 96.25 260 ILE B O 1
ATOM 5925 N N . ALA B 1 261 ? 10.805 -27.938 -22.438 1 96.25 261 ALA B N 1
ATOM 5926 C CA . ALA B 1 261 ? 9.789 -28.969 -22.547 1 96.25 261 ALA B CA 1
ATOM 5927 C C . ALA B 1 261 ? 9.133 -28.953 -23.922 1 96.25 261 ALA B C 1
ATOM 5929 O O . ALA B 1 261 ? 8.57 -29.953 -24.375 1 96.25 261 ALA B O 1
ATOM 5930 N N . HIS B 1 262 ? 9.172 -27.828 -24.531 1 95.44 262 HIS B N 1
ATOM 5931 C CA . HIS B 1 262 ? 8.547 -27.641 -25.844 1 95.44 262 HIS B CA 1
ATOM 5932 C C . HIS B 1 262 ? 9.258 -26.547 -26.641 1 95.44 262 HIS B C 1
ATOM 5934 O O . HIS B 1 262 ? 9.641 -25.516 -26.078 1 95.44 262 HIS B O 1
ATOM 5940 N N . GLY B 1 263 ? 9.57 -26.797 -27.828 1 96.12 263 GLY B N 1
ATOM 5941 C CA . GLY B 1 263 ? 10.102 -25.781 -28.719 1 96.12 263 GLY B CA 1
ATOM 5942 C C . GLY B 1 263 ? 11.57 -25.484 -28.5 1 96.12 263 GLY B C 1
ATOM 5943 O O . GLY B 1 263 ? 12.312 -26.344 -28.016 1 96.12 263 GLY B O 1
ATOM 5944 N N . LYS B 1 264 ? 11.984 -24.328 -29.078 1 95.69 264 LYS B N 1
ATOM 5945 C CA . LYS B 1 264 ? 13.352 -23.844 -28.953 1 95.69 264 LYS B CA 1
ATOM 5946 C C . LYS B 1 264 ? 13.391 -22.453 -28.359 1 95.69 264 LYS B C 1
ATOM 5948 O O . LYS B 1 264 ? 12.539 -21.609 -28.672 1 95.69 264 LYS B O 1
ATOM 5953 N N . LEU B 1 265 ? 14.344 -22.297 -27.484 1 95.25 265 LEU B N 1
ATOM 5954 C CA . LEU B 1 265 ? 14.484 -21.016 -26.797 1 95.25 265 LEU B CA 1
ATOM 5955 C C . LEU B 1 265 ? 15.773 -20.328 -27.203 1 95.25 265 LEU B C 1
ATOM 5957 O O . LEU B 1 265 ? 16.844 -20.922 -27.188 1 95.25 265 LEU B O 1
ATOM 5961 N N . PRO B 1 266 ? 15.68 -19.094 -27.625 1 94.12 266 PRO B N 1
ATOM 5962 C CA . PRO B 1 266 ? 16.906 -18.359 -27.891 1 94.12 266 PRO B CA 1
ATOM 5963 C C . PRO B 1 266 ? 17.688 -18.031 -26.609 1 94.12 266 PRO B C 1
ATOM 5965 O O . PRO B 1 266 ? 17.125 -18.125 -25.516 1 94.12 266 PRO B O 1
ATOM 5968 N N . GLU B 1 267 ? 18.875 -17.609 -26.781 1 90.69 267 GLU B N 1
ATOM 5969 C CA . GLU B 1 267 ? 19.734 -17.281 -25.656 1 90.69 267 GLU B CA 1
ATOM 5970 C C . GLU B 1 267 ? 19.234 -16.031 -24.922 1 90.69 267 GLU B C 1
ATOM 5972 O O . GLU B 1 267 ? 19.297 -15.953 -23.703 1 90.69 267 GLU B O 1
ATOM 5977 N N . GLN B 1 268 ? 18.828 -15.102 -25.75 1 92.88 268 GLN B N 1
ATOM 5978 C CA . GLN B 1 268 ? 18.266 -13.859 -25.219 1 92.88 268 GLN B CA 1
ATOM 5979 C C . GLN B 1 268 ? 16.859 -13.609 -25.75 1 92.88 268 GLN B C 1
ATOM 5981 O O . GLN B 1 268 ? 16.578 -13.891 -26.922 1 92.88 268 GLN B O 1
ATOM 5986 N N . VAL B 1 269 ? 16.047 -13.148 -24.797 1 94 269 VAL B N 1
ATOM 5987 C CA . VAL B 1 269 ? 14.672 -12.828 -25.141 1 94 269 VAL B CA 1
ATOM 5988 C C . VAL B 1 269 ? 14.398 -11.344 -24.891 1 94 269 VAL B C 1
ATOM 5990 O O . VAL B 1 269 ? 14.867 -10.789 -23.891 1 94 269 VAL B O 1
ATOM 5993 N N . MET B 1 270 ? 13.727 -10.734 -25.797 1 92.94 270 MET B N 1
ATOM 5994 C CA . MET B 1 270 ? 13.359 -9.336 -25.625 1 92.94 270 MET B CA 1
ATOM 5995 C C . MET B 1 270 ? 12.086 -9.203 -24.797 1 92.94 270 MET B C 1
ATOM 5997 O O . MET B 1 270 ? 11.117 -9.93 -25.016 1 92.94 270 MET B O 1
ATOM 6001 N N . LEU B 1 271 ? 12.133 -8.32 -23.844 1 94 271 LEU B N 1
ATOM 6002 C CA . LEU B 1 271 ? 11 -8.039 -22.969 1 94 271 LEU B CA 1
ATOM 6003 C C . LEU B 1 271 ? 10.594 -6.57 -23.078 1 94 271 LEU B C 1
ATOM 6005 O O . LEU B 1 271 ? 11.445 -5.684 -23.125 1 94 271 LEU B O 1
ATOM 6009 N N . THR B 1 272 ? 9.297 -6.359 -23.094 1 92.75 272 THR B N 1
ATOM 6010 C CA . THR B 1 272 ? 8.773 -5 -23.078 1 92.75 272 THR B CA 1
ATOM 6011 C C . THR B 1 272 ? 7.977 -4.734 -21.812 1 92.75 272 THR B C 1
ATOM 6013 O O . THR B 1 272 ? 7.121 -5.535 -21.438 1 92.75 272 THR B O 1
ATOM 6016 N N . GLU B 1 273 ? 8.281 -3.674 -21.141 1 92.62 273 GLU B N 1
ATOM 6017 C CA . GLU B 1 273 ? 7.551 -3.211 -19.969 1 92.62 273 GLU B CA 1
ATOM 6018 C C . GLU B 1 273 ? 7.527 -1.686 -19.891 1 92.62 273 GLU B C 1
ATOM 6020 O O . GLU B 1 273 ? 8.57 -1.038 -20.016 1 92.62 273 GLU B O 1
ATOM 6025 N N . ASN B 1 274 ? 6.383 -1.108 -19.688 1 90.44 274 ASN B N 1
ATOM 6026 C CA . ASN B 1 274 ? 6.238 0.337 -19.547 1 90.44 274 ASN B CA 1
ATOM 6027 C C . ASN B 1 274 ? 6.922 1.081 -20.703 1 90.44 274 ASN B C 1
ATOM 6029 O O . ASN B 1 274 ? 7.68 2.025 -20.469 1 90.44 274 ASN B O 1
ATOM 6033 N N . ASP B 1 275 ? 6.781 0.589 -21.906 1 90.56 275 ASP B N 1
ATOM 6034 C CA . ASP B 1 275 ? 7.289 1.205 -23.125 1 90.56 275 ASP B CA 1
ATOM 6035 C C . ASP B 1 275 ? 8.812 1.189 -23.156 1 90.56 275 ASP B C 1
ATOM 6037 O O . ASP B 1 275 ? 9.438 2.061 -23.766 1 90.56 275 ASP B O 1
ATOM 6041 N N . CYS B 1 276 ? 9.43 0.294 -22.469 1 95.5 276 CYS B N 1
ATOM 6042 C CA . CYS B 1 276 ? 10.867 0.062 -22.484 1 95.5 276 CYS B CA 1
ATOM 6043 C C . CYS B 1 276 ? 11.188 -1.366 -22.922 1 95.5 276 CYS B C 1
ATOM 6045 O O . CYS B 1 276 ? 10.359 -2.264 -22.75 1 95.5 276 CYS B O 1
ATOM 6047 N N . PHE B 1 277 ? 12.375 -1.517 -23.406 1 96.06 277 PHE B N 1
ATOM 6048 C CA . PHE B 1 277 ? 12.805 -2.811 -23.906 1 96.06 277 PHE B CA 1
ATOM 6049 C C . PHE B 1 277 ? 13.984 -3.344 -23.109 1 96.06 277 PHE B C 1
ATOM 6051 O O . PHE B 1 277 ? 14.883 -2.584 -22.734 1 96.06 277 PHE B O 1
ATOM 6058 N N . PHE B 1 278 ? 13.961 -4.645 -22.938 1 97.06 278 PHE B N 1
ATOM 6059 C CA . PHE B 1 278 ? 15.031 -5.289 -22.188 1 97.06 278 PHE B CA 1
ATOM 6060 C C . PHE B 1 278 ? 15.43 -6.613 -22.828 1 97.06 278 PHE B C 1
ATOM 6062 O O . PHE B 1 278 ? 14.586 -7.293 -23.422 1 97.06 278 PHE B O 1
ATOM 6069 N N . PHE B 1 279 ? 16.656 -6.938 -22.703 1 96 279 PHE B N 1
ATOM 6070 C CA . PHE B 1 279 ? 17.109 -8.297 -22.969 1 96 279 PHE B CA 1
ATOM 6071 C C . PHE B 1 279 ? 17.234 -9.102 -21.688 1 96 279 PHE B C 1
ATOM 6073 O O . PHE B 1 279 ? 17.812 -8.633 -20.703 1 96 279 PHE B O 1
ATOM 6080 N N . ILE B 1 280 ? 16.641 -10.297 -21.781 1 95.5 280 ILE B N 1
ATOM 6081 C CA . ILE B 1 280 ? 16.75 -11.141 -20.594 1 95.5 280 ILE B CA 1
ATOM 6082 C C . ILE B 1 280 ? 17.234 -12.531 -20.984 1 95.5 280 ILE B C 1
ATOM 6084 O O . ILE B 1 280 ? 17.109 -12.938 -22.141 1 95.5 280 ILE B O 1
ATOM 6088 N N . ASP B 1 281 ? 17.875 -13.148 -20.062 1 95.38 281 ASP B N 1
ATOM 6089 C CA . ASP B 1 281 ? 18.219 -14.562 -20.125 1 95.38 281 ASP B CA 1
ATOM 6090 C C . ASP B 1 281 ? 17.25 -15.406 -19.312 1 95.38 281 ASP B C 1
ATOM 6092 O O . ASP B 1 281 ? 17.359 -15.461 -18.078 1 95.38 281 ASP B O 1
ATOM 6096 N N . MET B 1 282 ? 16.359 -16.125 -19.984 1 95.75 282 MET B N 1
ATOM 6097 C CA . MET B 1 282 ? 15.305 -16.859 -19.297 1 95.75 282 MET B CA 1
ATOM 6098 C C . MET B 1 282 ? 15.875 -18.047 -18.531 1 95.75 282 MET B C 1
ATOM 6100 O O . MET B 1 282 ? 15.266 -18.516 -17.562 1 95.75 282 MET B O 1
ATOM 6104 N N . ILE B 1 283 ? 16.969 -18.516 -18.922 1 95.12 283 ILE B N 1
ATOM 6105 C CA . ILE B 1 283 ? 17.5 -19.75 -18.375 1 95.12 283 ILE B CA 1
ATOM 6106 C C . ILE B 1 283 ? 18.359 -19.453 -17.156 1 95.12 283 ILE B C 1
ATOM 6108 O O . ILE B 1 283 ? 18.219 -20.109 -16.125 1 95.12 283 ILE B O 1
ATOM 6112 N N . ASN B 1 284 ? 19.156 -18.406 -17.203 1 92.69 284 ASN B N 1
ATOM 6113 C CA . ASN B 1 284 ? 20.156 -18.219 -16.172 1 92.69 284 ASN B CA 1
ATOM 6114 C C . ASN B 1 284 ? 19.875 -17 -15.312 1 92.69 284 ASN B C 1
ATOM 6116 O O . ASN B 1 284 ? 20.656 -16.656 -14.422 1 92.69 284 ASN B O 1
ATOM 6120 N N . SER B 1 285 ? 18.812 -16.422 -15.5 1 93.19 285 SER B N 1
ATOM 6121 C CA . SER B 1 285 ? 18.453 -15.25 -14.711 1 93.19 285 SER B CA 1
ATOM 6122 C C . SER B 1 285 ? 17.734 -15.641 -13.43 1 93.19 285 SER B C 1
ATOM 6124 O O . SER B 1 285 ? 17.266 -16.781 -13.297 1 93.19 285 SER B O 1
ATOM 6126 N N . PRO B 1 286 ? 17.734 -14.719 -12.445 1 91.44 286 PRO B N 1
ATOM 6127 C CA . PRO B 1 286 ? 16.922 -14.977 -11.25 1 91.44 286 PRO B CA 1
ATOM 6128 C C . PRO B 1 286 ? 15.445 -15.188 -11.57 1 91.44 286 PRO B C 1
ATOM 6130 O O . PRO B 1 286 ? 14.93 -14.617 -12.539 1 91.44 286 PRO B O 1
ATOM 6133 N N . ASN B 1 287 ? 14.797 -15.961 -10.672 1 90.19 287 ASN B N 1
ATOM 6134 C CA . ASN B 1 287 ? 13.406 -16.328 -10.914 1 90.19 287 ASN B CA 1
ATOM 6135 C C . ASN B 1 287 ? 13.219 -16.953 -12.289 1 90.19 287 ASN B C 1
ATOM 6137 O O . ASN B 1 287 ? 13.891 -17.938 -12.625 1 90.19 287 ASN B O 1
ATOM 6141 N N . THR B 1 288 ? 12.375 -16.406 -13.062 1 94.69 288 THR B N 1
ATOM 6142 C CA . THR B 1 288 ? 12.18 -16.953 -14.406 1 94.69 288 THR B CA 1
ATOM 6143 C C . THR B 1 288 ? 12.703 -15.977 -15.461 1 94.69 288 THR B C 1
ATOM 6145 O O . THR B 1 288 ? 12.508 -16.203 -16.656 1 94.69 288 THR B O 1
ATOM 6148 N N . GLY B 1 289 ? 13.359 -14.953 -15.031 1 94.56 289 GLY B N 1
ATOM 6149 C CA . GLY B 1 289 ? 13.922 -14.016 -15.992 1 94.56 289 GLY B CA 1
ATOM 6150 C C . GLY B 1 289 ? 13.594 -12.57 -15.672 1 94.56 289 GLY B C 1
ATOM 6151 O O . GLY B 1 289 ? 14.32 -11.656 -16.078 1 94.56 289 GLY B O 1
ATOM 6152 N N . TRP B 1 290 ? 12.516 -12.352 -14.984 1 96.19 290 TRP B N 1
ATOM 6153 C CA . TRP B 1 290 ? 12.031 -11 -14.719 1 96.19 290 TRP B CA 1
ATOM 6154 C C . TRP B 1 290 ? 11.188 -10.961 -13.453 1 96.19 290 TRP B C 1
ATOM 6156 O O . TRP B 1 290 ? 10.586 -11.969 -13.07 1 96.19 290 TRP B O 1
ATOM 6166 N N . PHE B 1 291 ? 11.188 -9.852 -12.789 1 95.56 291 PHE B N 1
ATOM 6167 C CA . PHE B 1 291 ? 10.344 -9.633 -11.617 1 95.56 291 PHE B CA 1
ATOM 6168 C C . PHE B 1 291 ? 9.062 -8.891 -12 1 95.56 291 PHE B C 1
ATOM 6170 O O . PHE B 1 291 ? 8.93 -7.695 -11.727 1 95.56 291 PHE B O 1
ATOM 6177 N N . HIS B 1 292 ? 8.125 -9.664 -12.469 1 94.75 292 HIS B N 1
ATOM 6178 C CA . HIS B 1 292 ? 6.891 -9.086 -12.992 1 94.75 292 HIS B CA 1
ATOM 6179 C C . HIS B 1 292 ? 6.125 -8.336 -11.906 1 94.75 292 HIS B C 1
ATOM 6181 O O . HIS B 1 292 ? 5.355 -7.426 -12.203 1 94.75 292 HIS B O 1
ATOM 6187 N N . ASN B 1 293 ? 6.336 -8.664 -10.688 1 94.06 293 ASN B N 1
ATOM 6188 C CA . ASN B 1 293 ? 5.555 -8.141 -9.57 1 94.06 293 ASN B CA 1
ATOM 6189 C C . ASN B 1 293 ? 5.961 -6.707 -9.234 1 94.06 293 ASN B C 1
ATOM 6191 O O . ASN B 1 293 ? 5.34 -6.066 -8.383 1 94.06 293 ASN B O 1
ATOM 6195 N N . ARG B 1 294 ? 6.918 -6.102 -9.906 1 95.19 294 ARG B N 1
ATOM 6196 C CA . ARG B 1 294 ? 7.402 -4.758 -9.609 1 95.19 294 ARG B CA 1
ATOM 6197 C C . ARG B 1 294 ? 7.027 -3.783 -10.727 1 95.19 294 ARG B C 1
ATOM 6199 O O . ARG B 1 294 ? 7.453 -2.625 -10.711 1 95.19 294 ARG B O 1
ATOM 6206 N N . ARG B 1 295 ? 6.289 -4.219 -11.648 1 93.44 295 ARG B N 1
ATOM 6207 C CA . ARG B 1 295 ? 5.969 -3.426 -12.828 1 93.44 295 ARG B CA 1
ATOM 6208 C C . ARG B 1 295 ? 5.398 -2.066 -12.445 1 93.44 295 ARG B C 1
ATOM 6210 O O . ARG B 1 295 ? 5.871 -1.03 -12.914 1 93.44 295 ARG B O 1
ATOM 6217 N N . HIS B 1 296 ? 4.414 -2.029 -11.609 1 90.69 296 HIS B N 1
ATOM 6218 C CA . HIS B 1 296 ? 3.736 -0.794 -11.227 1 90.69 296 HIS B CA 1
ATOM 6219 C C . HIS B 1 296 ? 4.656 0.114 -10.422 1 90.69 296 HIS B C 1
ATOM 6221 O O . HIS B 1 296 ? 4.574 1.34 -10.523 1 90.69 296 HIS B O 1
ATOM 6227 N N . LEU B 1 297 ? 5.445 -0.489 -9.578 1 93.88 297 LEU B N 1
ATOM 6228 C CA . LEU B 1 297 ? 6.406 0.292 -8.805 1 93.88 297 LEU B CA 1
ATOM 6229 C C . LEU B 1 297 ? 7.418 0.974 -9.719 1 93.88 297 LEU B C 1
ATOM 6231 O O . LEU B 1 297 ? 7.773 2.133 -9.5 1 93.88 297 LEU B O 1
ATOM 6235 N N . ARG B 1 298 ? 7.887 0.224 -10.711 1 96.56 298 ARG B N 1
ATOM 6236 C CA . ARG B 1 298 ? 8.828 0.799 -11.672 1 96.56 298 ARG B CA 1
ATOM 6237 C C . ARG B 1 298 ? 8.195 1.964 -12.422 1 96.56 298 ARG B C 1
ATOM 6239 O O . ARG B 1 298 ? 8.844 2.988 -12.648 1 96.56 298 ARG B O 1
ATOM 6246 N N . GLN B 1 299 ? 6.926 1.832 -12.773 1 92.56 299 GLN B N 1
ATOM 6247 C CA . GLN B 1 299 ? 6.203 2.93 -13.406 1 92.56 299 GLN B CA 1
ATOM 6248 C C . GLN B 1 299 ? 6.086 4.125 -12.469 1 92.56 299 GLN B C 1
ATOM 6250 O O . GLN B 1 299 ? 6.316 5.266 -12.875 1 92.56 299 GLN B O 1
ATOM 6255 N N . LEU B 1 300 ? 5.707 3.861 -11.258 1 90.31 300 LEU B N 1
ATOM 6256 C CA . LEU B 1 300 ? 5.551 4.914 -10.258 1 90.31 300 LEU B CA 1
ATOM 6257 C C . LEU B 1 300 ? 6.848 5.691 -10.078 1 90.31 300 LEU B C 1
ATOM 6259 O O . LEU B 1 300 ? 6.836 6.926 -10.047 1 90.31 300 LEU B O 1
ATOM 6263 N N . LEU B 1 301 ? 7.934 5.004 -9.938 1 94.81 301 LEU B N 1
ATOM 6264 C CA . LEU B 1 301 ? 9.219 5.66 -9.711 1 94.81 301 LEU B CA 1
ATOM 6265 C C . LEU B 1 301 ? 9.602 6.527 -10.906 1 94.81 301 LEU B C 1
ATOM 6267 O O . LEU B 1 301 ? 10.227 7.582 -10.734 1 94.81 301 LEU B O 1
ATOM 6271 N N . SER B 1 302 ? 9.281 6.051 -12.078 1 94.12 302 SER B N 1
ATOM 6272 C CA . SER B 1 302 ? 9.562 6.836 -13.273 1 94.12 302 SER B CA 1
ATOM 6273 C C . SER B 1 302 ? 8.859 8.188 -13.227 1 94.12 302 SER B C 1
ATOM 6275 O O . SER B 1 302 ? 9.375 9.18 -13.742 1 94.12 302 SER B O 1
ATOM 6277 N N . ASP B 1 303 ? 7.73 8.242 -12.594 1 88 303 ASP B N 1
ATOM 6278 C CA . ASP B 1 303 ? 6.977 9.484 -12.469 1 88 303 ASP B CA 1
ATOM 6279 C C . ASP B 1 303 ? 7.734 10.5 -11.617 1 88 303 ASP B C 1
ATOM 6281 O O . ASP B 1 303 ? 7.496 11.703 -11.719 1 88 303 ASP B O 1
ATOM 6285 N N . TYR B 1 304 ? 8.648 10.055 -10.82 1 91.56 304 TYR B N 1
ATOM 6286 C CA . TYR B 1 304 ? 9.406 10.922 -9.938 1 91.56 304 TYR B CA 1
ATOM 6287 C C . TYR B 1 304 ? 10.781 11.234 -10.531 1 91.56 304 TYR B C 1
ATOM 6289 O O . TYR B 1 304 ? 11.547 12.016 -9.953 1 91.56 304 TYR B O 1
ATOM 6297 N N . ALA B 1 305 ? 11.078 10.766 -11.664 1 95.25 305 ALA B N 1
ATOM 6298 C CA . ALA B 1 305 ? 12.469 10.688 -12.109 1 95.25 305 ALA B CA 1
ATOM 6299 C C . ALA B 1 305 ? 12.859 11.914 -12.93 1 95.25 305 ALA B C 1
ATOM 6301 O O . ALA B 1 305 ? 14.039 12.148 -13.188 1 95.25 305 ALA B O 1
ATOM 6302 N N . TYR B 1 306 ? 11.984 12.75 -13.375 1 93.38 306 TYR B N 1
ATOM 6303 C CA . TYR B 1 306 ? 12.258 13.828 -14.32 1 93.38 306 TYR B CA 1
ATOM 6304 C C . TYR B 1 306 ? 13.367 14.742 -13.797 1 93.38 306 TYR B C 1
ATOM 6306 O O . TYR B 1 306 ? 13.273 15.273 -12.688 1 93.38 306 TYR B O 1
ATOM 6314 N N . ASP B 1 307 ? 14.367 14.898 -14.492 1 95.06 307 ASP B N 1
ATOM 6315 C CA . ASP B 1 307 ? 15.508 15.773 -14.242 1 95.06 307 ASP B CA 1
ATOM 6316 C C . ASP B 1 307 ? 16.188 15.422 -12.93 1 95.06 307 ASP B C 1
ATOM 6318 O O . ASP B 1 307 ? 16.719 16.297 -12.234 1 95.06 307 ASP B O 1
ATOM 6322 N N . LYS B 1 308 ? 16.141 14.188 -12.547 1 97 308 LYS B N 1
ATOM 6323 C CA . LYS B 1 308 ? 16.75 13.742 -11.297 1 97 308 LYS B CA 1
ATOM 6324 C C . LYS B 1 308 ? 18 12.898 -11.555 1 97 308 LYS B C 1
ATOM 6326 O O . LYS B 1 308 ? 18.094 12.219 -12.578 1 97 308 LYS B O 1
ATOM 6331 N N . LYS B 1 309 ? 18.938 13.023 -10.68 1 98.5 309 LYS B N 1
ATOM 6332 C CA . LYS B 1 309 ? 20.062 12.086 -10.625 1 98.5 309 LYS B CA 1
ATOM 6333 C C . LYS B 1 309 ? 19.703 10.852 -9.805 1 98.5 309 LYS B C 1
ATOM 6335 O O . LYS B 1 309 ? 19.406 10.961 -8.609 1 98.5 309 LYS B O 1
ATOM 6340 N N . ILE B 1 310 ? 19.812 9.656 -10.438 1 98.75 310 ILE B N 1
ATOM 6341 C CA . ILE B 1 310 ? 19.266 8.461 -9.812 1 98.75 310 ILE B CA 1
ATOM 6342 C C . ILE B 1 310 ? 20.344 7.402 -9.664 1 98.75 310 ILE B C 1
ATOM 6344 O O . ILE B 1 310 ? 21.141 7.191 -10.586 1 98.75 310 ILE B O 1
ATOM 6348 N N . LEU B 1 311 ? 20.422 6.781 -8.5 1 98.88 311 LEU B N 1
ATOM 6349 C CA . LEU B 1 311 ? 21.266 5.629 -8.234 1 98.88 311 LEU B CA 1
ATOM 6350 C C . LEU B 1 311 ? 20.438 4.359 -8.086 1 98.88 311 LEU B C 1
ATOM 6352 O O . LEU B 1 311 ? 19.625 4.25 -7.168 1 98.88 311 LEU B O 1
ATOM 6356 N N . ASP B 1 312 ? 20.625 3.432 -8.992 1 98.81 312 ASP B N 1
ATOM 6357 C CA . ASP B 1 312 ? 19.938 2.143 -8.984 1 98.81 312 ASP B CA 1
ATOM 6358 C C . ASP B 1 312 ? 20.859 1.032 -8.492 1 98.81 312 ASP B C 1
ATOM 6360 O O . ASP B 1 312 ? 21.625 0.461 -9.281 1 98.81 312 ASP B O 1
ATOM 6364 N N . LEU B 1 313 ? 20.719 0.707 -7.207 1 98.69 313 LEU B N 1
ATOM 6365 C CA . LEU B 1 313 ? 21.531 -0.354 -6.621 1 98.69 313 LEU B CA 1
ATOM 6366 C C . LEU B 1 313 ? 20.875 -1.715 -6.816 1 98.69 313 LEU B C 1
ATOM 6368 O O . LEU B 1 313 ? 19.656 -1.82 -6.824 1 98.69 313 LEU B O 1
ATOM 6372 N N . PHE B 1 314 ? 21.781 -2.824 -6.926 1 98.38 314 PHE B N 1
ATOM 6373 C CA . PHE B 1 314 ? 21.266 -4.148 -7.242 1 98.38 314 PHE B CA 1
ATOM 6374 C C . PHE B 1 314 ? 20.391 -4.102 -8.492 1 98.38 314 PHE B C 1
ATOM 6376 O O . PHE B 1 314 ? 19.266 -4.625 -8.492 1 98.38 314 PHE B O 1
ATOM 6383 N N . SER B 1 315 ? 20.906 -3.574 -9.562 1 98.25 315 SER B N 1
ATOM 6384 C CA . SER B 1 315 ? 20.078 -3.078 -10.664 1 98.25 315 SER B CA 1
ATOM 6385 C C . SER B 1 315 ? 19.703 -4.203 -11.617 1 98.25 315 SER B C 1
ATOM 6387 O O . SER B 1 315 ? 18.812 -4.035 -12.461 1 98.25 315 SER B O 1
ATOM 6389 N N . TYR B 1 316 ? 20.328 -5.43 -11.438 1 97.31 316 TYR B N 1
ATOM 6390 C CA . TYR B 1 316 ? 20.047 -6.527 -12.359 1 97.31 316 TYR B CA 1
ATOM 6391 C C . TYR B 1 316 ? 20.266 -6.094 -13.805 1 97.31 316 TYR B C 1
ATOM 6393 O O . TYR B 1 316 ? 21.359 -5.668 -14.172 1 97.31 316 TYR B O 1
ATOM 6401 N N . VAL B 1 317 ? 19.328 -6.129 -14.625 1 97.38 317 VAL B N 1
ATOM 6402 C CA . VAL B 1 317 ? 19.5 -5.734 -16.016 1 97.38 317 VAL B CA 1
ATOM 6403 C C . VAL B 1 317 ? 19.016 -4.305 -16.219 1 97.38 317 VAL B C 1
ATOM 6405 O O . VAL B 1 317 ? 18.562 -3.945 -17.312 1 97.38 317 VAL B O 1
ATOM 6408 N N . GLY B 1 318 ? 19.031 -3.531 -15.188 1 98.06 318 GLY B N 1
ATOM 6409 C CA . GLY B 1 318 ? 18.656 -2.125 -15.266 1 98.06 318 GLY B CA 1
ATOM 6410 C C . GLY B 1 318 ? 17.156 -1.896 -15.266 1 98.06 318 GLY B C 1
ATOM 6411 O O . GLY B 1 318 ? 16.672 -0.954 -15.898 1 98.06 318 GLY B O 1
ATOM 6412 N N . SER B 1 319 ? 16.438 -2.752 -14.57 1 97.25 319 SER B N 1
ATOM 6413 C CA . SER B 1 319 ? 14.977 -2.762 -14.648 1 97.25 319 SER B CA 1
ATOM 6414 C C . SER B 1 319 ? 14.383 -1.431 -14.195 1 97.25 319 SER B C 1
ATOM 6416 O O . SER B 1 319 ? 13.492 -0.887 -14.844 1 97.25 319 SER B O 1
ATOM 6418 N N . PHE B 1 320 ? 14.852 -0.841 -13.125 1 98.5 320 PHE B N 1
ATOM 6419 C CA . PHE B 1 320 ? 14.383 0.454 -12.641 1 98.5 320 PHE B CA 1
ATOM 6420 C C . PHE B 1 320 ? 15.062 1.589 -13.398 1 98.5 320 PHE B C 1
ATOM 6422 O O . PHE B 1 320 ? 14.398 2.494 -13.906 1 98.5 320 PHE B O 1
ATOM 6429 N N . GLY B 1 321 ? 16.375 1.493 -13.523 1 98.75 321 GLY B N 1
ATOM 6430 C CA . GLY B 1 321 ? 17.188 2.572 -14.055 1 98.75 321 GLY B CA 1
ATOM 6431 C C . GLY B 1 321 ? 16.828 2.949 -15.477 1 98.75 321 GLY B C 1
ATOM 6432 O O . GLY B 1 321 ? 16.656 4.129 -15.789 1 98.75 321 GLY B O 1
ATOM 6433 N N . ILE B 1 322 ? 16.688 1.987 -16.359 1 98.75 322 ILE B N 1
ATOM 6434 C CA . ILE B 1 322 ? 16.406 2.234 -17.766 1 98.75 322 ILE B CA 1
ATOM 6435 C C . ILE B 1 322 ? 15.047 2.904 -17.906 1 98.75 322 ILE B C 1
ATOM 6437 O O . ILE B 1 322 ? 14.883 3.834 -18.703 1 98.75 322 ILE B O 1
ATOM 6441 N N . GLN B 1 323 ? 14.07 2.463 -17.141 1 98 323 GLN B N 1
ATOM 6442 C CA . GLN B 1 323 ? 12.742 3.061 -17.219 1 98 323 GLN B CA 1
ATOM 6443 C C . GLN B 1 323 ? 12.75 4.492 -16.688 1 98 323 GLN B C 1
ATOM 6445 O O . GLN B 1 323 ? 12.086 5.367 -17.234 1 98 323 GLN B O 1
ATOM 6450 N N . CYS B 1 324 ? 13.5 4.723 -15.648 1 98.19 324 CYS B N 1
ATOM 6451 C CA . CYS B 1 324 ? 13.625 6.078 -15.125 1 98.19 324 CYS B CA 1
ATOM 6452 C C . CYS B 1 324 ? 14.281 7 -16.141 1 98.19 324 CYS B C 1
ATOM 6454 O O . CYS B 1 324 ? 13.898 8.156 -16.281 1 98.19 324 CYS B O 1
ATOM 6456 N N . ALA B 1 325 ? 15.281 6.477 -16.828 1 98.56 325 ALA B N 1
ATOM 6457 C CA . ALA B 1 325 ? 15.992 7.27 -17.828 1 98.56 325 ALA B CA 1
ATOM 6458 C C . ALA B 1 325 ? 15.102 7.539 -19.031 1 98.56 325 ALA B C 1
ATOM 6460 O O . ALA B 1 325 ? 14.961 8.688 -19.469 1 98.56 325 ALA B O 1
ATOM 6461 N N . LYS B 1 326 ? 14.5 6.547 -19.547 1 97.88 326 LYS B N 1
ATOM 6462 C CA . LYS B 1 326 ? 13.758 6.645 -20.812 1 97.88 326 LYS B CA 1
ATOM 6463 C C . LYS B 1 326 ? 12.398 7.297 -20.594 1 97.88 326 LYS B C 1
ATOM 6465 O O . LYS B 1 326 ? 12.094 8.328 -21.188 1 97.88 326 LYS B O 1
ATOM 6470 N N . LYS B 1 327 ? 11.625 6.711 -19.766 1 94.81 327 LYS B N 1
ATOM 6471 C CA . LYS B 1 327 ? 10.258 7.18 -19.531 1 94.81 327 LYS B CA 1
ATOM 6472 C C . LYS B 1 327 ? 10.242 8.367 -18.578 1 94.81 327 LYS B C 1
ATOM 6474 O O . LYS B 1 327 ? 9.523 9.336 -18.797 1 94.81 327 LYS B O 1
ATOM 6479 N N . GLY B 1 328 ? 11.055 8.25 -17.531 1 94.75 328 GLY B N 1
ATOM 6480 C CA . GLY B 1 328 ? 11.07 9.273 -16.5 1 94.75 328 GLY B CA 1
ATOM 6481 C C . GLY B 1 328 ? 11.867 10.5 -16.875 1 94.75 328 GLY B C 1
ATOM 6482 O O . GLY B 1 328 ? 11.766 11.547 -16.234 1 94.75 328 GLY B O 1
ATOM 6483 N N . LYS B 1 329 ? 12.68 10.367 -17.938 1 96.44 329 LYS B N 1
ATOM 6484 C CA . LYS B 1 329 ? 13.531 11.461 -18.406 1 96.44 329 LYS B CA 1
ATOM 6485 C C . LYS B 1 329 ? 14.438 11.961 -17.281 1 96.44 329 LYS B C 1
ATOM 6487 O O . LYS B 1 329 ? 14.539 13.172 -17.047 1 96.44 329 LYS B O 1
ATOM 6492 N N . ALA B 1 330 ? 15 11.062 -16.625 1 97.75 330 ALA B N 1
ATOM 6493 C CA . ALA B 1 330 ? 15.969 11.398 -15.578 1 97.75 330 ALA B CA 1
ATOM 6494 C C . ALA B 1 330 ? 17.156 12.164 -16.156 1 97.75 330 ALA B C 1
ATOM 6496 O O . ALA B 1 330 ? 17.5 12 -17.328 1 97.75 330 ALA B O 1
ATOM 6497 N N . LYS B 1 331 ? 17.797 13.023 -15.312 1 97.81 331 LYS B N 1
ATOM 6498 C CA . LYS B 1 331 ? 18.984 13.75 -15.711 1 97.81 331 LYS B CA 1
ATOM 6499 C C . LYS B 1 331 ? 20.172 12.797 -15.922 1 97.81 331 LYS B C 1
ATOM 6501 O O . LYS B 1 331 ? 20.922 12.93 -16.891 1 97.81 331 LYS B O 1
ATOM 6506 N N . LYS B 1 332 ? 20.312 11.914 -15.047 1 98.5 332 LYS B N 1
ATOM 6507 C CA . LYS B 1 332 ? 21.359 10.898 -15.086 1 98.5 332 LYS B CA 1
ATOM 6508 C C . LYS B 1 332 ? 21.016 9.719 -14.188 1 98.5 332 LYS B C 1
ATOM 6510 O O . LYS B 1 332 ? 20.5 9.898 -13.078 1 98.5 332 LYS B O 1
ATOM 6515 N N . VAL B 1 333 ? 21.297 8.539 -14.711 1 98.81 333 VAL B N 1
ATOM 6516 C CA . VAL B 1 333 ? 21.062 7.328 -13.93 1 98.81 333 VAL B CA 1
ATOM 6517 C C . VAL B 1 333 ? 22.359 6.52 -13.836 1 98.81 333 VAL B C 1
ATOM 6519 O O . VAL B 1 333 ? 23.078 6.371 -14.82 1 98.81 333 VAL B O 1
ATOM 6522 N N . LEU B 1 334 ? 22.672 6.113 -12.672 1 98.75 334 LEU B N 1
ATOM 6523 C CA . LEU B 1 334 ? 23.781 5.195 -12.422 1 98.75 334 LEU B CA 1
ATOM 6524 C C . LEU B 1 334 ? 23.266 3.867 -11.883 1 98.75 334 LEU B C 1
ATOM 6526 O O . LEU B 1 334 ? 22.609 3.83 -10.844 1 98.75 334 LEU B O 1
ATOM 6530 N N . CYS B 1 335 ? 23.578 2.781 -12.609 1 98.75 335 CYS B N 1
ATOM 6531 C CA . CYS B 1 335 ? 23.188 1.438 -12.195 1 98.75 335 CYS B CA 1
ATOM 6532 C C . CYS B 1 335 ? 24.391 0.659 -11.672 1 98.75 335 CYS B C 1
ATOM 6534 O O . CYS B 1 335 ? 25.438 0.632 -12.32 1 98.75 335 CYS B O 1
ATOM 6536 N N . VAL B 1 336 ? 24.188 0.016 -10.531 1 98.75 336 VAL B N 1
ATOM 6537 C CA . VAL B 1 336 ? 25.25 -0.788 -9.93 1 98.75 336 VAL B CA 1
ATOM 6538 C C . VAL B 1 336 ? 24.797 -2.24 -9.812 1 98.75 336 VAL B C 1
ATOM 6540 O O . VAL B 1 336 ? 23.75 -2.521 -9.211 1 98.75 336 VAL B O 1
ATOM 6543 N N . GLU B 1 337 ? 25.5 -3.123 -10.367 1 98.38 337 GLU B N 1
ATOM 6544 C CA . GLU B 1 337 ? 25.219 -4.555 -10.383 1 98.38 337 GLU B CA 1
ATOM 6545 C C . GLU B 1 337 ? 26.5 -5.371 -10.312 1 98.38 337 GLU B C 1
ATOM 6547 O O . GLU B 1 337 ? 27.469 -5.098 -11.039 1 98.38 337 GLU B O 1
ATOM 6552 N N . LYS B 1 338 ? 26.5 -6.395 -9.469 1 97.75 338 LYS B N 1
ATOM 6553 C CA . LYS B 1 338 ? 27.734 -7.129 -9.203 1 97.75 338 LYS B CA 1
ATOM 6554 C C . LYS B 1 338 ? 28.016 -8.156 -10.297 1 97.75 338 LYS B C 1
ATOM 6556 O O . LYS B 1 338 ? 29.156 -8.508 -10.547 1 97.75 338 LYS B O 1
ATOM 6561 N N . ASP B 1 339 ? 27.047 -8.719 -10.914 1 96.62 339 ASP B N 1
ATOM 6562 C CA . ASP B 1 339 ? 27.188 -9.742 -11.945 1 96.62 339 ASP B CA 1
ATOM 6563 C C . ASP B 1 339 ? 27.484 -9.109 -13.305 1 96.62 339 ASP B C 1
ATOM 6565 O O . ASP B 1 339 ? 26.656 -8.383 -13.844 1 96.62 339 ASP B O 1
ATOM 6569 N N . SER B 1 340 ? 28.562 -9.461 -13.883 1 97.38 340 SER B N 1
ATOM 6570 C CA . SER B 1 340 ? 29 -8.859 -15.133 1 97.38 340 SER B CA 1
ATOM 6571 C C . SER B 1 340 ? 28.078 -9.242 -16.281 1 97.38 340 SER B C 1
ATOM 6573 O O . SER B 1 340 ? 27.875 -8.453 -17.219 1 97.38 340 SER B O 1
ATOM 6575 N N . LYS B 1 341 ? 27.562 -10.43 -16.234 1 96.06 341 LYS B N 1
ATOM 6576 C CA . LYS B 1 341 ? 26.641 -10.867 -17.281 1 96.06 341 LYS B CA 1
ATOM 6577 C C . LYS B 1 341 ? 25.391 -9.984 -17.312 1 96.06 341 LYS B C 1
ATOM 6579 O O . LYS B 1 341 ? 24.938 -9.602 -18.391 1 96.06 341 LYS B O 1
ATOM 6584 N N . PHE B 1 342 ? 24.875 -9.672 -16.188 1 97.19 342 PHE B N 1
ATOM 6585 C CA . PHE B 1 342 ? 23.688 -8.836 -16.094 1 97.19 342 PHE B CA 1
ATOM 6586 C C . PHE B 1 342 ? 24 -7.398 -16.469 1 97.19 342 PHE B C 1
ATOM 6588 O O . PHE B 1 342 ? 23.188 -6.723 -17.109 1 97.19 342 PHE B O 1
ATOM 6595 N N . THR B 1 343 ? 25.188 -6.93 -16.109 1 97.94 343 THR B N 1
ATOM 6596 C CA . THR B 1 343 ? 25.609 -5.578 -16.469 1 97.94 343 THR B CA 1
ATOM 6597 C C . THR B 1 343 ? 25.688 -5.441 -18 1 97.94 343 THR B C 1
ATOM 6599 O O . THR B 1 343 ? 25.281 -4.418 -18.547 1 97.94 343 THR B O 1
ATOM 6602 N N . GLN B 1 344 ? 26.156 -6.453 -18.609 1 97.31 344 GLN B N 1
ATOM 6603 C CA . GLN B 1 344 ? 26.281 -6.426 -20.062 1 97.31 344 GLN B CA 1
ATOM 6604 C C . GLN B 1 344 ? 24.906 -6.43 -20.734 1 97.31 344 GLN B C 1
ATOM 6606 O O . GLN B 1 344 ? 24.672 -5.707 -21.703 1 97.31 344 GLN B O 1
ATOM 6611 N N . LEU B 1 345 ? 24.031 -7.254 -20.203 1 97.19 345 LEU B N 1
ATOM 6612 C CA . LEU B 1 345 ? 22.656 -7.27 -20.719 1 97.19 345 LEU B CA 1
ATOM 6613 C C . LEU B 1 345 ? 22 -5.91 -20.531 1 97.19 345 LEU B C 1
ATOM 6615 O O . LEU B 1 345 ? 21.234 -5.461 -21.391 1 97.19 345 LEU B O 1
ATOM 6619 N N . ALA B 1 346 ? 22.281 -5.289 -19.438 1 98.06 346 ALA B N 1
ATOM 6620 C CA . ALA B 1 346 ? 21.734 -3.965 -19.156 1 98.06 346 ALA B CA 1
ATOM 6621 C C . ALA B 1 346 ? 22.219 -2.939 -20.172 1 98.06 346 ALA B C 1
ATOM 6623 O O . ALA B 1 346 ? 21.438 -2.113 -20.656 1 98.06 346 ALA B O 1
ATOM 6624 N N . LYS B 1 347 ? 23.469 -2.992 -20.469 1 98.12 347 LYS B N 1
ATOM 6625 C CA . LYS B 1 347 ? 24.031 -2.086 -21.469 1 98.12 347 LYS B CA 1
ATOM 6626 C C . LYS B 1 347 ? 23.359 -2.277 -22.828 1 98.12 347 LYS B C 1
ATOM 6628 O O . LYS B 1 347 ? 23.016 -1.302 -23.5 1 98.12 347 LYS B O 1
ATOM 6633 N N . LYS B 1 348 ? 23.188 -3.527 -23.188 1 97.5 348 LYS B N 1
ATOM 6634 C CA . LYS B 1 348 ? 22.516 -3.832 -24.438 1 97.5 348 LYS B CA 1
ATOM 6635 C C . LYS B 1 348 ? 21.078 -3.299 -24.438 1 97.5 348 LYS B C 1
ATOM 6637 O O . LYS B 1 348 ? 20.609 -2.775 -25.438 1 97.5 348 LYS B O 1
ATOM 6642 N N . SER B 1 349 ? 20.406 -3.463 -23.312 1 98.06 349 SER B N 1
ATOM 6643 C CA . SER B 1 349 ? 19.047 -2.979 -23.172 1 98.06 349 SER B CA 1
ATOM 6644 C C . SER B 1 349 ? 18.984 -1.459 -23.281 1 98.06 349 SER B C 1
ATOM 6646 O O . SER B 1 349 ? 18.062 -0.915 -23.906 1 98.06 349 SER B O 1
ATOM 6648 N N . ALA B 1 350 ? 19.938 -0.804 -22.656 1 98.44 350 ALA B N 1
ATOM 6649 C CA . ALA B 1 350 ? 19.984 0.654 -22.75 1 98.44 350 ALA B CA 1
ATOM 6650 C C . ALA B 1 350 ? 20.125 1.113 -24.203 1 98.44 350 ALA B C 1
ATOM 6652 O O . ALA B 1 350 ? 19.453 2.066 -24.609 1 98.44 350 ALA B O 1
ATOM 6653 N N . TYR B 1 351 ? 20.953 0.437 -24.891 1 97.31 351 TYR B N 1
ATOM 6654 C CA . TYR B 1 351 ? 21.156 0.739 -26.312 1 97.31 351 TYR B CA 1
ATOM 6655 C C . TYR B 1 351 ? 19.859 0.563 -27.094 1 97.31 351 TYR B C 1
ATOM 6657 O O . TYR B 1 351 ? 19.516 1.391 -27.938 1 97.31 351 TYR B O 1
ATOM 6665 N N . LEU B 1 352 ? 19.156 -0.488 -26.766 1 95.88 352 LEU B N 1
ATOM 6666 C CA . LEU B 1 352 ? 17.875 -0.771 -27.422 1 95.88 352 LEU B CA 1
ATOM 6667 C C . LEU B 1 352 ? 16.875 0.363 -27.172 1 95.88 352 LEU B C 1
ATOM 6669 O O . LEU B 1 352 ? 15.969 0.575 -27.984 1 95.88 352 LEU B O 1
ATOM 6673 N N . ASN B 1 353 ? 17.031 1.065 -26.109 1 98 353 ASN B N 1
ATOM 6674 C CA . ASN B 1 353 ? 16.125 2.145 -25.734 1 98 353 ASN B CA 1
ATOM 6675 C C . ASN B 1 353 ? 16.656 3.506 -26.172 1 98 353 ASN B C 1
ATOM 6677 O O . ASN B 1 353 ? 16.141 4.543 -25.75 1 98 353 ASN B O 1
ATOM 6681 N N . ASN B 1 354 ? 17.75 3.561 -26.859 1 97.69 354 ASN B N 1
ATOM 6682 C CA . ASN B 1 354 ? 18.375 4.77 -27.375 1 97.69 354 ASN B CA 1
ATOM 6683 C C . ASN B 1 354 ? 18.891 5.66 -26.25 1 97.69 354 ASN B C 1
ATOM 6685 O O . ASN B 1 354 ? 18.719 6.879 -26.297 1 97.69 354 ASN B O 1
ATOM 6689 N N . LEU B 1 355 ? 19.359 5.012 -25.312 1 98.31 355 LEU B N 1
ATOM 6690 C CA . LEU B 1 355 ? 19.984 5.734 -24.219 1 98.31 355 LEU B CA 1
ATOM 6691 C C . LEU B 1 355 ? 21.5 5.762 -24.375 1 98.31 355 LEU B C 1
ATOM 6693 O O . LEU B 1 355 ? 22.109 4.77 -24.797 1 98.31 355 LEU B O 1
ATOM 6697 N N . THR B 1 356 ? 22.078 6.879 -24 1 96.88 356 THR B N 1
ATOM 6698 C CA . THR B 1 356 ? 23.516 7.043 -24.109 1 96.88 356 THR B CA 1
ATOM 6699 C C . THR B 1 356 ? 24.156 7.098 -22.719 1 96.88 356 THR B C 1
ATOM 6701 O O . THR B 1 356 ? 23.453 7.047 -21.703 1 96.88 356 THR B O 1
ATOM 6704 N N . SER B 1 357 ? 25.422 7.285 -22.781 1 94.56 357 SER B N 1
ATOM 6705 C CA . SER B 1 357 ? 26.172 7.359 -21.531 1 94.56 357 SER B CA 1
ATOM 6706 C C . SER B 1 357 ? 25.859 8.641 -20.766 1 94.56 357 SER B C 1
ATOM 6708 O O . SER B 1 357 ? 26.109 8.742 -19.562 1 94.56 357 SER B O 1
ATOM 6710 N N . SER B 1 358 ? 25.328 9.555 -21.406 1 95.94 358 SER B N 1
ATOM 6711 C CA . SER B 1 358 ? 24.922 10.797 -20.75 1 95.94 358 SER B CA 1
ATOM 6712 C C . SER B 1 358 ? 23.641 10.594 -19.953 1 95.94 358 SER B C 1
ATOM 6714 O O . SER B 1 358 ? 23.375 11.32 -18.984 1 95.94 358 SER B O 1
ATOM 6716 N N . ASP B 1 359 ? 22.891 9.594 -20.359 1 97.62 359 ASP B N 1
ATOM 6717 C CA . ASP B 1 359 ? 21.609 9.328 -19.719 1 97.62 359 ASP B CA 1
ATOM 6718 C C . ASP B 1 359 ? 21.766 8.336 -18.578 1 97.62 359 ASP B C 1
ATOM 6720 O O . ASP B 1 359 ? 21.156 8.492 -17.516 1 97.62 359 ASP B O 1
ATOM 6724 N N . ILE B 1 360 ? 22.609 7.316 -18.891 1 98.62 360 ILE B N 1
ATOM 6725 C CA . ILE B 1 360 ? 22.656 6.191 -17.953 1 98.62 360 ILE B CA 1
ATOM 6726 C C . ILE B 1 360 ? 24.031 5.531 -18.031 1 98.62 360 ILE B C 1
ATOM 6728 O O . ILE B 1 360 ? 24.609 5.402 -19.109 1 98.62 360 ILE B O 1
ATOM 6732 N N . GLU B 1 361 ? 24.562 5.176 -16.891 1 98.25 361 GLU B N 1
ATOM 6733 C CA . GLU B 1 361 ? 25.828 4.461 -16.766 1 98.25 361 GLU B CA 1
ATOM 6734 C C . GLU B 1 361 ? 25.641 3.174 -15.961 1 98.25 361 GLU B C 1
ATOM 6736 O O . GLU B 1 361 ? 24.797 3.102 -15.07 1 98.25 361 GLU B O 1
ATOM 6741 N N . PHE B 1 362 ? 26.484 2.176 -16.297 1 98.38 362 PHE B N 1
ATOM 6742 C CA . PHE B 1 362 ? 26.438 0.884 -15.625 1 98.38 362 PHE B CA 1
ATOM 6743 C C . PHE B 1 362 ? 27.797 0.555 -15.016 1 98.38 362 PHE B C 1
ATOM 6745 O O . PHE B 1 362 ? 28.812 0.569 -15.703 1 98.38 362 PHE B O 1
ATOM 6752 N N . VAL B 1 363 ? 27.766 0.272 -13.742 1 97.88 363 VAL B N 1
ATOM 6753 C CA . VAL B 1 363 ? 28.984 -0.083 -13.016 1 97.88 363 VAL B CA 1
ATOM 6754 C C . VAL B 1 363 ? 28.875 -1.512 -12.484 1 97.88 363 VAL B C 1
ATOM 6756 O O . VAL B 1 363 ? 27.906 -1.853 -11.805 1 97.88 363 VAL B O 1
ATOM 6759 N N . CYS B 1 364 ? 29.844 -2.371 -12.836 1 98.38 364 CYS B N 1
ATOM 6760 C CA . CYS B 1 364 ? 29.906 -3.725 -12.297 1 98.38 364 CYS B CA 1
ATOM 6761 C C . CYS B 1 364 ? 30.625 -3.746 -10.953 1 98.38 364 CYS B C 1
ATOM 6763 O O . CYS B 1 364 ? 31.859 -3.727 -10.906 1 98.38 364 CYS B O 1
ATOM 6765 N N . SER B 1 365 ? 29.859 -3.721 -9.906 1 97.94 365 SER B N 1
ATOM 6766 C CA . SER B 1 365 ? 30.422 -3.66 -8.562 1 97.94 365 SER B CA 1
ATOM 6767 C C . SER B 1 365 ? 29.422 -4.125 -7.516 1 97.94 365 SER B C 1
ATOM 6769 O O . SER B 1 365 ? 28.219 -4.164 -7.781 1 97.94 365 SER B O 1
ATOM 6771 N N . ASP B 1 366 ? 29.984 -4.523 -6.438 1 97.5 366 ASP B N 1
ATOM 6772 C CA . ASP B 1 366 ? 29.141 -4.746 -5.27 1 97.5 366 ASP B CA 1
ATOM 6773 C C . ASP B 1 366 ? 28.562 -3.436 -4.754 1 97.5 366 ASP B C 1
ATOM 6775 O O . ASP B 1 366 ? 29.25 -2.414 -4.711 1 97.5 366 ASP B O 1
ATOM 6779 N N . ALA B 1 367 ? 27.312 -3.451 -4.418 1 97.19 367 ALA B N 1
ATOM 6780 C CA . ALA B 1 367 ? 26.594 -2.236 -4.051 1 97.19 367 ALA B CA 1
ATOM 6781 C C . ALA B 1 367 ? 27.219 -1.57 -2.83 1 97.19 367 ALA B C 1
ATOM 6783 O O . ALA B 1 367 ? 27.359 -0.345 -2.787 1 97.19 367 ALA B O 1
ATOM 6784 N N . ILE B 1 368 ? 27.578 -2.381 -1.799 1 96.5 368 ILE B N 1
ATOM 6785 C CA . ILE B 1 368 ? 28.141 -1.84 -0.567 1 96.5 368 ILE B CA 1
ATOM 6786 C C . ILE B 1 368 ? 29.5 -1.231 -0.851 1 96.5 368 ILE B C 1
ATOM 6788 O O . ILE B 1 368 ? 29.797 -0.119 -0.407 1 96.5 368 ILE B O 1
ATOM 6792 N N . ALA B 1 369 ? 30.281 -1.938 -1.619 1 96.56 369 ALA B N 1
ATOM 6793 C CA . ALA B 1 369 ? 31.594 -1.448 -2.002 1 96.56 369 ALA B CA 1
ATOM 6794 C C . ALA B 1 369 ? 31.5 -0.154 -2.803 1 96.56 369 ALA B C 1
ATOM 6796 O O . ALA B 1 369 ? 32.281 0.774 -2.6 1 96.56 369 ALA B O 1
ATOM 6797 N N . PHE B 1 370 ? 30.594 -0.116 -3.67 1 97.62 370 PHE B N 1
ATOM 6798 C CA . PHE B 1 370 ? 30.391 1.082 -4.473 1 97.62 370 PHE B CA 1
ATOM 6799 C C . PHE B 1 370 ? 30.062 2.279 -3.59 1 97.62 370 PHE B C 1
ATOM 6801 O O . PHE B 1 370 ? 30.656 3.348 -3.74 1 97.62 370 PHE B O 1
ATOM 6808 N N . LEU B 1 371 ? 29.109 2.113 -2.654 1 96.88 371 LEU B N 1
ATOM 6809 C CA . LEU B 1 371 ? 28.656 3.199 -1.793 1 96.88 371 LEU B CA 1
ATOM 6810 C C . LEU B 1 371 ? 29.797 3.701 -0.91 1 96.88 371 LEU B C 1
ATOM 6812 O O . LEU B 1 371 ? 29.922 4.906 -0.686 1 96.88 371 LEU B O 1
ATOM 6816 N N . GLU B 1 372 ? 30.547 2.787 -0.442 1 94.75 372 GLU B N 1
ATOM 6817 C CA . GLU B 1 372 ? 31.656 3.15 0.435 1 94.75 372 GLU B CA 1
ATOM 6818 C C . GLU B 1 372 ? 32.656 4.039 -0.288 1 94.75 372 GLU B C 1
ATOM 6820 O O . GLU B 1 372 ? 33.375 4.828 0.344 1 94.75 372 GLU B O 1
ATOM 6825 N N . ASN B 1 373 ? 32.656 4.016 -1.57 1 93.62 373 ASN B N 1
ATOM 6826 C CA . ASN B 1 373 ? 33.625 4.789 -2.35 1 93.62 373 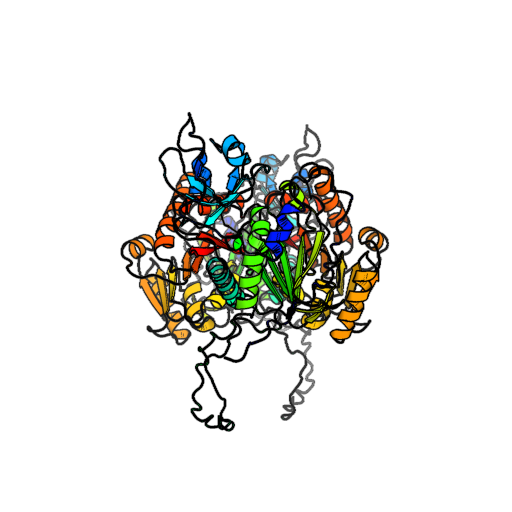ASN B CA 1
ATOM 6827 C C . ASN B 1 373 ? 32.938 5.906 -3.131 1 93.62 373 ASN B C 1
ATOM 6829 O O . ASN B 1 373 ? 33.594 6.621 -3.9 1 93.62 373 ASN B O 1
ATOM 6833 N N . CYS B 1 374 ? 31.719 6.004 -2.891 1 92.88 374 CYS B N 1
ATOM 6834 C CA . CYS B 1 374 ? 30.938 6.988 -3.621 1 92.88 374 CYS B CA 1
ATOM 6835 C C . CYS B 1 374 ? 31.172 8.391 -3.078 1 92.88 374 CYS B C 1
ATOM 6837 O O . CYS B 1 374 ? 31.328 8.578 -1.871 1 92.88 374 CYS B O 1
ATOM 6839 N N . LYS B 1 375 ? 31.203 9.445 -3.924 1 91.38 375 LYS B N 1
ATOM 6840 C CA . LYS B 1 375 ? 31.438 10.828 -3.508 1 91.38 375 LYS B CA 1
ATOM 6841 C C . LYS B 1 375 ? 30.328 11.742 -3.992 1 91.38 375 LYS B C 1
ATOM 6843 O O . LYS B 1 375 ? 30.453 12.969 -3.92 1 91.38 375 LYS B O 1
ATOM 6848 N N . GLU B 1 376 ? 29.328 11.18 -4.523 1 95.44 376 GLU B N 1
ATOM 6849 C CA . GLU B 1 376 ? 28.25 11.984 -5.09 1 95.44 376 GLU B CA 1
ATOM 6850 C C . GLU B 1 376 ? 26.938 11.75 -4.348 1 95.44 376 GLU B C 1
ATOM 6852 O O . GLU B 1 376 ? 26.781 10.742 -3.656 1 95.44 376 GLU B O 1
ATOM 6857 N N . LEU B 1 377 ? 26.062 12.766 -4.43 1 97.56 377 LEU B N 1
ATOM 6858 C CA . LEU B 1 377 ? 24.703 12.648 -3.902 1 97.56 377 LEU B CA 1
ATOM 6859 C C . LEU B 1 377 ? 23.719 12.375 -5.023 1 97.56 377 LEU B C 1
ATOM 6861 O O . LEU B 1 377 ? 23.984 12.688 -6.188 1 97.56 377 LEU B O 1
ATOM 6865 N N . PHE B 1 378 ? 22.656 11.773 -4.684 1 98.56 378 PHE B N 1
ATOM 6866 C CA . PHE B 1 378 ? 21.609 11.414 -5.641 1 98.56 378 PHE B CA 1
ATOM 6867 C C . PHE B 1 378 ? 20.25 11.906 -5.172 1 98.56 378 PHE B C 1
ATOM 6869 O O . PHE B 1 378 ? 19.984 11.977 -3.971 1 98.56 378 PHE B O 1
ATOM 6876 N N . ASP B 1 379 ? 19.375 12.234 -6.125 1 97.94 379 ASP B N 1
ATOM 6877 C CA . ASP B 1 379 ? 18.016 12.68 -5.82 1 97.94 379 ASP B CA 1
ATOM 6878 C C . ASP B 1 379 ? 17.125 11.5 -5.477 1 97.94 379 ASP B C 1
ATOM 6880 O O . ASP B 1 379 ? 16.156 11.641 -4.723 1 97.94 379 ASP B O 1
ATOM 6884 N N . ILE B 1 380 ? 17.406 10.375 -6.109 1 98.56 380 ILE B N 1
ATOM 6885 C CA . ILE B 1 380 ? 16.672 9.148 -5.848 1 98.56 380 ILE B CA 1
ATOM 6886 C C . ILE B 1 380 ? 17.641 7.973 -5.746 1 98.56 380 ILE B C 1
ATOM 6888 O O . ILE B 1 380 ? 18.516 7.805 -6.605 1 98.56 380 ILE B O 1
ATOM 6892 N N . ILE B 1 381 ? 17.5 7.219 -4.707 1 98.88 381 ILE B N 1
ATOM 6893 C CA . ILE B 1 381 ? 18.25 5.977 -4.574 1 98.88 381 ILE B CA 1
ATOM 6894 C C . ILE B 1 381 ? 17.297 4.797 -4.465 1 98.88 381 ILE B C 1
ATOM 6896 O O . ILE B 1 381 ? 16.312 4.852 -3.707 1 98.88 381 ILE B O 1
ATOM 6900 N N . ILE B 1 382 ? 17.562 3.752 -5.242 1 98.81 382 ILE B N 1
ATOM 6901 C CA . ILE B 1 382 ? 16.766 2.531 -5.246 1 98.81 382 ILE B CA 1
ATOM 6902 C C . ILE B 1 382 ? 17.531 1.412 -4.543 1 98.81 382 ILE B C 1
ATOM 6904 O O . ILE B 1 382 ? 18.656 1.079 -4.934 1 98.81 382 ILE B O 1
ATOM 6908 N N . LEU B 1 383 ? 16.938 0.861 -3.52 1 98.62 383 LEU B N 1
ATOM 6909 C CA . LEU B 1 383 ? 17.469 -0.298 -2.812 1 98.62 383 LEU B CA 1
ATOM 6910 C C . LEU B 1 383 ? 16.594 -1.524 -3.037 1 98.62 383 LEU B C 1
ATOM 6912 O O . LEU B 1 383 ? 15.617 -1.735 -2.312 1 98.62 383 LEU B O 1
ATOM 6916 N N . ASP B 1 384 ? 16.969 -2.354 -3.92 1 97.75 384 ASP B N 1
ATOM 6917 C CA . ASP B 1 384 ? 16.297 -3.623 -4.172 1 97.75 384 ASP B CA 1
ATOM 6918 C C . ASP B 1 384 ? 17.25 -4.801 -3.99 1 97.75 384 ASP B C 1
ATOM 6920 O O . ASP B 1 384 ? 17.516 -5.547 -4.938 1 97.75 384 ASP B O 1
ATOM 6924 N N . PRO B 1 385 ? 17.703 -5.055 -2.828 1 97.56 385 PRO B N 1
ATOM 6925 C CA . PRO B 1 385 ? 18.672 -6.129 -2.58 1 97.56 385 PRO B CA 1
ATOM 6926 C C . PRO B 1 385 ? 18.062 -7.52 -2.709 1 97.56 385 PRO B C 1
ATOM 6928 O O . PRO B 1 385 ? 16.828 -7.656 -2.736 1 97.56 385 PRO B O 1
ATOM 6931 N N . PRO B 1 386 ? 18.938 -8.508 -2.871 1 94.75 386 PRO B N 1
ATOM 6932 C CA . PRO B 1 386 ? 18.406 -9.867 -2.746 1 94.75 386 PRO B CA 1
ATOM 6933 C C . PRO B 1 386 ? 17.766 -10.125 -1.386 1 94.75 386 PRO B C 1
ATOM 6935 O O . PRO B 1 386 ? 17.859 -9.289 -0.484 1 94.75 386 PRO B O 1
ATOM 6938 N N . ASN B 1 387 ? 16.984 -11.133 -1.3 1 94.44 387 ASN B N 1
ATOM 6939 C CA . ASN B 1 387 ? 16.359 -11.477 -0.03 1 94.44 387 ASN B CA 1
ATOM 6940 C C . ASN B 1 387 ? 17.391 -11.695 1.071 1 94.44 387 ASN B C 1
ATOM 6942 O O . ASN B 1 387 ? 18.078 -12.711 1.078 1 94.44 387 ASN B O 1
ATOM 6946 N N . LEU B 1 388 ? 17.406 -10.812 2.021 1 95.81 388 LEU B N 1
ATOM 6947 C CA . LEU B 1 388 ? 18.422 -10.867 3.072 1 95.81 388 LEU B CA 1
ATOM 6948 C C . LEU B 1 388 ? 17.938 -11.727 4.242 1 95.81 388 LEU B C 1
ATOM 6950 O O . LEU B 1 388 ? 18.703 -12.031 5.148 1 95.81 388 LEU B O 1
ATOM 6954 N N . ILE B 1 389 ? 16.688 -12.078 4.211 1 95.44 389 ILE B N 1
ATOM 6955 C CA . ILE B 1 389 ? 16.094 -12.961 5.207 1 95.44 389 ILE B CA 1
ATOM 6956 C C . ILE B 1 389 ? 15.359 -14.102 4.512 1 95.44 389 ILE B C 1
ATOM 6958 O O . ILE B 1 389 ? 14.133 -14.211 4.605 1 95.44 389 ILE B O 1
ATOM 6962 N N . PRO B 1 390 ? 16.016 -15.023 3.986 1 90.38 390 PRO B N 1
ATOM 6963 C CA . PRO B 1 390 ? 15.383 -16.094 3.225 1 90.38 390 PRO B CA 1
ATOM 6964 C C . PRO B 1 390 ? 14.82 -17.203 4.117 1 90.38 390 PRO B C 1
ATOM 6966 O O . PRO B 1 390 ? 13.969 -17.984 3.68 1 90.38 390 PRO B O 1
ATOM 6969 N N . LYS B 1 391 ? 15.359 -17.281 5.316 1 90.19 391 LYS B N 1
ATOM 6970 C CA . LYS B 1 391 ? 14.922 -18.297 6.27 1 90.19 391 LYS B CA 1
ATOM 6971 C C . LYS B 1 391 ? 14.742 -17.703 7.664 1 90.19 391 LYS B C 1
ATOM 6973 O O . LYS B 1 391 ? 15.305 -16.641 7.973 1 90.19 391 LYS B O 1
ATOM 6978 N N . SER B 1 392 ? 14.008 -18.438 8.422 1 91.81 392 SER B N 1
ATOM 6979 C CA . SER B 1 392 ? 13.617 -17.938 9.734 1 91.81 392 SER B CA 1
ATOM 6980 C C . SER B 1 392 ? 14.828 -17.734 10.648 1 91.81 392 SER B C 1
ATOM 6982 O O . SER B 1 392 ? 14.852 -16.828 11.469 1 91.81 392 SER B O 1
ATOM 6984 N N . ASN B 1 393 ? 15.805 -18.578 10.547 1 93.94 393 ASN B N 1
ATOM 6985 C CA . ASN B 1 393 ? 16.969 -18.5 11.43 1 93.94 393 ASN B CA 1
ATOM 6986 C C . ASN B 1 393 ? 17.859 -17.297 11.078 1 93.94 393 ASN B C 1
ATOM 6988 O O . ASN B 1 393 ? 18.797 -17 11.797 1 93.94 393 ASN B O 1
ATOM 6992 N N . LEU B 1 394 ? 17.531 -16.625 10 1 95.06 394 LEU B N 1
ATOM 6993 C CA . LEU B 1 394 ? 18.344 -15.492 9.555 1 95.06 394 LEU B CA 1
ATOM 6994 C C . LEU B 1 394 ? 17.625 -14.172 9.805 1 95.06 394 LEU B C 1
ATOM 6996 O O . LEU B 1 394 ? 18.078 -13.117 9.352 1 95.06 394 LEU B O 1
ATOM 7000 N N . ILE B 1 395 ? 16.594 -14.164 10.516 1 96.06 395 ILE B N 1
ATOM 7001 C CA . ILE B 1 395 ? 15.789 -12.969 10.742 1 96.06 395 ILE B CA 1
ATOM 7002 C C . ILE B 1 395 ? 16.625 -11.906 11.438 1 96.06 395 ILE B C 1
ATOM 7004 O O . ILE B 1 395 ? 16.672 -10.75 11 1 96.06 395 ILE B O 1
ATOM 7008 N N . LEU B 1 396 ? 17.344 -12.281 12.484 1 96.31 396 LEU B N 1
ATOM 7009 C CA . LEU B 1 396 ? 18.125 -11.32 13.25 1 96.31 396 LEU B CA 1
ATOM 7010 C C . LEU B 1 396 ? 19.25 -10.742 12.398 1 96.31 396 LEU B C 1
ATOM 7012 O O . LEU B 1 396 ? 19.375 -9.516 12.281 1 96.31 396 LEU B O 1
ATOM 7016 N N . SER B 1 397 ? 20.078 -11.609 11.797 1 97.12 397 SER B N 1
ATOM 7017 C CA . SER B 1 397 ? 21.203 -11.164 10.992 1 97.12 397 SER B CA 1
ATOM 7018 C C . SER B 1 397 ? 20.75 -10.391 9.766 1 97.12 397 SER B C 1
ATOM 7020 O O . SER B 1 397 ? 21.344 -9.375 9.398 1 97.12 397 SER B O 1
ATOM 7022 N N . GLY B 1 398 ? 19.719 -10.898 9.109 1 97.69 398 GLY B N 1
ATOM 7023 C CA . GLY B 1 398 ? 19.172 -10.219 7.949 1 97.69 398 GLY B CA 1
ATOM 7024 C C . GLY B 1 398 ? 18.609 -8.844 8.273 1 97.69 398 GLY B C 1
ATOM 7025 O O . GLY B 1 398 ? 18.781 -7.902 7.488 1 97.69 398 GLY B O 1
ATOM 7026 N N . THR B 1 399 ? 17.953 -8.75 9.398 1 97.94 399 THR B N 1
ATOM 7027 C CA . THR B 1 399 ? 17.453 -7.469 9.867 1 97.94 399 THR B CA 1
ATOM 7028 C C . THR B 1 399 ? 18.594 -6.465 10.031 1 97.94 399 THR B C 1
ATOM 7030 O O . THR B 1 399 ? 18.484 -5.32 9.586 1 97.94 399 THR B O 1
ATOM 7033 N N . LYS B 1 400 ? 19.625 -6.852 10.664 1 97.81 400 LYS B N 1
ATOM 7034 C CA . LYS B 1 400 ? 20.797 -5.996 10.844 1 97.81 400 LYS B CA 1
ATOM 7035 C C . LYS B 1 400 ? 21.375 -5.562 9.5 1 97.81 400 LYS B C 1
ATOM 7037 O O . LYS B 1 400 ? 21.797 -4.414 9.344 1 97.81 400 LYS B O 1
ATOM 7042 N N . ARG B 1 401 ? 21.406 -6.473 8.562 1 97.38 401 ARG B N 1
ATOM 7043 C CA . ARG B 1 401 ? 21.953 -6.168 7.242 1 97.38 401 ARG B CA 1
ATOM 7044 C C . ARG B 1 401 ? 21.094 -5.129 6.527 1 97.38 401 ARG B C 1
ATOM 7046 O O . ARG B 1 401 ? 21.625 -4.234 5.859 1 97.38 401 ARG B O 1
ATOM 7053 N N . TYR B 1 402 ? 19.812 -5.285 6.637 1 97.81 402 TYR B N 1
ATOM 7054 C CA . TYR B 1 402 ? 18.922 -4.281 6.066 1 97.81 402 TYR B CA 1
ATOM 7055 C C . TYR B 1 402 ? 19.172 -2.914 6.691 1 97.81 402 TYR B C 1
ATOM 7057 O O . TYR B 1 402 ? 19.266 -1.909 5.98 1 97.81 402 TYR B O 1
ATOM 7065 N N . ILE B 1 403 ? 19.25 -2.869 8.016 1 97.81 403 ILE B N 1
ATOM 7066 C CA . ILE B 1 403 ? 19.453 -1.619 8.734 1 97.81 403 ILE B CA 1
ATOM 7067 C C . ILE B 1 403 ? 20.766 -0.979 8.281 1 97.81 403 ILE B C 1
ATOM 7069 O O . ILE B 1 403 ? 20.812 0.212 7.969 1 97.81 403 ILE B O 1
ATOM 7073 N N . GLN B 1 404 ? 21.797 -1.721 8.195 1 97.31 404 GLN B N 1
ATOM 7074 C CA . GLN B 1 404 ? 23.109 -1.224 7.777 1 97.31 404 GLN B CA 1
ATOM 7075 C C . GLN B 1 404 ? 23.062 -0.686 6.352 1 97.31 404 GLN B C 1
ATOM 7077 O O . GLN B 1 404 ? 23.641 0.355 6.055 1 97.31 404 GLN B O 1
ATOM 7082 N N . LEU B 1 405 ? 22.438 -1.424 5.508 1 97.81 405 LEU B N 1
ATOM 7083 C CA . LEU B 1 405 ? 22.312 -1.021 4.113 1 97.81 405 LEU B CA 1
ATOM 7084 C C . LEU B 1 405 ? 21.594 0.316 3.99 1 97.81 405 LEU B C 1
ATOM 7086 O O . LEU B 1 405 ? 22.031 1.197 3.246 1 97.81 405 LEU B O 1
ATOM 7090 N N . ILE B 1 406 ? 20.5 0.48 4.672 1 97.94 406 ILE B N 1
ATOM 7091 C CA . ILE B 1 406 ? 19.719 1.713 4.648 1 97.94 406 ILE B CA 1
ATOM 7092 C C . ILE B 1 406 ? 20.547 2.854 5.246 1 97.94 406 ILE B C 1
ATOM 7094 O O . ILE B 1 406 ? 20.562 3.963 4.707 1 97.94 406 ILE B O 1
ATOM 7098 N N . GLN B 1 407 ? 21.25 2.574 6.352 1 96.56 407 GLN B N 1
ATOM 7099 C CA . GLN B 1 407 ? 22.094 3.566 6.996 1 96.56 407 GLN B CA 1
ATOM 7100 C C . GLN B 1 407 ? 23.172 4.062 6.043 1 96.56 407 GLN B C 1
ATOM 7102 O O . GLN B 1 407 ? 23.5 5.254 6.031 1 96.56 407 GLN B O 1
ATOM 7107 N N . LEU B 1 408 ? 23.688 3.154 5.348 1 96.69 408 LEU B N 1
ATOM 7108 C CA . LEU B 1 408 ? 24.734 3.52 4.391 1 96.69 408 LEU B CA 1
ATOM 7109 C C . LEU B 1 408 ? 24.156 4.336 3.24 1 96.69 408 LEU B C 1
ATOM 7111 O O . LEU B 1 408 ? 24.688 5.387 2.887 1 96.69 408 LEU B O 1
ATOM 7115 N N . ALA B 1 409 ? 23.062 3.93 2.65 1 97.62 409 ALA B N 1
ATOM 7116 C CA . ALA B 1 409 ? 22.469 4.543 1.469 1 97.62 409 ALA B CA 1
ATOM 7117 C C . ALA B 1 409 ? 21.953 5.945 1.783 1 97.62 409 ALA B C 1
ATOM 7119 O O . ALA B 1 409 ? 22.031 6.848 0.945 1 97.62 409 ALA B O 1
ATOM 7120 N N . LYS B 1 410 ? 21.375 6.113 2.971 1 95.94 410 LYS B N 1
ATOM 7121 C CA . LYS B 1 410 ? 20.734 7.379 3.311 1 95.94 410 LYS B CA 1
ATOM 7122 C C . LYS B 1 410 ? 21.719 8.539 3.246 1 95.94 410 LYS B C 1
ATOM 7124 O O . LYS B 1 410 ? 21.328 9.68 3.006 1 95.94 410 LYS B O 1
ATOM 7129 N N . ASN B 1 411 ? 23.031 8.266 3.408 1 95.44 411 ASN B N 1
ATOM 7130 C CA . ASN B 1 411 ? 24.078 9.281 3.434 1 95.44 411 ASN B CA 1
ATOM 7131 C C . ASN B 1 411 ? 24.312 9.875 2.047 1 95.44 411 ASN B C 1
ATOM 7133 O O . ASN B 1 411 ? 24.953 10.914 1.916 1 95.44 411 ASN B O 1
ATOM 7137 N N . TYR B 1 412 ? 23.797 9.258 1.078 1 97.38 412 TYR B N 1
ATOM 7138 C CA . TYR B 1 412 ? 24.078 9.688 -0.288 1 97.38 412 TYR B CA 1
ATOM 7139 C C . TYR B 1 412 ? 22.828 10.266 -0.942 1 97.38 412 TYR B C 1
ATOM 7141 O O . TYR B 1 412 ? 22.797 10.5 -2.152 1 97.38 412 TYR B O 1
ATOM 7149 N N . VAL B 1 413 ? 21.781 10.469 -0.194 1 97.12 413 VAL B N 1
ATOM 7150 C CA . VAL B 1 413 ? 20.547 11.062 -0.691 1 97.12 413 VAL B CA 1
ATOM 7151 C C . VAL B 1 413 ? 20.609 12.578 -0.528 1 97.12 413 VAL B C 1
ATOM 7153 O O . VAL B 1 413 ? 20.922 13.086 0.554 1 97.12 413 VAL B O 1
ATOM 7156 N N . SER B 1 414 ? 20.312 13.312 -1.56 1 96.19 414 SER B N 1
ATOM 7157 C CA . SER B 1 414 ? 20.281 14.773 -1.511 1 96.19 414 SER B CA 1
ATOM 7158 C C . SER B 1 414 ? 19.109 15.258 -0.651 1 96.19 414 SER B C 1
ATOM 7160 O O . SER B 1 414 ? 18.219 14.484 -0.311 1 96.19 414 SER B O 1
ATOM 7162 N N . SER B 1 415 ? 19.188 16.531 -0.288 1 91.81 415 SER B N 1
ATOM 7163 C CA . SER B 1 415 ? 18.094 17.109 0.484 1 91.81 415 SER B CA 1
ATOM 7164 C C . SER B 1 415 ? 16.781 17.031 -0.275 1 91.81 415 SER B C 1
ATOM 7166 O O . SER B 1 415 ? 16.719 17.359 -1.46 1 91.81 415 SER B O 1
ATOM 7168 N N . ASN B 1 416 ? 15.797 16.516 0.385 1 89.81 416 ASN B N 1
ATOM 7169 C CA . ASN B 1 416 ? 14.453 16.312 -0.152 1 89.81 416 ASN B CA 1
ATOM 7170 C C . ASN B 1 416 ? 14.43 15.203 -1.192 1 89.81 416 ASN B C 1
ATOM 7172 O O . ASN B 1 416 ? 13.508 15.133 -2.01 1 89.81 416 ASN B O 1
ATOM 7176 N N . GLY B 1 417 ? 15.508 14.438 -1.169 1 95.38 417 GLY B N 1
ATOM 7177 C CA . GLY B 1 417 ? 15.562 13.305 -2.076 1 95.38 417 GLY B CA 1
ATOM 7178 C C . GLY B 1 417 ? 14.727 12.125 -1.611 1 95.38 417 GLY B C 1
ATOM 7179 O O . GLY B 1 417 ? 14.125 12.172 -0.536 1 95.38 417 GLY B O 1
ATOM 7180 N N . LEU B 1 418 ? 14.688 11.117 -2.502 1 97.25 418 LEU B N 1
ATOM 7181 C CA . LEU B 1 418 ? 13.859 9.945 -2.236 1 97.25 418 LEU B CA 1
ATOM 7182 C C . LEU B 1 418 ? 14.719 8.703 -2.07 1 97.25 418 LEU B C 1
ATOM 7184 O O . LEU B 1 418 ? 15.742 8.555 -2.74 1 97.25 418 LEU B O 1
ATOM 7188 N N . LEU B 1 419 ? 14.32 7.859 -1.188 1 98.5 419 LEU B N 1
ATOM 7189 C CA . LEU B 1 419 ? 14.914 6.539 -0.986 1 98.5 419 LEU B CA 1
ATOM 7190 C C . LEU B 1 419 ? 13.852 5.449 -1.097 1 98.5 419 LEU B C 1
ATOM 7192 O O . LEU B 1 419 ? 12.922 5.395 -0.285 1 98.5 419 LEU B O 1
ATOM 7196 N N . LEU B 1 420 ? 13.961 4.633 -2.162 1 98.62 420 LEU B N 1
ATOM 7197 C CA . LEU B 1 420 ? 13.094 3.471 -2.301 1 98.62 420 LEU B CA 1
ATOM 7198 C C . LEU B 1 420 ? 13.719 2.242 -1.648 1 98.62 420 LEU B C 1
ATOM 7200 O O . LEU B 1 420 ? 14.859 1.891 -1.946 1 98.62 420 LEU B O 1
ATOM 7204 N N . ILE B 1 421 ? 12.969 1.605 -0.783 1 98.69 421 ILE B N 1
ATOM 7205 C CA . ILE B 1 421 ? 13.422 0.384 -0.121 1 98.69 421 ILE B CA 1
ATOM 7206 C C . ILE B 1 421 ? 12.453 -0.757 -0.442 1 98.69 421 ILE B C 1
ATOM 7208 O O . ILE B 1 421 ? 11.25 -0.635 -0.234 1 98.69 421 ILE B O 1
ATOM 7212 N N . ILE B 1 422 ? 12.969 -1.848 -0.91 1 98.19 422 ILE B N 1
ATOM 7213 C CA . ILE B 1 422 ? 12.172 -3.033 -1.204 1 98.19 422 ILE B CA 1
ATOM 7214 C C . ILE B 1 422 ? 12.602 -4.184 -0.295 1 98.19 422 ILE B C 1
ATOM 7216 O O . ILE B 1 422 ? 13.797 -4.496 -0.198 1 98.19 422 ILE B O 1
ATOM 7220 N N . PHE B 1 423 ? 11.68 -4.781 0.389 1 97.69 423 PHE B N 1
ATOM 7221 C CA . PHE B 1 423 ? 11.867 -5.965 1.22 1 97.69 423 PHE B CA 1
ATOM 7222 C C . PHE B 1 423 ? 11.227 -7.188 0.572 1 97.69 423 PHE B C 1
ATOM 7224 O O . PHE B 1 423 ? 10 -7.293 0.507 1 97.69 423 PHE B O 1
ATOM 7231 N N . SER B 1 424 ? 12 -8.148 0.228 1 94.62 424 SER B N 1
ATOM 7232 C CA . SER B 1 424 ? 11.461 -9.281 -0.508 1 94.62 424 SER B CA 1
ATOM 7233 C C . SER B 1 424 ? 11.211 -10.469 0.417 1 94.62 424 SER B C 1
ATOM 7235 O O . SER B 1 424 ? 10.711 -11.508 -0.021 1 94.62 424 SER B O 1
ATOM 7237 N N . THR B 1 425 ? 11.555 -10.352 1.681 1 94.5 425 THR B N 1
ATOM 7238 C CA . THR B 1 425 ? 11.328 -11.445 2.623 1 94.5 425 THR B CA 1
ATOM 7239 C C . THR B 1 425 ? 9.844 -11.594 2.932 1 94.5 425 THR B C 1
ATOM 7241 O O . THR B 1 425 ? 9.117 -10.602 3 1 94.5 425 THR B O 1
ATOM 7244 N N . LYS B 1 426 ? 9.438 -12.805 3.121 1 91.19 426 LYS B N 1
ATOM 7245 C CA . LYS B 1 426 ? 8.055 -13.094 3.488 1 91.19 426 LYS B CA 1
ATOM 7246 C C . LYS B 1 426 ? 7.938 -13.422 4.973 1 91.19 426 LYS B C 1
ATOM 7248 O O . LYS B 1 426 ? 6.867 -13.828 5.441 1 91.19 426 LYS B O 1
ATOM 7253 N N . LEU B 1 427 ? 9.008 -13.219 5.688 1 93.12 427 LEU B N 1
ATOM 7254 C CA . LEU B 1 427 ? 9.07 -13.703 7.062 1 93.12 427 LEU B CA 1
ATOM 7255 C C . LEU B 1 427 ? 8.852 -12.57 8.055 1 93.12 427 LEU B C 1
ATOM 7257 O O . LEU B 1 427 ? 8.727 -12.805 9.258 1 93.12 427 LEU B O 1
ATOM 7261 N N . CYS B 1 428 ? 8.781 -11.352 7.59 1 94.56 428 CYS B N 1
ATOM 7262 C CA . CYS B 1 428 ? 8.602 -10.195 8.461 1 94.56 428 CYS B CA 1
ATOM 7263 C C . CYS B 1 428 ? 7.238 -9.547 8.227 1 94.56 428 CYS B C 1
ATOM 7265 O O . CYS B 1 428 ? 6.75 -9.508 7.098 1 94.56 428 CYS B O 1
ATOM 7267 N N . SER B 1 429 ? 6.691 -9.078 9.312 1 93.06 429 SER B N 1
ATOM 7268 C CA . SER B 1 429 ? 5.41 -8.383 9.227 1 93.06 429 SER B CA 1
ATOM 7269 C C . SER B 1 429 ? 5.582 -6.965 8.695 1 93.06 429 SER B C 1
ATOM 7271 O O . SER B 1 429 ? 6.703 -6.461 8.602 1 93.06 429 SER B O 1
ATOM 7273 N N . TYR B 1 430 ? 4.441 -6.383 8.367 1 94.31 430 TYR B N 1
ATOM 7274 C CA . TYR B 1 430 ? 4.41 -4.98 7.965 1 94.31 430 TYR B CA 1
ATOM 7275 C C . TYR B 1 430 ? 5.074 -4.098 9.016 1 94.31 430 TYR B C 1
ATOM 7277 O O . TYR B 1 430 ? 5.887 -3.232 8.68 1 94.31 430 TYR B O 1
ATOM 7285 N N . GLN B 1 431 ? 4.785 -4.289 10.258 1 92.62 431 GLN B N 1
ATOM 7286 C CA . GLN B 1 431 ? 5.332 -3.535 11.383 1 92.62 431 GLN B CA 1
ATOM 7287 C C . GLN B 1 431 ? 6.836 -3.75 11.508 1 92.62 431 GLN B C 1
ATOM 7289 O O . GLN B 1 431 ? 7.578 -2.814 11.82 1 92.62 431 GLN B O 1
ATOM 7294 N N . ASP B 1 432 ? 7.242 -4.918 11.25 1 95.06 432 ASP B N 1
ATOM 7295 C CA . ASP B 1 432 ? 8.664 -5.227 11.328 1 95.06 432 ASP B CA 1
ATOM 7296 C C . ASP B 1 432 ? 9.469 -4.383 10.344 1 95.06 432 ASP B C 1
ATOM 7298 O O . ASP B 1 432 ? 10.531 -3.861 10.68 1 95.06 432 ASP B O 1
ATOM 7302 N N . HIS B 1 433 ? 8.969 -4.281 9.18 1 96.38 433 HIS B N 1
ATOM 7303 C CA . HIS B 1 433 ? 9.672 -3.504 8.164 1 96.38 433 HIS B CA 1
ATOM 7304 C C . HIS B 1 433 ? 9.766 -2.035 8.555 1 96.38 433 HIS B C 1
ATOM 7306 O O . HIS B 1 433 ? 10.82 -1.415 8.398 1 96.38 433 HIS B O 1
ATOM 7312 N N . ILE B 1 434 ? 8.711 -1.466 9.047 1 94.69 434 ILE B N 1
ATOM 7313 C CA . ILE B 1 434 ? 8.695 -0.076 9.492 1 94.69 434 ILE B CA 1
ATOM 7314 C C . ILE B 1 434 ? 9.695 0.108 10.633 1 94.69 434 ILE B C 1
ATOM 7316 O O . ILE B 1 434 ? 10.422 1.104 10.672 1 94.69 434 ILE B O 1
ATOM 7320 N N . ASN B 1 435 ? 9.719 -0.825 11.516 1 93.81 435 ASN B N 1
ATOM 7321 C CA . ASN B 1 435 ? 10.672 -0.768 12.617 1 93.81 435 ASN B CA 1
ATOM 7322 C C . ASN B 1 435 ? 12.117 -0.781 12.125 1 93.81 435 ASN B C 1
ATOM 7324 O O . ASN B 1 435 ? 12.969 -0.074 12.656 1 93.81 435 ASN B O 1
ATOM 7328 N N . MET B 1 436 ? 12.383 -1.62 11.148 1 96.12 436 MET B N 1
ATOM 7329 C CA . MET B 1 436 ? 13.719 -1.657 10.555 1 96.12 436 MET B CA 1
ATOM 7330 C C . MET B 1 436 ? 14.094 -0.297 9.977 1 96.12 436 MET B C 1
ATOM 7332 O O . MET B 1 436 ? 15.211 0.18 10.18 1 96.12 436 MET B O 1
ATOM 7336 N N . ILE B 1 437 ? 13.18 0.281 9.289 1 96.94 437 ILE B N 1
ATOM 7337 C CA . ILE B 1 437 ? 13.43 1.589 8.695 1 96.94 437 ILE B CA 1
ATOM 7338 C C . ILE B 1 437 ? 13.672 2.619 9.789 1 96.94 437 ILE B C 1
ATOM 7340 O O . ILE B 1 437 ? 14.641 3.385 9.734 1 96.94 437 ILE B O 1
ATOM 7344 N N . ASN B 1 438 ? 12.797 2.621 10.797 1 93.44 438 ASN B N 1
ATOM 7345 C CA . ASN B 1 438 ? 12.953 3.547 11.906 1 93.44 438 ASN B CA 1
ATOM 7346 C C . ASN B 1 438 ? 14.328 3.422 12.555 1 93.44 438 ASN B C 1
ATOM 7348 O O . ASN B 1 438 ? 14.992 4.43 12.82 1 93.44 438 ASN B O 1
ATOM 7352 N N . GLU B 1 439 ? 14.711 2.229 12.805 1 93.88 439 GLU B N 1
ATOM 7353 C CA . GLU B 1 439 ? 16 1.967 13.438 1 93.88 439 GLU B CA 1
ATOM 7354 C C . GLU B 1 439 ? 17.156 2.502 12.594 1 93.88 439 GLU B C 1
ATOM 7356 O O . GLU B 1 439 ? 18.172 2.939 13.125 1 93.88 439 GLU B O 1
ATOM 7361 N N . SER B 1 440 ? 16.984 2.492 11.344 1 95.69 440 SER B N 1
ATOM 7362 C CA . SER B 1 440 ? 18.031 2.939 10.43 1 95.69 440 SER B CA 1
ATOM 7363 C C . SER B 1 440 ? 18.219 4.449 10.5 1 95.69 440 SER B C 1
ATOM 7365 O O . SER B 1 440 ? 19.219 4.98 10.008 1 95.69 440 SER B O 1
ATOM 7367 N N . PHE B 1 441 ? 17.344 5.137 11.086 1 93.38 441 PHE B N 1
ATOM 7368 C CA . PHE B 1 441 ? 17.422 6.594 11.102 1 93.38 441 PHE B CA 1
ATOM 7369 C C . PHE B 1 441 ? 17.578 7.109 12.523 1 93.38 441 PHE B C 1
ATOM 7371 O O . PHE B 1 441 ? 17.469 8.312 12.773 1 93.38 441 PHE B O 1
ATOM 7378 N N . VAL B 1 442 ? 17.766 6.207 13.445 1 88.06 442 VAL B N 1
ATOM 7379 C CA . VAL B 1 442 ? 18.031 6.621 14.812 1 88.06 442 VAL B CA 1
ATOM 7380 C C . VAL B 1 442 ? 19.281 7.504 14.852 1 88.06 442 VAL B C 1
ATOM 7382 O O . VAL B 1 442 ? 20.281 7.199 14.203 1 88.06 442 VAL B O 1
ATOM 7385 N N . ASP B 1 443 ? 19.188 8.664 15.516 1 80.69 443 ASP B N 1
ATOM 7386 C CA . ASP B 1 443 ? 20.266 9.625 15.711 1 80.69 443 ASP B CA 1
ATOM 7387 C C . ASP B 1 443 ? 20.625 10.32 14.406 1 80.69 443 ASP B C 1
ATOM 7389 O O . ASP B 1 443 ? 21.734 10.82 14.242 1 80.69 443 ASP B O 1
ATOM 7393 N N . SER B 1 444 ? 19.734 10.117 13.453 1 82.81 444 SER B N 1
ATOM 7394 C CA . SER B 1 444 ? 19.938 10.859 12.211 1 82.81 444 SER B CA 1
ATOM 7395 C C . SER B 1 444 ? 19.453 12.305 12.352 1 82.81 444 SER B C 1
ATOM 7397 O O . SER B 1 444 ? 18.5 12.586 13.07 1 82.81 444 SER B O 1
ATOM 7399 N N . ASN B 1 445 ? 20.125 13.188 11.805 1 77.69 445 ASN B N 1
ATOM 7400 C CA . ASN B 1 445 ? 19.75 14.594 11.828 1 77.69 445 ASN B CA 1
ATOM 7401 C C . ASN B 1 445 ? 18.797 14.938 10.68 1 77.69 445 ASN B C 1
ATOM 7403 O O . ASN B 1 445 ? 18.578 16.109 10.375 1 77.69 445 ASN B O 1
ATOM 7407 N N . ARG B 1 446 ? 18.312 13.938 10.086 1 83.75 446 ARG B N 1
ATOM 7408 C CA . ARG B 1 446 ? 17.406 14.141 8.953 1 83.75 446 ARG B CA 1
ATOM 7409 C C . ARG B 1 446 ? 15.969 13.852 9.352 1 83.75 446 ARG B C 1
ATOM 7411 O O . ARG B 1 446 ? 15.711 12.961 10.156 1 83.75 446 ARG B O 1
ATOM 7418 N N . THR B 1 447 ? 15.086 14.672 8.75 1 86.75 447 THR B N 1
ATOM 7419 C CA . THR B 1 447 ? 13.664 14.359 8.836 1 86.75 447 THR B CA 1
ATOM 7420 C C . THR B 1 447 ? 13.273 13.344 7.766 1 86.75 447 THR B C 1
ATOM 7422 O O . THR B 1 447 ? 13.688 13.469 6.609 1 86.75 447 THR B O 1
ATOM 7425 N N . VAL B 1 448 ? 12.555 12.344 8.242 1 92.81 448 VAL B N 1
ATOM 7426 C CA . VAL B 1 448 ? 12.195 11.273 7.32 1 92.81 448 VAL B CA 1
ATOM 7427 C C . VAL B 1 448 ? 10.68 11.117 7.27 1 92.81 448 VAL B C 1
ATOM 7429 O O . VAL B 1 448 ? 10.023 11.008 8.305 1 92.81 448 VAL B O 1
ATOM 7432 N N . ARG B 1 449 ? 10.172 11.125 6.094 1 93.31 449 ARG B N 1
ATOM 7433 C CA . ARG B 1 449 ? 8.75 10.891 5.879 1 93.31 449 ARG B CA 1
ATOM 7434 C C . ARG B 1 449 ? 8.523 9.766 4.879 1 93.31 449 ARG B C 1
ATOM 7436 O O . ARG B 1 449 ? 9.336 9.562 3.969 1 93.31 449 ARG B O 1
ATOM 7443 N N . ILE B 1 450 ? 7.473 9.031 5.055 1 94.19 450 ILE B N 1
ATOM 7444 C CA . ILE B 1 450 ? 7.043 8.039 4.07 1 94.19 450 ILE B CA 1
ATOM 7445 C C . ILE B 1 450 ? 6.055 8.68 3.096 1 94.19 450 ILE B C 1
ATOM 7447 O O . ILE B 1 450 ? 5.027 9.219 3.51 1 94.19 450 ILE B O 1
ATOM 7451 N N . VAL B 1 451 ? 6.371 8.617 1.809 1 93.19 451 VAL B N 1
ATOM 7452 C CA . VAL B 1 451 ? 5.539 9.266 0.803 1 93.19 451 VAL B CA 1
ATOM 7453 C C . VAL B 1 451 ? 4.953 8.219 -0.141 1 93.19 451 VAL B C 1
ATOM 7455 O O . VAL B 1 451 ? 4.242 8.555 -1.089 1 93.19 451 VAL B O 1
ATOM 7458 N N . GLY B 1 452 ? 5.246 6.996 0.128 1 93.06 452 GLY B N 1
ATOM 7459 C CA . GLY B 1 452 ? 4.723 5.887 -0.654 1 93.06 452 GLY B CA 1
ATOM 7460 C C . GLY B 1 452 ? 4.98 4.535 -0.019 1 93.06 452 GLY B C 1
ATOM 7461 O O . GLY B 1 452 ? 6.004 4.336 0.638 1 93.06 452 GLY B O 1
ATOM 7462 N N . GLN B 1 453 ? 4.086 3.598 -0.255 1 94.38 453 GLN B N 1
ATOM 7463 C CA . GLN B 1 453 ? 4.223 2.217 0.195 1 94.38 453 GLN B CA 1
ATOM 7464 C C . GLN B 1 453 ? 3.361 1.277 -0.644 1 94.38 453 GLN B C 1
ATOM 7466 O O . GLN B 1 453 ? 2.398 1.712 -1.281 1 94.38 453 GLN B O 1
ATOM 7471 N N . GLY B 1 454 ? 3.781 0.057 -0.633 1 94 454 GLY B N 1
ATOM 7472 C CA . GLY B 1 454 ? 2.967 -0.899 -1.364 1 94 454 GLY B CA 1
ATOM 7473 C C . GLY B 1 454 ? 3.543 -2.303 -1.357 1 94 454 GLY B C 1
ATOM 7474 O O . GLY B 1 454 ? 4.438 -2.607 -0.566 1 94 454 GLY B O 1
ATOM 7475 N N . ARG B 1 455 ? 2.887 -3.145 -2.166 1 94.56 455 ARG B N 1
ATOM 7476 C CA . ARG B 1 455 ? 3.279 -4.535 -2.385 1 94.56 455 ARG B CA 1
ATOM 7477 C C . ARG B 1 455 ? 3.33 -4.859 -3.873 1 94.56 455 ARG B C 1
ATOM 7479 O O . ARG B 1 455 ? 3.832 -4.066 -4.672 1 94.56 455 ARG B O 1
ATOM 7486 N N . ALA B 1 456 ? 2.969 -6.055 -4.234 1 93.19 456 ALA B N 1
ATO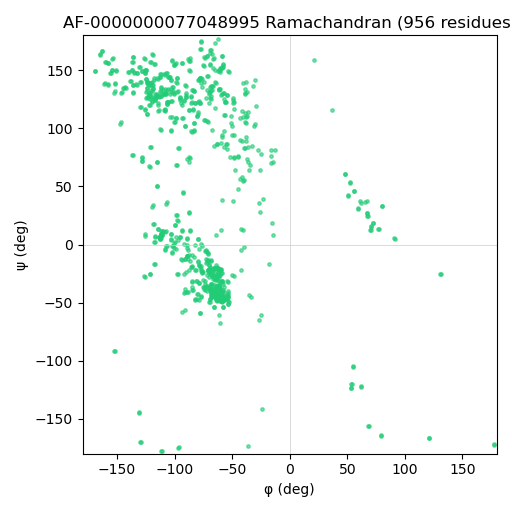M 7487 C CA . ALA B 1 456 ? 3.057 -6.496 -5.625 1 93.19 456 ALA B CA 1
ATOM 7488 C C . ALA B 1 456 ? 2.043 -5.766 -6.5 1 93.19 456 ALA B C 1
ATOM 7490 O O . ALA B 1 456 ? 1 -5.32 -6.012 1 93.19 456 ALA B O 1
ATOM 7491 N N . SER B 1 457 ? 2.354 -5.691 -7.766 1 90.12 457 SER B N 1
ATOM 7492 C CA . SER B 1 457 ? 1.455 -5.121 -8.766 1 90.12 457 SER B CA 1
ATOM 7493 C C . SER B 1 457 ? 0.118 -5.855 -8.789 1 90.12 457 SER B C 1
ATOM 7495 O O . SER B 1 457 ? 0.048 -7.039 -8.453 1 90.12 457 SER B O 1
ATOM 7497 N N . PRO B 1 458 ? -0.924 -5.156 -9.234 1 87.75 458 PRO B N 1
ATOM 7498 C CA . PRO B 1 458 ? -2.266 -5.742 -9.219 1 87.75 458 PRO B CA 1
ATOM 7499 C C . PRO B 1 458 ? -2.367 -7.008 -10.07 1 87.75 458 PRO B C 1
ATOM 7501 O O . PRO B 1 458 ? -3.285 -7.809 -9.891 1 87.75 458 PRO B O 1
ATOM 7504 N N . ASP B 1 459 ? -1.525 -7.16 -10.969 1 87.75 459 ASP B N 1
ATOM 7505 C CA . ASP B 1 459 ? -1.565 -8.359 -11.805 1 87.75 459 ASP B CA 1
ATOM 7506 C C . ASP B 1 459 ? -0.941 -9.547 -11.086 1 87.75 459 ASP B C 1
ATOM 7508 O O . ASP B 1 459 ? -0.81 -10.633 -11.664 1 87.75 459 ASP B O 1
ATOM 7512 N N . HIS B 1 460 ? -0.572 -9.367 -9.867 1 92.94 460 HIS B N 1
ATOM 7513 C CA . HIS B 1 460 ? -0.125 -10.438 -8.984 1 92.94 460 HIS B CA 1
ATOM 7514 C C . HIS B 1 460 ? -1.083 -10.625 -7.816 1 92.94 460 HIS B C 1
ATOM 7516 O O . HIS B 1 460 ? -0.729 -10.344 -6.668 1 92.94 460 HIS B O 1
ATOM 7522 N N . PRO B 1 461 ? -2.227 -11.133 -8.125 1 93.19 461 PRO B N 1
ATOM 7523 C CA . PRO B 1 461 ? -3.191 -11.328 -7.043 1 93.19 461 PRO B CA 1
ATOM 7524 C C . PRO B 1 461 ? -2.684 -12.281 -5.965 1 93.19 461 PRO B C 1
ATOM 7526 O O . PRO B 1 461 ? -1.867 -13.164 -6.25 1 93.19 461 PRO B O 1
ATOM 7529 N N . ALA B 1 462 ? -3.152 -12.039 -4.738 1 93.62 462 ALA B N 1
ATOM 7530 C CA . ALA B 1 462 ? -2.791 -12.891 -3.609 1 93.62 462 ALA B CA 1
ATOM 7531 C C . ALA B 1 462 ? -4.035 -13.445 -2.924 1 93.62 462 ALA B C 1
ATOM 7533 O O . ALA B 1 462 ? -5.039 -12.75 -2.781 1 93.62 462 ALA B O 1
ATOM 7534 N N . ASP B 1 463 ? -3.912 -14.664 -2.561 1 92.12 463 ASP B N 1
ATOM 7535 C CA . ASP B 1 463 ? -4.977 -15.281 -1.772 1 92.12 463 ASP B CA 1
ATOM 7536 C C . ASP B 1 463 ? -5.176 -14.547 -0.449 1 92.12 463 ASP B C 1
ATOM 7538 O O . ASP B 1 463 ? -4.207 -14.227 0.242 1 92.12 463 ASP B O 1
ATOM 7542 N N . LEU B 1 464 ? -6.402 -14.281 -0.104 1 91.69 464 LEU B N 1
ATOM 7543 C CA . LEU B 1 464 ? -6.711 -13.516 1.097 1 91.69 464 LEU B CA 1
ATOM 7544 C C . LEU B 1 464 ? -6.133 -14.188 2.336 1 91.69 464 LEU B C 1
ATOM 7546 O O . LEU B 1 464 ? -5.5 -13.531 3.168 1 91.69 464 LEU B O 1
ATOM 7550 N N . SER B 1 465 ? -6.312 -15.438 2.459 1 89.12 465 SER B N 1
ATOM 7551 C CA . SER B 1 465 ? -5.93 -16.156 3.668 1 89.12 465 SER B CA 1
ATOM 7552 C C . SER B 1 465 ? -4.414 -16.266 3.793 1 89.12 465 SER B C 1
ATOM 7554 O O . SER B 1 465 ? -3.887 -16.453 4.891 1 89.12 465 SER B O 1
ATOM 7556 N N . LEU B 1 466 ? -3.793 -16.141 2.703 1 90.5 466 LEU B N 1
ATOM 7557 C CA . LEU B 1 466 ? -2.34 -16.281 2.689 1 90.5 466 LEU B CA 1
ATOM 7558 C C . LEU B 1 466 ? -1.673 -14.938 2.416 1 90.5 466 LEU B C 1
ATOM 7560 O O . LEU B 1 466 ? -0.457 -14.867 2.221 1 90.5 466 LEU B O 1
ATOM 7564 N N . TYR B 1 467 ? -2.354 -13.891 2.465 1 90.62 467 TYR B N 1
ATOM 7565 C CA . TYR B 1 467 ? -1.94 -12.562 2.018 1 90.62 467 TYR B CA 1
ATOM 7566 C C . TYR B 1 467 ? -0.743 -12.062 2.818 1 90.62 467 TYR B C 1
ATOM 7568 O O . TYR B 1 467 ? 0.182 -11.469 2.258 1 90.62 467 TYR B O 1
ATOM 7576 N N . LEU B 1 468 ? -0.735 -12.266 4.074 1 84.88 468 LEU B N 1
ATOM 7577 C CA . LEU B 1 468 ? 0.306 -11.734 4.941 1 84.88 468 LEU B CA 1
ATOM 7578 C C . LEU B 1 468 ? 1.645 -12.406 4.668 1 84.88 468 LEU B C 1
ATOM 7580 O O . LEU B 1 468 ? 2.695 -11.906 5.07 1 84.88 468 LEU B O 1
ATOM 7584 N N . PHE B 1 469 ? 1.534 -13.492 3.939 1 81.19 469 PHE B N 1
ATOM 7585 C CA . PHE B 1 469 ? 2.744 -14.25 3.643 1 81.19 469 PHE B CA 1
ATOM 7586 C C . PHE B 1 469 ? 3.049 -14.219 2.148 1 81.19 469 PHE B C 1
ATOM 7588 O O . PHE B 1 469 ? 3.881 -14.992 1.664 1 81.19 469 PHE B O 1
ATOM 7595 N N . ALA B 1 470 ? 2.289 -13.281 1.644 1 81.38 470 ALA B N 1
ATOM 7596 C CA . ALA B 1 470 ? 2.436 -13.227 0.191 1 81.38 470 ALA B CA 1
ATOM 7597 C C . ALA B 1 470 ? 3.334 -12.07 -0.224 1 81.38 470 ALA B C 1
ATOM 7599 O O . ALA B 1 470 ? 3.334 -11.016 0.417 1 81.38 470 ALA B O 1
ATOM 7600 N N . ASP B 1 471 ? 4.246 -12.227 -1.124 1 80.75 471 ASP B N 1
ATOM 7601 C CA . ASP B 1 471 ? 4.941 -11.242 -1.943 1 80.75 471 ASP B CA 1
ATOM 7602 C C . ASP B 1 471 ? 5.879 -10.383 -1.094 1 80.75 471 ASP B C 1
ATOM 7604 O O . ASP B 1 471 ? 6.375 -10.836 -0.06 1 80.75 471 ASP B O 1
ATOM 7608 N N . PHE B 1 472 ? 6.234 -9.125 -1.543 1 92 472 PHE B N 1
ATOM 7609 C CA . PHE B 1 472 ? 7.219 -8.219 -0.967 1 92 472 PHE B CA 1
ATOM 7610 C C . PHE B 1 472 ? 6.562 -6.91 -0.54 1 92 472 PHE B C 1
ATOM 7612 O O . PHE B 1 472 ? 5.363 -6.711 -0.756 1 92 472 PHE B O 1
ATOM 7619 N N . TYR B 1 473 ? 7.285 -6.141 0.302 1 95.94 473 TYR B N 1
ATOM 7620 C CA . TYR B 1 473 ? 6.895 -4.789 0.683 1 95.94 473 TYR B CA 1
ATOM 7621 C C . TYR B 1 473 ? 7.867 -3.762 0.115 1 95.94 473 TYR B C 1
ATOM 7623 O O . TYR B 1 473 ? 9.062 -4.039 -0.032 1 95.94 473 TYR B O 1
ATOM 7631 N N . TRP B 1 474 ? 7.344 -2.588 -0.227 1 97.38 474 TRP B N 1
ATOM 7632 C CA . TRP B 1 474 ? 8.227 -1.484 -0.593 1 97.38 474 TRP B CA 1
ATOM 7633 C C . TRP B 1 474 ? 7.754 -0.179 0.039 1 97.38 474 TRP B C 1
ATOM 7635 O O . TRP B 1 474 ? 6.562 -0.003 0.3 1 97.38 474 TRP B O 1
ATOM 7645 N N . PHE B 1 475 ? 8.711 0.711 0.321 1 97.38 475 PHE B N 1
ATOM 7646 C CA . PHE B 1 475 ? 8.477 2.027 0.903 1 97.38 475 PHE B CA 1
ATOM 7647 C C . PHE B 1 475 ? 9.312 3.088 0.194 1 97.38 475 PHE B C 1
ATOM 7649 O O . PHE B 1 475 ? 10.477 2.855 -0.13 1 97.38 475 PHE B O 1
ATOM 7656 N N . ILE B 1 476 ? 8.727 4.215 -0.082 1 97.06 476 ILE B N 1
ATOM 7657 C CA . ILE B 1 476 ? 9.453 5.391 -0.561 1 97.06 476 ILE B CA 1
ATOM 7658 C C . ILE B 1 476 ? 9.539 6.43 0.552 1 97.06 476 ILE B C 1
ATOM 7660 O O . ILE B 1 476 ? 8.516 6.895 1.059 1 97.06 476 ILE B O 1
ATOM 7664 N N . LEU B 1 477 ? 10.727 6.766 0.888 1 97.25 477 LEU B N 1
ATOM 7665 C CA . LEU B 1 477 ? 11 7.773 1.908 1 97.25 477 LEU B CA 1
ATOM 7666 C C . LEU B 1 477 ? 11.461 9.078 1.273 1 97.25 477 LEU B C 1
ATOM 7668 O O . LEU B 1 477 ? 12.156 9.07 0.255 1 97.25 477 LEU B O 1
ATOM 7672 N N . GLN B 1 478 ? 11.086 10.133 1.83 1 95.19 478 GLN B N 1
ATOM 7673 C CA . GLN B 1 478 ? 11.688 11.43 1.54 1 95.19 478 GLN B CA 1
ATOM 7674 C C . GLN B 1 478 ? 12.547 11.906 2.705 1 95.19 478 GLN B C 1
ATOM 7676 O O . GLN B 1 478 ? 12.109 11.883 3.857 1 95.19 478 GLN B O 1
ATOM 7681 N N . LEU B 1 479 ? 13.695 12.273 2.369 1 93.88 479 LEU B N 1
ATOM 7682 C CA . LEU B 1 479 ? 14.664 12.688 3.379 1 93.88 479 LEU B CA 1
ATOM 7683 C C . LEU B 1 479 ? 14.953 14.188 3.27 1 93.88 479 LEU B C 1
ATOM 7685 O O . LEU B 1 479 ? 15.227 14.688 2.178 1 93.88 479 LEU B O 1
ATOM 7689 N N . SER B 1 480 ? 14.805 14.828 4.418 1 87.88 480 SER B N 1
ATOM 7690 C CA . SER B 1 480 ? 15.125 16.25 4.453 1 87.88 480 SER B CA 1
ATOM 7691 C C . SER B 1 480 ? 16.016 16.594 5.648 1 87.88 480 SER B C 1
ATOM 7693 O O . SER B 1 480 ? 15.984 15.883 6.664 1 87.88 480 SER B O 1
#

Solvent-accessible surface area (backbone atoms only — not comparable to full-atom values): 50916 Å² total; per-residue (Å²): 134,82,80,77,74,77,75,78,76,75,79,69,80,63,61,62,59,62,62,74,88,64,58,88,65,42,82,48,59,76,81,46,57,55,16,61,76,38,60,58,82,55,51,46,90,72,46,48,75,43,34,34,38,70,46,94,59,74,77,57,66,56,42,46,46,40,46,62,31,52,62,38,45,48,91,41,42,61,53,49,77,70,47,54,78,58,47,93,43,56,28,33,38,25,40,81,85,67,49,72,65,10,27,20,34,28,32,80,86,18,64,65,19,29,40,48,56,38,67,59,46,81,54,53,66,45,40,64,51,46,36,52,50,48,50,55,36,41,53,52,34,34,51,54,67,66,44,53,61,67,72,60,71,64,71,81,68,68,80,68,82,68,76,77,74,69,79,78,72,79,78,82,78,86,76,77,84,72,77,75,76,71,56,68,67,69,47,52,45,52,56,35,53,15,51,31,59,50,36,64,38,33,38,31,37,35,47,38,55,30,34,35,35,30,49,45,31,57,35,44,40,45,34,33,22,31,50,50,54,18,42,45,72,74,67,54,53,59,19,35,33,37,51,30,61,55,72,66,16,51,61,47,18,35,64,46,27,35,33,60,77,38,67,70,78,71,76,64,45,73,43,49,57,94,94,36,51,38,51,31,37,55,82,82,33,69,85,62,37,65,72,64,46,42,52,54,58,43,54,54,52,16,58,68,19,56,69,24,39,33,38,24,34,54,23,54,50,31,67,55,42,48,41,19,33,66,75,13,43,22,50,27,27,42,30,25,16,62,51,58,69,36,40,52,34,19,53,53,16,35,50,73,60,73,48,47,74,73,34,41,45,80,42,71,32,50,53,68,65,49,58,76,68,54,88,65,69,20,39,31,38,40,40,47,58,76,60,61,29,83,44,81,90,31,44,67,64,21,48,52,49,52,28,50,50,49,42,58,52,58,75,33,45,31,85,67,11,35,42,38,43,44,43,60,37,50,80,56,52,74,66,51,53,52,50,41,54,47,61,37,45,47,74,47,93,56,48,52,24,38,44,43,67,44,58,54,23,57,59,48,34,29,25,53,67,50,38,83,56,46,62,37,43,36,38,30,31,36,36,70,133,80,78,75,75,78,77,78,78,75,83,68,81,63,61,63,58,62,62,76,87,63,57,88,66,42,81,49,59,75,80,46,56,56,16,61,75,38,60,58,83,55,51,45,88,72,45,50,75,41,35,34,39,70,42,95,60,84,68,60,65,59,38,46,47,39,46,62,33,54,61,37,44,48,91,41,41,60,53,50,77,68,47,53,78,57,47,92,42,56,29,33,36,24,40,81,84,66,49,70,64,10,26,20,35,26,32,80,83,17,64,65,18,28,38,49,56,37,68,58,46,81,54,53,66,47,40,66,52,47,34,52,50,50,49,53,36,40,53,52,33,30,57,52,70,60,34,57,67,66,73,67,68,66,66,81,64,66,81,66,82,71,76,77,75,70,79,77,73,82,76,82,78,86,75,76,86,72,77,74,77,73,56,67,67,67,49,50,45,52,56,34,53,14,51,31,60,48,38,63,40,33,37,30,36,35,48,38,53,30,34,36,34,29,50,44,32,56,36,44,39,45,34,34,23,30,49,50,54,19,42,44,71,74,68,54,53,59,19,34,33,36,51,30,61,55,72,66,15,50,63,48,19,34,65,46,27,36,34,58,78,38,68,68,77,71,76,64,43,72,42,48,57,92,94,37,52,36,50,32,36,55,83,82,34,68,85,61,38,65,72,63,46,44,54,54,57,44,53,54,51,14,58,69,20,56,70,24,39,33,36,24,36,53,24,53,52,31,68,54,42,49,40,20,32,64,75,14,43,22,50,28,26,39,29,25,16,60,51,60,68,36,41,50,34,20,52,54,16,34,49,72,60,73,48,47,74,72,32,39,44,80,42,71,32,50,55,68,64,48,57,76,69,54,90,66,68,21,38,31,38,39,41,47,59,76,58,62,31,83,45,80,92,32,45,68,64,21,48,52,50,51,26,51,51,49,44,57,53,59,75,33,45,32,84,68,11,34,40,37,43,44,44,61,37,50,81,57,53,78,66,52,54,53,50,42,55,48,61,37,46,48,74,48,93,55,50,53,24,38,42,42,67,44,58,54,23,58,60,48,32,27,25,53,66,48,37,84,58,46,63,37,42,35,39,32,32,37,36,69

Sequence (960 aa):
MAKMTLSRWSCCQIRSFANAKFQKNTKFGEELLKYHHEQYVDKAHSRPDLYLKGSENKHAHDKRLRRNIPFVYSNEVKNLGELKGKPLTLVNVKNENEESFGVATFNPYALITARIISTNALFSVNVNFFVERMRRALAWRSKVVEGGRRANWGGGLTGGERPNVCEVTNLGGGLTAGEPPLLPSDTCYRLINGEGDNLPGLIIDRYHDYVAIQHLTLGMELLAATINEALLEVLNPKAILFRNDNKERLNERLQIYKKIAHGKLPEQVMLTENDCFFFIDMINSPNTGWFHNRRHLRQLLSDYAYDKKILDLFSYVGSFGIQCAKKGKAKKVLCVEKDSKFTQLAKKSAYLNNLTSSDIEFVCSDAIAFLENCKELFDIIILDPPNLIPKSNLILSGTKRYIQLIQLAKNYVSSNGLLLIIFSTKLCSYQDHINMINESFVDSNRTVRIVGQGRASPDHPADLSLYLFADFYWFILQLSMAKMTLSRWSCCQIRSFANAKFQKNTKFGEELLKYHHEQYVDKAHSRPDLYLKGSENKHAHDKRLRRNIPFVYSNEVKNLGELKGKPLTLVNVKNENEESFGVATFNPYALITARIISTNALFSVNVNFFVERMRRALAWRSKVVEGGRRANWGGGLTGGERPNVCEVTNLGGGLTAGEPPLLPSDTCYRLINGEGDNLPGLIIDRYHDYVAIQHLTLGMELLAATINEALLEVLNPKAILFRNDNKERLNERLQIYKKIAHGKLPEQVMLTENDCFFFIDMINSPNTGWFHNRRHLRQLLSDYAYDKKILDLFSYVGSFGIQCAKKGKAKKVLCVEKDSKFTQLAKKSAYLNNLTSSDIEFVCSDAIAFLENCKELFDIIILDPPNLIPKSNLILSGTKRYIQLIQLAKNYVSSNGLLLIIFSTKLCSYQDHINMINESFVDSNRTVRIVGQGRASPDHPADLSLYLFADFYWFILQLS

InterPro domains:
  IPR007848 Methyltransferase small domain [PF05175] (306-433)
  IPR029063 S-adenosyl-L-methionine-dependent methyltransferase superfamily [G3DSA:3.40.50.150] (268-479)
  IPR029063 S-adenosyl-L-methionine-dependent methyltransferase superfamily [SSF53335] (187-465)
  IPR036974 PUA domain superfamily [G3DSA:2.30.130.10] (57-121)
  IPR041532 RlmI-like, PUA domain [PF17785] (58-118)

Foldseek 3Di:
DPPPPPPPPPPPPWPKPFDPPLQPLFPDDDVLVVCLADADWFDLVPAAAWEFDDPPDPPPQCVCVVVVNQFHFLVGTDPLVVCQVPFLGKYFYAYPVRDTQAIWRAFSQFRGGTGHLDRHSNDGDFLVVLLVLLVVLQLQCLDFAVPVPDPCPPPPPPDDDDPPPPPPDPDDDDPPPPDPRSDDLQAWAWSDQAVLSSHHQWTWTDHRQEIEIERLASRCSSRNNRNVVSCCVNNVHQWYKYQHQDPSSVSRSHTHIITTSHHDDDQWGWHDAPNFIFIWGQHPDPDRTDDRQCRVVLVVVLCVAAQWEEEEECCQLNSNNLSNLQVSVHQEYEYEHQDPVRLVRNVVRSVVSVHDNRRYYYDHDHRLVCLVPDDAATQEYEADDDALDADDVRVVVSLVVLLVVLLSNVVRYDAQGKYKHKHFQLNDFPVSVVVSNVSSCVVPPKDKDWPDKDFTRPSNGDDPSCVSSDGMIMTMMTID/DPPPPPPDPPPPPWPKPFDPPLQPLFPDDPVLVVCLADADWFDLVPAAAWEFDDPPDDPPQCVCVVVVNQFHFLVGTDPLVVCVVPFLGKYFYAYPVRDTQAIWRAFSQFRGGTGHLDRHSNDGDFLVVLLVLLVVLQLQCLPFQVDDPDPCVPPPPPPDDDPPPPPPDPDDDPPPPPDPRSDDLQAWAWSDQAVLSSHHQWTWTDHRQEIEIERLASRCSSRNNRNVVSCCVNNVHQWYKYQHQDCSSVSRSHTHIITTSHHDDDQWGWHDAPNFIFIWGQHPDPDRTDDRQCRVVLVVVLCVAAQWEEEEECCQLVSNNLSNLQVSVHQEYEYEHQDPVRLVRNVVRSVVSVHDNRRYYYDRDHRLVCLVPDDAATQEYEADDDALDADDVRVVVSLVVLLVVLLSNVVRYDAQGKYKHKHFQLNDFPVSVVVSNVSSCVVPPKDKDWPDKDFTRPSNGDDPSCVSSDGMIMTMMTID

Nearest PDB structures (foldseek):
  4dmg-assembly1_B  TM=9.200E-01  e=9.623E-33  Thermus thermophilus HB8
  2cww-assembly1_A-2  TM=9.047E-01  e=3.780E-31  Thermus thermophilus HB8
  1wxw-assembly1_A  TM=8.782E-01  e=1.693E-31  Thermus thermophilus HB8
  2cww-assembly2_B  TM=8.876E-01  e=3.370E-31  Thermus thermophilus HB8
  3ldf-assembly1_A  TM=8.600E-01  e=3.103E-28  Streptococcus mutans UA159